Protein AF-0000000080285183 (afdb_homodimer)

Foldseek 3Di:
DDALVQLQDQQRVCQVQQVVVPQNPFAAQALLFADGAGPLLVVLLVVLVVLCVVQVVNSVVVLVVLVVLLVCLVCQLQVNRQWFKAWWLDLLLLVLQVVLQWPCVQQQEEEEAPQDDPSVVVVVVVVVVVPRHYHHHYCPPLACRLVVSLVPDDLSYAEYEYEQARSQAQFGRPDVLVSQVSCVVSVHAYEYECALPGLAHRNHCVVRNNLQHKYWYACRGNNSLNGRTIMITHHPCCQVTQRPQAAPQQLPQQVPCPPDPPDRTGHGGNSNSYHYDDSSSSSSSNSSSSVVCVVSVSHNVSSNVNQLVLQVLLVVLLVVLPFDVQAKAFDPPDDSNRGTQKHKIFGPCQPVLQVQLVVVRNHWDHDVRITIGGDHSSDHSVSSNVSSVSSSVSRVD/DDALVQLQDQQRPCQVQQVVVPQSPFAEQALLFADGAGPLLVVLLVVLVVLCVVQVVNSVVVLVVLVVLLVCLVCQLQVNRQWFKAWWLDLLLLVLQVVLQWPCVQQQEEEEAPQDDPSVVVVVVVVVVVPRHYHHHYCPPLACRLVVSLVPDDLSYAEYEYEQAGSQAQFGRPDVLVSQVSCVVSVHAYEYECALPGLAHRNHCVVRNNLQHKYWYACRGNNSLNGRTIMITHHPCCQVTQRPQAAPQQLDADFPDPDPPPDDTGHGGNSNSYHYDDSSSSSSSNSSSSVVCVVSVSHNVSSNVNQLVLQVLLVVLLVVLVFDVQAKAFDPPDDSNRGTQKHKIFGPCQPVLQVQLVVVRHHWDHDVRITIGGDHSSDHSVSSNVSSVSSSVSRVD

pLDDT: mean 95.7, std 7.26, range [43.0, 98.94]

Solvent-accessible surface area (backbone atoms only — not comparable to full-atom values): 39476 Å² total; per-residue (Å²): 125,72,48,67,72,45,25,43,31,84,76,18,65,52,20,78,46,19,57,76,40,39,42,76,82,46,42,66,18,30,15,81,63,38,39,73,47,47,52,55,29,57,53,14,43,50,46,38,52,51,43,37,31,73,42,47,73,64,25,54,61,60,43,50,51,27,46,49,46,41,45,51,49,53,22,58,59,29,59,31,88,81,59,32,47,19,62,31,48,26,57,60,60,45,49,51,29,52,57,40,37,48,58,50,82,83,15,30,28,35,40,37,46,70,59,59,59,61,51,59,48,50,33,50,55,36,40,34,77,74,66,33,43,70,43,64,38,64,48,74,61,49,83,50,29,31,60,57,48,44,70,68,61,49,89,42,29,41,34,34,48,46,57,45,25,36,83,74,56,19,38,50,47,48,54,52,32,59,30,41,50,54,27,54,76,57,73,24,48,36,36,37,32,34,46,61,26,50,55,29,39,72,47,34,28,69,85,52,47,39,62,78,28,30,38,33,31,51,20,35,20,60,57,30,27,36,48,33,45,15,39,38,36,49,25,80,74,53,78,75,55,64,40,44,59,43,25,50,47,8,45,57,73,22,79,74,53,75,73,55,87,92,55,78,57,54,11,69,70,31,30,43,66,18,43,57,74,61,48,55,44,32,34,30,16,25,34,39,33,52,50,49,34,60,75,47,54,58,41,49,66,55,31,23,55,49,30,49,48,53,41,46,49,52,51,54,52,52,63,70,64,68,62,60,63,80,51,40,41,64,76,80,82,61,60,70,90,46,40,38,46,32,44,37,27,46,30,71,54,11,57,61,51,36,53,56,37,42,77,71,55,33,40,51,42,57,57,79,47,21,30,33,43,7,59,50,80,41,49,19,52,62,51,53,50,49,47,53,51,51,48,51,46,65,75,68,104,126,72,47,67,74,46,24,43,31,83,74,18,65,51,20,80,47,19,58,76,40,37,41,76,82,46,42,66,18,30,17,82,64,38,38,73,48,48,52,54,31,58,53,15,43,50,47,38,50,51,44,37,32,74,42,47,72,63,27,54,61,60,44,50,52,27,46,51,46,41,45,51,49,53,21,59,58,30,59,31,88,82,60,31,48,20,60,32,50,26,57,61,60,46,49,52,29,53,57,40,36,49,58,49,83,83,15,31,28,36,40,36,47,72,58,60,59,60,51,60,48,48,32,51,53,37,40,35,77,74,67,34,44,71,45,63,39,65,48,74,61,48,84,50,27,31,59,58,49,45,70,67,63,50,87,42,30,40,34,34,48,47,58,44,24,35,82,74,55,19,37,49,48,47,53,52,33,58,30,42,51,55,28,54,74,57,72,24,47,38,35,37,34,33,46,61,26,51,56,29,40,72,48,36,27,70,85,52,47,39,64,78,28,30,38,34,29,51,20,34,20,60,57,31,28,36,48,34,46,14,37,39,36,49,25,81,72,52,78,74,54,65,41,43,60,44,25,50,47,8,55,54,59,68,57,59,57,65,86,54,85,93,56,80,55,37,12,53,70,31,28,45,66,19,43,57,74,62,48,55,44,34,33,31,16,26,34,39,35,54,50,49,34,61,74,47,54,60,41,47,65,53,31,23,54,49,31,50,49,53,41,47,49,51,52,54,52,52,61,70,63,68,62,61,63,79,51,40,39,64,74,82,82,61,58,71,90,47,40,39,46,32,43,36,27,45,28,71,53,10,57,61,52,35,53,56,36,40,78,72,53,33,39,50,41,56,57,80,45,20,29,33,44,8,60,50,80,41,48,19,50,63,51,53,49,50,47,51,51,51,49,50,46,65,74,69,103

Nearest PDB structures (foldseek):
  8rme-assembly1_A  TM=6.946E-01  e=3.357E-17  Homo sapiens
  5vpr-assembly1_A  TM=7.600E-01  e=4.625E-14  Elizabethkingia anophelis NUHP1
  5usr-assembly1_A  TM=7.013E-01  e=2.136E-14  Homo sapiens
  5usr-assembly2_E  TM=7.677E-01  e=1.942E-13  Homo sapiens
  5wgb-assembly1_A  TM=7.817E-01  e=1.495E-12  Homo sapiens

Radius of gyration: 27.48 Å; Cα contacts (8 Å, |Δi|>4): 1705; chains: 2; bounding box: 57×71×75 Å

Organism: Amycolatopsis orientalis (NCBI:txid31958)

Secondary structure (DSSP, 8-state):
---HHHHHSSS-TTGGG-TTTTTTS-EE-BTTT-PPPPTHHHHHHHHHHHHHHHHGGGHHHHHHHHHHHHHHHHHHHHT-TT-EEEEESSHHHHHHHHHHTS-TTTS-EEEEETT--HHHHHHHHHHHTTT-EEEEE---SGGGHHHHHHHT--TTEEEEEEESB-TTT-BB---HHHHHHHHHHTTPEEEEE-TTTTTTS---HHHHT-TTSEEEEESSSTT---SS-EEEEE-GGGGG---SS--GGGGTTGGG-TTSTTS----SGGGGG--S---THHHHHHHHHHHHHHHTT--HHHHHHHHHHHHHHHHHHHHHH---TTTEEE--SS-GGGB-SSEEEEESSHHHHHHHHHHTTEE-EEETTEEEEB--TT--HHHHHHHHHHHHHHHH-/---HHHHHSSS-TTGGG-TTTTTTS-EE-BTTT-PPPPTHHHHHHHHHHHHHHHHGGGHHHHHHHHHHHHHHHHHHHHT-TT-EEEEESSHHHHHHHHHHTS-TTTS-EEEEETT--HHHHHHHHHHHTTT-EEEEE---SGGGHHHHHHHT--TTEEEEEEESB-TTT-BB---HHHHHHHHHHTTPEEEEE-TTTTTTS---HHHHT-TTSEEEEESSSTT---SS-EEEEE-GGGGG---SS--GGGGSSSBSS--STTS---BSGGGGG--S---THHHHHHHHHHHHHHHTT--HHHHHHHHHHHHHHHHHHHHHH---TTTEEE--SS-GGGB-SSEEEEESSHHHHHHHHHHTTEE-EEETTEEEEB--TT--HHHHHHHHHHHHHHHH-

Sequence (794 aa):
MTNLGELRRDPNALAAHYTKFGVADRILLTGHSHQAWPDVAEEGLLEAFADAAEEVDTKWDRAFAKAEEMRAGFRALLGDPHGAIALGASTHDLVIRFLSAMDLRGRPRIVTTDGEFHTLRRQLARLAEEGVEVIRVPVTPVATLAERVAAEVTEDTAAVLVSAVLFETSRLVPGLAHLADVCLKQSVNLVVDAYHALGVVPFSLHDLGLTNAWVLGGGYKYLQLGEGNCFLRMPAHAQELRPVVTGWYAEFGALADERRPGQVAYASGSDRFAGATYDPTSHYRGARVFRFFAEQGLTPEFLREVSRHQVGYLAEGFDRLRLPEAVITRDRETPLDRIGGFLSLKCADAGALQAALARRGVRTDSRGAYLRFGPAPYLSDTQLDSALRVLEEVVNGMTNLGELRRDPNALAAHYTKFGVADRILLTGHSHQAWPDVAEEGLLEAFADAAEEVDTKWDRAFAKAEEMRAGFRALLGDPHGAIALGASTHDLVIRFLSAMDLRGRPRIVTTDGEFHTLRRQLARLAEEGVEVIRVPVTPVATLAERVAAEVTEDTAAVLVSAVLFETSRLVPGLAHLADVCLKQSVNLVVDAYHALGVVPFSLHDLGLTNAWVLGGGYKYLQLGEGNCFLRMPAHAQELRPVVTGWYAEFGALADERRPGQVAYASGSDRFAGATYDPTSHYRGARVFRFFAEQGLTPEFLREVSRHQVGYLAEGFDRLRLPEAVITRDRETPLDRIGGFLSLKCADAGALQAALARRGVRTDSRGAYLRFGPAPYLSDTQLDSALRVLEEVVNG

InterPro domains:
  IPR015421 Pyridoxal phosphate-dependent transferase, major domain [G3DSA:3.40.640.10] (48-299)
  IPR015422 Pyridoxal phosphate-dependent transferase, small domain [G3DSA:3.90.1150.10] (300-386)
  IPR015424 Pyridoxal phosphate-dependent transferase [SSF53383] (46-395)

Structure (mmCIF, N/CA/C/O backbone):
data_AF-0000000080285183-model_v1
#
loop_
_entity.id
_entity.type
_entity.pdbx_description
1 polymer Kynureninase
#
loop_
_atom_site.group_PDB
_atom_site.id
_atom_site.type_symbol
_atom_site.label_atom_id
_atom_site.label_alt_id
_atom_site.label_comp_id
_atom_site.label_asym_id
_atom_site.label_entity_id
_atom_site.label_seq_id
_atom_site.pdbx_PDB_ins_code
_atom_site.Cartn_x
_atom_site.Cartn_y
_atom_site.Cartn_z
_atom_site.occupancy
_atom_site.B_iso_or_equiv
_atom_site.auth_seq_id
_atom_site.auth_comp_id
_atom_site.auth_asym_id
_atom_site.auth_atom_id
_atom_site.pdbx_PDB_model_num
ATOM 1 N N . MET A 1 1 ? -20.609 -30.312 4.672 1 72.06 1 MET A N 1
ATOM 2 C CA . MET A 1 1 ? -19.297 -29.844 4.262 1 72.06 1 MET A CA 1
ATOM 3 C C . MET A 1 1 ? -19.125 -29.938 2.75 1 72.06 1 MET A C 1
ATOM 5 O O . MET A 1 1 ? -19.625 -30.875 2.129 1 72.06 1 MET A O 1
ATOM 9 N N . THR A 1 2 ? -18.656 -28.875 2.15 1 87.94 2 THR A N 1
ATOM 10 C CA . THR A 1 2 ? -18.453 -28.828 0.707 1 87.94 2 THR A CA 1
ATOM 11 C C . THR A 1 2 ? -17.547 -29.969 0.253 1 87.94 2 THR A C 1
ATOM 13 O O . THR A 1 2 ? -16.5 -30.203 0.851 1 87.94 2 THR A O 1
ATOM 16 N N . ASN A 1 3 ? -18 -30.859 -0.645 1 94.12 3 ASN A N 1
ATOM 17 C CA . ASN A 1 3 ? -17.156 -31.922 -1.187 1 94.12 3 ASN A CA 1
ATOM 18 C C . ASN A 1 3 ? -17 -31.797 -2.701 1 94.12 3 ASN A C 1
ATOM 20 O O . ASN A 1 3 ? -17.641 -30.953 -3.326 1 94.12 3 ASN A O 1
ATOM 24 N N . LEU A 1 4 ? -16.125 -32.625 -3.209 1 97.06 4 LEU A N 1
ATOM 25 C CA . LEU A 1 4 ? -15.766 -32.5 -4.617 1 97.06 4 LEU A CA 1
ATOM 26 C C . LEU A 1 4 ? -16.984 -32.75 -5.512 1 97.06 4 LEU A C 1
ATOM 28 O O . LEU A 1 4 ? -17.141 -32.062 -6.531 1 97.06 4 LEU A O 1
ATOM 32 N N . GLY A 1 5 ? -17.828 -33.75 -5.168 1 97.19 5 GLY A N 1
ATOM 33 C CA . GLY A 1 5 ? -19.031 -34 -5.938 1 97.19 5 GLY A CA 1
ATOM 34 C C . GLY A 1 5 ? -19.922 -32.781 -6.086 1 97.19 5 GLY A C 1
ATOM 35 O O . GLY A 1 5 ? -20.5 -32.562 -7.152 1 97.19 5 GLY A O 1
ATOM 36 N N . GLU A 1 6 ? -20.016 -32.062 -5.098 1 96.5 6 GLU A N 1
ATOM 37 C CA . GLU A 1 6 ? -20.859 -30.859 -5.082 1 96.5 6 GLU A CA 1
ATOM 38 C C . GLU A 1 6 ? -20.25 -29.75 -5.926 1 96.5 6 GLU A C 1
ATOM 40 O O . GLU A 1 6 ? -20.984 -28.938 -6.508 1 96.5 6 GLU A O 1
ATOM 45 N N . LEU A 1 7 ? -18.922 -29.734 -6 1 97.38 7 LEU A N 1
ATOM 46 C CA . LEU A 1 7 ? -18.266 -28.672 -6.754 1 97.38 7 LEU A CA 1
ATOM 47 C C . LEU A 1 7 ? -18.25 -29 -8.242 1 97.38 7 LEU A C 1
ATOM 49 O O . LEU A 1 7 ? -18.203 -28.109 -9.086 1 97.38 7 LEU A O 1
ATOM 53 N N . ARG A 1 8 ? -18.359 -30.281 -8.57 1 97.5 8 ARG A N 1
ATOM 54 C CA . ARG A 1 8 ? -18.281 -30.703 -9.961 1 97.5 8 ARG A CA 1
ATOM 55 C C . ARG A 1 8 ? -19.625 -30.516 -10.664 1 97.5 8 ARG A C 1
ATOM 57 O O . ARG A 1 8 ? -19.688 -30.484 -11.898 1 97.5 8 ARG A O 1
ATOM 64 N N . ARG A 1 9 ? -20.609 -30.391 -9.938 1 96.75 9 ARG A N 1
ATOM 65 C CA . ARG A 1 9 ? -21.953 -30.328 -10.5 1 96.75 9 ARG A CA 1
ATOM 66 C C . ARG A 1 9 ? -22.25 -28.938 -11.07 1 96.75 9 ARG A C 1
ATOM 68 O O . ARG A 1 9 ? -21.484 -28 -10.836 1 96.75 9 ARG A O 1
ATOM 75 N N . ASP A 1 10 ? -23.312 -28.891 -11.789 1 96.31 10 ASP A N 1
ATOM 76 C CA . ASP A 1 10 ? -23.828 -27.641 -12.344 1 96.31 10 ASP A CA 1
ATOM 77 C C . ASP A 1 10 ? -25.281 -27.406 -11.93 1 96.31 10 ASP A C 1
ATOM 79 O O . ASP A 1 10 ? -26.172 -28.125 -12.367 1 96.31 10 ASP A O 1
ATOM 83 N N . PRO A 1 11 ? -25.594 -26.406 -11.047 1 94.06 11 PRO A N 1
ATOM 84 C CA . PRO A 1 11 ? -24.641 -25.375 -10.625 1 94.06 11 PRO A CA 1
ATOM 85 C C . PRO A 1 11 ? -23.688 -25.875 -9.539 1 94.06 11 PRO A C 1
ATOM 87 O O . PRO A 1 11 ? -24.047 -26.719 -8.727 1 94.06 11 PRO A O 1
ATOM 90 N N . ASN A 1 12 ? -22.438 -25.359 -9.656 1 97.19 12 ASN A N 1
ATOM 91 C CA . ASN A 1 12 ? -21.438 -25.547 -8.609 1 97.19 12 ASN A CA 1
ATOM 92 C C . ASN A 1 12 ? -21.969 -25.109 -7.246 1 97.19 12 ASN A C 1
ATOM 94 O O . ASN A 1 12 ? -22.594 -24.047 -7.137 1 97.19 12 ASN A O 1
ATOM 98 N N . ALA A 1 13 ? -21.734 -25.844 -6.227 1 97.19 13 ALA A N 1
ATOM 99 C CA . ALA A 1 13 ? -22.328 -25.594 -4.914 1 97.19 13 ALA A CA 1
ATOM 100 C C . ALA A 1 13 ? -21.844 -24.25 -4.348 1 97.19 13 ALA A C 1
ATOM 102 O O . ALA A 1 13 ? -22.547 -23.625 -3.553 1 97.19 13 ALA A O 1
ATOM 103 N N . LEU A 1 14 ? -20.672 -23.797 -4.719 1 98.12 14 LEU A N 1
ATOM 104 C CA . LEU A 1 14 ? -20.125 -22.562 -4.188 1 98.12 14 LEU A CA 1
ATOM 105 C C . LEU A 1 14 ? -20.656 -21.359 -4.961 1 98.12 14 LEU A C 1
ATOM 107 O O . LEU A 1 14 ? -20.531 -20.219 -4.508 1 98.12 14 LEU A O 1
ATOM 111 N N . ALA A 1 15 ? -21.203 -21.562 -6.113 1 97.75 15 ALA A N 1
ATOM 112 C CA . ALA A 1 15 ? -21.547 -20.484 -7.035 1 97.75 15 ALA A CA 1
ATOM 113 C C . ALA A 1 15 ? -22.516 -19.5 -6.379 1 97.75 15 ALA A C 1
ATOM 115 O O . ALA A 1 15 ? -22.453 -18.297 -6.652 1 97.75 15 ALA A O 1
ATOM 116 N N . ALA A 1 16 ? -23.359 -19.938 -5.5 1 97.44 16 ALA A N 1
ATOM 117 C CA . ALA A 1 16 ? -24.375 -19.094 -4.855 1 97.44 16 ALA A CA 1
ATOM 118 C C . ALA A 1 16 ? -23.734 -18.047 -3.967 1 97.44 16 ALA A C 1
ATOM 120 O O . ALA A 1 16 ? -24.359 -17.047 -3.615 1 97.44 16 ALA A O 1
ATOM 121 N N . HIS A 1 17 ? -22.484 -18.234 -3.621 1 98.31 17 HIS A N 1
ATOM 122 C CA . HIS A 1 17 ? -21.781 -17.281 -2.77 1 98.31 17 HIS A CA 1
ATOM 123 C C . HIS A 1 17 ? -20.984 -16.281 -3.602 1 98.31 17 HIS A C 1
ATOM 125 O O . HIS A 1 17 ? -20.328 -15.398 -3.051 1 98.31 17 HIS A O 1
ATOM 131 N N . TYR A 1 18 ? -21.031 -16.422 -4.883 1 98.44 18 TYR A N 1
ATOM 132 C CA . TYR A 1 18 ? -20.281 -15.562 -5.793 1 98.44 18 TYR A CA 1
ATOM 133 C C . TYR A 1 18 ? -21.219 -14.883 -6.789 1 98.44 18 TYR A C 1
ATOM 135 O O . TYR A 1 18 ? -20.938 -14.844 -7.988 1 98.44 18 TYR A O 1
ATOM 143 N N . THR A 1 19 ? -22.297 -14.352 -6.289 1 98.25 19 THR A N 1
ATOM 144 C CA . THR A 1 19 ? -23.375 -13.867 -7.145 1 98.25 19 THR A CA 1
ATOM 145 C C . THR A 1 19 ? -22.969 -12.57 -7.836 1 98.25 19 THR A C 1
ATOM 147 O O . THR A 1 19 ? -23.328 -12.328 -8.992 1 98.25 19 THR A O 1
ATOM 150 N N . LYS A 1 20 ? -22.219 -11.727 -7.176 1 98.19 20 LYS A N 1
ATOM 151 C CA . LYS A 1 20 ? -21.828 -10.445 -7.758 1 98.19 20 LYS A CA 1
ATOM 152 C C . LYS A 1 20 ? -20.906 -10.641 -8.953 1 98.19 20 LYS A C 1
ATOM 154 O O . LYS A 1 20 ? -20.938 -9.859 -9.906 1 98.19 20 LYS A O 1
ATOM 159 N N . PHE A 1 21 ? -20.062 -11.648 -8.914 1 98.25 21 PHE A N 1
ATOM 160 C CA . PHE A 1 21 ? -19.156 -11.961 -10.016 1 98.25 21 PHE A CA 1
ATOM 161 C C . PHE A 1 21 ? -19.844 -12.836 -11.055 1 98.25 21 PHE A C 1
ATOM 163 O O . PHE A 1 21 ? -19.297 -13.062 -12.141 1 98.25 21 PHE A O 1
ATOM 170 N N . GLY A 1 22 ? -21.016 -13.359 -10.766 1 97.81 22 GLY A N 1
ATOM 171 C CA . GLY A 1 22 ? -21.797 -14.133 -11.703 1 97.81 22 GLY A CA 1
ATOM 172 C C . GLY A 1 22 ? -21.094 -15.391 -12.18 1 97.81 22 GLY A C 1
ATOM 173 O O . GLY A 1 22 ? -21.125 -15.703 -13.375 1 97.81 22 GLY A O 1
ATOM 174 N N . VAL A 1 23 ? -20.453 -16.156 -11.258 1 97.94 23 VAL A N 1
ATOM 175 C CA . VAL A 1 23 ? -19.547 -17.234 -11.656 1 97.94 23 VAL A CA 1
ATOM 176 C C . VAL A 1 23 ? -20.344 -18.406 -12.211 1 97.94 23 VAL A C 1
ATOM 178 O O . VAL A 1 23 ? -19.828 -19.219 -12.969 1 97.94 23 VAL A O 1
ATOM 181 N N . ALA A 1 24 ? -21.625 -18.484 -11.914 1 97.25 24 ALA A N 1
ATOM 182 C CA . ALA A 1 24 ? -22.453 -19.578 -12.406 1 97.25 24 ALA A CA 1
ATOM 183 C C . ALA A 1 24 ? -22.641 -19.5 -13.922 1 97.25 24 ALA A C 1
ATOM 185 O O . ALA A 1 24 ? -22.797 -20.516 -14.594 1 97.25 24 ALA A O 1
ATOM 186 N N . ASP A 1 25 ? -22.531 -18.266 -14.43 1 96.38 25 ASP A N 1
ATOM 187 C CA . ASP A 1 25 ? -22.875 -18.047 -15.836 1 96.38 25 ASP A CA 1
ATOM 188 C C . ASP A 1 25 ? -21.641 -17.609 -16.641 1 96.38 25 ASP A C 1
ATOM 190 O O . ASP A 1 25 ? -21.766 -17.25 -17.812 1 96.38 25 ASP A O 1
ATOM 194 N N . ARG A 1 26 ? -20.562 -17.562 -16.016 1 97.88 26 ARG A N 1
ATOM 195 C CA . ARG A 1 26 ? -19.328 -17.109 -16.672 1 97.88 26 ARG A CA 1
ATOM 196 C C . ARG A 1 26 ? -18.25 -18.188 -16.594 1 97.88 26 ARG A C 1
ATOM 198 O O . ARG A 1 26 ? -18.219 -18.984 -15.648 1 97.88 26 ARG A O 1
ATOM 205 N N . ILE A 1 27 ? -17.406 -18.266 -17.609 1 98.31 27 ILE A N 1
ATOM 206 C CA . ILE A 1 27 ? -16.266 -19.172 -17.609 1 98.31 27 ILE A CA 1
ATOM 207 C C . ILE A 1 27 ? -14.992 -18.406 -17.312 1 98.31 27 ILE A C 1
ATOM 209 O O . ILE A 1 27 ? -14.352 -17.875 -18.234 1 98.31 27 ILE A O 1
ATOM 213 N N . LEU A 1 28 ? -14.672 -18.344 -16.047 1 98.19 28 LEU A N 1
ATOM 214 C CA . LEU A 1 28 ? -13.508 -17.594 -15.562 1 98.19 28 LEU A CA 1
ATOM 215 C C . LEU A 1 28 ? -12.344 -18.547 -15.273 1 98.19 28 LEU A C 1
ATOM 217 O O . LEU A 1 28 ? -12.312 -19.188 -14.227 1 98.19 28 LEU A O 1
ATOM 221 N N . LEU A 1 29 ? -11.391 -18.547 -16.172 1 98.44 29 LEU A N 1
ATOM 222 C CA . LEU A 1 29 ? -10.242 -19.453 -16.047 1 98.44 29 LEU A CA 1
ATOM 223 C C . LEU A 1 29 ? -8.953 -18.656 -15.852 1 98.44 29 LEU A C 1
ATOM 225 O O . LEU A 1 29 ? -7.93 -18.984 -16.469 1 98.44 29 LEU A O 1
ATOM 229 N N . THR A 1 30 ? -9.039 -17.562 -15.062 1 96.75 30 THR A N 1
ATOM 230 C CA . THR A 1 30 ? -7.883 -16.719 -14.773 1 96.75 30 THR A CA 1
ATOM 231 C C . THR A 1 30 ? -7.531 -16.766 -13.289 1 96.75 30 THR A C 1
ATOM 233 O O . THR A 1 30 ? -7.086 -15.781 -12.711 1 96.75 30 THR A O 1
ATOM 236 N N . GLY A 1 31 ? -7.781 -17.844 -12.672 1 94.06 31 GLY A N 1
ATOM 237 C CA . GLY A 1 31 ? -7.621 -17.969 -11.227 1 94.06 31 GLY A CA 1
ATOM 238 C C . GLY A 1 31 ? -6.207 -17.703 -10.758 1 94.06 31 GLY A C 1
ATOM 239 O O . GLY A 1 31 ? -5.996 -17.297 -9.617 1 94.06 31 GLY A O 1
ATOM 240 N N . HIS A 1 32 ? -5.199 -17.906 -11.609 1 95.75 32 HIS A N 1
ATOM 241 C CA . HIS A 1 32 ? -3.791 -17.688 -11.297 1 95.75 32 HIS A CA 1
ATOM 242 C C . HIS A 1 32 ? -3.432 -16.203 -11.398 1 95.75 32 HIS A C 1
ATOM 244 O O . HIS A 1 32 ? -2.289 -15.82 -11.141 1 95.75 32 HIS A O 1
ATOM 250 N N . SER A 1 33 ? -4.359 -15.398 -11.766 1 93.88 33 SER A N 1
ATOM 251 C CA . SER A 1 33 ? -4.195 -13.953 -11.867 1 93.88 33 SER A CA 1
ATOM 252 C C . SER A 1 33 ? -5.215 -13.219 -11 1 93.88 33 SER A C 1
ATOM 254 O O . SER A 1 33 ? -4.844 -12.508 -10.062 1 93.88 33 SER A O 1
ATOM 256 N N . HIS A 1 34 ? -6.484 -13.477 -11.273 1 94.56 34 HIS A N 1
ATOM 257 C CA . HIS A 1 34 ? -7.586 -12.883 -10.523 1 94.56 34 HIS A CA 1
ATOM 258 C C . HIS A 1 34 ? -8.75 -13.859 -10.391 1 94.56 34 HIS A C 1
ATOM 260 O O . HIS A 1 34 ? -9.344 -14.266 -11.391 1 94.56 34 HIS A O 1
ATOM 266 N N . GLN A 1 35 ? -9.094 -14.227 -9.18 1 96.06 35 GLN A N 1
ATOM 267 C CA . GLN A 1 35 ? -10.297 -15.016 -8.93 1 96.06 35 GLN A CA 1
ATOM 268 C C . GLN A 1 35 ? -11.445 -14.125 -8.461 1 96.06 35 GLN A C 1
ATOM 270 O O . GLN A 1 35 ? -11.227 -13.039 -7.93 1 96.06 35 GLN A O 1
ATOM 275 N N . ALA A 1 36 ? -12.648 -14.656 -8.734 1 98.12 36 ALA A N 1
ATOM 276 C CA . ALA A 1 36 ? -13.836 -13.992 -8.203 1 98.12 36 ALA A CA 1
ATOM 277 C C . ALA A 1 36 ? -13.797 -13.938 -6.68 1 98.12 36 ALA A C 1
ATOM 279 O O . ALA A 1 36 ? -13.281 -14.852 -6.031 1 98.12 36 ALA A O 1
ATOM 280 N N . TRP A 1 37 ? -14.289 -12.852 -6.16 1 98.56 37 TRP A N 1
ATOM 281 C CA . TRP A 1 37 ? -14.43 -12.734 -4.711 1 98.56 37 TRP A CA 1
ATOM 282 C C . TRP A 1 37 ? -15.812 -13.18 -4.262 1 98.56 37 TRP A C 1
ATOM 284 O O . TRP A 1 37 ? -16.812 -12.906 -4.938 1 98.56 37 TRP A O 1
ATOM 294 N N . PRO A 1 38 ? -15.859 -13.945 -3.16 1 98.69 38 PRO A N 1
ATOM 295 C CA . PRO A 1 38 ? -17.188 -14.227 -2.625 1 98.69 38 PRO A CA 1
ATOM 296 C C . PRO A 1 38 ? -17.922 -12.969 -2.182 1 98.69 38 PRO A C 1
ATOM 298 O O . PRO A 1 38 ? -17.297 -11.969 -1.836 1 98.69 38 PRO A O 1
ATOM 301 N N . ASP A 1 39 ? -19.234 -13.039 -2.133 1 98.69 39 ASP A N 1
ATOM 302 C CA . ASP A 1 39 ? -20.094 -11.906 -1.797 1 98.69 39 ASP A CA 1
ATOM 303 C C . ASP A 1 39 ? -19.703 -11.312 -0.446 1 98.69 39 ASP A C 1
ATOM 305 O O . ASP A 1 39 ? -19.781 -10.094 -0.252 1 98.69 39 ASP A O 1
ATOM 309 N N . VAL A 1 40 ? -19.188 -12.102 0.433 1 98.75 40 VAL A N 1
ATOM 310 C CA . VAL A 1 40 ? -18.875 -11.68 1.792 1 98.75 40 VAL A CA 1
ATOM 311 C C . VAL A 1 40 ? -17.719 -10.688 1.768 1 98.75 40 VAL A C 1
ATOM 313 O O . VAL A 1 40 ? -17.516 -9.938 2.725 1 98.75 40 VAL A O 1
ATOM 316 N N . ALA A 1 41 ? -16.891 -10.734 0.718 1 98.75 41 ALA A N 1
ATOM 317 C CA . ALA A 1 41 ? -15.805 -9.773 0.592 1 98.75 41 ALA A CA 1
ATOM 318 C C . ALA A 1 41 ? -16.328 -8.336 0.632 1 98.75 41 ALA A C 1
ATOM 320 O O . ALA A 1 41 ? -15.672 -7.449 1.182 1 98.75 41 ALA A O 1
ATOM 321 N N . GLU A 1 42 ? -17.484 -8.086 0.012 1 98.62 42 GLU A N 1
ATOM 322 C CA . GLU A 1 42 ? -18.109 -6.766 0.038 1 98.62 42 GLU A CA 1
ATOM 323 C C . GLU A 1 42 ? -18.484 -6.355 1.463 1 98.62 42 GLU A C 1
ATOM 325 O O . GLU A 1 42 ? -18.359 -5.184 1.829 1 98.62 42 GLU A O 1
ATOM 330 N N . GLU A 1 43 ? -18.906 -7.309 2.254 1 98.5 43 GLU A N 1
ATOM 331 C CA . GLU A 1 43 ? -19.219 -7.043 3.654 1 98.5 43 GLU A CA 1
ATOM 332 C C . GLU A 1 43 ? -18 -6.555 4.418 1 98.5 43 GLU A C 1
ATOM 334 O O . GLU A 1 43 ? -18.109 -5.707 5.305 1 98.5 43 GLU A O 1
ATOM 339 N N . GLY A 1 44 ? -16.859 -7.164 4.078 1 98.69 44 GLY A N 1
ATOM 340 C CA . GLY A 1 44 ? -15.625 -6.707 4.695 1 98.69 44 GLY A CA 1
ATOM 341 C C . GLY A 1 44 ? -15.32 -5.25 4.402 1 98.69 44 GLY A C 1
ATOM 342 O O . GLY A 1 44 ? -14.898 -4.504 5.293 1 98.69 44 GLY A O 1
ATOM 343 N N . LEU A 1 45 ? -15.562 -4.812 3.154 1 98.56 45 LEU A N 1
ATOM 344 C CA . LEU A 1 45 ? -15.344 -3.418 2.775 1 98.56 45 LEU A CA 1
ATOM 345 C C . LEU A 1 45 ? -16.25 -2.492 3.574 1 98.56 45 LEU A C 1
ATOM 347 O O . LEU A 1 45 ? -15.812 -1.46 4.078 1 98.56 45 LEU A O 1
ATOM 351 N N . LEU A 1 46 ? -17.453 -2.898 3.689 1 98.56 46 LEU A N 1
ATOM 352 C CA . LEU A 1 46 ? -18.453 -2.086 4.383 1 98.56 46 LEU A CA 1
ATOM 353 C C . LEU A 1 46 ? -18.156 -2.037 5.879 1 98.56 46 LEU A C 1
ATOM 355 O O . LEU A 1 46 ? -18.391 -1.011 6.527 1 98.56 46 LEU A O 1
ATOM 359 N N . GLU A 1 47 ? -17.703 -3.135 6.402 1 98.75 47 GLU A N 1
ATOM 360 C CA . GLU A 1 47 ? -17.312 -3.158 7.809 1 98.75 47 GLU A CA 1
ATOM 361 C C . GLU A 1 47 ? -16.172 -2.189 8.078 1 98.75 47 GLU A C 1
ATOM 363 O O . GLU A 1 47 ? -16.156 -1.518 9.117 1 98.75 47 GLU A O 1
ATOM 368 N N . ALA A 1 48 ? -15.211 -2.15 7.188 1 98.75 48 ALA A N 1
ATOM 369 C CA . ALA A 1 48 ? -14.102 -1.216 7.332 1 98.75 48 ALA A CA 1
ATOM 370 C C . ALA A 1 48 ? -14.602 0.224 7.41 1 98.75 48 ALA A C 1
ATOM 372 O O . ALA A 1 48 ? -14.133 1.007 8.242 1 98.75 48 ALA A O 1
ATOM 373 N N . PHE A 1 49 ? -15.539 0.586 6.523 1 98.69 49 PHE A N 1
ATOM 374 C CA . PHE A 1 49 ? -16.109 1.926 6.52 1 98.69 49 PHE A CA 1
ATOM 375 C C . PHE A 1 49 ? -16.859 2.201 7.816 1 98.69 49 PHE A C 1
ATOM 377 O O . PHE A 1 49 ? -16.719 3.275 8.406 1 98.69 49 PHE A O 1
ATOM 384 N N . ALA A 1 50 ? -17.641 1.244 8.242 1 98.62 50 ALA A N 1
ATOM 385 C CA . ALA A 1 50 ? -18.422 1.394 9.461 1 98.62 50 ALA A CA 1
ATOM 386 C C . ALA A 1 50 ? -17.531 1.59 10.68 1 98.62 50 ALA A C 1
ATOM 388 O O . ALA A 1 50 ? -17.812 2.414 11.547 1 98.62 50 ALA A O 1
ATOM 389 N N . ASP A 1 51 ? -16.469 0.792 10.758 1 98.56 51 ASP A N 1
ATOM 390 C CA . ASP A 1 51 ? -15.508 0.927 11.852 1 98.56 51 ASP A CA 1
ATOM 391 C C . ASP A 1 51 ? -14.859 2.309 11.852 1 98.56 51 ASP A C 1
ATOM 393 O O . ASP A 1 51 ? -14.68 2.918 12.906 1 98.56 51 ASP A O 1
ATOM 397 N N . ALA A 1 52 ? -14.438 2.762 10.664 1 98.31 52 ALA A N 1
ATOM 398 C CA . ALA A 1 52 ? -13.852 4.098 10.555 1 98.31 52 ALA A CA 1
ATOM 399 C C . ALA A 1 52 ? -14.844 5.168 10.992 1 98.31 52 ALA A C 1
ATOM 401 O O . ALA A 1 52 ? -14.477 6.125 11.68 1 98.31 52 ALA A O 1
ATOM 402 N N . ALA A 1 53 ? -16.062 4.988 10.555 1 98.25 53 ALA A N 1
ATOM 403 C CA . ALA A 1 53 ? -17.109 5.957 10.898 1 98.25 53 ALA A CA 1
ATOM 404 C C . ALA A 1 53 ? -17.344 5.996 12.406 1 98.25 53 ALA A C 1
ATOM 406 O O . ALA A 1 53 ? -17.469 7.074 12.992 1 98.25 53 ALA A O 1
ATOM 407 N N . GLU A 1 54 ? -17.375 4.879 12.977 1 97.44 54 GLU A N 1
ATOM 408 C CA . GLU A 1 54 ? -17.672 4.781 14.398 1 97.44 54 GLU A CA 1
ATOM 409 C C . GLU A 1 54 ? -16.5 5.273 15.242 1 97.44 54 GLU A C 1
ATOM 411 O O . GLU A 1 54 ? -16.688 6.02 16.203 1 97.44 54 GLU A O 1
ATOM 416 N N . GLU A 1 55 ? -15.25 4.941 14.82 1 96.31 55 GLU A N 1
ATOM 417 C CA . GLU A 1 55 ? -14.117 5.078 15.727 1 96.31 55 GLU A CA 1
ATOM 418 C C . GLU A 1 55 ? -13.234 6.254 15.328 1 96.31 55 GLU A C 1
ATOM 420 O O . GLU A 1 55 ? -12.398 6.711 16.125 1 96.31 55 GLU A O 1
ATOM 425 N N . VAL A 1 56 ? -13.336 6.695 14.141 1 94.69 56 VAL A N 1
ATOM 426 C CA . VAL A 1 56 ? -12.5 7.758 13.594 1 94.69 56 VAL A CA 1
ATOM 427 C C . VAL A 1 56 ? -11.023 7.391 13.773 1 94.69 56 VAL A C 1
ATOM 429 O O . VAL A 1 56 ? -10.586 6.324 13.336 1 94.69 56 VAL A O 1
ATOM 432 N N . ASP A 1 57 ? -10.242 8.102 14.609 1 91.56 57 ASP A N 1
ATOM 433 C CA . ASP A 1 57 ? -8.812 7.875 14.766 1 91.56 57 ASP A CA 1
ATOM 434 C C . ASP A 1 57 ? -8.539 6.59 15.539 1 91.56 57 ASP A C 1
ATOM 436 O O . ASP A 1 57 ? -7.512 5.941 15.344 1 91.56 57 ASP A O 1
ATOM 440 N N . THR A 1 58 ? -9.43 6.168 16.375 1 93.62 58 THR A N 1
ATOM 441 C CA . THR A 1 58 ? -9.219 4.988 17.219 1 93.62 58 THR A CA 1
ATOM 442 C C . THR A 1 58 ? -9.555 3.717 16.438 1 93.62 58 THR A C 1
ATOM 444 O O . THR A 1 58 ? -9.461 2.613 16.984 1 93.62 58 THR A O 1
ATOM 447 N N . LYS A 1 59 ? -9.859 3.879 15.18 1 96.44 59 LYS A N 1
ATOM 448 C CA . LYS A 1 59 ? -10.188 2.727 14.344 1 96.44 59 LYS A CA 1
ATOM 449 C C . LYS A 1 59 ? -8.992 1.777 14.234 1 96.44 59 LYS A C 1
ATOM 451 O O . LYS A 1 59 ? -9.156 0.608 13.875 1 96.44 59 LYS A O 1
ATOM 456 N N . TRP A 1 60 ? -7.852 2.215 14.5 1 95.88 60 TRP A N 1
ATOM 457 C CA . TRP A 1 60 ? -6.633 1.443 14.281 1 95.88 60 TRP A CA 1
ATOM 458 C C . TRP A 1 60 ? -6.594 0.217 15.188 1 95.88 60 TRP A C 1
ATOM 460 O O . TRP A 1 60 ? -6.043 -0.822 14.812 1 95.88 60 TRP A O 1
ATOM 470 N N . ASP A 1 61 ? -7.207 0.305 16.344 1 96.5 61 ASP A N 1
ATOM 471 C CA . ASP A 1 61 ? -7.293 -0.887 17.172 1 96.5 61 ASP A CA 1
ATOM 472 C C . ASP A 1 61 ? -8.031 -2.014 16.453 1 96.5 61 ASP A C 1
ATOM 474 O O . ASP A 1 61 ? -7.562 -3.154 16.438 1 96.5 61 ASP A O 1
ATOM 478 N N . ARG A 1 62 ? -9.141 -1.64 15.906 1 98.12 62 ARG A N 1
ATOM 479 C CA . ARG A 1 62 ? -9.922 -2.625 15.164 1 98.12 62 ARG A CA 1
ATOM 480 C C . ARG A 1 62 ? -9.195 -3.053 13.891 1 98.12 62 ARG A C 1
ATOM 482 O O . ARG A 1 62 ? -9.25 -4.223 13.5 1 98.12 62 ARG A O 1
ATOM 489 N N . ALA A 1 63 ? -8.547 -2.117 13.266 1 97.81 63 ALA A N 1
ATOM 490 C CA . ALA A 1 63 ? -7.766 -2.422 12.07 1 97.81 63 ALA A CA 1
ATOM 491 C C . ALA A 1 63 ? -6.637 -3.396 12.391 1 97.81 63 ALA A C 1
ATOM 493 O O . ALA A 1 63 ? -6.379 -4.332 11.625 1 97.81 63 ALA A O 1
ATOM 494 N N . PHE A 1 64 ? -5.945 -3.223 13.508 1 96.81 64 PHE A N 1
ATOM 495 C CA . PHE A 1 64 ? -4.852 -4.102 13.898 1 96.81 64 PHE A CA 1
ATOM 496 C C . PHE A 1 64 ? -5.371 -5.488 14.258 1 9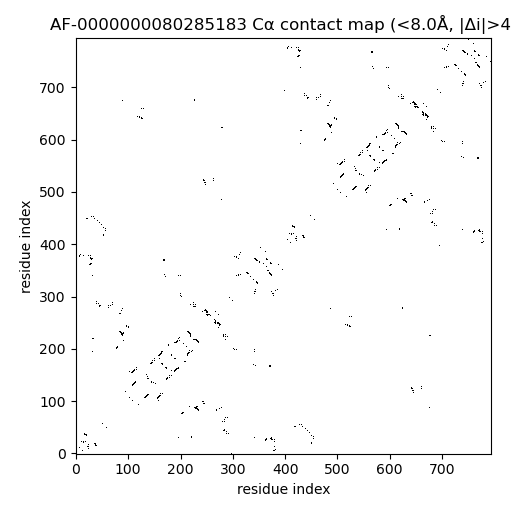6.81 64 PHE A C 1
ATOM 498 O O . PHE A 1 64 ? -4.695 -6.488 14.023 1 96.81 64 PHE A O 1
ATOM 505 N N . ALA A 1 65 ? -6.547 -5.527 14.812 1 98.25 65 ALA A N 1
ATOM 506 C CA . ALA A 1 65 ? -7.164 -6.828 15.055 1 98.25 65 ALA A CA 1
ATOM 507 C C . ALA A 1 65 ? -7.398 -7.578 13.75 1 98.25 65 ALA A C 1
ATOM 509 O O . ALA A 1 65 ? -7.219 -8.797 13.688 1 98.25 65 ALA A O 1
ATOM 510 N N . LYS A 1 66 ? -7.824 -6.852 12.727 1 98.62 66 LYS A N 1
ATOM 511 C CA . LYS A 1 66 ? -7.992 -7.473 11.414 1 98.62 66 LYS A CA 1
ATOM 512 C C . LYS A 1 66 ? -6.648 -7.914 10.844 1 98.62 66 LYS A C 1
ATOM 514 O O . LYS A 1 66 ? -6.559 -8.961 10.188 1 98.62 66 LYS A O 1
ATOM 519 N N . ALA A 1 67 ? -5.621 -7.105 11.055 1 97.75 67 ALA A N 1
ATOM 520 C CA . ALA A 1 67 ? -4.277 -7.508 10.641 1 97.75 67 ALA A CA 1
ATOM 521 C C . ALA A 1 67 ? -3.881 -8.828 11.289 1 97.75 67 ALA A C 1
ATOM 523 O O . ALA A 1 67 ? -3.293 -9.695 10.633 1 97.75 67 ALA A O 1
ATOM 524 N N . GLU A 1 68 ? -4.184 -8.969 12.516 1 97.56 68 GLU A N 1
ATOM 525 C CA . GLU A 1 68 ? -3.852 -10.211 13.203 1 97.56 68 GLU A CA 1
ATOM 526 C C . GLU A 1 68 ? -4.66 -11.383 12.656 1 97.56 68 GLU A C 1
ATOM 528 O O . GLU A 1 68 ? -4.156 -12.508 12.57 1 97.56 68 GLU A O 1
ATOM 533 N N . GLU A 1 69 ? -5.887 -11.164 12.305 1 98.5 69 GLU A N 1
ATOM 534 C CA . GLU A 1 69 ? -6.668 -12.203 11.648 1 98.5 69 GLU A CA 1
ATOM 535 C C . GLU A 1 69 ? -6.027 -12.617 10.328 1 98.5 69 GLU A C 1
ATOM 537 O O . GLU A 1 69 ? -6.02 -13.805 9.977 1 98.5 69 GLU A O 1
ATOM 542 N N . MET A 1 70 ? -5.551 -11.633 9.625 1 98.56 70 MET A N 1
ATOM 543 C CA . MET A 1 70 ? -4.836 -11.922 8.383 1 98.56 70 MET A CA 1
ATOM 544 C C . MET A 1 70 ? -3.607 -12.789 8.656 1 98.56 70 MET A C 1
ATOM 546 O O . MET A 1 70 ? -3.385 -13.789 7.969 1 98.56 70 MET A O 1
ATOM 550 N N . ARG A 1 71 ? -2.799 -12.406 9.625 1 98.25 71 ARG A N 1
ATOM 551 C CA . ARG A 1 71 ? -1.619 -13.188 9.984 1 98.25 71 ARG A CA 1
ATOM 552 C C . ARG A 1 71 ? -2.002 -14.617 10.352 1 98.25 71 ARG A C 1
ATOM 554 O O . ARG A 1 71 ? -1.337 -15.57 9.945 1 98.25 71 ARG A O 1
ATOM 561 N N . ALA A 1 72 ? -3.068 -14.742 11.117 1 98.31 72 ALA A N 1
ATOM 562 C CA . ALA A 1 72 ? -3.533 -16.062 11.531 1 98.31 72 ALA A CA 1
ATOM 563 C C . ALA A 1 72 ? -3.91 -16.906 10.32 1 98.31 72 ALA A C 1
ATOM 565 O O . ALA A 1 72 ? -3.633 -18.109 10.281 1 98.31 72 ALA A O 1
ATOM 566 N N . GLY A 1 73 ? -4.566 -16.297 9.391 1 98.5 73 GLY A N 1
ATOM 567 C CA . GLY A 1 73 ? -4.91 -17 8.164 1 98.5 73 GLY A CA 1
ATOM 568 C C . GLY A 1 73 ? -3.693 -17.516 7.41 1 98.5 73 GLY A C 1
ATOM 569 O O . GLY A 1 73 ? -3.658 -18.672 6.988 1 98.5 73 GLY A O 1
ATOM 570 N N . PHE A 1 74 ? -2.682 -16.688 7.246 1 98.62 74 PHE A N 1
ATOM 571 C CA . PHE A 1 74 ? -1.465 -17.078 6.551 1 98.62 74 PHE A CA 1
ATOM 572 C C . PHE A 1 74 ? -0.707 -18.141 7.344 1 98.62 74 PHE A C 1
ATOM 574 O O . PHE A 1 74 ? -0.14 -19.062 6.762 1 98.62 74 PHE A O 1
ATOM 581 N N . ARG A 1 75 ? -0.656 -18 8.688 1 98.25 75 ARG A N 1
ATOM 582 C CA . ARG A 1 75 ? -0.035 -19.016 9.523 1 98.25 75 ARG A CA 1
ATOM 583 C C . ARG A 1 75 ? -0.687 -20.375 9.289 1 98.25 75 ARG A C 1
ATOM 585 O O . ARG A 1 75 ? 0.003 -21.391 9.203 1 98.25 75 ARG A O 1
ATOM 592 N N . ALA A 1 76 ? -1.953 -20.359 9.203 1 98.12 76 ALA A N 1
ATOM 593 C CA . ALA A 1 76 ? -2.684 -21.609 8.984 1 98.12 76 ALA A CA 1
ATOM 594 C C . ALA A 1 76 ? -2.32 -22.234 7.637 1 98.12 76 ALA A C 1
ATOM 596 O O . ALA A 1 76 ? -2.098 -23.438 7.543 1 98.12 76 ALA A O 1
ATOM 597 N N . LEU A 1 77 ? -2.234 -21.453 6.617 1 98.38 77 LEU A N 1
ATOM 598 C CA . LEU A 1 77 ? -1.897 -21.938 5.277 1 98.38 77 LEU A CA 1
ATOM 599 C C . LEU A 1 77 ? -0.487 -22.516 5.246 1 98.38 77 LEU A C 1
ATOM 601 O O . LEU A 1 77 ? -0.212 -23.453 4.492 1 98.38 77 LEU A O 1
ATOM 605 N N . LEU A 1 78 ? 0.408 -21.969 6.082 1 98.56 78 LEU A N 1
ATOM 606 C CA . LEU A 1 78 ? 1.813 -22.359 6.078 1 98.56 78 LEU A CA 1
ATOM 607 C C . LEU A 1 78 ? 2.062 -23.484 7.066 1 98.56 78 LEU A C 1
ATOM 609 O O . LEU A 1 78 ? 3.176 -24.016 7.145 1 98.56 78 LEU A O 1
ATOM 613 N N . GLY A 1 79 ? 1.022 -23.875 7.848 1 97.75 79 GLY A N 1
ATOM 614 C CA . GLY A 1 79 ? 1.229 -24.828 8.93 1 97.75 79 GLY A CA 1
ATOM 615 C C . GLY A 1 79 ? 2.246 -24.359 9.953 1 97.75 79 GLY A C 1
ATOM 616 O O . GLY A 1 79 ? 3.07 -25.141 10.422 1 97.75 79 GLY A O 1
ATOM 617 N N . ASP A 1 80 ? 2.275 -23.094 10.172 1 97.19 80 ASP A N 1
ATOM 618 C CA . ASP A 1 80 ? 3.225 -22.453 11.078 1 97.19 80 ASP A CA 1
ATOM 619 C C . ASP A 1 80 ? 2.504 -21.594 12.109 1 97.19 80 ASP A C 1
ATOM 621 O O . ASP A 1 80 ? 2.604 -20.359 12.07 1 97.19 80 ASP A O 1
ATOM 625 N N . PRO A 1 81 ? 1.878 -22.156 13.133 1 95.19 81 PRO A N 1
ATOM 626 C CA . PRO A 1 81 ? 0.976 -21.438 14.039 1 95.19 81 PRO A CA 1
ATOM 627 C C . PRO A 1 81 ? 1.679 -20.312 14.805 1 95.19 81 PRO A C 1
ATOM 629 O O . PRO A 1 81 ? 1.035 -19.359 15.227 1 95.19 81 PRO A O 1
ATOM 632 N N . HIS A 1 82 ? 2.951 -20.344 14.984 1 93.88 82 HIS A N 1
ATOM 633 C CA . HIS A 1 82 ? 3.658 -19.328 15.758 1 93.88 82 HIS A CA 1
ATOM 634 C C . HIS A 1 82 ? 4.574 -18.5 14.867 1 93.88 82 HIS A C 1
ATOM 636 O O . HIS A 1 82 ? 5.441 -17.781 15.359 1 93.88 82 HIS A O 1
ATOM 642 N N . GLY A 1 83 ? 4.34 -18.641 13.586 1 95.81 83 GLY A N 1
ATOM 643 C CA . GLY A 1 83 ? 5.215 -17.953 12.648 1 95.81 83 GLY A CA 1
ATOM 644 C C . GLY A 1 83 ? 5.121 -16.438 12.75 1 95.81 83 GLY A C 1
ATOM 645 O O . GLY A 1 83 ? 4.039 -15.898 12.969 1 95.81 83 GLY A O 1
ATOM 646 N N . ALA A 1 84 ? 6.246 -15.766 12.672 1 96.62 84 ALA A N 1
ATOM 647 C CA . ALA A 1 84 ? 6.281 -14.312 12.539 1 96.62 84 ALA A CA 1
ATOM 648 C C . ALA A 1 84 ? 5.977 -13.883 11.109 1 96.62 84 ALA A C 1
ATOM 650 O O . ALA A 1 84 ? 6.641 -14.32 10.164 1 96.62 84 ALA A O 1
ATOM 651 N N . ILE A 1 85 ? 4.965 -13.094 10.984 1 97.81 85 ILE A N 1
ATOM 652 C CA . ILE A 1 85 ? 4.492 -12.719 9.648 1 97.81 85 ILE A CA 1
ATOM 653 C C . ILE A 1 85 ? 4.418 -11.203 9.531 1 97.81 85 ILE A C 1
ATOM 655 O O . ILE A 1 85 ? 3.652 -10.555 10.25 1 97.81 85 ILE A O 1
ATOM 659 N N . ALA A 1 86 ? 5.207 -10.602 8.664 1 97.38 86 ALA A N 1
ATOM 660 C CA . ALA A 1 86 ? 5.035 -9.211 8.266 1 97.38 86 ALA A CA 1
ATOM 661 C C . ALA A 1 86 ? 4.035 -9.078 7.125 1 97.38 86 ALA A C 1
ATOM 663 O O . ALA A 1 86 ? 4.035 -9.891 6.199 1 97.38 86 ALA A O 1
ATOM 664 N N . LEU A 1 87 ? 3.191 -8.133 7.211 1 97.81 87 LEU A N 1
ATOM 665 C CA . LEU A 1 87 ? 2.207 -7.887 6.164 1 97.81 87 LEU A CA 1
ATOM 666 C C . LEU A 1 87 ? 2.652 -6.742 5.262 1 97.81 87 LEU A C 1
ATOM 668 O O . LEU A 1 87 ? 3.475 -5.914 5.66 1 97.81 87 LEU A O 1
ATOM 672 N N . GLY A 1 88 ? 2.166 -6.734 4.02 1 96.62 88 GLY A N 1
ATOM 673 C CA . GLY A 1 88 ? 2.457 -5.68 3.061 1 96.62 88 GLY A CA 1
ATOM 674 C C . GLY A 1 88 ? 1.399 -5.547 1.981 1 96.62 88 GLY A C 1
ATOM 675 O O . GLY A 1 88 ? 0.567 -6.441 1.807 1 96.62 88 GLY A O 1
ATOM 676 N N . ALA A 1 89 ? 1.458 -4.426 1.29 1 95.62 89 ALA A N 1
ATOM 677 C CA . ALA A 1 89 ? 0.495 -4.141 0.229 1 95.62 89 ALA A CA 1
ATOM 678 C C . ALA A 1 89 ? 0.821 -4.934 -1.033 1 95.62 89 ALA A C 1
ATOM 680 O O . ALA A 1 89 ? -0.064 -5.211 -1.847 1 95.62 89 ALA A O 1
ATOM 681 N N . SER A 1 90 ? 2.059 -5.25 -1.211 1 95.88 90 SER A N 1
ATOM 682 C CA . SER A 1 90 ? 2.547 -6.043 -2.334 1 95.88 90 SER A CA 1
ATOM 683 C C . SER A 1 90 ? 3.768 -6.871 -1.938 1 95.88 90 SER A C 1
ATOM 685 O O . SER A 1 90 ? 4.438 -6.562 -0.952 1 95.88 90 SER A O 1
ATOM 687 N N . THR A 1 91 ? 4.027 -7.895 -2.658 1 96.88 91 THR A N 1
ATOM 688 C CA . THR A 1 91 ? 5.246 -8.656 -2.404 1 96.88 91 THR A CA 1
ATOM 689 C C . THR A 1 91 ? 6.48 -7.809 -2.68 1 96.88 91 THR A C 1
ATOM 691 O O . THR A 1 91 ? 7.516 -7.977 -2.029 1 96.88 91 THR A O 1
ATOM 694 N N . HIS A 1 92 ? 6.359 -6.875 -3.572 1 96.25 92 HIS A N 1
ATOM 695 C CA . HIS A 1 92 ? 7.477 -5.988 -3.879 1 96.25 92 HIS A CA 1
ATOM 696 C C . HIS A 1 92 ? 7.914 -5.203 -2.646 1 96.25 92 HIS A C 1
ATOM 698 O O . HIS A 1 92 ? 9.109 -5.098 -2.361 1 96.25 92 HIS A O 1
ATOM 704 N N . ASP A 1 93 ? 6.957 -4.633 -1.918 1 95.44 93 ASP A N 1
ATOM 705 C CA . ASP A 1 93 ? 7.254 -3.887 -0.699 1 95.44 93 ASP A CA 1
ATOM 706 C C . ASP A 1 93 ? 8.016 -4.75 0.301 1 95.44 93 ASP A C 1
ATOM 708 O O . ASP A 1 93 ? 8.945 -4.277 0.957 1 95.44 93 ASP A O 1
ATOM 712 N N . LEU A 1 94 ? 7.605 -5.934 0.396 1 97.31 94 LEU A N 1
ATOM 713 C CA . LEU A 1 94 ? 8.203 -6.855 1.356 1 97.31 94 LEU A CA 1
ATOM 714 C C . LEU A 1 94 ? 9.602 -7.266 0.921 1 97.31 94 LEU A C 1
ATOM 716 O O . LEU A 1 94 ? 10.508 -7.387 1.753 1 97.31 94 LEU A O 1
ATOM 720 N N . VAL A 1 95 ? 9.789 -7.461 -0.38 1 97.62 95 VAL A N 1
ATOM 721 C CA . VAL A 1 95 ? 11.102 -7.809 -0.921 1 97.62 95 VAL A CA 1
ATOM 722 C C . VAL A 1 95 ? 12.078 -6.66 -0.68 1 97.62 95 VAL A C 1
ATOM 724 O O . VAL A 1 95 ? 13.25 -6.891 -0.353 1 97.62 95 VAL A O 1
ATOM 727 N N . ILE A 1 96 ? 11.609 -5.422 -0.841 1 97.5 96 ILE A N 1
ATOM 728 C CA . ILE A 1 96 ? 12.461 -4.262 -0.6 1 97.5 96 ILE A CA 1
ATOM 729 C C . ILE A 1 96 ? 12.914 -4.25 0.857 1 97.5 96 ILE A C 1
ATOM 731 O O . ILE A 1 96 ? 14.094 -4.027 1.143 1 97.5 96 ILE A O 1
ATOM 735 N N . ARG A 1 97 ? 11.969 -4.449 1.77 1 97.25 97 ARG A N 1
ATOM 736 C CA . ARG A 1 97 ? 12.336 -4.469 3.182 1 97.25 97 ARG A CA 1
ATOM 737 C C . ARG A 1 97 ? 13.297 -5.613 3.484 1 97.25 97 ARG A C 1
ATOM 739 O O . ARG A 1 97 ? 14.281 -5.43 4.211 1 97.25 97 ARG A O 1
ATOM 746 N N . PHE A 1 98 ? 13.07 -6.781 2.912 1 98 98 PHE A N 1
ATOM 747 C CA . PHE A 1 98 ? 13.953 -7.926 3.08 1 98 98 PHE A CA 1
ATOM 748 C C . PHE A 1 98 ? 15.359 -7.613 2.566 1 98 98 PHE A C 1
ATOM 750 O O . PHE A 1 98 ? 16.344 -7.762 3.297 1 98 98 PHE A O 1
ATOM 757 N N . LEU A 1 99 ? 15.422 -7.152 1.309 1 98.12 99 LEU A N 1
ATOM 758 C CA . LEU A 1 99 ? 16.703 -6.879 0.684 1 98.12 99 LEU A CA 1
ATOM 759 C C . LEU A 1 99 ? 17.469 -5.801 1.451 1 98.12 99 LEU A C 1
ATOM 761 O O . LEU A 1 99 ? 18.703 -5.84 1.527 1 98.12 99 LEU A O 1
ATOM 765 N N . SER A 1 100 ? 16.734 -4.855 2.031 1 97.62 100 SER A N 1
ATOM 766 C CA . SER A 1 100 ? 17.375 -3.758 2.752 1 97.62 100 SER A CA 1
ATOM 767 C C . SER A 1 100 ? 18.016 -4.246 4.043 1 97.62 100 SER A C 1
ATOM 769 O O . SER A 1 100 ? 18.812 -3.531 4.652 1 97.62 100 SER A O 1
ATOM 771 N N . ALA A 1 101 ? 17.672 -5.438 4.457 1 97.06 101 ALA A N 1
ATOM 772 C CA . ALA A 1 101 ? 18.25 -6.016 5.672 1 97.06 101 ALA A CA 1
ATOM 773 C C . ALA A 1 101 ? 19.5 -6.824 5.348 1 97.06 101 ALA A C 1
ATOM 775 O O . ALA A 1 101 ? 20.234 -7.223 6.254 1 97.06 101 ALA A O 1
ATOM 776 N N . MET A 1 102 ? 19.75 -7.117 4.098 1 97.5 102 MET A N 1
ATOM 777 C CA . MET A 1 102 ? 20.891 -7.941 3.691 1 97.5 102 MET A CA 1
ATOM 778 C C . MET A 1 102 ? 22.172 -7.113 3.611 1 97.5 102 MET A C 1
ATOM 780 O O . MET A 1 102 ? 22.125 -5.945 3.221 1 97.5 102 MET A O 1
ATOM 784 N N . ASP A 1 103 ? 23.266 -7.676 3.961 1 95.31 103 ASP A N 1
ATOM 785 C CA . ASP A 1 103 ? 24.562 -7.047 3.773 1 95.31 103 ASP A CA 1
ATOM 786 C C . ASP A 1 103 ? 25.062 -7.254 2.346 1 95.31 103 ASP A C 1
ATOM 788 O O . ASP A 1 103 ? 26 -8.031 2.115 1 95.31 103 ASP A O 1
ATOM 792 N N . LEU A 1 104 ? 24.562 -6.449 1.461 1 96.25 104 LEU A N 1
ATOM 793 C CA . LEU A 1 104 ? 24.859 -6.625 0.046 1 96.25 104 LEU A CA 1
ATOM 794 C C . LEU A 1 104 ? 26.234 -6.047 -0.289 1 96.25 104 LEU A C 1
ATOM 796 O O . LEU A 1 104 ? 26.781 -6.305 -1.365 1 96.25 104 LEU A O 1
ATOM 800 N N . ARG A 1 105 ? 26.828 -5.305 0.573 1 92.5 105 ARG A N 1
ATOM 801 C CA . ARG A 1 105 ? 28.188 -4.824 0.377 1 92.5 105 ARG A CA 1
ATOM 802 C C . ARG A 1 105 ? 29.203 -5.91 0.701 1 92.5 105 ARG A C 1
ATOM 804 O O . ARG A 1 105 ? 30.156 -6.129 -0.059 1 92.5 105 ARG A O 1
ATOM 811 N N . GLY A 1 106 ? 28.984 -6.594 1.81 1 95.81 106 GLY A N 1
ATOM 812 C CA . GLY A 1 106 ? 29.875 -7.656 2.225 1 95.81 106 GLY A CA 1
ATOM 813 C C . GLY A 1 106 ? 29.688 -8.938 1.434 1 95.81 106 GLY A C 1
ATOM 814 O O . GLY A 1 106 ? 30.656 -9.648 1.15 1 95.81 106 GLY A O 1
ATOM 815 N N . ARG A 1 107 ? 28.453 -9.227 1.161 1 97.81 107 ARG A N 1
ATOM 816 C CA . ARG A 1 107 ? 28.062 -10.367 0.346 1 97.81 107 ARG A CA 1
ATOM 817 C C . ARG A 1 107 ? 27.219 -9.93 -0.847 1 97.81 107 ARG A C 1
ATOM 819 O O . ARG A 1 107 ? 26 -10.055 -0.827 1 97.81 107 ARG A O 1
ATOM 826 N N . PRO A 1 108 ? 27.844 -9.594 -1.917 1 97.81 108 PRO A N 1
ATOM 827 C CA . PRO A 1 108 ? 27.156 -8.875 -2.996 1 97.81 108 PRO A CA 1
ATOM 828 C C . PRO A 1 108 ? 26.406 -9.805 -3.941 1 97.81 108 PRO A C 1
ATOM 830 O O . PRO A 1 108 ? 25.766 -9.336 -4.891 1 97.81 108 PRO A O 1
ATOM 833 N N . ARG A 1 109 ? 26.406 -11.109 -3.713 1 98.5 109 ARG A N 1
ATOM 834 C CA . ARG A 1 109 ? 25.828 -12.062 -4.648 1 98.5 109 ARG A CA 1
ATOM 835 C C . ARG A 1 109 ? 24.391 -12.422 -4.25 1 98.5 109 ARG A C 1
ATOM 837 O O . ARG A 1 109 ? 24.125 -12.68 -3.078 1 98.5 109 ARG A O 1
ATOM 844 N N . ILE A 1 110 ? 23.484 -12.312 -5.188 1 98.81 110 ILE A N 1
ATOM 845 C CA . ILE A 1 110 ? 22.125 -12.828 -5.078 1 98.81 110 ILE A CA 1
ATOM 846 C C . ILE A 1 110 ? 21.891 -13.883 -6.152 1 98.81 110 ILE A C 1
ATOM 848 O O . ILE A 1 110 ? 22.203 -13.672 -7.324 1 98.81 110 ILE A O 1
ATOM 852 N N . VAL A 1 111 ? 21.359 -15.031 -5.762 1 98.88 111 VAL A N 1
ATOM 853 C CA . VAL A 1 111 ? 21.047 -16.094 -6.711 1 98.88 111 VAL A CA 1
ATOM 854 C C . VAL A 1 111 ? 19.547 -16.203 -6.906 1 98.88 111 VAL A C 1
ATOM 856 O O . VAL A 1 111 ? 18.781 -16.156 -5.934 1 98.88 111 VAL A O 1
ATOM 859 N N . THR A 1 112 ? 19.125 -16.25 -8.117 1 98.75 112 THR A N 1
ATOM 860 C CA . THR A 1 112 ? 17.719 -16.422 -8.492 1 98.75 112 THR A CA 1
ATOM 861 C C . THR A 1 112 ? 17.594 -17.219 -9.789 1 98.75 112 THR A C 1
ATOM 863 O O . THR A 1 112 ? 18.484 -18 -10.125 1 98.75 112 THR A O 1
ATOM 866 N N . THR A 1 113 ? 16.438 -17.172 -10.422 1 98.56 113 THR A N 1
ATOM 867 C CA . THR A 1 113 ? 16.234 -17.875 -11.688 1 98.56 113 THR A CA 1
ATOM 868 C C . THR A 1 113 ? 15.812 -16.906 -12.789 1 98.56 113 THR A C 1
ATOM 870 O O . THR A 1 113 ? 15.547 -15.727 -12.516 1 98.56 113 THR A O 1
ATOM 873 N N . ASP A 1 114 ? 15.812 -17.328 -13.992 1 96.88 114 ASP A N 1
ATOM 874 C CA . ASP A 1 114 ? 15.367 -16.484 -15.094 1 96.88 114 ASP A CA 1
ATOM 875 C C . ASP A 1 114 ? 13.867 -16.641 -15.344 1 96.88 114 ASP A C 1
ATOM 877 O O . ASP A 1 114 ? 13.352 -16.203 -16.375 1 96.88 114 ASP A O 1
ATOM 881 N N . GLY A 1 115 ? 13.172 -17.281 -14.414 1 94.81 115 GLY A N 1
ATOM 882 C CA . GLY A 1 115 ? 11.75 -17.516 -14.586 1 94.81 115 GLY A CA 1
ATOM 883 C C . GLY A 1 115 ? 10.906 -16.859 -13.508 1 94.81 115 GLY A C 1
ATOM 884 O O . GLY A 1 115 ? 9.75 -17.234 -13.305 1 94.81 115 GLY A O 1
ATOM 885 N N . GLU A 1 116 ? 11.516 -15.906 -12.789 1 94.75 116 GLU A N 1
ATOM 886 C CA . GLU A 1 116 ? 10.766 -15.234 -11.734 1 94.75 116 GLU A CA 1
ATOM 887 C C . GLU A 1 116 ? 9.852 -14.156 -12.305 1 94.75 116 GLU A C 1
ATOM 889 O O . GLU A 1 116 ? 10.109 -13.625 -13.383 1 94.75 116 GLU A O 1
ATOM 894 N N . PHE A 1 117 ? 8.781 -13.875 -11.594 1 90.19 117 PHE A N 1
ATOM 895 C CA . PHE A 1 117 ? 7.809 -12.867 -12.008 1 90.19 117 PHE A CA 1
ATOM 896 C C . PHE A 1 117 ? 8.469 -11.5 -12.141 1 90.19 117 PHE A C 1
ATOM 898 O O . PHE A 1 117 ? 9.531 -11.258 -11.57 1 90.19 117 PHE A O 1
ATOM 905 N N . HIS A 1 118 ? 7.867 -10.562 -12.781 1 84.81 118 HIS A N 1
ATOM 906 C CA . HIS A 1 118 ? 8.375 -9.273 -13.242 1 84.81 118 HIS A CA 1
ATOM 907 C C . HIS A 1 118 ? 8.859 -8.43 -12.07 1 84.81 118 HIS A C 1
ATOM 909 O O . HIS A 1 118 ? 9.891 -7.754 -12.172 1 84.81 118 HIS A O 1
ATOM 915 N N . THR A 1 119 ? 8.156 -8.461 -11.039 1 89.12 119 THR A N 1
ATOM 916 C CA . THR A 1 119 ? 8.508 -7.594 -9.914 1 89.12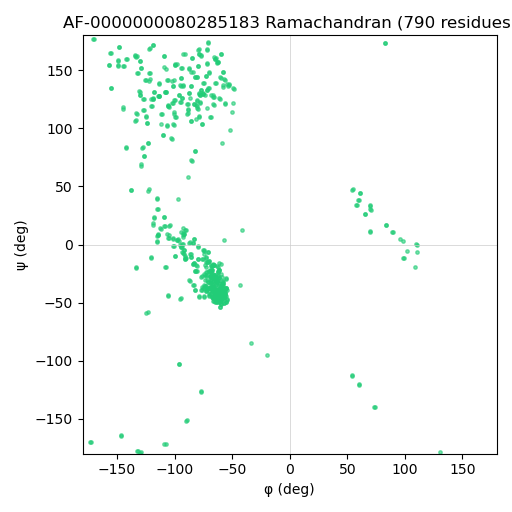 119 THR A CA 1
ATOM 917 C C . THR A 1 119 ? 9.906 -7.914 -9.398 1 89.12 119 THR A C 1
ATOM 919 O O . THR A 1 119 ? 10.734 -7.016 -9.234 1 89.12 119 THR A O 1
ATOM 922 N N . LEU A 1 120 ? 10.156 -9.148 -9.188 1 93.06 120 LEU A N 1
ATOM 923 C CA . LEU A 1 120 ? 11.469 -9.547 -8.688 1 93.06 120 LEU A CA 1
ATOM 924 C C . LEU A 1 120 ? 12.539 -9.359 -9.766 1 93.06 120 LEU A C 1
ATOM 926 O O . LEU A 1 120 ? 13.617 -8.844 -9.477 1 93.06 120 LEU A O 1
ATOM 930 N N . ARG A 1 121 ? 12.203 -9.766 -10.945 1 92.62 121 ARG A N 1
ATOM 931 C CA . ARG A 1 121 ? 13.141 -9.641 -12.062 1 92.62 121 ARG A CA 1
ATOM 932 C C . ARG A 1 121 ? 13.602 -8.195 -12.219 1 92.62 121 ARG A C 1
ATOM 934 O O . ARG A 1 121 ? 14.805 -7.93 -12.297 1 92.62 121 ARG A O 1
ATOM 941 N N . ARG A 1 122 ? 12.695 -7.285 -12.25 1 92.94 122 ARG A N 1
ATOM 942 C CA . ARG A 1 122 ? 13.008 -5.879 -12.469 1 92.94 122 ARG A CA 1
ATOM 943 C C . ARG A 1 122 ? 13.82 -5.312 -11.305 1 92.94 122 ARG A C 1
ATOM 945 O O . ARG A 1 122 ? 14.836 -4.641 -11.516 1 92.94 122 ARG A O 1
ATOM 952 N N . GLN A 1 123 ? 13.406 -5.535 -10.109 1 96.19 123 GLN A N 1
ATOM 953 C CA . GLN A 1 123 ? 14.086 -5.008 -8.93 1 96.19 123 GLN A CA 1
ATOM 954 C C . GLN A 1 123 ? 15.523 -5.508 -8.859 1 96.19 123 GLN A C 1
ATOM 956 O O . GLN A 1 123 ? 16.438 -4.73 -8.594 1 96.19 123 GLN A O 1
ATOM 961 N N . LEU A 1 124 ? 15.734 -6.82 -9.117 1 96.88 124 LEU A N 1
ATOM 962 C CA . LEU A 1 124 ? 17.078 -7.375 -9.039 1 96.88 124 LEU A CA 1
ATOM 963 C C . LEU A 1 124 ? 17.938 -6.871 -10.195 1 96.88 124 LEU A C 1
ATOM 965 O O . LEU A 1 124 ? 19.141 -6.641 -10.023 1 96.88 124 LEU A O 1
ATOM 969 N N . ALA A 1 125 ? 17.328 -6.73 -11.383 1 95.31 125 ALA A N 1
ATOM 970 C CA . ALA A 1 125 ? 18.062 -6.156 -12.5 1 95.31 125 ALA A CA 1
ATOM 971 C C . ALA A 1 125 ? 18.578 -4.754 -12.164 1 95.31 125 ALA A C 1
ATOM 973 O O . ALA A 1 125 ? 19.703 -4.395 -12.508 1 95.31 125 ALA A O 1
ATOM 974 N N . ARG A 1 126 ? 17.766 -3.969 -11.516 1 95.88 126 ARG A N 1
ATOM 975 C CA . ARG A 1 126 ? 18.156 -2.611 -11.156 1 95.88 126 ARG A CA 1
ATOM 976 C C . ARG A 1 126 ? 19.25 -2.625 -10.086 1 95.88 126 ARG A C 1
ATOM 978 O O . ARG A 1 126 ? 20.141 -1.783 -10.102 1 95.88 126 ARG A O 1
ATOM 985 N N . LEU A 1 127 ? 19.172 -3.549 -9.172 1 96.75 127 LEU A N 1
ATOM 986 C CA . LEU A 1 127 ? 20.188 -3.689 -8.133 1 96.75 127 LEU A CA 1
ATOM 987 C C . LEU A 1 127 ? 21.531 -4.082 -8.742 1 96.75 127 LEU A C 1
ATOM 989 O O . LEU A 1 127 ? 22.578 -3.68 -8.25 1 96.75 127 LEU A O 1
ATOM 993 N N . ALA A 1 128 ? 21.469 -4.863 -9.82 1 96.69 128 ALA A N 1
ATOM 994 C CA . ALA A 1 128 ? 22.703 -5.258 -10.5 1 96.69 128 ALA A CA 1
ATOM 995 C C . ALA A 1 128 ? 23.484 -4.035 -10.969 1 96.69 128 ALA A C 1
ATOM 997 O O . ALA A 1 128 ? 24.719 -4.039 -10.961 1 96.69 128 ALA A O 1
ATOM 998 N N . GLU A 1 129 ? 22.812 -2.988 -11.375 1 95 129 GLU A N 1
ATOM 999 C CA . GLU A 1 129 ? 23.453 -1.755 -11.812 1 95 129 GLU A CA 1
ATOM 1000 C C . GLU A 1 129 ? 24.156 -1.059 -10.656 1 95 129 GLU A C 1
ATOM 1002 O O . GLU A 1 129 ? 25.016 -0.2 -10.867 1 95 129 GLU A O 1
ATOM 1007 N N . GLU A 1 130 ? 23.781 -1.448 -9.438 1 94.75 130 GLU A N 1
ATOM 1008 C CA . GLU A 1 130 ? 24.359 -0.836 -8.242 1 94.75 130 GLU A CA 1
ATOM 1009 C C . GLU A 1 130 ? 25.5 -1.68 -7.688 1 94.75 130 GLU A C 1
ATOM 1011 O O . GLU A 1 130 ? 25.984 -1.434 -6.582 1 94.75 130 GLU A O 1
ATOM 1016 N N . GLY A 1 131 ? 25.844 -2.711 -8.367 1 95.25 131 GLY A N 1
ATOM 1017 C CA . GLY A 1 131 ? 27.016 -3.469 -7.973 1 95.25 131 GLY A CA 1
ATOM 1018 C C . GLY A 1 131 ? 26.688 -4.828 -7.391 1 95.25 131 GLY A C 1
ATOM 1019 O O . GLY A 1 131 ? 27.578 -5.605 -7.059 1 95.25 131 GLY A O 1
ATOM 1020 N N . VAL A 1 132 ? 25.422 -5.184 -7.301 1 97.44 132 VAL A N 1
ATOM 1021 C CA . VAL A 1 132 ? 25.016 -6.508 -6.836 1 97.44 132 VAL A CA 1
ATOM 1022 C C . VAL A 1 132 ? 25.219 -7.531 -7.953 1 97.44 132 VAL A C 1
ATOM 1024 O O . VAL A 1 132 ? 24.906 -7.258 -9.117 1 97.44 132 VAL A O 1
ATOM 1027 N N . GLU A 1 133 ? 25.812 -8.625 -7.605 1 98.31 133 GLU A N 1
ATOM 1028 C CA . GLU A 1 133 ? 25.969 -9.719 -8.562 1 98.31 133 GLU A CA 1
ATOM 1029 C C . GLU A 1 133 ? 24.734 -10.617 -8.578 1 98.31 133 GLU A C 1
ATOM 1031 O O . GLU A 1 133 ? 24.547 -11.438 -7.676 1 98.31 133 GLU A O 1
ATOM 1036 N N . VAL A 1 134 ? 23.984 -10.5 -9.602 1 98.19 134 VAL A N 1
ATOM 1037 C CA . VAL A 1 134 ? 22.766 -11.297 -9.703 1 98.19 134 VAL A CA 1
ATOM 1038 C C . VAL A 1 134 ? 23 -12.5 -10.609 1 98.19 134 VAL A C 1
ATOM 1040 O O . VAL A 1 134 ? 23.203 -12.336 -11.82 1 98.19 134 VAL A O 1
ATOM 1043 N N . ILE A 1 135 ? 22.969 -13.703 -9.992 1 98.69 135 ILE A N 1
ATOM 1044 C CA . ILE A 1 135 ? 23.109 -14.953 -10.742 1 98.69 135 ILE A CA 1
ATOM 1045 C C . ILE A 1 135 ? 21.734 -15.5 -11.094 1 98.69 135 ILE A C 1
ATOM 1047 O O . ILE A 1 135 ? 20.906 -15.758 -10.211 1 98.69 135 ILE A O 1
ATOM 1051 N N . ARG A 1 136 ? 21.516 -15.688 -12.383 1 98.38 136 ARG A N 1
ATOM 1052 C CA . ARG A 1 136 ? 20.234 -16.219 -12.859 1 98.38 136 ARG A CA 1
ATOM 1053 C C . ARG A 1 136 ? 20.406 -17.625 -13.43 1 98.38 136 ARG A C 1
ATOM 1055 O O . ARG A 1 136 ? 20.984 -17.797 -14.508 1 98.38 136 ARG A O 1
ATOM 1062 N N . VAL A 1 137 ? 19.828 -18.531 -12.719 1 98.75 137 VAL A N 1
ATOM 1063 C CA . VAL A 1 137 ? 19.891 -19.922 -13.164 1 98.75 137 VAL A CA 1
ATOM 1064 C C . VAL A 1 137 ? 18.719 -20.203 -14.117 1 98.75 137 VAL A C 1
ATOM 1066 O O . VAL A 1 137 ? 17.578 -19.875 -13.82 1 98.75 137 VAL A O 1
ATOM 1069 N N . PRO A 1 138 ? 18.969 -20.797 -15.312 1 98.25 138 PRO A N 1
ATOM 1070 C CA . PRO A 1 138 ? 17.875 -21.172 -16.203 1 98.25 138 PRO A CA 1
ATOM 1071 C C . PRO A 1 138 ? 16.875 -22.125 -15.547 1 98.25 138 PRO A C 1
ATOM 1073 O O . PRO A 1 138 ? 17.266 -23.078 -14.891 1 98.25 138 PRO A O 1
ATOM 1076 N N . VAL A 1 139 ? 15.578 -21.875 -15.727 1 96.88 139 VAL A N 1
ATOM 1077 C CA . VAL A 1 139 ? 14.531 -22.625 -15.039 1 96.88 139 VAL A CA 1
ATOM 1078 C C . VAL A 1 139 ? 14.461 -24.047 -15.602 1 96.88 139 VAL A C 1
ATOM 1080 O O . VAL A 1 139 ? 14.125 -24.984 -14.875 1 96.88 139 VAL A O 1
ATOM 1083 N N . THR A 1 140 ? 14.75 -24.25 -16.844 1 95.5 140 THR A N 1
ATOM 1084 C CA . THR A 1 140 ? 14.672 -25.562 -17.453 1 95.5 140 THR A CA 1
ATOM 1085 C C . THR A 1 140 ? 16.031 -26.25 -17.438 1 95.5 140 THR A C 1
ATOM 1087 O O . THR A 1 140 ? 17.047 -25.641 -17.766 1 95.5 140 THR A O 1
ATOM 1090 N N . PRO A 1 141 ? 16.125 -27.484 -17.125 1 96.94 141 PRO A N 1
ATOM 1091 C CA . PRO A 1 141 ? 15.016 -28.344 -16.688 1 96.94 141 PRO A CA 1
ATOM 1092 C C . PRO A 1 141 ? 14.578 -28.078 -15.25 1 96.94 141 PRO A C 1
ATOM 1094 O O . PRO A 1 141 ? 15.422 -27.953 -14.359 1 96.94 141 PRO A O 1
ATOM 1097 N N . VAL A 1 142 ? 13.289 -28.094 -15.055 1 97.38 142 VAL A N 1
ATOM 1098 C CA . VAL A 1 142 ? 12.719 -27.766 -13.75 1 97.38 142 VAL A CA 1
ATOM 1099 C C . VAL A 1 142 ? 13.094 -28.828 -12.727 1 97.38 142 VAL A C 1
ATOM 1101 O O . VAL A 1 142 ? 13.32 -28.516 -11.555 1 97.38 142 VAL A O 1
ATOM 1104 N N . ALA A 1 143 ? 13.258 -30.062 -13.141 1 95.94 143 ALA A N 1
ATOM 1105 C CA . ALA A 1 143 ? 13.508 -31.203 -12.266 1 95.94 143 ALA A CA 1
ATOM 1106 C C . ALA A 1 143 ? 14.805 -31.031 -11.484 1 95.94 143 ALA A C 1
ATOM 1108 O O . ALA A 1 143 ? 14.93 -31.5 -10.359 1 95.94 143 ALA A O 1
ATOM 1109 N N . THR A 1 144 ? 15.797 -30.297 -12.039 1 97.75 144 THR A N 1
ATOM 1110 C CA . THR A 1 144 ? 17.094 -30.141 -11.406 1 97.75 144 THR A CA 1
ATOM 1111 C C . THR A 1 144 ? 17.344 -28.703 -10.992 1 97.75 144 THR A C 1
ATOM 1113 O O . THR A 1 144 ? 18.469 -28.328 -10.656 1 97.75 144 THR A O 1
ATOM 1116 N N . LEU A 1 145 ? 16.312 -27.875 -11.109 1 98.44 145 LEU A N 1
ATOM 1117 C CA . LEU A 1 145 ? 16.484 -26.438 -10.898 1 98.44 145 LEU A CA 1
ATOM 1118 C C . LEU A 1 145 ? 17.047 -26.156 -9.508 1 98.44 145 LEU A C 1
ATOM 1120 O O . LEU A 1 145 ? 18.031 -25.438 -9.375 1 98.44 145 LEU A O 1
ATOM 1124 N N . ALA A 1 146 ? 16.438 -26.734 -8.461 1 98.62 146 ALA A N 1
ATOM 1125 C CA . ALA A 1 146 ? 16.859 -26.453 -7.094 1 98.62 146 ALA A CA 1
ATOM 1126 C C . ALA A 1 146 ? 18.328 -26.844 -6.887 1 98.62 146 ALA A C 1
ATOM 1128 O O . ALA A 1 146 ? 19.078 -26.141 -6.207 1 98.62 146 ALA A O 1
ATOM 1129 N N . GLU A 1 147 ? 18.719 -27.984 -7.461 1 98.5 147 GLU A N 1
ATOM 1130 C CA . GLU A 1 147 ? 20.094 -28.453 -7.355 1 98.5 147 GLU A CA 1
ATOM 1131 C C . GLU A 1 147 ? 21.062 -27.484 -8.047 1 98.5 147 GLU A C 1
ATOM 1133 O O . GLU A 1 147 ? 22.141 -27.188 -7.523 1 98.5 147 GLU A O 1
ATOM 1138 N N . ARG A 1 148 ? 20.688 -27.031 -9.188 1 98.88 148 ARG A N 1
ATOM 1139 C CA . ARG A 1 148 ? 21.531 -26.109 -9.938 1 98.88 148 ARG A CA 1
ATOM 1140 C C . ARG A 1 148 ? 21.609 -24.75 -9.25 1 98.88 148 ARG A C 1
ATOM 1142 O O . ARG A 1 148 ? 22.656 -24.094 -9.273 1 98.88 148 ARG A O 1
ATOM 1149 N N . VAL A 1 149 ? 20.516 -24.312 -8.656 1 98.94 149 VAL A N 1
ATOM 1150 C CA . VAL A 1 149 ? 20.531 -23.094 -7.863 1 98.94 149 VAL A CA 1
ATOM 1151 C C . VAL A 1 149 ? 21.453 -23.266 -6.66 1 98.94 149 VAL A C 1
ATOM 1153 O O . VAL A 1 149 ? 22.266 -22.375 -6.355 1 98.94 149 VAL A O 1
ATOM 1156 N N . ALA A 1 150 ? 21.359 -24.391 -6 1 98.81 150 ALA A N 1
ATOM 1157 C CA . ALA A 1 150 ? 22.203 -24.688 -4.84 1 98.81 150 ALA A CA 1
ATOM 1158 C C . ALA A 1 150 ? 23.688 -24.641 -5.211 1 98.81 150 ALA A C 1
ATOM 1160 O O . ALA A 1 150 ? 24.516 -24.203 -4.418 1 98.81 150 ALA A O 1
ATOM 1161 N N . ALA A 1 151 ? 23.984 -25.109 -6.379 1 98.75 151 ALA A N 1
ATOM 1162 C CA . ALA A 1 151 ? 25.375 -25.188 -6.844 1 98.75 151 ALA A CA 1
ATOM 1163 C C . ALA A 1 151 ? 25.953 -23.781 -7.027 1 98.75 151 ALA A C 1
ATOM 1165 O O . ALA A 1 151 ? 27.188 -23.609 -7.047 1 98.75 151 ALA A O 1
ATOM 1166 N N . GLU A 1 152 ? 25.109 -22.75 -7.109 1 98.75 152 GLU A N 1
ATOM 1167 C CA . GLU A 1 152 ? 25.562 -21.391 -7.324 1 98.75 152 GLU A CA 1
ATOM 1168 C C . GLU A 1 152 ? 25.797 -20.672 -5.996 1 98.75 152 GLU A C 1
ATOM 1170 O O . GLU A 1 152 ? 26.359 -19.562 -5.969 1 98.75 152 GLU A O 1
ATOM 1175 N N . VAL A 1 153 ? 25.391 -21.25 -4.898 1 98.62 153 VAL A N 1
ATOM 1176 C CA . VAL A 1 153 ? 25.516 -20.641 -3.582 1 98.62 153 VAL A CA 1
ATOM 1177 C C . VAL A 1 153 ? 26.984 -20.672 -3.129 1 98.62 153 VAL A C 1
ATOM 1179 O O . VAL A 1 153 ? 27.625 -21.719 -3.195 1 98.62 153 VAL A O 1
ATOM 1182 N N . THR A 1 154 ? 27.516 -19.547 -2.719 1 97.56 154 THR A N 1
ATOM 1183 C CA . THR A 1 154 ? 28.875 -19.391 -2.211 1 97.56 154 THR A CA 1
ATOM 1184 C C . THR A 1 154 ? 28.875 -18.594 -0.91 1 97.56 154 THR A C 1
ATOM 1186 O O . THR A 1 154 ? 27.828 -18.203 -0.408 1 97.56 154 THR A O 1
ATOM 1189 N N . GLU A 1 155 ? 30.078 -18.359 -0.382 1 95.81 155 GLU A N 1
ATOM 1190 C CA . GLU A 1 155 ? 30.234 -17.578 0.843 1 95.81 155 GLU A CA 1
ATOM 1191 C C . GLU A 1 155 ? 29.875 -16.109 0.616 1 95.81 155 GLU A C 1
ATOM 1193 O O . GLU A 1 155 ? 29.562 -15.391 1.565 1 95.81 155 GLU A O 1
ATOM 1198 N N . ASP A 1 156 ? 29.859 -15.711 -0.625 1 97.62 156 ASP A N 1
ATOM 1199 C CA . ASP A 1 156 ? 29.562 -14.32 -0.962 1 97.62 156 ASP A CA 1
ATOM 1200 C C . ASP A 1 156 ? 28.078 -14.125 -1.24 1 97.62 156 ASP A C 1
ATOM 1202 O O . ASP A 1 156 ? 27.641 -13.008 -1.528 1 97.62 156 ASP A O 1
ATOM 1206 N N . THR A 1 157 ? 27.297 -15.188 -1.143 1 98.69 157 THR A N 1
ATOM 1207 C CA . THR A 1 157 ? 25.875 -15.109 -1.427 1 98.69 157 THR A CA 1
ATOM 1208 C C . THR A 1 157 ? 25.109 -14.594 -0.212 1 98.69 157 THR A C 1
ATOM 1210 O O . THR A 1 157 ? 25.203 -15.172 0.875 1 98.69 157 THR A O 1
ATOM 1213 N N . ALA A 1 158 ? 24.422 -13.453 -0.459 1 98.31 158 ALA A N 1
ATOM 1214 C CA . ALA A 1 158 ? 23.609 -12.898 0.618 1 98.31 158 ALA A CA 1
ATOM 1215 C C . ALA A 1 158 ? 22.25 -13.586 0.697 1 98.31 158 ALA A C 1
ATOM 1217 O O . ALA A 1 158 ? 21.734 -13.836 1.79 1 98.31 158 ALA A O 1
ATOM 1218 N N . ALA A 1 159 ? 21.719 -13.867 -0.489 1 98.81 159 ALA A N 1
ATOM 1219 C CA . ALA A 1 159 ? 20.375 -14.406 -0.495 1 98.81 159 ALA A CA 1
ATOM 1220 C C . ALA A 1 159 ? 20.094 -15.188 -1.776 1 98.81 159 ALA A C 1
ATOM 1222 O O . ALA A 1 159 ? 20.766 -14.977 -2.793 1 98.81 159 ALA A O 1
ATOM 1223 N N . VAL A 1 160 ? 19.188 -16.094 -1.677 1 98.88 160 VAL A N 1
ATOM 1224 C CA . VAL A 1 160 ? 18.609 -16.844 -2.787 1 98.88 160 VAL A CA 1
ATOM 1225 C C . VAL A 1 160 ? 17.094 -16.594 -2.836 1 98.88 160 VAL A C 1
ATOM 1227 O O . VAL A 1 160 ? 16.406 -16.688 -1.817 1 98.88 160 VAL A O 1
ATOM 1230 N N . LEU A 1 161 ? 16.578 -16.156 -3.959 1 98.88 161 LEU A N 1
ATOM 1231 C CA . LEU A 1 161 ? 15.148 -15.945 -4.145 1 98.88 161 LEU A CA 1
ATOM 1232 C C . LEU A 1 161 ? 14.617 -16.812 -5.281 1 98.88 161 LEU A C 1
ATOM 1234 O O . LEU A 1 161 ? 15.055 -16.688 -6.426 1 98.88 161 LEU A O 1
ATOM 1238 N N . VAL A 1 162 ? 13.664 -17.719 -4.992 1 98.75 162 VAL A N 1
ATOM 1239 C CA . VAL A 1 162 ? 13.109 -18.625 -5.988 1 98.75 162 VAL A CA 1
ATOM 1240 C C . VAL A 1 162 ? 11.609 -18.797 -5.77 1 98.75 162 VAL A C 1
ATOM 1242 O O . VAL A 1 162 ? 11.102 -18.484 -4.688 1 98.75 162 VAL A O 1
ATOM 1245 N N . SER A 1 163 ? 10.93 -19.234 -6.793 1 98.69 163 SER A N 1
ATOM 1246 C CA . SER A 1 163 ? 9.5 -19.531 -6.703 1 98.69 163 SER A CA 1
ATOM 1247 C C . SER A 1 163 ? 9.25 -21 -6.414 1 98.69 163 SER A C 1
ATOM 1249 O O . SER A 1 163 ? 9.953 -21.875 -6.934 1 98.69 163 SER A O 1
ATOM 1251 N N . ALA A 1 164 ? 8.211 -21.281 -5.602 1 98.69 164 ALA A N 1
ATOM 1252 C CA . ALA A 1 164 ? 7.781 -22.656 -5.367 1 98.69 164 ALA A CA 1
ATOM 1253 C C . ALA A 1 164 ? 7.051 -23.219 -6.586 1 98.69 164 ALA A C 1
ATOM 1255 O O . ALA A 1 164 ? 7.086 -24.422 -6.836 1 98.69 164 ALA A O 1
ATOM 1256 N N . VAL A 1 165 ? 6.328 -22.391 -7.227 1 98.5 165 VAL A N 1
ATOM 1257 C CA . VAL A 1 165 ? 5.59 -22.703 -8.445 1 98.5 165 VAL A CA 1
ATOM 1258 C C . VAL A 1 165 ? 5.891 -21.656 -9.516 1 98.5 165 VAL A C 1
ATOM 1260 O O . VAL A 1 165 ? 5.852 -20.453 -9.242 1 98.5 165 VAL A O 1
ATOM 1263 N N . LEU A 1 166 ? 6.266 -22.109 -10.711 1 97.62 166 LEU A N 1
ATOM 1264 C CA . LEU A 1 166 ? 6.613 -21.188 -11.781 1 97.62 166 LEU A CA 1
ATOM 1265 C C . LEU A 1 166 ? 5.363 -20.562 -12.383 1 97.62 166 LEU A C 1
ATOM 1267 O O . LEU A 1 166 ? 4.43 -21.266 -12.766 1 97.62 166 LEU A O 1
ATOM 1271 N N . PHE A 1 167 ? 5.309 -19.219 -12.523 1 96.06 167 PHE A N 1
ATOM 1272 C CA . PHE A 1 167 ? 4.094 -18.484 -12.859 1 96.06 167 PHE A CA 1
ATOM 1273 C C . PHE A 1 167 ? 3.709 -18.719 -14.32 1 96.06 167 PHE A C 1
ATOM 1275 O O . PHE A 1 167 ? 2.541 -18.578 -14.688 1 96.06 167 PHE A O 1
ATOM 1282 N N . GLU A 1 168 ? 4.645 -19.094 -15.203 1 95.12 168 GLU A N 1
ATOM 1283 C CA . GLU A 1 168 ? 4.352 -19.266 -16.625 1 95.12 168 GLU A CA 1
ATOM 1284 C C . GLU A 1 168 ? 3.766 -20.641 -16.906 1 95.12 168 GLU A C 1
ATOM 1286 O O . GLU A 1 168 ? 2.879 -20.797 -17.75 1 95.12 168 GLU A O 1
ATOM 1291 N N . THR A 1 169 ? 4.25 -21.672 -16.141 1 96.19 169 THR A N 1
ATOM 1292 C CA . THR A 1 169 ? 3.938 -23.047 -16.531 1 96.19 169 THR A CA 1
ATOM 1293 C C . THR A 1 169 ? 3.18 -23.766 -15.422 1 96.19 169 THR A C 1
ATOM 1295 O O . THR A 1 169 ? 2.66 -24.859 -15.625 1 96.19 169 THR A O 1
ATOM 1298 N N . SER A 1 170 ? 3.115 -23.203 -14.281 1 97.62 170 SER A N 1
ATOM 1299 C CA . SER A 1 170 ? 2.451 -23.75 -13.109 1 97.62 170 SER A CA 1
ATOM 1300 C C . SER A 1 170 ? 3.209 -24.969 -12.562 1 97.62 170 SER A C 1
ATOM 1302 O O . SER A 1 170 ? 2.709 -25.672 -11.695 1 97.62 170 SER A O 1
ATOM 1304 N N . ARG A 1 171 ? 4.418 -25.203 -13.047 1 97.94 171 ARG A N 1
ATOM 1305 C CA . ARG A 1 171 ? 5.184 -26.359 -12.578 1 97.94 171 ARG A CA 1
ATOM 1306 C C . ARG A 1 171 ? 5.68 -26.141 -11.148 1 97.94 171 ARG A C 1
ATOM 1308 O O . ARG A 1 171 ? 6.172 -25.062 -10.812 1 97.94 171 ARG A O 1
ATOM 1315 N N . LEU A 1 172 ? 5.504 -27.125 -10.305 1 98.44 172 LEU A N 1
ATOM 1316 C CA . LEU A 1 172 ? 6.102 -27.125 -8.977 1 98.44 172 LEU A CA 1
ATOM 1317 C C . LEU A 1 172 ? 7.609 -27.328 -9.055 1 98.44 172 LEU A C 1
ATOM 1319 O O . LEU A 1 172 ? 8.094 -28.141 -9.844 1 98.44 172 LEU A O 1
ATOM 1323 N N . VAL A 1 173 ? 8.344 -26.547 -8.312 1 98.44 173 VAL A N 1
ATOM 1324 C CA . VAL A 1 173 ? 9.797 -26.703 -8.273 1 98.44 173 VAL A CA 1
ATOM 1325 C C . VAL A 1 173 ? 10.18 -27.703 -7.184 1 98.44 173 VAL A C 1
ATOM 1327 O O . VAL A 1 173 ? 9.992 -27.438 -5.992 1 98.44 173 VAL A O 1
ATOM 1330 N N . PRO A 1 174 ? 10.703 -28.844 -7.594 1 97.69 174 PRO A N 1
ATOM 1331 C CA . PRO A 1 174 ? 11.109 -29.828 -6.582 1 97.69 174 PRO A CA 1
ATOM 1332 C C . PRO A 1 174 ? 12.453 -29.484 -5.934 1 97.69 174 PRO A C 1
ATOM 1334 O O . PRO A 1 174 ? 13.172 -28.609 -6.422 1 97.69 174 PRO A O 1
ATOM 1337 N N . GLY A 1 175 ? 12.766 -30.078 -4.82 1 98.19 175 GLY A N 1
ATOM 1338 C CA . GLY A 1 175 ? 14.094 -30.062 -4.23 1 98.19 175 GLY A CA 1
ATOM 1339 C C . GLY A 1 175 ? 14.359 -28.812 -3.41 1 98.19 175 GLY A C 1
ATOM 1340 O O . GLY A 1 175 ? 15.508 -28.516 -3.074 1 98.19 175 GLY A O 1
ATOM 1341 N N . LEU A 1 176 ? 13.328 -28.094 -3.037 1 98.5 176 LEU A N 1
ATOM 1342 C CA . LEU A 1 176 ? 13.516 -26.859 -2.295 1 98.5 176 LEU A CA 1
ATOM 1343 C C . LEU A 1 176 ? 14.039 -27.141 -0.89 1 98.5 176 LEU A C 1
ATOM 1345 O O . LEU A 1 176 ? 14.742 -26.312 -0.307 1 98.5 176 LEU A O 1
ATOM 1349 N N . ALA A 1 177 ? 13.727 -28.312 -0.341 1 98.44 177 ALA A N 1
ATOM 1350 C CA . ALA A 1 177 ? 14.273 -28.688 0.961 1 98.44 177 ALA A CA 1
ATOM 1351 C C . ALA A 1 177 ? 15.789 -28.781 0.914 1 98.44 177 ALA A C 1
ATOM 1353 O O . ALA A 1 177 ? 16.484 -28.312 1.83 1 98.44 177 ALA A O 1
ATOM 1354 N N . HIS A 1 178 ? 16.25 -29.438 -0.12 1 98.38 178 HIS A N 1
ATOM 1355 C CA . HIS A 1 178 ? 17.688 -29.531 -0.312 1 98.38 178 HIS A CA 1
ATOM 1356 C C . HIS A 1 178 ? 18.312 -28.141 -0.435 1 98.38 178 HIS A C 1
ATOM 1358 O O . HIS A 1 178 ? 19.344 -27.875 0.188 1 98.38 178 HIS A O 1
ATOM 1364 N N . LEU A 1 179 ? 17.719 -27.297 -1.233 1 98.75 179 LEU A N 1
ATOM 1365 C CA . LEU A 1 179 ? 18.203 -25.938 -1.39 1 98.75 179 LEU A CA 1
ATOM 1366 C C . LEU A 1 179 ? 18.234 -25.203 -0.046 1 98.75 179 LEU A C 1
ATOM 1368 O O . LEU A 1 179 ? 19.188 -24.5 0.259 1 98.75 179 LEU A O 1
ATOM 1372 N N . ALA A 1 180 ? 17.188 -25.375 0.733 1 98.56 180 ALA A N 1
ATOM 1373 C CA . ALA A 1 180 ? 17.125 -24.766 2.059 1 98.56 180 ALA A CA 1
ATOM 1374 C C . ALA A 1 180 ? 18.297 -25.219 2.934 1 98.56 180 ALA A C 1
ATOM 1376 O O . ALA A 1 180 ? 18.906 -24.422 3.635 1 98.56 180 ALA A O 1
ATOM 1377 N N . ASP A 1 181 ? 18.578 -26.484 2.893 1 98.06 181 ASP A N 1
ATOM 1378 C CA . ASP A 1 181 ? 19.688 -27.047 3.678 1 98.06 181 ASP A CA 1
ATOM 1379 C C . ASP A 1 181 ? 21.016 -26.438 3.266 1 98.06 181 ASP A C 1
ATOM 1381 O O . ASP A 1 181 ? 21.844 -26.094 4.121 1 98.06 181 ASP A O 1
ATOM 1385 N N . VAL A 1 182 ? 21.219 -26.375 1.99 1 98.5 182 VAL A N 1
ATOM 1386 C CA . VAL A 1 182 ? 22.469 -25.828 1.47 1 98.5 182 VAL A CA 1
ATOM 1387 C C . VAL A 1 182 ? 22.609 -24.375 1.918 1 98.5 182 VAL A C 1
ATOM 1389 O O . VAL A 1 182 ? 23.672 -23.953 2.369 1 98.5 182 VAL A O 1
ATOM 1392 N N . CYS A 1 183 ? 21.547 -23.594 1.789 1 98.31 183 CYS A N 1
ATOM 1393 C CA . CYS A 1 183 ? 21.578 -22.188 2.191 1 98.31 183 CYS A CA 1
ATOM 1394 C C . CYS A 1 183 ? 21.859 -22.062 3.684 1 98.31 183 CYS A C 1
ATOM 1396 O O . CYS A 1 183 ? 22.688 -21.234 4.09 1 98.31 183 CYS A O 1
ATOM 1398 N N . LEU A 1 184 ? 21.172 -22.859 4.469 1 96.81 184 LEU A N 1
ATOM 1399 C CA . LEU A 1 184 ? 21.344 -22.812 5.918 1 96.81 184 LEU A CA 1
ATOM 1400 C C . LEU A 1 184 ? 22.797 -23.094 6.309 1 96.81 184 LEU A C 1
ATOM 1402 O O . LEU A 1 184 ? 23.359 -22.406 7.16 1 96.81 184 LEU A O 1
ATOM 1406 N N . LYS A 1 185 ? 23.359 -24.062 5.695 1 96.56 185 LYS A N 1
ATOM 1407 C CA . LYS A 1 185 ? 24.734 -24.469 6.004 1 96.56 185 LYS A CA 1
ATOM 1408 C C . LYS A 1 185 ? 25.719 -23.344 5.703 1 96.56 185 LYS A C 1
ATOM 1410 O O . LYS A 1 185 ? 26.766 -23.234 6.344 1 96.56 185 LYS A O 1
ATOM 1415 N N . GLN A 1 186 ? 25.391 -22.516 4.82 1 96.5 186 GLN A N 1
ATOM 1416 C CA . GLN A 1 186 ? 26.297 -21.453 4.398 1 96.5 186 GLN A CA 1
ATOM 1417 C C . GLN A 1 186 ? 25.859 -20.094 4.961 1 96.5 186 GLN A C 1
ATOM 1419 O O . GLN A 1 186 ? 26.375 -19.047 4.551 1 96.5 186 GLN A O 1
ATOM 1424 N N . SER A 1 187 ? 24.859 -20.062 5.801 1 96.12 187 SER A N 1
ATOM 1425 C CA . SER A 1 187 ? 24.312 -18.859 6.391 1 96.12 187 SER A CA 1
ATOM 1426 C C . SER A 1 187 ? 23.797 -17.906 5.316 1 96.12 187 SER A C 1
ATOM 1428 O O . SER A 1 187 ? 24.078 -16.703 5.359 1 96.12 187 SER A O 1
ATOM 1430 N N . VAL A 1 188 ? 23.219 -18.469 4.316 1 98.12 188 VAL A N 1
ATOM 1431 C CA . VAL A 1 188 ? 22.578 -17.719 3.238 1 98.12 188 VAL A CA 1
ATOM 1432 C C . VAL A 1 188 ? 21.062 -17.703 3.441 1 98.12 188 VAL A C 1
ATOM 1434 O O . VAL A 1 188 ? 20.484 -18.719 3.836 1 98.12 188 VAL A O 1
ATOM 1437 N N . ASN A 1 189 ? 20.438 -16.547 3.24 1 98.25 189 ASN A N 1
ATOM 1438 C CA . ASN A 1 189 ? 18.984 -16.438 3.383 1 98.25 189 ASN A CA 1
ATOM 1439 C C . ASN A 1 189 ? 18.266 -16.953 2.139 1 98.25 189 ASN A C 1
ATOM 1441 O O . ASN A 1 189 ? 18.547 -16.5 1.024 1 98.25 189 ASN A O 1
ATOM 1445 N N . LEU A 1 190 ? 17.391 -17.891 2.303 1 98.81 190 LEU A N 1
ATOM 1446 C CA . LEU A 1 190 ? 16.547 -18.391 1.22 1 98.81 190 LEU A CA 1
ATOM 1447 C C . LEU A 1 190 ? 15.133 -17.812 1.317 1 98.81 190 LEU A C 1
ATOM 1449 O O . LEU A 1 190 ? 14.477 -17.938 2.354 1 98.81 190 LEU A O 1
ATOM 1453 N N . VAL A 1 191 ? 14.672 -17.125 0.295 1 98.88 191 VAL A N 1
ATOM 1454 C CA . VAL A 1 191 ? 13.297 -16.672 0.171 1 98.88 191 VAL A CA 1
ATOM 1455 C C . VAL A 1 191 ? 12.562 -17.531 -0.859 1 98.88 191 VAL A C 1
ATOM 1457 O O . VAL A 1 191 ? 12.961 -17.594 -2.023 1 98.88 191 VAL A O 1
ATOM 1460 N N . VAL A 1 192 ? 11.539 -18.172 -0.455 1 98.88 192 VAL A N 1
ATOM 1461 C CA . VAL A 1 192 ? 10.695 -18.938 -1.359 1 98.88 192 VAL A CA 1
ATOM 1462 C C . VAL A 1 192 ? 9.375 -18.203 -1.603 1 98.88 192 VAL A C 1
ATOM 1464 O O . VAL A 1 192 ? 8.633 -17.938 -0.661 1 98.88 192 VAL A O 1
ATOM 1467 N N . ASP A 1 193 ? 9.125 -17.859 -2.83 1 98.69 193 ASP A N 1
ATOM 1468 C CA . ASP A 1 193 ? 7.855 -17.234 -3.223 1 98.69 193 ASP A CA 1
ATOM 1469 C C . ASP A 1 193 ? 6.766 -18.297 -3.398 1 98.69 193 ASP A C 1
ATOM 1471 O O . ASP A 1 193 ? 6.836 -19.125 -4.309 1 98.69 193 ASP A O 1
ATOM 1475 N N . ALA A 1 194 ? 5.746 -18.188 -2.588 1 98.62 194 ALA A N 1
ATOM 1476 C CA . ALA A 1 194 ? 4.676 -19.172 -2.578 1 98.62 194 ALA A CA 1
ATOM 1477 C C . ALA A 1 194 ? 3.391 -18.609 -3.17 1 98.62 194 ALA A C 1
ATOM 1479 O O . ALA A 1 194 ? 2.305 -19.141 -2.953 1 98.62 194 ALA A O 1
ATOM 1480 N N . TYR A 1 195 ? 3.475 -17.5 -3.875 1 97.94 195 TYR A N 1
ATOM 1481 C CA . TYR A 1 195 ? 2.289 -16.812 -4.363 1 97.94 195 TYR A CA 1
ATOM 1482 C C . TYR A 1 195 ? 1.441 -17.719 -5.238 1 97.94 195 TYR A C 1
ATOM 1484 O O . TYR A 1 195 ? 0.212 -17.719 -5.145 1 97.94 195 TYR A O 1
ATOM 1492 N N . HIS A 1 196 ? 2.057 -18.531 -6.098 1 98.19 196 HIS A N 1
ATOM 1493 C CA . HIS A 1 196 ? 1.331 -19.422 -7 1 98.19 196 HIS A CA 1
ATOM 1494 C C . HIS A 1 196 ? 1.123 -20.797 -6.375 1 98.19 196 HIS A C 1
ATOM 1496 O O . HIS A 1 196 ? 0.681 -21.734 -7.051 1 98.19 196 HIS A O 1
ATOM 1502 N N . ALA A 1 197 ? 1.432 -20.938 -5.102 1 98.38 197 ALA A N 1
ATOM 1503 C CA . ALA A 1 197 ? 1.239 -22.203 -4.41 1 98.38 197 ALA A CA 1
ATOM 1504 C C . ALA A 1 197 ? 0.036 -22.141 -3.473 1 98.38 197 ALA A C 1
ATOM 1506 O O . ALA A 1 197 ? -0.793 -23.047 -3.455 1 98.38 197 ALA A O 1
ATOM 1507 N N . LEU A 1 198 ? -0.09 -21.078 -2.746 1 98.19 198 LEU A N 1
ATOM 1508 C CA . LEU A 1 198 ? -1.095 -21 -1.691 1 98.19 198 LEU A CA 1
ATOM 1509 C C . LEU A 1 198 ? -2.502 -21 -2.279 1 98.19 198 LEU A C 1
ATOM 1511 O O . LEU A 1 198 ? -2.824 -20.188 -3.143 1 98.19 198 LEU A O 1
ATOM 1515 N N . GLY A 1 199 ? -3.311 -21.906 -1.788 1 97.44 199 GLY A N 1
ATOM 1516 C CA . GLY A 1 199 ? -4.684 -22.047 -2.254 1 97.44 199 GLY A CA 1
ATOM 1517 C C . GLY A 1 199 ? -4.863 -23.172 -3.26 1 97.44 199 GLY A C 1
ATOM 1518 O O . GLY A 1 199 ? -5.992 -23.562 -3.561 1 97.44 199 GLY A O 1
ATOM 1519 N N . VAL A 1 200 ? -3.646 -23.734 -3.787 1 97.88 200 VAL A N 1
ATOM 1520 C CA . VAL A 1 200 ? -3.82 -24.812 -4.758 1 97.88 200 VAL A CA 1
ATOM 1521 C C . VAL A 1 200 ? -2.883 -25.969 -4.418 1 97.88 200 VAL A C 1
ATOM 1523 O O . VAL A 1 200 ? -3.061 -27.078 -4.91 1 97.88 200 VAL A O 1
ATOM 1526 N N . VAL A 1 201 ? -1.835 -25.75 -3.639 1 97.69 201 VAL A N 1
ATOM 1527 C CA . VAL A 1 201 ? -0.938 -26.781 -3.137 1 97.69 201 VAL A CA 1
ATOM 1528 C C . VAL A 1 201 ? -0.738 -26.609 -1.632 1 97.69 201 VAL A C 1
ATOM 1530 O O . VAL A 1 201 ? -0.476 -25.5 -1.158 1 97.69 201 VAL A O 1
ATOM 1533 N N . PRO A 1 202 ? -0.878 -27.766 -0.838 1 97.94 202 PRO A N 1
ATOM 1534 C CA . PRO A 1 202 ? -0.514 -27.625 0.575 1 97.94 202 PRO A CA 1
ATOM 1535 C C . PRO A 1 202 ? 0.918 -27.141 0.772 1 97.94 202 PRO A C 1
ATOM 1537 O O . PRO A 1 202 ? 1.82 -27.547 0.034 1 97.94 202 PRO A O 1
ATOM 1540 N N . PHE A 1 203 ? 1.127 -26.266 1.803 1 98.44 203 PHE A N 1
ATOM 1541 C CA . PHE A 1 203 ? 2.42 -25.609 1.939 1 98.44 203 PHE A CA 1
ATOM 1542 C C . PHE A 1 203 ? 2.865 -25.578 3.396 1 98.44 203 PHE A C 1
ATOM 1544 O O . PHE A 1 203 ? 3.27 -24.547 3.914 1 98.44 203 PHE A O 1
ATOM 1551 N N . SER A 1 204 ? 2.76 -26.672 4.055 1 98.06 204 SER A N 1
ATOM 1552 C CA . SER A 1 204 ? 3.264 -26.797 5.418 1 98.06 204 SER A CA 1
ATOM 1553 C C . SER A 1 204 ? 4.781 -26.688 5.457 1 98.06 204 SER A C 1
ATOM 1555 O O . SER A 1 204 ? 5.488 -27.516 4.898 1 98.06 204 SER A O 1
ATOM 1557 N N . LEU A 1 205 ? 5.258 -25.734 6.16 1 98.31 205 LEU A N 1
ATOM 1558 C CA . LEU A 1 205 ? 6.688 -25.438 6.164 1 98.31 205 LEU A CA 1
ATOM 1559 C C . LEU A 1 205 ? 7.48 -26.625 6.711 1 98.31 205 LEU A C 1
ATOM 1561 O O . LEU A 1 205 ? 8.555 -26.953 6.195 1 98.31 205 LEU A O 1
ATOM 1565 N N . HIS A 1 206 ? 6.945 -27.266 7.758 1 97.12 206 HIS A N 1
ATOM 1566 C CA . HIS A 1 206 ? 7.621 -28.406 8.352 1 97.12 206 HIS A CA 1
ATOM 1567 C C . HIS A 1 206 ? 7.711 -29.562 7.359 1 97.12 206 HIS A C 1
ATOM 1569 O O . HIS A 1 206 ? 8.781 -30.141 7.168 1 97.12 206 HIS A O 1
ATOM 1575 N N . ASP A 1 207 ? 6.621 -29.859 6.688 1 97.38 207 ASP A N 1
ATOM 1576 C CA . ASP A 1 207 ? 6.57 -30.984 5.754 1 97.38 207 ASP A CA 1
ATOM 1577 C C . ASP A 1 207 ? 7.449 -30.719 4.535 1 97.38 207 ASP A C 1
ATOM 1579 O O . ASP A 1 207 ? 8 -31.656 3.947 1 97.38 207 ASP A O 1
ATOM 1583 N N . LEU A 1 208 ? 7.68 -29.453 4.184 1 97.94 208 LEU A N 1
ATOM 1584 C CA . LEU A 1 208 ? 8.414 -29.094 2.977 1 97.94 208 LEU A CA 1
ATOM 1585 C C . LEU A 1 208 ? 9.891 -28.891 3.279 1 97.94 208 LEU A C 1
ATOM 1587 O O . LEU A 1 208 ? 10.695 -28.672 2.369 1 97.94 208 LEU A O 1
ATOM 1591 N N . GLY A 1 209 ? 10.258 -28.938 4.582 1 98 209 GLY A N 1
ATOM 1592 C CA . GLY A 1 209 ? 11.641 -28.672 4.961 1 98 209 GLY A CA 1
ATOM 1593 C C . GLY A 1 209 ? 12.039 -27.219 4.777 1 98 209 GLY A C 1
ATOM 1594 O O . GLY A 1 209 ? 13.18 -26.938 4.398 1 98 209 GLY A O 1
ATOM 1595 N N . LEU A 1 210 ? 11.086 -26.312 4.988 1 98.44 210 LEU A N 1
ATOM 1596 C CA . LEU A 1 210 ? 11.336 -24.906 4.715 1 98.44 210 LEU A CA 1
ATOM 1597 C C . LEU A 1 210 ? 11.219 -24.078 5.992 1 98.44 210 LEU A C 1
ATOM 1599 O O . LEU A 1 210 ? 10.984 -22.859 5.934 1 98.44 210 LEU A O 1
ATOM 1603 N N . THR A 1 211 ? 11.391 -24.672 7.156 1 97.06 211 THR A N 1
ATOM 1604 C CA . THR A 1 211 ? 11.18 -24 8.438 1 97.06 211 THR A CA 1
ATOM 1605 C C . THR A 1 211 ? 12.195 -22.859 8.625 1 97.06 211 THR A C 1
ATOM 1607 O O . THR A 1 211 ? 11.898 -21.875 9.289 1 97.06 211 THR A O 1
ATOM 1610 N N . ASN A 1 212 ? 13.367 -23.016 7.957 1 97 212 ASN A N 1
ATOM 1611 C CA . ASN A 1 212 ? 14.398 -22 8.141 1 97 212 ASN A CA 1
ATOM 1612 C C . ASN A 1 212 ? 14.445 -21.031 6.957 1 97 212 ASN A C 1
ATOM 1614 O O . ASN A 1 212 ? 15.336 -20.188 6.879 1 97 212 ASN A O 1
ATOM 1618 N N . ALA A 1 213 ? 13.539 -21.156 6.043 1 98.25 213 ALA A N 1
ATOM 1619 C CA . ALA A 1 213 ? 13.469 -20.25 4.891 1 98.25 213 ALA A CA 1
ATOM 1620 C C . ALA A 1 213 ? 12.5 -19.109 5.152 1 98.25 213 ALA A C 1
ATOM 1622 O O . ALA A 1 213 ? 11.617 -19.219 6.008 1 98.25 213 ALA A O 1
ATOM 1623 N N . TRP A 1 214 ? 12.773 -17.984 4.496 1 98.44 214 TRP A N 1
ATOM 1624 C CA . TRP A 1 214 ? 11.734 -16.984 4.332 1 98.44 214 TRP A CA 1
ATOM 1625 C C . TRP A 1 214 ? 10.688 -17.438 3.318 1 98.44 214 TRP A C 1
ATOM 1627 O O . TRP A 1 214 ? 11.016 -18.109 2.342 1 98.44 214 TRP A O 1
ATOM 1637 N N . VAL A 1 215 ? 9.438 -17.062 3.582 1 98.81 215 VAL A N 1
ATOM 1638 C CA . VAL A 1 215 ? 8.391 -17.359 2.609 1 98.81 215 VAL A CA 1
ATOM 1639 C C . VAL A 1 215 ? 7.621 -16.094 2.27 1 98.81 215 VAL A C 1
ATOM 1641 O O . VAL A 1 215 ? 7.199 -15.352 3.166 1 98.81 215 VAL A O 1
ATOM 1644 N N . LEU A 1 216 ? 7.555 -15.805 1.041 1 98.38 216 LEU A N 1
ATOM 1645 C CA . LEU A 1 216 ? 6.828 -14.664 0.486 1 98.38 216 LEU A CA 1
ATOM 1646 C C . LEU A 1 216 ? 5.551 -15.125 -0.208 1 98.38 216 LEU A C 1
ATOM 1648 O O . LEU A 1 216 ? 5.539 -16.172 -0.865 1 98.38 216 LEU A O 1
ATOM 1652 N N . GLY A 1 217 ? 4.453 -14.367 -0.09 1 98.12 217 GLY A N 1
ATOM 1653 C CA . GLY A 1 217 ? 3.217 -14.711 -0.774 1 98.12 217 GLY A CA 1
ATOM 1654 C C . GLY A 1 217 ? 2.146 -13.641 -0.649 1 98.12 217 GLY A C 1
ATOM 1655 O O . GLY A 1 217 ? 2.428 -12.523 -0.22 1 98.12 217 GLY A O 1
ATOM 1656 N N . GLY A 1 218 ? 0.915 -13.992 -1.088 1 97.12 218 GLY A N 1
ATOM 1657 C CA . GLY A 1 218 ? -0.198 -13.055 -1.045 1 97.12 218 GLY A CA 1
ATOM 1658 C C . GLY A 1 218 ? -1.533 -13.703 -1.362 1 97.12 218 GLY A C 1
ATOM 1659 O O . GLY A 1 218 ? -1.605 -14.914 -1.577 1 97.12 218 GLY A O 1
ATOM 1660 N N . GLY A 1 219 ? -2.59 -12.891 -1.275 1 97.31 219 GLY A N 1
ATOM 1661 C CA . GLY A 1 219 ? -3.936 -13.438 -1.339 1 97.31 219 GLY A CA 1
ATOM 1662 C C . GLY A 1 219 ? -4.711 -12.977 -2.561 1 97.31 219 GLY A C 1
ATOM 1663 O O . GLY A 1 219 ? -5.879 -13.328 -2.73 1 97.31 219 GLY A O 1
ATOM 1664 N N . TYR A 1 220 ? -4.074 -12.281 -3.492 1 96.06 220 TYR A N 1
ATOM 1665 C CA . TYR A 1 220 ? -4.734 -11.672 -4.641 1 96.06 220 TYR A CA 1
ATOM 1666 C C . TYR A 1 220 ? -5.254 -12.734 -5.602 1 96.06 220 TYR A C 1
ATOM 1668 O O . TYR A 1 220 ? -6.297 -12.555 -6.23 1 96.06 220 TYR A O 1
ATOM 1676 N N . LYS A 1 221 ? -4.602 -13.875 -5.699 1 96.62 221 LYS A N 1
ATOM 1677 C CA . LYS A 1 221 ? -4.883 -14.898 -6.707 1 96.62 221 LYS A CA 1
ATOM 1678 C C . LYS A 1 221 ? -5.812 -15.969 -6.156 1 96.62 221 LYS A C 1
ATOM 1680 O O . LYS A 1 221 ? -6.973 -15.695 -5.84 1 96.62 221 LYS A O 1
ATOM 1685 N N . TYR A 1 222 ? -5.27 -17.141 -5.805 1 98 222 TYR A N 1
ATOM 1686 C CA . TYR A 1 222 ? -6.043 -18.344 -5.48 1 98 222 TYR A CA 1
ATOM 1687 C C . TYR A 1 222 ? -6.824 -18.156 -4.188 1 98 222 TYR A C 1
ATOM 1689 O O . TYR A 1 222 ? -7.879 -18.766 -3.994 1 98 222 TYR A O 1
ATOM 1697 N N . LEU A 1 223 ? -6.402 -17.25 -3.363 1 98.31 223 LEU A N 1
ATOM 1698 C CA . LEU A 1 223 ? -7 -17.109 -2.041 1 98.31 223 LEU A CA 1
ATOM 1699 C C . LEU A 1 223 ? -8.164 -16.125 -2.066 1 98.31 223 LEU A C 1
ATOM 1701 O O . LEU A 1 223 ? -8.906 -16.016 -1.089 1 98.31 223 LEU A O 1
ATOM 1705 N N . GLN A 1 224 ? -8.312 -15.398 -3.117 1 98.5 224 GLN A N 1
ATOM 1706 C CA . GLN A 1 224 ? -9.469 -14.547 -3.371 1 98.5 224 GLN A CA 1
ATOM 1707 C C . GLN A 1 224 ? -9.547 -13.406 -2.355 1 98.5 224 GLN A C 1
ATOM 1709 O O . GLN A 1 224 ? -10.641 -12.938 -2.031 1 98.5 224 GLN A O 1
ATOM 1714 N N . LEU A 1 225 ? -8.422 -13.016 -1.793 1 98.44 225 LEU A N 1
ATOM 1715 C CA . LEU A 1 225 ? -8.422 -11.984 -0.761 1 98.44 225 LEU A CA 1
ATOM 1716 C C . LEU A 1 225 ? -8.438 -10.594 -1.383 1 98.44 225 LEU A C 1
ATOM 1718 O O . LEU A 1 225 ? -8.727 -9.609 -0.701 1 98.44 225 LEU A O 1
ATOM 1722 N N . GLY A 1 226 ? -8.125 -10.508 -2.689 1 97.19 226 GLY A N 1
ATOM 1723 C CA . GLY A 1 226 ? -7.934 -9.219 -3.334 1 97.19 226 GLY A CA 1
ATOM 1724 C C . GLY A 1 226 ? -6.543 -8.641 -3.129 1 97.19 226 GLY A C 1
ATOM 1725 O O . GLY A 1 226 ? -5.73 -9.219 -2.406 1 97.19 226 GLY A O 1
ATOM 1726 N N . GLU A 1 227 ? -6.262 -7.527 -3.82 1 97.06 227 GLU A N 1
ATOM 1727 C CA . GLU A 1 227 ? -4.969 -6.855 -3.715 1 97.06 227 GLU A CA 1
ATOM 1728 C C . GLU A 1 227 ? -4.746 -6.312 -2.307 1 97.06 227 GLU A C 1
ATOM 1730 O O . GLU A 1 227 ? -5.695 -6.145 -1.539 1 97.06 227 GLU A O 1
ATOM 1735 N N . GLY A 1 228 ? -3.496 -6.062 -1.952 1 97.06 228 GLY A N 1
ATOM 1736 C CA . GLY A 1 228 ? -3.18 -5.398 -0.697 1 97.06 228 GLY A CA 1
ATOM 1737 C C . GLY A 1 228 ? -3.004 -6.363 0.461 1 97.06 228 GLY A C 1
ATOM 1738 O O . GLY A 1 228 ? -2.955 -5.949 1.62 1 97.06 228 GLY A O 1
ATOM 1739 N N . ASN A 1 229 ? -2.928 -7.664 0.161 1 98.12 229 ASN A N 1
ATOM 1740 C CA . ASN A 1 229 ? -2.859 -8.68 1.209 1 98.12 229 ASN A CA 1
ATOM 1741 C C . ASN A 1 229 ? -1.698 -9.641 0.982 1 98.12 229 ASN A C 1
ATOM 1743 O O . ASN A 1 229 ? -1.909 -10.844 0.789 1 98.12 229 ASN A O 1
ATOM 1747 N N . CYS A 1 230 ? -0.481 -9.148 1.109 1 98.25 230 CYS A N 1
ATOM 1748 C CA . CYS A 1 230 ? 0.723 -9.961 0.967 1 98.25 230 CYS A CA 1
ATOM 1749 C C . CYS A 1 230 ? 1.407 -10.164 2.314 1 98.25 230 CYS A C 1
ATOM 1751 O O . CYS A 1 230 ? 1.101 -9.461 3.281 1 98.25 230 CYS A O 1
ATOM 1753 N N . PHE A 1 231 ? 2.281 -11.156 2.369 1 98.56 231 PHE A N 1
ATOM 1754 C CA . PHE A 1 231 ? 2.949 -11.461 3.629 1 98.56 231 PHE A CA 1
ATOM 1755 C C . PHE A 1 231 ? 4.383 -11.906 3.387 1 98.56 231 PHE A C 1
ATOM 1757 O O . PHE A 1 231 ? 4.727 -12.344 2.287 1 98.56 231 PHE A O 1
ATOM 1764 N N . LEU A 1 232 ? 5.242 -11.711 4.352 1 98.56 232 LEU A N 1
ATOM 1765 C CA . LEU A 1 232 ? 6.594 -12.242 4.484 1 98.56 232 LEU A CA 1
ATOM 1766 C C . LEU A 1 232 ? 6.754 -13 5.805 1 98.56 232 LEU A C 1
ATOM 1768 O O . LEU A 1 232 ? 6.781 -12.383 6.871 1 98.56 232 LEU A O 1
ATOM 1772 N N . ARG A 1 233 ? 6.77 -14.297 5.715 1 98.69 233 ARG A N 1
ATOM 1773 C CA . ARG A 1 233 ? 7.047 -15.133 6.875 1 98.69 233 ARG A CA 1
ATOM 1774 C C . ARG A 1 233 ? 8.539 -15.164 7.184 1 98.69 233 ARG A C 1
ATOM 1776 O O . ARG A 1 233 ? 9.359 -15.414 6.297 1 98.69 233 ARG A O 1
ATOM 1783 N N . MET A 1 234 ? 8.883 -14.898 8.406 1 97.75 234 MET A N 1
ATOM 1784 C CA . MET A 1 234 ? 10.273 -14.734 8.82 1 97.75 234 MET A CA 1
ATOM 1785 C C . MET A 1 234 ? 10.734 -15.922 9.656 1 97.75 234 MET A C 1
ATOM 1787 O O . MET A 1 234 ? 10.047 -16.328 10.594 1 97.75 234 MET A O 1
ATOM 1791 N N . PRO A 1 235 ? 11.914 -16.5 9.32 1 96.81 235 PRO A N 1
ATOM 1792 C CA . PRO A 1 235 ? 12.516 -17.484 10.211 1 96.81 235 PRO A CA 1
ATOM 1793 C C . PRO A 1 235 ? 13.07 -16.859 11.492 1 96.81 235 PRO A C 1
ATOM 1795 O O . PRO A 1 235 ? 13.109 -15.641 11.625 1 96.81 235 PRO A O 1
ATOM 1798 N N . ALA A 1 236 ? 13.5 -17.672 12.391 1 93.94 236 ALA A N 1
ATOM 1799 C CA . ALA A 1 236 ? 13.906 -17.234 13.719 1 93.94 236 ALA A CA 1
ATOM 1800 C C . ALA A 1 236 ? 15.078 -16.25 13.641 1 93.94 236 ALA A C 1
ATOM 1802 O O . ALA A 1 236 ? 15.133 -15.273 14.391 1 93.94 236 ALA A O 1
ATOM 1803 N N . HIS A 1 237 ? 15.977 -16.484 12.742 1 93.75 237 HIS A N 1
ATOM 1804 C CA . HIS A 1 237 ? 17.188 -15.68 12.688 1 93.75 237 HIS A CA 1
ATOM 1805 C C . HIS A 1 237 ? 16.906 -14.281 12.148 1 93.75 237 HIS A C 1
ATOM 1807 O O . HIS A 1 237 ? 17.75 -13.383 12.25 1 93.75 237 HIS A O 1
ATOM 1813 N N . ALA A 1 238 ? 15.703 -14.094 11.609 1 94.38 238 ALA A N 1
ATOM 1814 C CA . ALA A 1 238 ? 15.305 -12.773 11.125 1 94.38 238 ALA A CA 1
ATOM 1815 C C . ALA A 1 238 ? 15.297 -11.75 12.258 1 94.38 238 ALA A C 1
ATOM 1817 O O . ALA A 1 238 ? 15.406 -10.547 12.016 1 94.38 238 ALA A O 1
ATOM 1818 N N . GLN A 1 239 ? 15.203 -12.141 13.484 1 92 239 GLN A N 1
ATOM 1819 C CA . GLN A 1 239 ? 15.109 -11.266 14.641 1 92 239 GLN A CA 1
ATOM 1820 C C . GLN A 1 239 ? 16.438 -10.555 14.898 1 92 239 GLN A C 1
ATOM 1822 O O . GLN A 1 239 ? 16.484 -9.586 15.672 1 92 239 GLN A O 1
ATOM 1827 N N . GLU A 1 240 ? 17.438 -10.953 14.141 1 92.38 240 GLU A N 1
ATOM 1828 C CA . GLU A 1 240 ? 18.75 -10.297 14.289 1 92.38 240 GLU A CA 1
ATOM 1829 C C . GLU A 1 240 ? 18.969 -9.25 13.211 1 92.38 240 GLU A C 1
ATOM 1831 O O . GLU A 1 240 ? 19.875 -8.43 13.305 1 92.38 240 GLU A O 1
ATOM 1836 N N . LEU A 1 241 ? 18.094 -9.273 12.289 1 94.12 241 LEU A N 1
ATOM 1837 C CA . LEU A 1 241 ? 18.297 -8.398 11.141 1 94.12 241 LEU A CA 1
ATOM 1838 C C . LEU A 1 241 ? 17.703 -7.02 11.398 1 94.12 241 LEU A C 1
ATOM 1840 O O . LEU A 1 241 ? 16.797 -6.875 12.211 1 94.12 241 LEU A O 1
ATOM 1844 N N . ARG A 1 242 ? 18.234 -6.008 10.797 1 93.94 242 ARG A N 1
ATOM 1845 C CA . ARG A 1 242 ? 17.844 -4.609 10.922 1 93.94 242 ARG A CA 1
ATOM 1846 C C . ARG A 1 242 ? 17.609 -3.986 9.555 1 93.94 242 ARG A C 1
ATOM 1848 O O . ARG A 1 242 ? 18.484 -3.328 9 1 93.94 242 ARG A O 1
ATOM 1855 N N . PRO A 1 243 ? 16.406 -4.18 9 1 96.06 243 PRO A N 1
ATOM 1856 C CA . PRO A 1 243 ? 16.141 -3.602 7.684 1 96.06 243 PRO A CA 1
ATOM 1857 C C . PRO A 1 243 ? 16.438 -2.104 7.629 1 96.06 243 PRO A C 1
ATOM 1859 O O . PRO A 1 243 ? 16.125 -1.374 8.57 1 96.06 243 PRO A O 1
ATOM 1862 N N . VAL A 1 244 ? 17.031 -1.656 6.582 1 96.81 244 VAL A N 1
ATOM 1863 C CA . VAL A 1 244 ? 17.297 -0.238 6.371 1 96.81 244 VAL A CA 1
ATOM 1864 C C . VAL A 1 244 ? 16.016 0.489 6.004 1 96.81 244 VAL A C 1
ATOM 1866 O O . VAL A 1 244 ? 15.766 1.607 6.465 1 96.81 244 VAL A O 1
ATOM 1869 N N . VAL A 1 245 ? 15.219 -0.089 5.109 1 96.25 245 VAL A N 1
ATOM 1870 C CA . VAL A 1 245 ? 13.875 0.415 4.832 1 96.25 245 VAL A CA 1
ATOM 1871 C C . VAL A 1 245 ? 12.93 0.016 5.965 1 96.25 245 VAL A C 1
ATOM 1873 O O . VAL A 1 245 ? 12.531 -1.146 6.07 1 96.25 245 VAL A O 1
ATOM 1876 N N . THR A 1 246 ? 12.578 0.976 6.867 1 91.94 246 THR A N 1
ATOM 1877 C CA . THR A 1 246 ? 11.875 0.645 8.102 1 91.94 246 THR A CA 1
ATOM 1878 C C . THR A 1 246 ? 10.719 1.61 8.344 1 91.94 246 THR A C 1
ATOM 1880 O O . THR A 1 246 ? 10.938 2.777 8.672 1 91.94 246 THR A O 1
ATOM 1883 N N . GLY A 1 247 ? 9.477 1.125 8.133 1 85.19 247 GLY A N 1
ATOM 1884 C CA . GLY A 1 247 ? 8.305 1.934 8.445 1 85.19 247 GLY A CA 1
ATOM 1885 C C . GLY A 1 247 ? 8.172 2.256 9.914 1 85.19 247 GLY A C 1
ATOM 1886 O O . GLY A 1 247 ? 8.727 1.557 10.766 1 85.19 247 GLY A O 1
ATOM 1887 N N . TRP A 1 248 ? 7.41 3.248 10.18 1 83.31 248 TRP A N 1
ATOM 1888 C CA . TRP A 1 248 ? 7.336 3.719 11.555 1 83.31 248 TRP A CA 1
ATOM 1889 C C . TRP A 1 248 ? 6.578 2.725 12.43 1 83.31 248 TRP A C 1
ATOM 1891 O O . TRP A 1 248 ? 6.695 2.75 13.656 1 83.31 248 TRP A O 1
ATOM 1901 N N . TYR A 1 249 ? 5.828 1.762 11.828 1 84.88 249 TYR A N 1
ATOM 1902 C CA . TYR A 1 249 ? 5.141 0.743 12.609 1 84.88 249 TYR A CA 1
ATOM 1903 C C . TYR A 1 249 ? 6.133 -0.252 13.203 1 84.88 249 TYR A C 1
ATOM 1905 O O . TYR A 1 249 ? 5.793 -1.011 14.109 1 84.88 249 TYR A O 1
ATOM 1913 N N . ALA A 1 250 ? 7.301 -0.235 12.703 1 83.5 250 ALA A N 1
ATOM 1914 C CA . ALA A 1 250 ? 8.32 -1.134 13.227 1 83.5 250 ALA A CA 1
ATOM 1915 C C . ALA A 1 250 ? 8.852 -0.631 14.57 1 83.5 250 ALA A C 1
ATOM 1917 O O . ALA A 1 250 ? 9.602 -1.338 15.25 1 83.5 250 ALA A O 1
ATOM 1918 N N . GLU A 1 251 ? 8.484 0.596 14.844 1 81.5 251 GLU A N 1
ATOM 1919 C CA . GLU A 1 251 ? 8.891 1.187 16.125 1 81.5 251 GLU A CA 1
ATOM 1920 C C . GLU A 1 251 ? 7.988 0.725 17.25 1 81.5 251 GLU A C 1
ATOM 1922 O O . GLU A 1 251 ? 8.391 0.749 18.422 1 81.5 251 GLU A O 1
ATOM 1927 N N . PHE A 1 252 ? 6.746 0.302 16.859 1 69.31 252 PHE A N 1
ATOM 1928 C CA . PHE A 1 252 ? 5.742 0.008 17.875 1 69.31 252 PHE A CA 1
ATOM 1929 C C . PHE A 1 252 ? 6.078 -1.283 18.609 1 69.31 252 PHE A C 1
ATOM 1931 O O . PHE A 1 252 ? 6.355 -2.309 17.984 1 69.31 252 PHE A O 1
ATOM 1938 N N . GLY A 1 253 ? 6.332 -1.226 19.953 1 59.09 253 GLY A N 1
ATOM 1939 C CA . GLY A 1 253 ? 6.676 -2.363 20.781 1 59.09 253 GLY A CA 1
ATOM 1940 C C . GLY A 1 253 ? 8.125 -2.359 21.234 1 59.09 253 GLY A C 1
ATOM 1941 O O . GLY A 1 253 ? 8.555 -3.238 21.984 1 59.09 253 GLY A O 1
ATOM 1942 N N . ALA A 1 254 ? 8.945 -1.516 20.438 1 60.59 254 ALA A N 1
ATOM 1943 C CA . ALA A 1 254 ? 10.391 -1.44 20.656 1 60.59 254 ALA A CA 1
ATOM 1944 C C . ALA A 1 254 ? 10.703 -1.023 22.094 1 60.59 254 ALA A C 1
ATOM 1946 O O . ALA A 1 254 ? 11.867 -0.892 22.469 1 60.59 254 ALA A O 1
ATOM 1947 N N . LEU A 1 255 ? 9.734 -0.838 23.031 1 52.03 255 LEU A N 1
ATOM 1948 C CA . LEU A 1 255 ? 10.125 -0.391 24.359 1 52.03 255 LEU A CA 1
ATOM 1949 C C . LEU A 1 255 ? 11.359 -1.148 24.844 1 52.03 255 LEU A C 1
ATOM 1951 O O . LEU A 1 255 ? 12.102 -0.654 25.703 1 52.03 255 LEU A O 1
ATOM 1955 N N . ALA A 1 256 ? 11.414 -2.363 24.469 1 43 256 ALA A N 1
ATOM 1956 C CA . ALA A 1 256 ? 12.359 -3.176 25.234 1 43 256 ALA A CA 1
ATOM 1957 C C . ALA A 1 256 ? 13.797 -2.889 24.812 1 43 256 ALA A C 1
ATOM 1959 O O . ALA A 1 256 ? 14.734 -3.137 25.578 1 43 256 ALA A O 1
ATOM 1960 N N . ASP A 1 257 ? 14.125 -2.635 23.531 1 48.5 257 ASP A N 1
ATOM 1961 C CA . ASP A 1 257 ? 15.555 -2.781 23.234 1 48.5 257 ASP A CA 1
ATOM 1962 C C . ASP A 1 257 ? 16.266 -1.43 23.281 1 48.5 257 ASP A C 1
ATOM 1964 O O . ASP A 1 257 ? 16.75 -0.954 22.25 1 48.5 257 ASP A O 1
ATOM 1968 N N . GLU A 1 258 ? 15.93 -0.639 24.172 1 51.84 258 GLU A N 1
ATOM 1969 C CA . GLU A 1 258 ? 16.75 0.537 24.422 1 51.84 258 GLU A CA 1
ATOM 1970 C C . GLU A 1 258 ? 18.234 0.184 24.359 1 51.84 258 GLU A C 1
ATOM 1972 O O . GLU A 1 258 ? 19.078 0.939 24.859 1 51.84 258 GLU A O 1
ATOM 1977 N N . ARG A 1 259 ? 18.641 -0.968 23.875 1 51.44 259 ARG A N 1
ATOM 1978 C CA . ARG A 1 259 ? 19.953 -1.544 24.156 1 51.44 259 ARG A CA 1
ATOM 1979 C C . ARG A 1 259 ? 21.062 -0.674 23.578 1 51.44 259 ARG A C 1
ATOM 1981 O O . ARG A 1 259 ? 22.188 -0.703 24.078 1 51.44 259 ARG A O 1
ATOM 1988 N N . ARG A 1 260 ? 20.938 -0.207 22.25 1 63.09 260 ARG A N 1
ATOM 1989 C CA . ARG A 1 260 ? 22.172 0.408 21.766 1 63.09 260 ARG A CA 1
ATOM 1990 C C . ARG A 1 260 ? 22 1.91 21.578 1 63.09 260 ARG A C 1
ATOM 1992 O O . ARG A 1 260 ? 21.359 2.346 20.609 1 63.09 260 ARG A O 1
ATOM 1999 N N . PRO A 1 261 ? 22.5 2.689 22.453 1 69 261 PRO A N 1
ATOM 2000 C CA . PRO A 1 261 ? 22.359 4.145 22.359 1 69 261 PRO A CA 1
ATOM 2001 C C . PRO A 1 261 ? 22.734 4.684 20.984 1 69 261 PRO A C 1
ATOM 2003 O O . PRO A 1 261 ? 23.703 4.223 20.375 1 69 261 PRO A O 1
ATOM 2006 N N . GLY A 1 262 ? 21.844 5.387 20.25 1 77.19 262 GLY A N 1
ATOM 2007 C CA . GLY A 1 262 ? 22.125 6.039 18.984 1 77.19 262 GLY A CA 1
ATOM 2008 C C . GLY A 1 262 ? 21.625 5.258 17.781 1 77.19 262 GLY A C 1
ATOM 2009 O O . GLY A 1 262 ? 21.672 5.742 16.656 1 77.19 262 GLY A O 1
ATOM 2010 N N . GLN A 1 263 ? 21.109 4.047 18.094 1 86.56 263 GLN A N 1
ATOM 2011 C CA . GLN A 1 263 ? 20.625 3.248 16.969 1 86.56 263 GLN A CA 1
ATOM 2012 C C . GLN A 1 263 ? 19.094 3.184 16.953 1 86.56 263 GLN A C 1
ATOM 2014 O O . GLN A 1 263 ? 18.453 3.271 18 1 86.56 263 GLN A O 1
ATOM 2019 N N . VAL A 1 264 ? 18.609 3.041 15.758 1 90.5 264 VAL A N 1
ATOM 2020 C CA . VAL A 1 264 ? 17.156 2.889 15.57 1 90.5 264 VAL A CA 1
ATOM 2021 C C . VAL A 1 264 ? 16.703 1.568 16.172 1 90.5 264 VAL A C 1
ATOM 2023 O O . VAL A 1 264 ? 17.297 0.521 15.938 1 90.5 264 VAL A O 1
ATOM 2026 N N . ALA A 1 265 ? 15.695 1.62 17 1 88.38 265 ALA A N 1
ATOM 2027 C CA . ALA A 1 265 ? 15.156 0.43 17.656 1 88.38 265 ALA A CA 1
ATOM 2028 C C . ALA A 1 265 ? 14.156 -0.286 16.75 1 88.38 265 ALA A C 1
ATOM 2030 O O . ALA A 1 265 ? 13.469 0.35 15.953 1 88.38 265 ALA A O 1
ATOM 2031 N N . TYR A 1 266 ? 14.078 -1.602 16.875 1 90.25 266 TYR A N 1
ATOM 2032 C CA . TYR A 1 266 ? 13.109 -2.414 16.141 1 90.25 266 TYR A CA 1
ATOM 2033 C C . TYR A 1 266 ? 12.227 -3.203 17.109 1 90.25 266 TYR A C 1
ATOM 2035 O O . TYR A 1 266 ? 12.703 -3.711 18.125 1 90.25 266 TYR A O 1
ATOM 2043 N N . ALA A 1 267 ? 10.961 -3.264 16.719 1 87.44 267 ALA A N 1
ATOM 2044 C CA . ALA A 1 267 ? 10.055 -4.16 17.438 1 87.44 267 ALA A CA 1
ATOM 2045 C C . ALA A 1 267 ? 10.492 -5.613 17.297 1 87.44 267 ALA A C 1
ATOM 2047 O O . ALA A 1 267 ? 11.203 -5.961 16.344 1 87.44 267 ALA A O 1
ATOM 2048 N N . SER A 1 268 ? 10.07 -6.426 18.234 1 85.31 268 SER A N 1
ATOM 2049 C CA . SER A 1 268 ? 10.281 -7.863 18.109 1 85.31 268 SER A CA 1
ATOM 2050 C C . SER A 1 268 ? 9.172 -8.516 17.281 1 85.31 268 SER A C 1
ATOM 2052 O O . SER A 1 268 ? 8.117 -7.914 17.078 1 85.31 268 SER A O 1
ATOM 2054 N N . GLY A 1 269 ? 9.445 -9.656 16.797 1 86.81 269 GLY A N 1
ATOM 2055 C CA . GLY A 1 269 ? 8.422 -10.438 16.125 1 86.81 269 GLY A CA 1
ATOM 2056 C C . GLY A 1 269 ? 8.055 -9.883 14.758 1 86.81 269 GLY A C 1
ATOM 2057 O O . GLY A 1 269 ? 8.93 -9.469 13.992 1 86.81 269 GLY A O 1
ATOM 2058 N N . SER A 1 270 ? 6.809 -9.906 14.469 1 84.75 270 SER A N 1
ATOM 2059 C CA . SER A 1 270 ? 6.262 -9.609 13.148 1 84.75 270 SER A CA 1
ATOM 2060 C C . SER A 1 270 ? 6.473 -8.141 12.781 1 84.75 270 SER A C 1
ATOM 2062 O O . SER A 1 270 ? 6.621 -7.809 11.609 1 84.75 270 SER A O 1
ATOM 2064 N N . ASP A 1 271 ? 6.586 -7.336 13.742 1 90.44 271 ASP A N 1
ATOM 2065 C CA . ASP A 1 271 ? 6.57 -5.898 13.492 1 90.44 271 ASP A CA 1
ATOM 2066 C C . ASP A 1 271 ? 7.969 -5.387 13.156 1 90.44 271 ASP A C 1
ATOM 2068 O O . ASP A 1 271 ? 8.133 -4.234 12.758 1 90.44 271 ASP A O 1
ATOM 2072 N N . ARG A 1 272 ? 9.016 -6.227 13.297 1 91.56 272 ARG A N 1
ATOM 2073 C CA . ARG A 1 272 ? 10.391 -5.84 12.969 1 91.56 272 ARG A CA 1
ATOM 2074 C C . ARG A 1 272 ? 10.508 -5.402 11.516 1 91.56 272 ARG A C 1
ATOM 2076 O O . ARG A 1 272 ? 11.289 -4.512 11.188 1 91.56 272 ARG A O 1
ATOM 2083 N N . PHE A 1 273 ? 9.719 -6.016 10.664 1 95 273 PHE A N 1
ATOM 2084 C CA . PHE A 1 273 ? 9.719 -5.711 9.234 1 95 273 PHE A CA 1
ATOM 2085 C C . PHE A 1 273 ? 8.438 -4.988 8.836 1 95 273 PHE A C 1
ATOM 2087 O O . PHE A 1 273 ? 8.008 -5.066 7.688 1 95 273 PHE A O 1
ATOM 2094 N N . ALA A 1 274 ? 7.793 -4.32 9.836 1 93.69 274 ALA A N 1
ATOM 2095 C CA . ALA A 1 274 ? 6.551 -3.607 9.562 1 93.69 274 ALA A CA 1
ATOM 2096 C C . ALA A 1 274 ? 6.805 -2.373 8.703 1 93.69 274 ALA A C 1
ATOM 2098 O O . ALA A 1 274 ? 7.891 -1.79 8.75 1 93.69 274 ALA A O 1
ATOM 2099 N N . GLY A 1 275 ? 5.844 -2.066 7.902 1 93.31 275 GLY A N 1
ATOM 2100 C CA . GLY A 1 275 ? 5.875 -0.86 7.09 1 93.31 275 GLY A CA 1
ATOM 2101 C C . GLY A 1 275 ? 5.273 0.346 7.789 1 93.31 275 GLY A C 1
ATOM 2102 O O . GLY A 1 275 ? 5.461 0.53 8.992 1 93.31 275 GLY A O 1
ATOM 2103 N N . ALA A 1 276 ? 4.727 1.243 6.949 1 94.06 276 ALA A N 1
ATOM 2104 C CA . ALA A 1 276 ? 4.098 2.463 7.445 1 94.06 276 ALA A CA 1
ATOM 2105 C C . ALA A 1 276 ? 2.582 2.408 7.273 1 94.06 276 ALA A C 1
ATOM 2107 O O . ALA A 1 276 ? 2.01 1.332 7.086 1 94.06 276 ALA A O 1
ATOM 2108 N N . THR A 1 277 ? 1.929 3.555 7.531 1 93.56 277 THR A N 1
ATOM 2109 C CA . THR A 1 277 ? 0.474 3.645 7.465 1 93.56 277 THR A CA 1
ATOM 2110 C C . THR A 1 277 ? -0.047 3.037 6.168 1 93.56 277 THR A C 1
ATOM 2112 O O . THR A 1 277 ? 0.547 3.229 5.102 1 93.56 277 THR A O 1
ATOM 2115 N N . TYR A 1 278 ? -1.041 2.246 6.258 1 95.25 278 TYR A N 1
ATOM 2116 C CA . TYR A 1 278 ? -1.644 1.547 5.129 1 95.25 278 TYR A CA 1
ATOM 2117 C C . TYR A 1 278 ? -3.164 1.64 5.18 1 95.25 278 TYR A C 1
ATOM 2119 O O . TYR A 1 278 ? -3.732 2.072 6.184 1 95.25 278 TYR A O 1
ATOM 2127 N N . ASP A 1 279 ? -3.857 1.374 4.066 1 97.69 279 ASP A N 1
ATOM 2128 C CA . ASP A 1 279 ? -5.312 1.286 4.039 1 97.69 279 ASP A CA 1
ATOM 2129 C C . ASP A 1 279 ? -5.793 -0.06 4.578 1 97.69 279 ASP A C 1
ATOM 2131 O O . ASP A 1 279 ? -5.633 -1.09 3.918 1 97.69 279 ASP A O 1
ATOM 2135 N N . PRO A 1 280 ? -6.402 -0.067 5.734 1 97.81 280 PRO A N 1
ATOM 2136 C CA . PRO A 1 280 ? -6.766 -1.344 6.355 1 97.81 280 PRO A CA 1
ATOM 2137 C C . PRO A 1 280 ? -7.969 -2.004 5.684 1 97.81 280 PRO A C 1
ATOM 2139 O O . PRO A 1 280 ? -8.312 -3.145 6.008 1 97.81 280 PRO A O 1
ATOM 2142 N N . THR A 1 281 ? -8.609 -1.33 4.711 1 98.56 281 THR A N 1
ATOM 2143 C CA . THR A 1 281 ? -9.781 -1.873 4.035 1 98.56 281 THR A CA 1
ATOM 2144 C C . THR A 1 281 ? -9.477 -3.244 3.438 1 98.56 281 THR A C 1
ATOM 2146 O O . THR A 1 281 ? -10.32 -4.145 3.469 1 98.56 281 THR A O 1
ATOM 2149 N N . SER A 1 282 ? -8.312 -3.418 2.936 1 98.5 282 SER A N 1
ATOM 2150 C CA . SER A 1 282 ? -7.93 -4.688 2.326 1 98.5 282 SER A CA 1
ATOM 2151 C C . SER A 1 282 ? -7.922 -5.812 3.355 1 98.5 282 SER A C 1
ATOM 2153 O O . SER A 1 282 ? -8.32 -6.941 3.053 1 98.5 282 SER A O 1
ATOM 2155 N N . HIS A 1 283 ? -7.438 -5.488 4.578 1 98.75 283 HIS A N 1
ATOM 2156 C CA . HIS A 1 283 ? -7.398 -6.496 5.633 1 98.75 283 HIS A CA 1
ATOM 2157 C C . HIS A 1 283 ? -8.805 -6.922 6.039 1 98.75 283 HIS A C 1
ATOM 2159 O O . HIS A 1 283 ? -9.039 -8.094 6.336 1 98.75 283 HIS A O 1
ATOM 2165 N N . TYR A 1 284 ? -9.742 -5.93 6.09 1 98.88 284 TYR A N 1
ATOM 2166 C CA . TYR A 1 284 ? -11.125 -6.25 6.41 1 98.88 284 TYR A CA 1
ATOM 2167 C C . TYR A 1 284 ? -11.719 -7.203 5.379 1 98.88 284 TYR A C 1
ATOM 2169 O O . TYR A 1 284 ? -12.344 -8.203 5.734 1 98.88 284 TYR A O 1
ATOM 2177 N N . ARG A 1 285 ? -11.469 -6.922 4.125 1 98.75 285 ARG A N 1
ATOM 2178 C CA . ARG A 1 285 ? -11.938 -7.781 3.045 1 98.75 285 ARG A CA 1
ATOM 2179 C C . ARG A 1 285 ? -11.32 -9.172 3.143 1 98.75 285 ARG A C 1
ATOM 2181 O O . ARG A 1 285 ? -12.031 -10.18 3.121 1 98.75 285 ARG A O 1
ATOM 2188 N N . GLY A 1 286 ? -10.023 -9.227 3.291 1 98.75 286 GLY A N 1
ATOM 2189 C CA . GLY A 1 286 ? -9.312 -10.492 3.359 1 98.75 286 GLY A CA 1
ATOM 2190 C C . GLY A 1 286 ? -9.727 -11.352 4.543 1 98.75 286 GLY A C 1
ATOM 2191 O O . GLY A 1 286 ? -9.906 -12.562 4.406 1 98.75 286 GLY A O 1
ATOM 2192 N N . ALA A 1 287 ? -9.891 -10.688 5.703 1 98.81 287 ALA A N 1
ATOM 2193 C CA . ALA A 1 287 ? -10.289 -11.414 6.91 1 98.81 287 ALA A CA 1
ATOM 2194 C C . ALA A 1 287 ? -11.656 -12.062 6.734 1 98.81 287 ALA A C 1
ATOM 2196 O O . ALA A 1 287 ? -11.867 -13.203 7.156 1 98.81 287 ALA A O 1
ATOM 2197 N N . ARG A 1 288 ? -12.578 -11.375 6.117 1 98.69 288 ARG A N 1
ATOM 2198 C CA . ARG A 1 288 ? -13.906 -11.93 5.895 1 98.69 288 ARG A CA 1
ATOM 2199 C C . ARG A 1 288 ? -13.852 -13.117 4.938 1 98.69 288 ARG A C 1
ATOM 2201 O O . ARG A 1 288 ? -14.594 -14.086 5.094 1 98.69 288 ARG A O 1
ATOM 2208 N N . VAL A 1 289 ? -13 -13.047 3.949 1 98.81 289 VAL A N 1
ATOM 2209 C CA . VAL A 1 289 ? -12.867 -14.117 2.973 1 98.81 289 VAL A CA 1
ATOM 2210 C C . VAL A 1 289 ? -12.234 -15.344 3.631 1 98.81 289 VAL A C 1
ATOM 2212 O O . VAL A 1 289 ? -12.664 -16.469 3.406 1 98.81 289 VAL A O 1
ATOM 2215 N N . PHE A 1 290 ? -11.188 -15.125 4.48 1 98.75 290 PHE A N 1
ATOM 2216 C CA . PHE A 1 290 ? -10.602 -16.234 5.223 1 98.75 290 PHE A CA 1
ATOM 2217 C C . PHE A 1 290 ? -11.664 -16.953 6.051 1 98.75 290 PHE A C 1
ATOM 2219 O O . PHE A 1 290 ? -11.703 -18.172 6.098 1 98.75 290 PHE A O 1
ATOM 2226 N N . ARG A 1 291 ? -12.539 -16.203 6.688 1 98.5 291 ARG A N 1
ATOM 2227 C CA . ARG A 1 291 ? -13.609 -16.797 7.477 1 98.5 291 ARG A CA 1
ATOM 2228 C C . ARG A 1 291 ? -14.562 -17.594 6.59 1 98.5 291 ARG A C 1
ATOM 2230 O O . ARG A 1 291 ? -15.016 -18.672 6.965 1 98.5 291 ARG A O 1
ATOM 2237 N N . PHE A 1 292 ? -14.867 -17.047 5.453 1 98.5 292 PHE A N 1
ATOM 2238 C CA . PHE A 1 292 ? -15.742 -17.719 4.508 1 98.5 292 PHE A CA 1
ATOM 2239 C C . PHE A 1 292 ? -15.156 -19.078 4.102 1 98.5 292 PHE A C 1
ATOM 2241 O O . PHE A 1 292 ? -15.859 -20.078 4.074 1 98.5 292 PHE A O 1
ATOM 2248 N N . PHE A 1 293 ? -13.805 -19.094 3.764 1 98.31 293 PHE A N 1
ATOM 2249 C CA . PHE A 1 293 ? -13.141 -20.328 3.406 1 98.31 293 PHE A CA 1
ATOM 2250 C C . PHE A 1 293 ? -13.266 -21.359 4.527 1 98.31 293 PHE A C 1
ATOM 2252 O O . PHE A 1 293 ? -13.57 -22.531 4.277 1 98.31 293 PHE A O 1
ATOM 2259 N N . ALA A 1 294 ? -13.016 -20.875 5.746 1 97.56 294 ALA A N 1
ATOM 2260 C CA . ALA A 1 294 ? -13.133 -21.75 6.906 1 97.56 294 ALA A CA 1
ATOM 2261 C C . ALA A 1 294 ? -14.555 -22.281 7.047 1 97.56 294 ALA A C 1
ATOM 2263 O O . ALA A 1 294 ? -14.758 -23.484 7.289 1 97.56 294 ALA A O 1
ATOM 2264 N N . GLU A 1 295 ? -15.57 -21.422 6.867 1 97.5 295 GLU A N 1
ATOM 2265 C CA . GLU A 1 295 ? -16.984 -21.781 6.996 1 97.5 295 GLU A CA 1
ATOM 2266 C C . GLU A 1 295 ? -17.391 -22.812 5.945 1 97.5 295 GLU A C 1
ATOM 2268 O O . GLU A 1 295 ? -18.219 -23.672 6.207 1 97.5 295 GLU A O 1
ATOM 2273 N N . GLN A 1 296 ? -16.766 -22.766 4.801 1 97.56 296 GLN A N 1
ATOM 2274 C CA . GLN A 1 296 ? -17.094 -23.656 3.697 1 97.56 296 GLN A CA 1
ATOM 2275 C C . GLN A 1 296 ? -16.219 -24.906 3.707 1 97.56 296 GLN A C 1
ATOM 2277 O O . GLN A 1 296 ? -16.359 -25.766 2.836 1 97.56 296 GLN A O 1
ATOM 2282 N N . GLY A 1 297 ? -15.266 -24.984 4.672 1 96.88 297 GLY A N 1
ATOM 2283 C CA . GLY A 1 297 ? -14.367 -26.141 4.754 1 96.88 297 GLY A CA 1
ATOM 2284 C C . GLY A 1 297 ? -13.367 -26.188 3.615 1 96.88 297 GLY A C 1
ATOM 2285 O O . GLY A 1 297 ? -12.977 -27.281 3.184 1 96.88 297 GLY A O 1
ATOM 2286 N N . LEU A 1 298 ? -12.984 -25.062 3.1 1 97.56 298 LEU A N 1
ATOM 2287 C CA . LEU A 1 298 ? -12.016 -25 2.006 1 97.56 298 LEU A CA 1
ATOM 2288 C C . LEU A 1 298 ? -10.586 -25.031 2.539 1 97.56 298 LEU A C 1
ATOM 2290 O O . LEU A 1 298 ? -9.859 -24.047 2.436 1 97.56 298 LEU A O 1
ATOM 2294 N N . THR A 1 299 ? -10.18 -26.172 3.023 1 97.12 299 THR A N 1
ATOM 2295 C CA . THR A 1 299 ? -8.844 -26.375 3.568 1 97.12 299 THR A CA 1
ATOM 2296 C C . THR A 1 299 ? -7.816 -26.516 2.445 1 97.12 299 THR A C 1
ATOM 2298 O O . THR A 1 299 ? -8.18 -26.781 1.298 1 97.12 299 THR A O 1
ATOM 2301 N N . PRO A 1 300 ? -6.559 -26.344 2.793 1 97.06 300 PRO A N 1
ATOM 2302 C CA . PRO A 1 300 ? -5.523 -26.531 1.772 1 97.06 300 PRO A CA 1
ATOM 2303 C C . PRO A 1 300 ? -5.578 -27.906 1.111 1 97.06 300 PRO A C 1
ATOM 2305 O O . PRO A 1 300 ? -5.414 -28.016 -0.107 1 97.06 300 PRO A O 1
ATOM 2308 N N . GLU A 1 301 ? -5.82 -28.953 1.846 1 97.25 301 GLU A N 1
ATOM 2309 C CA . GLU A 1 301 ? -5.883 -30.312 1.314 1 97.25 301 GLU A CA 1
ATOM 2310 C C . GLU A 1 301 ? -7.074 -30.484 0.375 1 97.25 301 GLU A C 1
ATOM 2312 O O . GLU A 1 301 ? -6.945 -31.078 -0.694 1 97.25 301 GLU A O 1
ATOM 2317 N N . PHE A 1 302 ? -8.195 -30 0.799 1 98.12 302 PHE A N 1
ATOM 2318 C CA . PHE A 1 302 ? -9.383 -30.125 -0.037 1 98.12 302 PHE A CA 1
ATOM 2319 C C . PHE A 1 302 ? -9.227 -29.312 -1.32 1 98.12 302 PHE A C 1
ATOM 2321 O O . PHE A 1 302 ? -9.578 -29.781 -2.404 1 98.12 302 PHE A O 1
ATOM 2328 N N . LEU A 1 303 ? -8.727 -28.078 -1.203 1 98.06 303 LEU A N 1
ATOM 2329 C CA . LEU A 1 303 ? -8.508 -27.234 -2.375 1 98.06 303 LEU A CA 1
ATOM 2330 C C . LEU A 1 303 ? -7.531 -27.906 -3.342 1 98.06 303 LEU A C 1
ATOM 2332 O O . LEU A 1 303 ? -7.656 -27.75 -4.559 1 98.06 303 LEU A O 1
ATOM 2336 N N . ARG A 1 304 ? -6.559 -28.609 -2.809 1 98.44 304 ARG A N 1
ATOM 2337 C CA . ARG A 1 304 ? -5.645 -29.359 -3.664 1 98.44 304 ARG A CA 1
ATOM 2338 C C . ARG A 1 304 ? -6.387 -30.453 -4.422 1 98.44 304 ARG A C 1
ATOM 2340 O O . ARG A 1 304 ? -6.152 -30.656 -5.613 1 98.44 304 ARG A O 1
ATOM 2347 N N . GLU A 1 305 ? -7.234 -31.156 -3.73 1 98.25 305 GLU A N 1
ATOM 2348 C CA . GLU A 1 305 ? -8.062 -32.156 -4.391 1 98.25 305 GLU A CA 1
ATOM 2349 C C . GLU A 1 305 ? -8.867 -31.547 -5.535 1 98.25 305 GLU A C 1
ATOM 2351 O O . GLU A 1 305 ? -8.938 -32.125 -6.625 1 98.25 305 GLU A O 1
ATOM 2356 N N . VAL A 1 306 ? -9.438 -30.406 -5.27 1 98.31 306 VAL A N 1
ATOM 2357 C CA . VAL A 1 306 ? -10.258 -29.703 -6.258 1 98.31 306 VAL A CA 1
ATOM 2358 C C . VAL A 1 306 ? -9.391 -29.281 -7.445 1 98.31 306 VAL A C 1
ATOM 2360 O O . VAL A 1 306 ? -9.75 -29.531 -8.602 1 98.31 306 VAL A O 1
ATOM 2363 N N . SER A 1 307 ? -8.227 -28.641 -7.176 1 98 307 SER A N 1
ATOM 2364 C CA . SER A 1 307 ? -7.363 -28.156 -8.25 1 98 307 SER A CA 1
ATOM 2365 C C . SER A 1 307 ? -6.832 -29.312 -9.086 1 98 307 SER A C 1
ATOM 2367 O O . SER A 1 307 ? -6.734 -29.219 -10.312 1 98 307 SER A O 1
ATOM 2369 N N . ARG A 1 308 ? -6.477 -30.453 -8.445 1 98.06 308 ARG A N 1
ATOM 2370 C CA . ARG A 1 308 ? -6.004 -31.625 -9.172 1 98.06 308 ARG A CA 1
ATOM 2371 C C . ARG A 1 308 ? -7.086 -32.156 -10.102 1 98.06 308 ARG A C 1
ATOM 2373 O O . ARG A 1 308 ? -6.801 -32.531 -11.242 1 98.06 308 ARG A O 1
ATOM 2380 N N . HIS A 1 309 ? -8.25 -32.219 -9.586 1 98.44 309 HIS A N 1
ATOM 2381 C CA . HIS A 1 309 ? -9.359 -32.656 -10.43 1 98.44 309 HIS A CA 1
ATOM 2382 C C . HIS A 1 309 ? -9.539 -31.75 -11.633 1 98.44 309 HIS A C 1
ATOM 2384 O O . HIS A 1 309 ? -9.594 -32.219 -12.773 1 98.44 309 HIS A O 1
ATOM 2390 N N . GLN A 1 310 ? -9.617 -30.453 -11.391 1 98.69 310 GLN A N 1
ATOM 2391 C CA . GLN A 1 310 ? -9.945 -29.5 -12.438 1 98.69 310 GLN A CA 1
ATOM 2392 C C . GLN A 1 310 ? -8.828 -29.406 -13.477 1 98.69 310 GLN A C 1
ATOM 2394 O O . GLN A 1 310 ? -9.086 -29.359 -14.68 1 98.69 310 GLN A O 1
ATOM 2399 N N . VAL A 1 311 ? -7.59 -29.328 -13.023 1 98.56 311 VAL A N 1
ATOM 2400 C CA . VAL A 1 311 ? -6.457 -29.266 -13.945 1 98.56 311 VAL A CA 1
ATOM 2401 C C . VAL A 1 311 ? -6.363 -30.578 -14.719 1 98.56 311 VAL A C 1
ATOM 2403 O O . VAL A 1 311 ? -6.113 -30.578 -15.93 1 98.56 311 VAL A O 1
ATOM 2406 N N . GLY A 1 312 ? -6.566 -31.688 -14.008 1 98.5 312 GLY A N 1
ATOM 2407 C CA . GLY A 1 312 ? -6.602 -32.969 -14.68 1 98.5 312 GLY A CA 1
ATOM 2408 C C . GLY A 1 312 ? -7.711 -33.094 -15.711 1 98.5 312 GLY A C 1
ATOM 2409 O O . GLY A 1 312 ? -7.496 -33.594 -16.812 1 98.5 312 GLY A O 1
ATOM 2410 N N . TYR A 1 313 ? -8.883 -32.594 -15.312 1 98.56 313 TYR A N 1
ATOM 2411 C CA . TYR A 1 313 ? -10.031 -32.594 -16.219 1 98.56 313 TYR A CA 1
ATOM 2412 C C . TYR A 1 313 ? -9.727 -31.812 -17.484 1 98.56 313 TYR A C 1
ATOM 2414 O O . TYR A 1 313 ? -10.008 -32.281 -18.594 1 98.56 313 TYR A O 1
ATOM 2422 N N . LEU A 1 314 ? -9.141 -30.672 -17.375 1 98.81 314 LEU A N 1
ATOM 2423 C CA . LEU A 1 314 ? -8.773 -29.844 -18.516 1 98.81 314 LEU A CA 1
ATOM 2424 C C . LEU A 1 314 ? -7.707 -30.516 -19.375 1 98.81 314 LEU A C 1
ATOM 2426 O O . LEU A 1 314 ? -7.777 -30.484 -20.594 1 98.81 314 LEU A O 1
ATOM 2430 N N . ALA A 1 315 ? -6.699 -31.109 -18.688 1 98.75 315 ALA A N 1
ATOM 2431 C CA . ALA A 1 315 ? -5.613 -31.766 -19.406 1 98.75 315 ALA A CA 1
ATOM 2432 C C . ALA A 1 315 ? -6.133 -32.938 -20.234 1 98.75 315 ALA A C 1
ATOM 2434 O O . ALA A 1 315 ? -5.801 -33.094 -21.406 1 98.75 315 ALA A O 1
ATOM 2435 N N . GLU A 1 316 ? -6.949 -33.75 -19.609 1 98.19 316 GLU A N 1
ATOM 2436 C CA . GLU A 1 316 ? -7.52 -34.906 -20.297 1 98.19 316 GLU A CA 1
ATOM 2437 C C . GLU A 1 316 ? -8.438 -34.469 -21.438 1 98.19 316 GLU A C 1
ATOM 2439 O O . GLU A 1 316 ? -8.414 -35.062 -22.516 1 98.19 316 GLU A O 1
ATOM 2444 N N . GLY A 1 317 ? -9.266 -33.531 -21.109 1 98.69 317 GLY A N 1
ATOM 2445 C CA . GLY A 1 317 ? -10.133 -33 -22.141 1 98.69 317 GLY A CA 1
ATOM 2446 C C . GLY A 1 317 ? -9.367 -32.438 -23.328 1 98.69 317 GLY A C 1
ATOM 2447 O O . GLY A 1 317 ? -9.742 -32.656 -24.469 1 98.69 317 GLY A O 1
ATOM 2448 N N . PHE A 1 318 ? -8.344 -31.703 -23.078 1 98.75 318 PHE A N 1
ATOM 2449 C CA . PHE A 1 318 ? -7.496 -31.156 -24.141 1 98.75 318 PHE A CA 1
ATOM 2450 C C . PHE A 1 318 ? -6.918 -32.25 -25 1 98.75 318 PHE A C 1
ATOM 2452 O O . PHE A 1 318 ? -6.91 -32.156 -26.234 1 98.75 318 PHE A O 1
ATOM 2459 N N . ASP A 1 319 ? -6.406 -33.281 -24.375 1 98.25 319 ASP A N 1
ATOM 2460 C CA . ASP A 1 319 ? -5.805 -34.406 -25.094 1 98.25 319 ASP A CA 1
ATOM 2461 C C . ASP A 1 319 ? -6.82 -35.062 -26.031 1 98.25 319 ASP A C 1
ATOM 2463 O O . ASP A 1 319 ? -6.473 -35.5 -27.125 1 98.25 319 ASP A O 1
ATOM 2467 N N . ARG A 1 320 ? -8.016 -35.062 -25.609 1 98.19 320 ARG A N 1
ATOM 2468 C CA . ARG A 1 320 ? -9.062 -35.688 -26.391 1 98.19 320 ARG A CA 1
ATOM 2469 C C . ARG A 1 320 ? -9.398 -34.875 -27.641 1 98.19 320 ARG A C 1
ATOM 2471 O O . ARG A 1 320 ? -9.914 -35.406 -28.625 1 98.19 320 ARG A O 1
ATOM 2478 N N . LEU A 1 321 ? -9.164 -33.625 -27.562 1 98 321 LEU A N 1
ATOM 2479 C CA . LEU A 1 321 ? -9.5 -32.75 -28.688 1 98 321 LEU A CA 1
ATOM 2480 C C . LEU A 1 321 ? -8.586 -33.031 -29.875 1 98 321 LEU A C 1
ATOM 2482 O O . LEU A 1 321 ? -8.961 -32.781 -31.016 1 98 321 LEU A O 1
ATOM 2486 N N . ARG A 1 322 ? -7.34 -33.531 -29.75 1 97.75 322 ARG A N 1
ATOM 2487 C CA . ARG A 1 322 ? -6.383 -33.875 -30.797 1 97.75 322 ARG A CA 1
ATOM 2488 C C . ARG A 1 322 ? -6.152 -32.719 -31.734 1 97.75 322 ARG A C 1
ATOM 2490 O O . ARG A 1 322 ? -6.227 -32.875 -32.969 1 97.75 322 ARG A O 1
ATOM 2497 N N . LEU A 1 323 ? -5.93 -31.547 -31.062 1 98.06 323 LEU A N 1
ATOM 2498 C CA . LEU A 1 323 ? -5.668 -30.344 -31.812 1 98.06 323 LEU A CA 1
ATOM 2499 C C . LEU A 1 323 ? -4.281 -30.375 -32.438 1 98.06 323 LEU A C 1
ATOM 2501 O O . LEU A 1 323 ? -3.402 -31.109 -31.984 1 98.06 323 LEU A O 1
ATOM 2505 N N . PRO A 1 324 ? -4.043 -29.609 -33.562 1 97.69 324 PRO A N 1
ATOM 2506 C CA . PRO A 1 324 ? -2.73 -29.609 -34.219 1 97.69 324 PRO A CA 1
ATOM 2507 C C . PRO A 1 324 ? -1.612 -29.125 -33.312 1 97.69 324 PRO A C 1
ATOM 2509 O O . PRO A 1 324 ? -1.643 -27.984 -32.844 1 97.69 324 PRO A O 1
ATOM 2512 N N . GLU A 1 325 ? -0.616 -29.891 -33.156 1 96.75 325 GLU A N 1
ATOM 2513 C CA . GLU A 1 325 ? 0.462 -29.625 -32.219 1 96.75 325 GLU A CA 1
ATOM 2514 C C . GLU A 1 325 ? 1.249 -28.375 -32.594 1 96.75 325 GLU A C 1
ATOM 2516 O O . GLU A 1 325 ? 1.826 -27.719 -31.734 1 96.75 325 GLU A O 1
ATOM 2521 N N . ALA A 1 326 ? 1.259 -28.078 -33.875 1 96.88 326 ALA A N 1
ATOM 2522 C CA . ALA A 1 326 ? 1.959 -26.891 -34.344 1 96.88 326 ALA A CA 1
ATOM 2523 C C . ALA A 1 326 ? 1.262 -25.609 -33.875 1 96.88 326 ALA A C 1
ATOM 2525 O O . ALA A 1 326 ? 1.882 -24.547 -33.781 1 96.88 326 ALA A O 1
ATOM 2526 N N . VAL A 1 327 ? -0.026 -25.734 -33.562 1 98 327 VAL A N 1
ATOM 2527 C CA . VAL A 1 327 ? -0.822 -24.578 -33.125 1 98 327 VAL A CA 1
ATOM 2528 C C . VAL A 1 327 ? -0.838 -24.5 -31.609 1 98 327 VAL A C 1
ATOM 2530 O O . VAL A 1 327 ? -0.68 -23.422 -31.047 1 98 327 VAL A O 1
ATOM 2533 N N . ILE A 1 328 ? -1.065 -25.578 -30.969 1 98.5 328 ILE A N 1
ATOM 2534 C CA . ILE A 1 328 ? -1.234 -25.609 -29.531 1 98.5 328 ILE A CA 1
ATOM 2535 C C . ILE A 1 328 ? -0.889 -27 -29 1 98.5 328 ILE A C 1
ATOM 2537 O O . ILE A 1 328 ? -1.245 -28.016 -29.609 1 98.5 328 ILE A O 1
ATOM 2541 N N . THR A 1 329 ? -0.111 -27.078 -27.891 1 98.38 329 THR A N 1
ATOM 2542 C CA . THR A 1 329 ? 0.281 -28.328 -27.266 1 98.38 329 THR A CA 1
ATOM 2543 C C . THR A 1 329 ? 0.436 -28.172 -25.75 1 98.38 329 THR A C 1
ATOM 2545 O O . THR A 1 329 ? 0.228 -27.078 -25.219 1 98.38 329 THR A O 1
ATOM 2548 N N . ARG A 1 330 ? 0.582 -29.234 -25.031 1 97.38 330 ARG A N 1
ATOM 2549 C CA . ARG A 1 330 ? 0.859 -29.172 -23.609 1 97.38 330 ARG A CA 1
ATOM 2550 C C . ARG A 1 330 ? 2.039 -30.062 -23.234 1 97.38 330 ARG A C 1
ATOM 2552 O O . ARG A 1 330 ? 2.424 -30.938 -24 1 97.38 330 ARG A O 1
ATOM 2559 N N . ASP A 1 331 ? 2.639 -29.781 -22.156 1 95.94 331 ASP A N 1
ATOM 2560 C CA . ASP A 1 331 ? 3.664 -30.625 -21.578 1 95.94 331 ASP A CA 1
ATOM 2561 C C . ASP A 1 331 ? 3.059 -31.922 -21.047 1 95.94 331 ASP A C 1
ATOM 2563 O O . ASP A 1 331 ? 2.359 -31.922 -20.031 1 95.94 331 ASP A O 1
ATOM 2567 N N . ARG A 1 332 ? 3.363 -33.031 -21.734 1 95.81 332 ARG A N 1
ATOM 2568 C CA . ARG A 1 332 ? 2.812 -34.312 -21.344 1 95.81 332 ARG A CA 1
ATOM 2569 C C . ARG A 1 332 ? 3.838 -35.156 -20.562 1 95.81 332 ARG A C 1
ATOM 2571 O O . ARG A 1 332 ? 3.527 -36.219 -20.047 1 95.81 332 ARG A O 1
ATOM 2578 N N . GLU A 1 333 ? 5.016 -34.594 -20.406 1 94.06 333 GLU A N 1
ATOM 2579 C CA . GLU A 1 333 ? 6.082 -35.281 -19.688 1 94.06 333 GLU A CA 1
ATOM 2580 C C . GLU A 1 333 ? 5.992 -35 -18.188 1 94.06 333 GLU A C 1
ATOM 2582 O O . GLU A 1 333 ? 6.348 -35.875 -17.375 1 94.06 333 GLU A O 1
ATOM 2587 N N . THR A 1 334 ? 5.531 -33.906 -17.781 1 94.62 334 THR A N 1
ATOM 2588 C CA . THR A 1 334 ? 5.367 -33.562 -16.375 1 94.62 334 THR A CA 1
ATOM 2589 C C . THR A 1 334 ? 4.082 -34.156 -15.812 1 94.62 334 THR A C 1
ATOM 2591 O O . THR A 1 334 ? 2.99 -33.875 -16.312 1 94.62 334 THR A O 1
ATOM 2594 N N . PRO A 1 335 ? 4.277 -35 -14.789 1 95.81 335 PRO A N 1
ATOM 2595 C CA . PRO A 1 335 ? 3.057 -35.531 -14.172 1 95.81 335 PRO A CA 1
ATOM 2596 C C . PRO A 1 335 ? 2.145 -34.438 -13.641 1 95.81 335 PRO A C 1
ATOM 2598 O O . PRO A 1 335 ? 2.627 -33.438 -13.102 1 95.81 335 PRO A O 1
ATOM 2601 N N . LEU A 1 336 ? 0.845 -34.656 -13.656 1 95.31 336 LEU A N 1
ATOM 2602 C CA . LEU A 1 336 ? -0.146 -33.625 -13.32 1 95.31 336 LEU A CA 1
ATOM 2603 C C . LEU A 1 336 ? -0.104 -33.312 -11.828 1 95.31 336 LEU A C 1
ATOM 2605 O O . LEU A 1 336 ? -0.564 -32.25 -11.406 1 95.31 336 LEU A O 1
ATOM 2609 N N . ASP A 1 337 ? 0.391 -34.219 -11.031 1 95.44 337 ASP A N 1
ATOM 2610 C CA . ASP A 1 337 ? 0.488 -33.938 -9.602 1 95.44 337 ASP A CA 1
ATOM 2611 C C . ASP A 1 337 ? 1.643 -32.969 -9.305 1 95.44 337 ASP A C 1
ATOM 2613 O O . ASP A 1 337 ? 1.813 -32.531 -8.172 1 95.44 337 ASP A O 1
ATOM 2617 N N . ARG A 1 338 ? 2.451 -32.625 -10.328 1 97.12 338 ARG A N 1
ATOM 2618 C CA . ARG A 1 338 ? 3.551 -31.688 -10.195 1 97.12 338 ARG A CA 1
ATOM 2619 C C . ARG A 1 338 ? 3.195 -30.344 -10.82 1 97.12 338 ARG A C 1
ATOM 2621 O O . ARG A 1 338 ? 4.078 -29.531 -11.086 1 97.12 338 ARG A O 1
ATOM 2628 N N . ILE A 1 339 ? 1.931 -30.188 -11.047 1 97.38 339 ILE A N 1
ATOM 2629 C CA . ILE A 1 339 ? 1.408 -28.953 -11.609 1 97.38 339 ILE A CA 1
ATOM 2630 C C . ILE A 1 339 ? 0.537 -28.25 -10.578 1 97.38 339 ILE A C 1
ATOM 2632 O O . ILE A 1 339 ? -0.214 -28.891 -9.844 1 97.38 339 ILE A O 1
ATOM 2636 N N . GLY A 1 340 ? 0.685 -26.938 -10.5 1 97.81 340 GLY A N 1
ATOM 2637 C CA . GLY A 1 340 ? -0.068 -26.125 -9.562 1 97.81 340 GLY A CA 1
ATOM 2638 C C . GLY A 1 340 ? -1.5 -25.875 -9.992 1 97.81 340 GLY A C 1
ATOM 2639 O O . GLY A 1 340 ? -2.223 -26.812 -10.328 1 97.81 340 GLY A O 1
ATOM 2640 N N . GLY A 1 341 ? -1.918 -24.625 -10.047 1 97.88 341 GLY A N 1
ATOM 2641 C CA . GLY A 1 341 ? -3.334 -24.297 -10.07 1 97.88 341 GLY A CA 1
ATOM 2642 C C . GLY A 1 341 ? -3.861 -24.031 -11.461 1 97.88 341 GLY A C 1
ATOM 2643 O O . GLY A 1 341 ? -5.035 -23.688 -11.633 1 97.88 341 GLY A O 1
ATOM 2644 N N . PHE A 1 342 ? -3.021 -24.188 -12.562 1 98.56 342 PHE A N 1
ATOM 2645 C CA . PHE A 1 342 ? -3.555 -23.922 -13.898 1 98.56 342 PHE A CA 1
ATOM 2646 C C . PHE A 1 342 ? -2.873 -24.797 -14.938 1 98.56 342 PHE A C 1
ATOM 2648 O O . PHE A 1 342 ? -1.79 -25.328 -14.695 1 98.56 342 PHE A O 1
ATOM 2655 N N . LEU A 1 343 ? -3.525 -25.062 -16 1 98.62 343 LEU A N 1
ATOM 2656 C CA . LEU A 1 343 ? -2.963 -25.75 -17.156 1 98.62 343 LEU A CA 1
ATOM 2657 C C . LEU A 1 343 ? -2.34 -24.766 -18.141 1 98.62 343 LEU A C 1
ATOM 2659 O O . LEU A 1 343 ? -2.992 -23.797 -18.547 1 98.62 343 LEU A O 1
ATOM 2663 N N . SER A 1 344 ? -1.127 -24.938 -18.375 1 98.38 344 SER A N 1
ATOM 2664 C CA . SER A 1 344 ? -0.4 -24.094 -19.328 1 98.38 344 SER A CA 1
ATOM 2665 C C . SER A 1 344 ? -0.233 -24.797 -20.672 1 98.38 344 SER A C 1
ATOM 2667 O O . SER A 1 344 ? 0.26 -25.922 -20.734 1 98.38 344 SER A O 1
ATOM 2669 N N . LEU A 1 345 ? -0.681 -24.156 -21.734 1 98.69 345 LEU A N 1
ATOM 2670 C CA . LEU A 1 345 ? -0.567 -24.688 -23.078 1 98.69 345 LEU A CA 1
ATOM 2671 C C . LEU A 1 345 ? 0.373 -23.828 -23.922 1 98.69 345 LEU A C 1
ATOM 2673 O O . LEU A 1 345 ? 0.262 -22.594 -23.922 1 98.69 345 LEU A O 1
ATOM 2677 N N . LYS A 1 346 ? 1.32 -24.422 -24.531 1 98.25 346 LYS A N 1
ATOM 2678 C CA . LYS A 1 346 ? 2.213 -23.719 -25.438 1 98.25 346 LYS A CA 1
ATOM 2679 C C . LYS A 1 346 ? 1.557 -23.5 -26.812 1 98.25 346 LYS A C 1
ATOM 2681 O O . LYS A 1 346 ? 1.025 -24.453 -27.391 1 98.25 346 LYS A O 1
ATOM 2686 N N . CYS A 1 347 ? 1.6 -22.281 -27.281 1 98.38 347 CYS A N 1
ATOM 2687 C CA . CYS A 1 347 ? 0.865 -21.938 -28.484 1 98.38 347 CYS A CA 1
ATOM 2688 C C . CYS A 1 347 ? 1.768 -21.234 -29.484 1 98.38 347 CYS A C 1
ATOM 2690 O O . CYS A 1 347 ? 2.748 -20.594 -29.109 1 98.38 347 CYS A O 1
ATOM 2692 N N . ALA A 1 348 ? 1.452 -21.375 -30.75 1 97.94 348 ALA A N 1
ATOM 2693 C CA . ALA A 1 348 ? 2.1 -20.578 -31.781 1 97.94 348 ALA A CA 1
ATOM 2694 C C . ALA A 1 348 ? 1.828 -19.094 -31.578 1 97.94 348 ALA A C 1
ATOM 2696 O O . ALA A 1 348 ? 2.715 -18.25 -31.766 1 97.94 348 ALA A O 1
ATOM 2697 N N . ASP A 1 349 ? 0.636 -18.781 -31.203 1 98 349 ASP A N 1
ATOM 2698 C CA . ASP A 1 349 ? 0.228 -17.422 -30.875 1 98 349 ASP A CA 1
ATOM 2699 C C . ASP A 1 349 ? -0.741 -17.406 -29.688 1 98 349 ASP A C 1
ATOM 2701 O O . ASP A 1 349 ? -1.955 -17.312 -29.875 1 98 349 ASP A O 1
ATOM 2705 N N . ALA A 1 350 ? -0.23 -17.438 -28.516 1 98.19 350 ALA A N 1
ATOM 2706 C CA . ALA A 1 350 ? -1.023 -17.531 -27.297 1 98.19 350 ALA A CA 1
ATOM 2707 C C . ALA A 1 350 ? -1.937 -16.328 -27.125 1 98.19 350 ALA A C 1
ATOM 2709 O O . ALA A 1 350 ? -3.088 -16.453 -26.703 1 98.19 350 ALA A O 1
ATOM 2710 N N . GLY A 1 351 ? -1.45 -15.18 -27.453 1 97.75 351 GLY A N 1
ATOM 2711 C CA . GLY A 1 351 ? -2.236 -13.961 -27.328 1 97.75 351 GLY A CA 1
ATOM 2712 C C . GLY A 1 351 ? -3.473 -13.961 -28.203 1 97.75 351 GLY A C 1
ATOM 2713 O O . GLY A 1 351 ? -4.551 -13.562 -27.766 1 97.75 351 GLY A O 1
ATOM 2714 N N . ALA A 1 352 ? -3.293 -14.352 -29.438 1 97.81 352 ALA A N 1
ATOM 2715 C CA . ALA A 1 352 ? -4.414 -14.391 -30.375 1 97.81 352 ALA A CA 1
ATOM 2716 C C . ALA A 1 352 ? -5.477 -15.383 -29.922 1 97.81 352 ALA A C 1
ATOM 2718 O O . ALA A 1 352 ? -6.676 -15.117 -30.047 1 97.81 352 ALA A O 1
ATOM 2719 N N . LEU A 1 353 ? -5.02 -16.531 -29.469 1 98.38 353 LEU A N 1
ATOM 2720 C CA . LEU A 1 353 ? -5.969 -17.531 -28.984 1 98.38 353 LEU A CA 1
ATOM 2721 C C . LEU A 1 353 ? -6.707 -17.031 -27.75 1 98.38 353 LEU A C 1
ATOM 2723 O O . LEU A 1 353 ? -7.914 -17.25 -27.609 1 98.38 353 LEU A O 1
ATOM 2727 N N . GLN A 1 354 ? -5.949 -16.438 -26.859 1 98.25 354 GLN A N 1
ATOM 2728 C CA . GLN A 1 354 ? -6.574 -15.852 -25.672 1 98.25 354 GLN A CA 1
ATOM 2729 C C . GLN A 1 354 ? -7.68 -14.875 -26.062 1 98.25 354 GLN A C 1
ATOM 2731 O O . GLN A 1 354 ? -8.773 -14.914 -25.484 1 98.25 354 GLN A O 1
ATOM 2736 N N . ALA A 1 355 ? -7.434 -13.961 -27 1 97.81 355 ALA A N 1
ATOM 2737 C CA . ALA A 1 355 ? -8.398 -12.961 -27.453 1 97.81 355 ALA A CA 1
ATOM 2738 C C . ALA A 1 355 ? -9.617 -13.625 -28.078 1 97.81 355 ALA A C 1
ATOM 2740 O O . ALA A 1 355 ? -10.75 -13.195 -27.875 1 97.81 355 ALA A O 1
ATOM 2741 N N . ALA A 1 356 ? -9.391 -14.633 -28.875 1 98.38 356 ALA A N 1
ATOM 2742 C CA . ALA A 1 356 ? -10.484 -15.352 -29.547 1 98.38 356 ALA A CA 1
ATOM 2743 C C . ALA A 1 356 ? -11.391 -16.031 -28.516 1 98.38 356 ALA A C 1
ATOM 2745 O O . ALA A 1 356 ? -12.609 -16.031 -28.656 1 98.38 356 ALA A O 1
ATOM 2746 N N . LEU A 1 357 ? -10.766 -16.656 -27.531 1 98.56 357 LEU A N 1
ATOM 2747 C CA . LEU A 1 357 ? -11.531 -17.297 -26.453 1 98.56 357 LEU A CA 1
ATOM 2748 C C . LEU A 1 357 ? -12.359 -16.266 -25.703 1 98.56 357 LEU A C 1
ATOM 2750 O O . LEU A 1 357 ? -13.531 -16.5 -25.391 1 98.56 357 LEU A O 1
ATOM 2754 N N . ALA A 1 358 ? -11.742 -15.133 -25.422 1 97.75 358 ALA A N 1
ATOM 2755 C CA . ALA A 1 358 ? -12.414 -14.07 -24.688 1 97.75 358 ALA A CA 1
ATOM 2756 C C . ALA A 1 358 ? -13.656 -13.586 -25.438 1 97.75 358 ALA A C 1
ATOM 2758 O O . ALA A 1 358 ? -14.688 -13.297 -24.828 1 97.75 358 ALA A O 1
ATOM 2759 N N . ARG A 1 359 ? -13.586 -13.445 -26.734 1 97.56 359 ARG A N 1
ATOM 2760 C CA . ARG A 1 359 ? -14.703 -13.008 -27.562 1 97.56 359 ARG A CA 1
ATOM 2761 C C . ARG A 1 359 ? -15.875 -13.992 -27.469 1 97.56 359 ARG A C 1
ATOM 2763 O O . ARG A 1 359 ? -17.016 -13.617 -27.703 1 97.56 359 ARG A O 1
ATOM 2770 N N . ARG A 1 360 ? -15.531 -15.195 -27.078 1 97.81 360 ARG A N 1
ATOM 2771 C CA . ARG A 1 360 ? -16.562 -16.219 -27 1 97.81 360 ARG A CA 1
ATOM 2772 C C . ARG A 1 360 ? -16.922 -16.516 -25.547 1 97.81 360 ARG A C 1
ATOM 2774 O O . ARG A 1 360 ? -17.578 -17.531 -25.266 1 97.81 360 ARG A O 1
ATOM 2781 N N . GLY A 1 361 ? -16.422 -15.719 -24.672 1 97 361 GLY A N 1
ATOM 2782 C CA . GLY A 1 361 ? -16.891 -15.758 -23.297 1 97 361 GLY A CA 1
ATOM 2783 C C . GLY A 1 361 ? -16.016 -16.609 -22.391 1 97 361 GLY A C 1
ATOM 2784 O O . GLY A 1 361 ? -16.359 -16.859 -21.234 1 97 361 GLY A O 1
ATOM 2785 N N . VAL A 1 362 ? -14.898 -17.141 -22.891 1 98.5 362 VAL A N 1
ATOM 2786 C CA . VAL A 1 362 ? -13.961 -17.891 -22.078 1 98.5 362 VAL A CA 1
ATOM 2787 C C . VAL A 1 362 ? -12.781 -17.016 -21.688 1 98.5 362 VAL A C 1
ATOM 2789 O O . VAL A 1 362 ? -11.945 -16.672 -22.531 1 98.5 362 VAL A O 1
ATOM 2792 N N . ARG A 1 363 ? -12.734 -16.672 -20.391 1 97.81 363 ARG A N 1
ATOM 2793 C CA . ARG A 1 363 ? -11.664 -15.797 -19.922 1 97.81 363 ARG A CA 1
ATOM 2794 C C . ARG A 1 363 ? -10.438 -16.609 -19.516 1 97.81 363 ARG A C 1
ATOM 2796 O O . ARG A 1 363 ? -10.516 -17.438 -18.609 1 97.81 363 ARG A O 1
ATOM 2803 N N . THR A 1 364 ? -9.344 -16.453 -20.156 1 97.88 364 THR A N 1
ATOM 2804 C CA . THR A 1 364 ? -8.039 -17.047 -19.891 1 97.88 364 THR A CA 1
ATOM 2805 C C . THR A 1 364 ? -6.949 -15.977 -19.875 1 97.88 364 THR A C 1
ATOM 2807 O O . THR A 1 364 ? -7.25 -14.781 -19.922 1 97.88 364 THR A O 1
ATOM 2810 N N . ASP A 1 365 ? -5.734 -16.422 -19.656 1 96.44 365 ASP A N 1
ATOM 2811 C CA . ASP A 1 365 ? -4.59 -15.508 -19.641 1 96.44 365 ASP A CA 1
ATOM 2812 C C . ASP A 1 365 ? -3.447 -16.062 -20.5 1 96.44 365 ASP A C 1
ATOM 2814 O O . ASP A 1 365 ? -3.332 -17.281 -20.672 1 96.44 365 ASP A O 1
ATOM 2818 N N . SER A 1 366 ? -2.738 -15.133 -21.078 1 96 366 SER A N 1
ATOM 2819 C CA . SER A 1 366 ? -1.566 -15.562 -21.828 1 96 366 SER A CA 1
ATOM 2820 C C . SER A 1 366 ? -0.309 -14.844 -21.359 1 96 366 SER A C 1
ATOM 2822 O O . SER A 1 366 ? -0.367 -13.672 -20.969 1 96 366 SER A O 1
ATOM 2824 N N . ARG A 1 367 ? 0.783 -15.5 -21.297 1 92.19 367 ARG A N 1
ATOM 2825 C CA . ARG A 1 367 ? 2.127 -15.008 -21.016 1 92.19 367 ARG A CA 1
ATOM 2826 C C . ARG A 1 367 ? 3.135 -15.578 -22.016 1 92.19 367 ARG A C 1
ATOM 2828 O O . ARG A 1 367 ? 3.43 -16.766 -21.984 1 92.19 367 ARG A O 1
ATOM 2835 N N . GLY A 1 368 ? 3.689 -14.703 -22.859 1 90.94 368 GLY A N 1
ATOM 2836 C CA . GLY A 1 368 ? 4.586 -15.219 -23.875 1 90.94 368 GLY A CA 1
ATOM 2837 C C . GLY A 1 368 ? 3.916 -16.203 -24.812 1 90.94 368 GLY A C 1
ATOM 2838 O O . GLY A 1 368 ? 2.891 -15.898 -25.422 1 90.94 368 GLY A O 1
ATOM 2839 N N . ALA A 1 369 ? 4.516 -17.453 -24.797 1 95.88 369 ALA A N 1
ATOM 2840 C CA . ALA A 1 369 ? 4 -18.469 -25.703 1 95.88 369 ALA A CA 1
ATOM 2841 C C . ALA A 1 369 ? 2.959 -19.344 -25 1 95.88 369 ALA A C 1
ATOM 2843 O O . ALA A 1 369 ? 2.473 -20.328 -25.562 1 95.88 369 ALA A O 1
ATOM 2844 N N . TYR A 1 370 ? 2.578 -18.906 -23.844 1 97.5 370 TYR A N 1
ATOM 2845 C CA . TYR A 1 370 ? 1.745 -19.812 -23.062 1 97.5 370 TYR A CA 1
ATOM 2846 C C . TYR A 1 370 ? 0.337 -19.25 -22.906 1 97.5 370 TYR A C 1
ATOM 2848 O O . TYR A 1 370 ? 0.163 -18.078 -22.562 1 97.5 370 TYR A O 1
ATOM 2856 N N . LEU A 1 371 ? -0.651 -20.062 -23.25 1 98.5 371 LEU A N 1
ATOM 2857 C CA . LEU A 1 371 ? -2.051 -19.859 -22.891 1 98.5 371 LEU A CA 1
ATOM 2858 C C . LEU A 1 371 ? -2.395 -20.609 -21.609 1 98.5 371 LEU A C 1
ATOM 2860 O O . LEU A 1 371 ? -2.145 -21.812 -21.484 1 98.5 371 LEU A O 1
ATOM 2864 N N . ARG A 1 372 ? -2.922 -19.922 -20.672 1 98.56 372 ARG A N 1
ATOM 2865 C CA . ARG A 1 372 ? -3.051 -20.5 -19.328 1 98.56 372 ARG A CA 1
ATOM 2866 C C . ARG A 1 372 ? -4.516 -20.578 -18.922 1 98.56 372 ARG A C 1
ATOM 2868 O O . ARG A 1 372 ? -5.254 -19.594 -19.016 1 98.56 372 ARG A O 1
ATOM 2875 N N . PHE A 1 373 ? -4.965 -21.766 -18.547 1 98.69 373 PHE A N 1
ATOM 2876 C CA . PHE A 1 373 ? -6.301 -22.047 -18.031 1 98.69 373 PHE A CA 1
ATOM 2877 C C . PHE A 1 373 ? -6.258 -22.312 -16.531 1 98.69 373 PHE A C 1
ATOM 2879 O O . PHE A 1 373 ? -5.855 -23.391 -16.078 1 98.69 373 PHE A O 1
ATOM 2886 N N . GLY A 1 374 ? -6.664 -21.312 -15.742 1 98.38 374 GLY A N 1
ATOM 2887 C CA . GLY A 1 374 ? -6.648 -21.438 -14.289 1 98.38 374 GLY A CA 1
ATOM 2888 C C . GLY A 1 374 ? -8.039 -21.516 -13.688 1 98.38 374 GLY A C 1
ATOM 2889 O O . GLY A 1 374 ? -8.664 -20.484 -13.43 1 98.38 374 GLY A O 1
ATOM 2890 N N . PRO A 1 375 ? -8.578 -22.734 -13.453 1 98.31 375 PRO A N 1
ATOM 2891 C CA . PRO A 1 375 ? -9.906 -22.875 -12.859 1 98.31 375 PRO A CA 1
ATOM 2892 C C . PRO A 1 375 ? -9.938 -22.5 -11.375 1 98.31 375 PRO A C 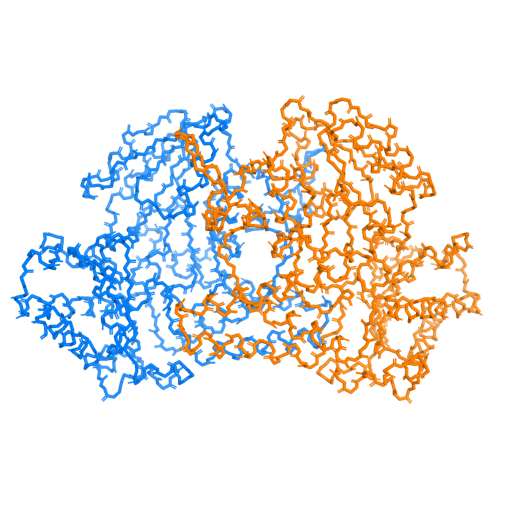1
ATOM 2894 O O . PRO A 1 375 ? -8.891 -22.203 -10.789 1 98.31 375 PRO A O 1
ATOM 2897 N N . ALA A 1 376 ? -11.117 -22.375 -10.828 1 97.94 376 ALA A N 1
ATOM 2898 C CA . ALA A 1 376 ? -11.359 -22.047 -9.422 1 97.94 376 ALA A CA 1
ATOM 2899 C C . ALA A 1 376 ? -12.422 -22.969 -8.828 1 97.94 376 ALA A C 1
ATOM 2901 O O . ALA A 1 376 ? -13.211 -23.578 -9.562 1 97.94 376 ALA A O 1
ATOM 2902 N N . PRO A 1 377 ? -12.445 -23.031 -7.523 1 97.94 377 PRO A N 1
ATOM 2903 C CA . PRO A 1 377 ? -13.352 -23.984 -6.875 1 97.94 377 PRO A CA 1
ATOM 2904 C C . PRO A 1 377 ? -14.82 -23.734 -7.215 1 97.94 377 PRO A C 1
ATOM 2906 O O . PRO A 1 377 ? -15.656 -24.625 -7.074 1 97.94 377 PRO A O 1
ATOM 2909 N N . TYR A 1 378 ? -15.172 -22.594 -7.723 1 98.19 378 TYR A N 1
ATOM 2910 C CA . TYR A 1 378 ? -16.562 -22.25 -7.984 1 98.19 378 TYR A CA 1
ATOM 2911 C C . TYR A 1 378 ? -16.953 -22.609 -9.414 1 98.19 378 TYR A C 1
ATOM 2913 O O . TYR A 1 378 ? -18.062 -22.328 -9.852 1 98.19 378 TYR A O 1
ATOM 2921 N N . LEU A 1 379 ? -16.141 -23.297 -10.195 1 98.44 379 LEU A N 1
ATOM 2922 C CA . LEU A 1 379 ? -16.438 -23.688 -11.562 1 98.44 379 LEU A CA 1
ATOM 2923 C C . LEU A 1 379 ? -16.844 -25.156 -11.617 1 98.44 379 LEU A C 1
ATOM 2925 O O . LEU A 1 379 ? -16.234 -26 -10.961 1 98.44 379 LEU A O 1
ATOM 2929 N N . SER A 1 380 ? -17.797 -25.484 -12.406 1 98.5 380 SER A N 1
ATOM 2930 C CA . SER A 1 380 ? -18.297 -26.844 -12.586 1 98.5 380 SER A CA 1
ATOM 2931 C C . SER A 1 380 ? -17.562 -27.547 -13.727 1 98.5 380 SER A C 1
ATOM 2933 O O . SER A 1 380 ? -16.906 -26.906 -14.547 1 98.5 380 SER A O 1
ATOM 2935 N N . ASP A 1 381 ? -17.719 -28.891 -13.734 1 98.75 381 ASP A N 1
ATOM 2936 C CA . ASP A 1 381 ? -17.172 -29.656 -14.852 1 98.75 381 ASP A CA 1
ATOM 2937 C C . ASP A 1 381 ? -17.844 -29.266 -16.172 1 98.75 381 ASP A C 1
ATOM 2939 O O . ASP A 1 381 ? -17.203 -29.266 -17.219 1 98.75 381 ASP A O 1
ATOM 2943 N N . THR A 1 382 ? -19.078 -28.906 -16.109 1 98.69 382 THR A N 1
ATOM 2944 C CA . THR A 1 382 ? -19.812 -28.469 -17.297 1 98.69 382 THR A CA 1
ATOM 2945 C C . THR A 1 382 ? -19.188 -27.203 -17.875 1 98.69 382 THR A C 1
ATOM 2947 O O . THR A 1 382 ? -19.047 -27.078 -19.094 1 98.69 382 THR A O 1
ATOM 2950 N N . GLN A 1 383 ? -18.828 -26.312 -17.062 1 98.75 383 GLN A N 1
ATOM 2951 C CA . GLN A 1 383 ? -18.188 -25.094 -17.5 1 98.75 383 GLN A CA 1
ATOM 2952 C C . GLN A 1 383 ? -16.797 -25.375 -18.078 1 98.75 383 GLN A C 1
ATOM 2954 O O . GLN A 1 383 ? -16.406 -24.766 -19.078 1 98.75 383 GLN A O 1
ATOM 2959 N N . LEU A 1 384 ? -16.078 -26.312 -17.484 1 98.81 384 LEU A N 1
ATOM 2960 C CA . LEU A 1 384 ? -14.781 -26.703 -18.031 1 98.81 384 LEU A CA 1
ATOM 2961 C C . LEU A 1 384 ? -14.938 -27.359 -19.391 1 98.81 384 LEU A C 1
ATOM 2963 O O . LEU A 1 384 ? -14.148 -27.094 -20.312 1 98.81 384 LEU A O 1
ATOM 2967 N N . ASP A 1 385 ? -15.977 -28.141 -19.516 1 98.56 385 ASP A N 1
ATOM 2968 C CA . ASP A 1 385 ? -16.281 -28.766 -20.797 1 98.56 385 ASP A CA 1
ATOM 2969 C C . ASP A 1 385 ? -16.578 -27.703 -21.859 1 98.56 385 ASP A C 1
ATOM 2971 O O . ASP A 1 385 ? -16.141 -27.828 -23.016 1 98.56 385 ASP A O 1
ATOM 2975 N N . SER A 1 386 ? -17.344 -26.781 -21.453 1 98.69 386 SER A N 1
ATOM 2976 C CA . SER A 1 386 ? -17.703 -25.703 -22.375 1 98.69 386 SER A CA 1
ATOM 2977 C C . SER A 1 386 ? -16.453 -24.953 -22.844 1 98.69 386 SER A C 1
ATOM 2979 O O . SER A 1 386 ? -16.359 -24.562 -24.016 1 98.69 386 SER A O 1
ATOM 2981 N N . ALA A 1 387 ? -15.531 -24.703 -21.953 1 98.81 387 ALA A N 1
ATOM 2982 C CA . ALA A 1 387 ? -14.289 -24.031 -22.312 1 98.81 387 ALA A CA 1
ATOM 2983 C C . ALA A 1 387 ? -13.5 -24.828 -23.344 1 98.81 387 ALA A C 1
ATOM 2985 O O . ALA A 1 387 ? -12.945 -24.266 -24.281 1 98.81 387 ALA A O 1
ATOM 2986 N N . LEU A 1 388 ? -13.453 -26.141 -23.156 1 98.75 388 LEU A N 1
ATOM 2987 C CA . LEU A 1 388 ? -12.742 -27.016 -24.078 1 98.75 388 LEU A CA 1
ATOM 2988 C C . LEU A 1 388 ? -13.406 -27.031 -25.453 1 98.75 388 LEU A C 1
ATOM 2990 O O . LEU A 1 388 ? -12.727 -27.047 -26.469 1 98.75 388 LEU A O 1
ATOM 2994 N N . ARG A 1 389 ? -14.688 -27.016 -25.438 1 98.5 389 ARG A N 1
ATOM 2995 C CA . ARG A 1 389 ? -15.422 -26.953 -26.703 1 98.5 389 ARG A CA 1
ATOM 2996 C C . ARG A 1 389 ? -15.125 -25.672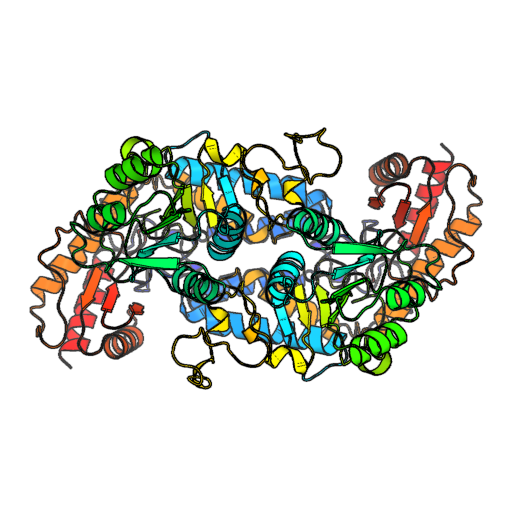 -27.453 1 98.5 389 ARG A C 1
ATOM 2998 O O . ARG A 1 389 ? -14.898 -25.703 -28.672 1 98.5 389 ARG A O 1
ATOM 3005 N N . VAL A 1 390 ? -15.148 -24.578 -26.734 1 98.75 390 VAL A N 1
ATOM 3006 C CA . VAL A 1 390 ? -14.867 -23.281 -27.344 1 98.75 390 VAL A CA 1
ATOM 3007 C C . VAL A 1 390 ? -13.43 -23.266 -27.875 1 98.75 390 VAL A C 1
ATOM 3009 O O . VAL A 1 390 ? -13.164 -22.734 -28.953 1 98.75 390 VAL A O 1
ATOM 3012 N N . LEU A 1 391 ? -12.477 -23.844 -27.109 1 98.75 391 LEU A N 1
ATOM 3013 C CA . LEU A 1 391 ? -11.094 -23.938 -27.562 1 98.75 391 LEU A CA 1
ATOM 3014 C C . LEU A 1 391 ? -11 -24.688 -28.891 1 98.75 391 LEU A C 1
ATOM 3016 O O . LEU A 1 391 ? -10.289 -24.266 -29.797 1 98.75 391 LEU A O 1
ATOM 3020 N N . GLU A 1 392 ? -11.711 -25.766 -28.953 1 98.56 392 GLU A N 1
ATOM 3021 C CA . GLU A 1 392 ? -11.734 -26.562 -30.172 1 98.56 392 GLU A CA 1
ATOM 3022 C C . GLU A 1 392 ? -12.234 -25.734 -31.359 1 98.56 392 GLU A C 1
ATOM 3024 O O . GLU A 1 392 ? -11.641 -25.766 -32.438 1 98.56 392 GLU A O 1
ATOM 3029 N N . GLU A 1 393 ? -13.258 -25 -31.125 1 98.12 393 GLU A N 1
ATOM 3030 C CA . GLU A 1 393 ? -13.844 -24.172 -32.156 1 98.12 393 GLU A CA 1
ATOM 3031 C C . GLU A 1 393 ? -12.875 -23.078 -32.594 1 98.12 393 GLU A C 1
ATOM 3033 O O . GLU A 1 393 ? -12.75 -22.781 -33.812 1 98.12 393 GLU A O 1
ATOM 3038 N N . VAL A 1 394 ? -12.227 -22.469 -31.625 1 98 394 VAL A N 1
ATOM 3039 C CA . VAL A 1 394 ? -11.328 -21.359 -31.891 1 98 394 VAL A CA 1
ATOM 3040 C C . VAL A 1 394 ? -10.102 -21.844 -32.656 1 98 394 VAL A C 1
ATOM 3042 O O . VAL A 1 394 ? -9.602 -21.141 -33.531 1 98 394 VAL A O 1
ATOM 3045 N N . VAL A 1 395 ? -9.555 -23.031 -32.312 1 97.75 395 VAL A N 1
ATOM 3046 C CA . VAL A 1 395 ? -8.344 -23.547 -32.938 1 97.75 395 VAL A CA 1
ATOM 3047 C C . VAL A 1 395 ? -8.664 -24.062 -34.344 1 97.75 395 VAL A C 1
ATOM 3049 O O . VAL A 1 395 ? -7.883 -23.875 -35.25 1 97.75 395 VAL A O 1
ATOM 3052 N N . ASN A 1 396 ? -9.797 -24.656 -34.469 1 93.75 396 ASN A N 1
ATOM 3053 C CA . ASN A 1 396 ? -10.164 -25.25 -35.719 1 93.75 396 ASN A CA 1
ATOM 3054 C C . ASN A 1 396 ? -10.844 -24.234 -36.656 1 93.75 396 ASN A C 1
ATOM 3056 O O . ASN A 1 396 ? -10.938 -24.453 -37.875 1 93.75 396 ASN A O 1
ATOM 3060 N N . GLY A 1 397 ? -11.055 -23.016 -36.469 1 81.44 397 GLY A N 1
ATOM 3061 C CA . GLY A 1 397 ? -11.648 -22.016 -37.344 1 81.44 397 GLY A CA 1
ATOM 3062 C C . GLY A 1 397 ? -13.164 -22.031 -37.344 1 81.44 397 GLY A C 1
ATOM 3063 O O . GLY A 1 397 ? -13.781 -23.109 -37.344 1 81.44 397 GLY A O 1
ATOM 3064 N N . MET B 1 1 ? -24.156 27.469 -3.709 1 71.62 1 MET B N 1
ATOM 3065 C CA . MET B 1 1 ? -22.781 27.156 -3.367 1 71.62 1 MET B CA 1
ATOM 3066 C C . MET B 1 1 ? -22.547 27.281 -1.866 1 71.62 1 MET B C 1
ATOM 3068 O O . MET B 1 1 ? -23.109 28.172 -1.22 1 71.62 1 MET B O 1
ATOM 3072 N N . THR B 1 2 ? -21.922 26.281 -1.299 1 87.56 2 THR B N 1
ATOM 3073 C CA . THR B 1 2 ? -21.641 26.266 0.134 1 87.56 2 THR B CA 1
ATOM 3074 C C . THR B 1 2 ? -20.844 27.5 0.545 1 87.56 2 THR B C 1
ATOM 3076 O O . THR B 1 2 ? -19.859 27.844 -0.106 1 87.56 2 THR B O 1
ATOM 3079 N N . ASN B 1 3 ? -21.328 28.344 1.469 1 93.94 3 ASN B N 1
ATOM 3080 C CA . ASN B 1 3 ? -20.594 29.484 1.972 1 93.94 3 ASN B CA 1
ATOM 3081 C C . ASN B 1 3 ? -20.344 29.391 3.475 1 93.94 3 ASN B C 1
ATOM 3083 O O . ASN B 1 3 ? -20.844 28.469 4.129 1 93.94 3 ASN B O 1
ATOM 3087 N N . LEU B 1 4 ? -19.547 30.312 3.947 1 96.94 4 LEU B N 1
ATOM 3088 C CA . LEU B 1 4 ? -19.109 30.234 5.332 1 96.94 4 LEU B CA 1
ATOM 3089 C C . LEU B 1 4 ? -20.281 30.328 6.293 1 96.94 4 LEU B C 1
ATOM 3091 O O . LEU B 1 4 ? -20.328 29.641 7.32 1 96.94 4 LEU B O 1
ATOM 3095 N N . GLY B 1 5 ? -21.266 31.219 5.988 1 97.06 5 GLY B N 1
ATOM 3096 C CA . GLY B 1 5 ? -22.453 31.344 6.82 1 97.06 5 GLY B CA 1
ATOM 3097 C C . GLY B 1 5 ? -23.188 30.047 7.004 1 97.06 5 GLY B C 1
ATOM 3098 O O . GLY B 1 5 ? -23.688 29.75 8.094 1 97.06 5 GLY B O 1
ATOM 3099 N N . GLU B 1 6 ? -23.234 29.297 6.023 1 96.44 6 GLU B N 1
ATOM 3100 C CA . GLU B 1 6 ? -23.938 28.016 6.051 1 96.44 6 GLU B CA 1
ATOM 3101 C C . GLU B 1 6 ? -23.172 26.969 6.859 1 96.44 6 GLU B C 1
ATOM 3103 O O . GLU B 1 6 ? -23.766 26.094 7.484 1 96.44 6 GLU B O 1
ATOM 3108 N N . LEU B 1 7 ? -21.844 27.109 6.855 1 97.31 7 LEU B N 1
ATOM 3109 C CA . LEU B 1 7 ? -21.031 26.141 7.57 1 97.31 7 LEU B CA 1
ATOM 3110 C C . LEU B 1 7 ? -20.969 26.469 9.062 1 97.31 7 LEU B C 1
ATOM 3112 O O . LEU B 1 7 ? -20.781 25.578 9.891 1 97.31 7 LEU B O 1
ATOM 3116 N N . ARG B 1 8 ? -21.203 27.719 9.391 1 97.44 8 ARG B N 1
ATOM 3117 C CA . ARG B 1 8 ? -21.109 28.156 10.781 1 97.44 8 ARG B CA 1
ATOM 3118 C C . ARG B 1 8 ? -22.375 27.812 11.555 1 97.44 8 ARG B C 1
ATOM 3120 O O . ARG B 1 8 ? -22.375 27.781 12.789 1 97.44 8 ARG B O 1
ATOM 3127 N N . ARG B 1 9 ? -23.375 27.562 10.883 1 96.69 9 ARG B N 1
ATOM 3128 C CA . ARG B 1 9 ? -24.672 27.359 11.516 1 96.69 9 ARG B CA 1
ATOM 3129 C C . ARG B 1 9 ? -24.781 25.953 12.086 1 96.69 9 ARG B C 1
ATOM 3131 O O . ARG B 1 9 ? -23.953 25.094 11.805 1 96.69 9 ARG B O 1
ATOM 3138 N N . ASP B 1 10 ? -25.797 25.797 12.875 1 96.19 10 ASP B N 1
ATOM 3139 C CA . ASP B 1 10 ? -26.141 24.484 13.438 1 96.19 10 ASP B CA 1
ATOM 3140 C C . ASP B 1 10 ? -27.578 24.109 13.109 1 96.19 10 ASP B C 1
ATOM 3142 O O . ASP B 1 10 ? -28.516 24.734 13.602 1 96.19 10 ASP B O 1
ATOM 3146 N N . PRO B 1 11 ? -27.828 23.094 12.227 1 94 11 PRO B N 1
ATOM 3147 C CA . PRO B 1 11 ? -26.797 22.172 11.75 1 94 11 PRO B CA 1
ATOM 3148 C C . PRO B 1 11 ? -25.953 22.766 10.625 1 94 11 PRO B C 1
ATOM 3150 O O . PRO B 1 11 ? -26.453 23.562 9.828 1 94 11 PRO B O 1
ATOM 3153 N N . ASN B 1 12 ? -24.656 22.391 10.672 1 97.06 12 ASN B N 1
ATOM 3154 C CA . ASN B 1 12 ? -23.734 22.688 9.578 1 97.06 12 ASN B CA 1
ATOM 3155 C C . ASN B 1 12 ? -24.281 22.172 8.242 1 97.06 12 ASN B C 1
ATOM 3157 O O . ASN B 1 12 ? -24.766 21.047 8.164 1 97.06 12 ASN B O 1
ATOM 3161 N N . ALA B 1 13 ? -24.188 22.922 7.211 1 97.12 13 ALA B N 1
ATOM 3162 C CA . ALA B 1 13 ? -24.812 22.594 5.93 1 97.12 13 ALA B CA 1
ATOM 3163 C C . ALA B 1 13 ? -24.203 21.328 5.34 1 97.12 13 ALA B C 1
ATOM 3165 O O . ALA B 1 13 ? -24.859 20.609 4.586 1 97.12 13 ALA B O 1
ATOM 3166 N N . LEU B 1 14 ? -22.969 21.016 5.645 1 98.12 14 LEU B N 1
ATOM 3167 C CA . LEU B 1 14 ? -22.312 19.844 5.086 1 98.12 14 LEU B CA 1
ATOM 3168 C C . LEU B 1 14 ? -22.656 18.594 5.883 1 98.12 14 LEU B C 1
ATOM 3170 O O . LEU B 1 14 ? -22.422 17.469 5.422 1 98.12 14 LEU B O 1
ATOM 3174 N N . ALA B 1 15 ? -23.156 18.75 7.059 1 97.69 15 ALA B N 1
ATOM 3175 C CA . ALA B 1 15 ? -23.328 17.641 7.992 1 97.69 15 ALA B CA 1
ATOM 3176 C C . ALA B 1 15 ? -24.203 16.547 7.387 1 97.69 15 ALA B C 1
ATOM 3178 O O . ALA B 1 15 ? -23.984 15.352 7.652 1 97.69 15 ALA B O 1
ATOM 3179 N N . ALA B 1 16 ? -25.141 16.875 6.555 1 97.38 16 ALA B N 1
ATOM 3180 C CA . ALA B 1 16 ? -26.094 15.93 5.961 1 97.38 16 ALA B CA 1
ATOM 3181 C C . ALA B 1 16 ? -25.375 14.953 5.039 1 97.38 16 ALA B C 1
ATOM 3183 O O . ALA B 1 16 ? -25.922 13.891 4.707 1 97.38 16 ALA B O 1
ATOM 3184 N N . HIS B 1 17 ? -24.188 15.281 4.633 1 98.31 17 HIS B N 1
ATOM 3185 C CA . HIS B 1 17 ? -23.422 14.422 3.742 1 98.31 17 HIS B CA 1
ATOM 3186 C C . HIS B 1 17 ? -22.484 13.508 4.527 1 98.31 17 HIS B C 1
ATOM 3188 O O . HIS B 1 17 ? -21.75 12.711 3.938 1 98.31 17 HIS B O 1
ATOM 3194 N N . TYR B 1 18 ? -22.469 13.656 5.812 1 98.44 18 TYR B N 1
ATOM 3195 C CA . TYR B 1 18 ? -21.594 12.883 6.676 1 98.44 18 TYR B CA 1
ATOM 3196 C C . TYR B 1 18 ? -22.391 12.102 7.715 1 98.44 18 TYR B C 1
ATOM 3198 O O . TYR B 1 18 ? -22.047 12.102 8.898 1 98.44 18 TYR B O 1
ATOM 3206 N N . THR B 1 19 ? -23.406 11.438 7.27 1 98.19 19 THR B N 1
ATOM 3207 C CA . THR B 1 19 ? -24.375 10.836 8.18 1 98.19 19 THR B CA 1
ATOM 3208 C C . THR B 1 19 ? -23.781 9.594 8.844 1 98.19 19 THR B C 1
ATOM 3210 O O . THR B 1 19 ? -24.062 9.32 10.016 1 98.19 19 THR B O 1
ATOM 3213 N N . LYS B 1 20 ? -22.969 8.844 8.156 1 98.19 20 LYS B N 1
ATOM 3214 C CA . LYS B 1 20 ? -22.406 7.617 8.719 1 98.19 20 LYS B CA 1
ATOM 3215 C C . LYS B 1 20 ? -21.453 7.926 9.859 1 98.19 20 LYS B C 1
ATOM 3217 O O . LYS B 1 20 ? -21.359 7.156 10.82 1 98.19 20 LYS B O 1
ATOM 3222 N N . PHE B 1 21 ? -20.734 9.023 9.781 1 98.19 21 PHE B N 1
ATOM 3223 C CA . PHE B 1 21 ? -19.812 9.445 10.836 1 98.19 21 PHE B CA 1
ATOM 3224 C C . PHE B 1 21 ? -20.547 10.242 11.906 1 98.19 21 PHE B C 1
ATOM 3226 O O . PHE B 1 21 ? -19.984 10.531 12.961 1 98.19 21 PHE B O 1
ATOM 3233 N N . GLY B 1 22 ? -21.781 10.633 11.672 1 97.81 22 GLY B N 1
ATOM 3234 C CA . GLY B 1 22 ? -22.609 11.32 12.648 1 97.81 22 GLY B CA 1
ATOM 3235 C C . GLY B 1 22 ? -22.031 12.648 13.094 1 97.81 22 GLY B C 1
ATOM 3236 O O . GLY B 1 22 ? -22.047 12.969 14.289 1 97.81 22 GLY B O 1
ATOM 3237 N N . VAL B 1 23 ? -21.531 13.477 12.141 1 97.94 23 VAL B N 1
ATOM 3238 C CA . VAL B 1 23 ? -20.734 14.648 12.5 1 97.94 23 VAL B CA 1
ATOM 3239 C C . VAL B 1 23 ? -21.641 15.727 13.086 1 97.94 23 VAL B C 1
ATOM 3241 O O . VAL B 1 23 ? -21.172 16.609 13.812 1 97.94 23 VAL B O 1
ATOM 3244 N N . ALA B 1 24 ? -22.922 15.648 12.867 1 97.12 24 ALA B N 1
ATOM 3245 C CA . ALA B 1 24 ? -23.859 16.641 13.406 1 97.12 24 ALA B CA 1
ATOM 3246 C C . ALA B 1 24 ? -23.938 16.547 14.922 1 97.12 24 ALA B C 1
ATOM 3248 O O . ALA B 1 24 ? -24.188 17.547 15.602 1 97.12 24 ALA B O 1
ATOM 3249 N N . ASP B 1 25 ? -23.672 15.344 15.422 1 96.31 25 ASP B N 1
ATOM 3250 C CA . ASP B 1 25 ? -23.906 15.086 16.844 1 96.31 25 ASP B CA 1
ATOM 3251 C C . ASP B 1 25 ? -22.609 14.797 17.578 1 96.31 25 ASP B C 1
ATOM 3253 O O . ASP B 1 25 ? -22.609 14.438 18.75 1 96.31 25 ASP B O 1
ATOM 3257 N N . ARG B 1 26 ? -21.562 14.867 16.891 1 97.88 26 ARG B N 1
ATOM 3258 C CA . ARG B 1 26 ? -20.25 14.562 17.484 1 97.88 26 ARG B CA 1
ATOM 3259 C C . ARG B 1 26 ? -19.312 15.758 17.359 1 97.88 26 ARG B C 1
ATOM 3261 O O . ARG B 1 26 ? -19.406 16.531 16.406 1 97.88 26 ARG B O 1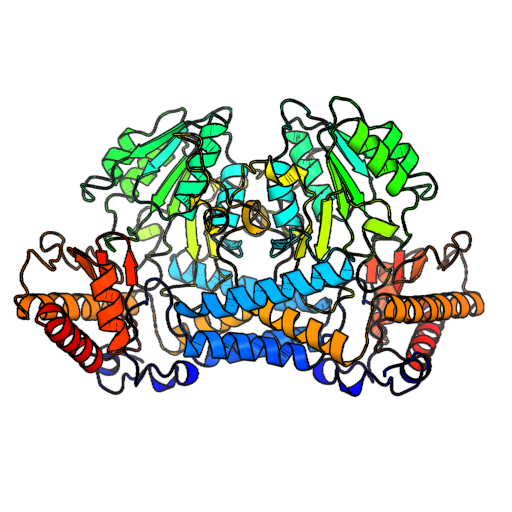
ATOM 3268 N N . ILE B 1 27 ? -18.422 15.93 18.328 1 98.31 27 ILE B N 1
ATOM 3269 C CA . ILE B 1 27 ? -17.406 16.953 18.266 1 98.31 27 ILE B CA 1
ATOM 3270 C C . ILE B 1 27 ? -16.062 16.328 17.906 1 98.31 27 ILE B C 1
ATOM 3272 O O . ILE B 1 27 ? -15.312 15.891 18.781 1 98.31 27 ILE B O 1
ATOM 3276 N N . LEU B 1 28 ? -15.797 16.297 16.625 1 98.12 28 LEU B N 1
ATOM 3277 C CA . LEU B 1 28 ? -14.586 15.703 16.078 1 98.12 28 LEU B CA 1
ATOM 3278 C C . LEU B 1 28 ? -13.555 16.766 15.742 1 98.12 28 LEU B C 1
ATOM 3280 O O . LEU B 1 28 ? -13.648 17.422 14.695 1 98.12 28 LEU B O 1
ATOM 3284 N N . LEU B 1 29 ? -12.555 16.891 16.594 1 98.44 29 LEU B N 1
ATOM 3285 C CA . LEU B 1 29 ? -11.523 17.906 16.391 1 98.44 29 LEU B CA 1
ATOM 3286 C C . LEU B 1 29 ? -10.164 17.266 16.141 1 98.44 29 LEU B C 1
ATOM 3288 O O . LEU B 1 29 ? -9.156 17.703 16.703 1 98.44 29 LEU B O 1
ATOM 3292 N N . THR B 1 30 ? -10.164 16.172 15.359 1 96.75 30 THR B N 1
ATOM 3293 C CA . THR B 1 30 ? -8.938 15.461 15 1 96.75 30 THR B CA 1
ATOM 3294 C C . THR B 1 30 ? -8.672 15.562 13.508 1 96.75 30 THR B C 1
ATOM 3296 O O . THR B 1 30 ? -8.148 14.625 12.898 1 96.75 30 THR B O 1
ATOM 3299 N N . GLY B 1 31 ? -9.062 16.594 12.906 1 93.88 31 GLY B N 1
ATOM 3300 C CA . GLY B 1 31 ? -8.992 16.75 11.461 1 93.88 31 GLY B CA 1
ATOM 3301 C C . GLY B 1 31 ? -7.578 16.625 10.922 1 93.88 31 GLY B C 1
ATOM 3302 O O . GLY B 1 31 ? -7.379 16.25 9.766 1 93.88 31 GLY B O 1
ATOM 3303 N N . HIS B 1 32 ? -6.566 16.953 11.719 1 95.56 32 HIS B N 1
ATOM 3304 C CA . HIS B 1 32 ? -5.16 16.891 11.344 1 95.56 32 HIS B CA 1
ATOM 3305 C C . HIS B 1 32 ? -4.629 15.461 11.422 1 95.56 32 HIS B C 1
ATOM 3307 O O . HIS B 1 32 ? -3.465 15.211 11.109 1 95.56 32 HIS B O 1
ATOM 3313 N N . SER B 1 33 ? -5.453 14.555 11.812 1 93.75 33 SER B N 1
ATOM 3314 C CA . SER B 1 33 ? -5.117 13.133 11.906 1 93.75 33 SER B CA 1
ATOM 3315 C C . SER B 1 33 ? -6.09 12.281 11.094 1 93.75 33 SER B C 1
ATOM 3317 O O . SER B 1 33 ? -5.691 11.625 10.125 1 93.75 33 SER B O 1
ATOM 3319 N N . HIS B 1 34 ? -7.363 12.391 11.438 1 94.44 34 HIS B N 1
ATOM 3320 C CA . HIS B 1 34 ? -8.422 11.664 10.75 1 94.44 34 HIS B CA 1
ATOM 3321 C C . HIS B 1 34 ? -9.703 12.492 10.68 1 94.44 34 HIS B C 1
ATOM 3323 O O . HIS B 1 34 ? -10.289 12.82 11.711 1 94.44 34 HIS B O 1
ATOM 3329 N N . GLN B 1 35 ? -10.148 12.836 9.484 1 95.94 35 GLN B N 1
ATOM 3330 C CA . GLN B 1 35 ? -11.445 13.484 9.297 1 95.94 35 GLN B CA 1
ATOM 3331 C C . GLN B 1 35 ? -12.516 12.469 8.898 1 95.94 35 GLN B C 1
ATOM 3333 O O . GLN B 1 35 ? -12.195 11.406 8.367 1 95.94 35 GLN B O 1
ATOM 3338 N N . ALA B 1 36 ? -13.742 12.867 9.227 1 98.06 36 ALA B N 1
ATOM 3339 C CA . ALA B 1 36 ? -14.875 12.07 8.75 1 98.06 36 ALA B CA 1
ATOM 3340 C C . ALA B 1 36 ? -14.914 12.016 7.227 1 98.06 36 ALA B C 1
ATOM 3342 O O . ALA B 1 36 ? -14.523 12.977 6.559 1 98.06 36 ALA B O 1
ATOM 3343 N N . TRP B 1 37 ? -15.312 10.883 6.734 1 98.5 37 TRP B N 1
ATOM 3344 C CA . TRP B 1 37 ? -15.508 10.734 5.297 1 98.5 37 TRP B CA 1
ATOM 3345 C C . TRP B 1 37 ? -16.953 11.023 4.914 1 98.5 37 TRP B C 1
ATOM 3347 O O . TRP B 1 37 ? -17.875 10.648 5.641 1 98.5 37 TRP B O 1
ATOM 3357 N N . PRO B 1 38 ? -17.141 11.781 3.812 1 98.69 38 PRO B N 1
ATOM 3358 C CA . PRO B 1 38 ? -18.531 11.914 3.346 1 98.69 38 PRO B CA 1
ATOM 3359 C C . PRO B 1 38 ? -19.141 10.57 2.936 1 98.69 38 PRO B C 1
ATOM 3361 O O . PRO B 1 38 ? -18.406 9.648 2.553 1 98.69 38 PRO B O 1
ATOM 3364 N N . ASP B 1 39 ? -20.438 10.5 2.959 1 98.69 39 ASP B N 1
ATOM 3365 C CA . ASP B 1 39 ? -21.172 9.273 2.664 1 98.69 39 ASP B CA 1
ATOM 3366 C C . ASP B 1 39 ? -20.797 8.719 1.294 1 98.69 39 ASP B C 1
ATOM 3368 O O . ASP B 1 39 ? -20.75 7.504 1.1 1 98.69 39 ASP B O 1
ATOM 3372 N N . VAL B 1 40 ? -20.422 9.562 0.397 1 98.75 40 VAL B N 1
ATOM 3373 C CA . VAL B 1 40 ? -20.141 9.172 -0.978 1 98.75 40 VAL B CA 1
ATOM 3374 C C . VAL B 1 40 ? -18.875 8.32 -1.02 1 98.75 40 VAL B C 1
ATOM 3376 O O . VAL B 1 40 ? -18.641 7.586 -1.984 1 98.75 40 VAL B O 1
ATOM 3379 N N . ALA B 1 41 ? -18.016 8.453 -0.017 1 98.75 41 ALA B N 1
ATOM 3380 C CA . ALA B 1 41 ? -16.812 7.625 0.047 1 98.75 41 ALA B CA 1
ATOM 3381 C C . ALA B 1 41 ? -17.172 6.141 0.033 1 98.75 41 ALA B C 1
ATOM 3383 O O . ALA B 1 41 ? -16.438 5.328 -0.548 1 98.75 41 ALA B O 1
ATOM 3384 N N . GLU B 1 42 ? -18.266 5.762 0.705 1 98.62 42 GLU B N 1
ATOM 3385 C CA . GLU B 1 42 ? -18.734 4.379 0.706 1 98.62 42 GLU B CA 1
ATOM 3386 C C . GLU B 1 42 ? -19.125 3.93 -0.699 1 98.62 42 GLU B C 1
ATOM 3388 O O . GLU B 1 42 ? -18.891 2.779 -1.075 1 98.62 42 GLU B O 1
ATOM 3393 N N . GLU B 1 43 ? -19.703 4.824 -1.466 1 98.5 43 GLU B N 1
ATOM 3394 C CA . GLU B 1 43 ? -20.062 4.52 -2.848 1 98.5 43 GLU B CA 1
ATOM 3395 C C . GLU B 1 43 ? -18.828 4.168 -3.674 1 98.5 43 GLU B C 1
ATOM 3397 O O . GLU B 1 43 ? -18.891 3.309 -4.555 1 98.5 43 GLU B O 1
ATOM 3402 N N . GLY B 1 44 ? -17.75 4.902 -3.391 1 98.69 44 GLY B N 1
ATOM 3403 C CA . GLY B 1 44 ? -16.5 4.578 -4.07 1 98.69 44 GLY B CA 1
ATOM 3404 C C . GLY B 1 44 ? -16.016 3.168 -3.795 1 98.69 44 GLY B C 1
ATOM 3405 O O . GLY B 1 44 ? -15.57 2.473 -4.707 1 98.69 44 GLY B O 1
ATOM 3406 N N . LEU B 1 45 ? -16.141 2.709 -2.543 1 98.5 45 LEU B N 1
ATOM 3407 C CA . LEU B 1 45 ? -15.758 1.35 -2.178 1 98.5 45 LEU B CA 1
ATOM 3408 C C . LEU B 1 45 ? -16.594 0.326 -2.934 1 98.5 45 LEU B C 1
ATOM 3410 O O . LEU B 1 45 ? -16.062 -0.65 -3.465 1 98.5 45 LEU B O 1
ATOM 3414 N N . LEU B 1 46 ? -17.844 0.596 -2.979 1 98.56 46 LEU B N 1
ATOM 3415 C CA . LEU B 1 46 ? -18.781 -0.324 -3.623 1 98.56 46 LEU B CA 1
ATOM 3416 C C . LEU B 1 46 ? -18.562 -0.346 -5.133 1 98.56 46 LEU B C 1
ATOM 3418 O O . LEU B 1 46 ? -18.703 -1.395 -5.77 1 98.56 46 LEU B O 1
ATOM 3422 N N . GLU B 1 47 ? -18.266 0.798 -5.676 1 98.75 47 GLU B N 1
ATOM 3423 C CA . GLU B 1 47 ? -17.953 0.86 -7.102 1 98.75 47 GLU B CA 1
ATOM 3424 C C . GLU B 1 47 ? -16.719 0.025 -7.43 1 98.75 47 GLU B C 1
ATOM 3426 O O . GLU B 1 47 ? -16.672 -0.646 -8.461 1 98.75 47 GLU B O 1
ATOM 3431 N N . ALA B 1 48 ? -15.703 0.096 -6.594 1 98.75 48 ALA B N 1
ATOM 3432 C CA . ALA B 1 48 ? -14.508 -0.708 -6.797 1 98.75 48 ALA B CA 1
ATOM 3433 C C . ALA B 1 48 ? -14.844 -2.195 -6.848 1 98.75 48 ALA B C 1
ATOM 3435 O O . ALA B 1 48 ? -14.336 -2.924 -7.703 1 98.75 48 ALA B O 1
ATOM 3436 N N . PHE B 1 49 ? -15.688 -2.654 -5.91 1 98.69 49 PHE B N 1
ATOM 3437 C CA . PHE B 1 49 ? -16.094 -4.051 -5.875 1 98.69 49 PHE B CA 1
ATOM 3438 C C . PHE B 1 49 ? -16.875 -4.414 -7.137 1 98.69 49 PHE B C 1
ATOM 3440 O O . PHE B 1 49 ? -16.641 -5.465 -7.734 1 98.69 49 PHE B O 1
ATOM 3447 N N . ALA B 1 50 ? -17.781 -3.557 -7.516 1 98.69 50 ALA B N 1
ATOM 3448 C CA . ALA B 1 50 ? -18.625 -3.801 -8.695 1 98.69 50 ALA B CA 1
ATOM 3449 C C . ALA B 1 50 ? -17.766 -3.895 -9.953 1 98.69 50 ALA B C 1
ATOM 3451 O O . ALA B 1 50 ? -18.016 -4.75 -10.812 1 98.69 50 ALA B O 1
ATOM 3452 N N . ASP B 1 51 ? -16.797 -2.979 -10.094 1 98.56 51 ASP B N 1
ATOM 3453 C CA . ASP B 1 51 ? -15.898 -3.006 -11.242 1 98.56 51 ASP B CA 1
ATOM 3454 C C . ASP B 1 51 ? -15.094 -4.305 -11.273 1 98.56 51 ASP B C 1
ATOM 3456 O O . ASP B 1 51 ? -14.898 -4.891 -12.344 1 98.56 51 ASP B O 1
ATOM 3460 N N . ALA B 1 52 ? -14.562 -4.703 -10.109 1 98.31 52 ALA B N 1
ATOM 3461 C CA . ALA B 1 52 ? -13.828 -5.961 -10.039 1 98.31 52 ALA B CA 1
ATOM 3462 C C . ALA B 1 52 ? -14.711 -7.141 -10.43 1 98.31 52 ALA B C 1
ATOM 3464 O O . ALA B 1 52 ? -14.273 -8.047 -11.133 1 98.31 52 ALA B O 1
ATOM 3465 N N . ALA B 1 53 ? -15.922 -7.098 -9.922 1 98.25 53 ALA B N 1
ATOM 3466 C CA . ALA B 1 53 ? -16.859 -8.18 -10.203 1 98.25 53 ALA B CA 1
ATOM 3467 C C . ALA B 1 53 ? -17.172 -8.25 -11.695 1 98.25 53 ALA B C 1
ATOM 3469 O O . ALA B 1 53 ? -17.203 -9.344 -12.281 1 98.25 53 ALA B O 1
ATOM 3470 N N . GLU B 1 54 ? -17.359 -7.148 -12.266 1 97.44 54 GLU B N 1
ATOM 3471 C CA . GLU B 1 54 ? -17.734 -7.086 -13.68 1 97.44 54 GLU B CA 1
ATOM 3472 C C . GLU B 1 54 ? -16.562 -7.445 -14.578 1 97.44 54 GLU B C 1
ATOM 3474 O O . GLU B 1 54 ? -16.703 -8.219 -15.531 1 97.44 54 GLU B O 1
ATOM 3479 N N . GLU B 1 55 ? -15.336 -6.973 -14.219 1 96.38 55 GLU B N 1
ATOM 3480 C CA . GLU B 1 55 ? -14.234 -6.984 -15.188 1 96.38 55 GLU B CA 1
ATOM 3481 C C . GLU B 1 55 ? -13.203 -8.047 -14.828 1 96.38 55 GLU B C 1
ATOM 3483 O O . GLU B 1 55 ? -12.367 -8.406 -15.664 1 96.38 55 GLU B O 1
ATOM 3488 N N . VAL B 1 56 ? -13.203 -8.492 -13.633 1 94.75 56 VAL B N 1
ATOM 3489 C CA . VAL B 1 56 ? -12.219 -9.445 -13.133 1 94.75 56 VAL B CA 1
ATOM 3490 C C . VAL B 1 56 ? -10.812 -8.922 -13.383 1 94.75 56 VAL B C 1
ATOM 3492 O O . VAL B 1 56 ? -10.477 -7.805 -12.969 1 94.75 56 VAL B O 1
ATOM 3495 N N . ASP B 1 57 ? -10 -9.539 -14.258 1 91.62 57 ASP B N 1
ATOM 3496 C CA . ASP B 1 57 ? -8.609 -9.148 -14.492 1 91.62 57 ASP B CA 1
ATOM 3497 C C . ASP B 1 57 ? -8.523 -7.848 -15.281 1 91.62 57 ASP B C 1
ATOM 3499 O O . ASP B 1 57 ? -7.57 -7.082 -15.125 1 91.62 57 ASP B O 1
ATOM 3503 N N . THR B 1 58 ? -9.492 -7.535 -16.062 1 93.5 58 THR B N 1
ATOM 3504 C CA . THR B 1 58 ? -9.461 -6.344 -16.906 1 93.5 58 THR B CA 1
ATOM 3505 C C . THR B 1 58 ? -9.898 -5.113 -16.125 1 93.5 58 THR B C 1
ATOM 3507 O O . THR B 1 58 ? -9.961 -4.012 -16.672 1 93.5 58 THR B O 1
ATOM 3510 N N . LYS B 1 59 ? -10.117 -5.305 -14.844 1 96.5 59 LYS B N 1
ATOM 3511 C CA . LYS B 1 59 ? -10.531 -4.195 -13.992 1 96.5 59 LYS B CA 1
ATOM 3512 C C . LYS B 1 59 ? -9.453 -3.115 -13.938 1 96.5 59 LYS B C 1
ATOM 3514 O O . LYS B 1 59 ? -9.727 -1.972 -13.57 1 96.5 59 LYS B O 1
ATOM 3519 N N . TRP B 1 60 ? -8.281 -3.42 -14.281 1 95.75 60 TRP B N 1
ATOM 3520 C CA . TRP B 1 60 ? -7.148 -2.514 -14.125 1 95.75 60 TRP B CA 1
ATOM 3521 C C . TRP B 1 60 ? -7.297 -1.296 -15.031 1 95.75 60 TRP B C 1
ATOM 3523 O O . TRP B 1 60 ? -6.852 -0.2 -14.688 1 95.75 60 TRP B O 1
ATOM 3533 N N . ASP B 1 61 ? -7.965 -1.455 -16.141 1 96.38 61 ASP B N 1
ATOM 3534 C CA . ASP B 1 61 ? -8.227 -0.284 -16.984 1 96.38 61 ASP B CA 1
ATOM 3535 C C . ASP B 1 61 ? -9.047 0.755 -16.219 1 96.38 61 ASP B C 1
ATOM 3537 O O . ASP B 1 61 ? -8.711 1.941 -16.219 1 96.38 61 ASP B O 1
ATOM 3541 N N . ARG B 1 62 ? -10.07 0.26 -15.602 1 98.12 62 ARG B N 1
ATOM 3542 C CA . ARG B 1 62 ? -10.922 1.155 -14.82 1 98.12 62 ARG B CA 1
ATOM 3543 C C . ARG B 1 62 ? -10.18 1.667 -13.586 1 98.12 62 ARG B C 1
ATOM 3545 O O . ARG B 1 62 ? -10.352 2.822 -13.188 1 98.12 62 ARG B O 1
ATOM 3552 N N . ALA B 1 63 ? -9.398 0.815 -13 1 97.69 63 ALA B N 1
ATOM 3553 C CA . ALA B 1 63 ? -8.586 1.213 -11.844 1 97.69 63 ALA B CA 1
ATOM 3554 C C . ALA B 1 63 ? -7.594 2.309 -12.227 1 97.69 63 ALA B C 1
ATOM 3556 O O . ALA B 1 63 ? -7.406 3.27 -11.477 1 97.69 63 ALA B O 1
ATOM 3557 N N . PHE B 1 64 ? -6.957 2.211 -13.383 1 96.69 64 PHE B N 1
ATOM 3558 C CA . PHE B 1 64 ? -5.992 3.205 -13.828 1 96.69 64 PHE B CA 1
ATOM 3559 C C . PHE B 1 64 ? -6.688 4.523 -14.156 1 96.69 64 PHE B C 1
ATOM 3561 O O . PHE B 1 64 ? -6.117 5.598 -13.961 1 96.69 64 PHE B O 1
ATOM 3568 N N . ALA B 1 65 ? -7.887 4.426 -14.641 1 98.19 65 ALA B N 1
ATOM 3569 C CA . ALA B 1 65 ? -8.664 5.648 -14.852 1 98.19 65 ALA B CA 1
ATOM 3570 C C . ALA B 1 65 ? -8.906 6.371 -13.523 1 98.19 65 ALA B C 1
ATOM 3572 O O . ALA B 1 65 ? -8.867 7.602 -13.469 1 98.19 65 ALA B O 1
ATOM 3573 N N . LYS B 1 66 ? -9.195 5.598 -12.484 1 98.62 66 LYS B N 1
ATOM 3574 C CA . LYS B 1 66 ? -9.359 6.195 -11.164 1 98.62 66 LYS B CA 1
ATOM 3575 C C . LYS B 1 66 ? -8.047 6.789 -10.664 1 98.62 66 LYS B C 1
ATOM 3577 O O . LYS B 1 66 ? -8.039 7.836 -10.008 1 98.62 66 LYS B O 1
ATOM 3582 N N . ALA B 1 67 ? -6.945 6.109 -10.938 1 97.75 67 ALA B N 1
ATOM 3583 C CA . ALA B 1 67 ? -5.637 6.664 -10.594 1 97.75 67 ALA B CA 1
ATOM 3584 C C . ALA B 1 67 ? -5.43 8.023 -11.25 1 97.75 67 ALA B C 1
ATOM 3586 O O . ALA B 1 67 ? -4.91 8.953 -10.625 1 97.75 67 ALA B O 1
ATOM 3587 N N . GLU B 1 68 ? -5.816 8.125 -12.461 1 97.56 68 GLU B N 1
ATOM 3588 C CA . GLU B 1 68 ? -5.668 9.398 -13.164 1 97.56 68 GLU B CA 1
ATOM 3589 C C . GLU B 1 68 ? -6.574 10.469 -12.562 1 97.56 68 GLU B C 1
ATOM 3591 O O . GLU B 1 68 ? -6.199 11.641 -12.5 1 97.56 68 GLU B O 1
ATOM 3596 N N . GLU B 1 69 ? -7.742 10.109 -12.148 1 98.5 69 GLU B N 1
ATOM 3597 C CA . GLU B 1 69 ? -8.602 11.047 -11.438 1 98.5 69 GLU B CA 1
ATOM 3598 C C . GLU B 1 69 ? -7.949 11.539 -10.156 1 98.5 69 GLU B C 1
ATOM 3600 O O . GLU B 1 69 ? -8.055 12.719 -9.805 1 98.5 69 GLU B O 1
ATOM 3605 N N . MET B 1 70 ? -7.324 10.617 -9.492 1 98.56 70 MET B N 1
ATOM 3606 C CA . MET B 1 70 ? -6.582 10.992 -8.289 1 98.56 70 MET B CA 1
ATOM 3607 C C . MET B 1 70 ? -5.48 11.992 -8.617 1 98.56 70 MET B C 1
ATOM 3609 O O . MET B 1 70 ? -5.336 13.008 -7.941 1 98.56 70 MET B O 1
ATOM 3613 N N . ARG B 1 71 ? -4.684 11.703 -9.641 1 98.25 71 ARG B N 1
ATOM 3614 C CA . ARG B 1 71 ? -3.623 12.617 -10.055 1 98.25 71 ARG B CA 1
ATOM 3615 C C . ARG B 1 71 ? -4.188 13.992 -10.398 1 98.25 71 ARG B C 1
ATOM 3617 O O . ARG B 1 71 ? -3.617 15.016 -10.016 1 98.25 71 ARG B O 1
ATOM 3624 N N . ALA B 1 72 ? -5.301 13.992 -11.102 1 98.31 72 ALA B N 1
ATOM 3625 C CA . ALA B 1 72 ? -5.938 15.25 -11.477 1 98.31 72 ALA B CA 1
ATOM 3626 C C . ALA B 1 72 ? -6.344 16.047 -10.242 1 98.31 72 ALA B C 1
ATOM 3628 O O . ALA B 1 72 ? -6.203 17.281 -10.219 1 98.31 72 ALA B O 1
ATOM 3629 N N . GLY B 1 73 ? -6.871 15.367 -9.289 1 98.5 73 GLY B N 1
ATOM 3630 C CA . GLY B 1 73 ? -7.227 16.031 -8.039 1 98.5 73 GLY B CA 1
ATOM 3631 C C . GLY B 1 73 ? -6.039 16.672 -7.352 1 98.5 73 GLY B C 1
ATOM 3632 O O . GLY B 1 73 ? -6.117 17.828 -6.922 1 98.5 73 GLY B O 1
ATOM 3633 N N . PHE B 1 74 ? -4.938 15.977 -7.246 1 98.62 74 PHE B N 1
ATOM 3634 C CA . PHE B 1 74 ? -3.738 16.516 -6.609 1 98.62 74 PHE B CA 1
ATOM 3635 C C . PHE B 1 74 ? -3.15 17.641 -7.438 1 98.62 74 PHE B C 1
ATOM 3637 O O . PHE B 1 74 ? -2.664 18.641 -6.887 1 98.62 74 PHE B O 1
ATOM 3644 N N . ARG B 1 75 ? -3.156 17.516 -8.789 1 98.25 75 ARG B N 1
ATOM 3645 C CA . ARG B 1 75 ? -2.699 18.594 -9.648 1 98.25 75 ARG B CA 1
ATOM 3646 C C . ARG B 1 75 ? -3.488 19.875 -9.383 1 98.25 75 ARG B C 1
ATOM 3648 O O . ARG B 1 75 ? -2.916 20.969 -9.328 1 98.25 75 ARG B O 1
ATOM 3655 N N . ALA B 1 76 ? -4.734 19.719 -9.219 1 98.12 76 ALA B N 1
ATOM 3656 C CA . ALA B 1 76 ? -5.59 20.859 -8.961 1 98.12 76 ALA B CA 1
ATOM 3657 C C . ALA B 1 76 ? -5.23 21.531 -7.633 1 98.12 76 ALA B C 1
ATOM 3659 O O . ALA B 1 76 ? -5.145 22.75 -7.547 1 98.12 76 ALA B O 1
ATOM 3660 N N . LEU B 1 77 ? -5 20.781 -6.621 1 98.38 77 LEU B N 1
ATOM 3661 C CA . LEU B 1 77 ? -4.648 21.281 -5.301 1 98.38 77 LEU B CA 1
ATOM 3662 C C . LEU B 1 77 ? -3.311 22.016 -5.34 1 98.38 77 LEU B C 1
ATOM 3664 O O . LEU B 1 77 ? -3.104 22.984 -4.598 1 98.38 77 LEU B O 1
ATOM 3668 N N . LEU B 1 78 ? -2.41 21.578 -6.234 1 98.56 78 LEU B N 1
ATOM 3669 C CA . LEU B 1 78 ? -1.062 22.125 -6.305 1 98.56 78 LEU B CA 1
ATOM 3670 C C . LEU B 1 78 ? -0.995 23.281 -7.301 1 98.56 78 LEU B C 1
ATOM 3672 O O . LEU B 1 78 ? 0.047 23.938 -7.441 1 98.56 78 LEU B O 1
ATOM 3676 N N . GLY B 1 79 ? -2.115 23.547 -8.016 1 97.75 79 GLY B N 1
ATOM 3677 C CA . GLY B 1 79 ? -2.076 24.5 -9.102 1 97.75 79 GLY B CA 1
ATOM 3678 C C . GLY B 1 79 ? -1.068 24.156 -10.18 1 97.75 79 GLY B C 1
ATOM 3679 O O . GLY B 1 79 ? -0.371 25.031 -10.695 1 97.75 79 GLY B O 1
ATOM 3680 N N . ASP B 1 80 ? -0.903 22.906 -10.406 1 97.25 80 ASP B N 1
ATOM 3681 C CA . ASP B 1 80 ? 0.063 22.375 -11.359 1 97.25 80 ASP B CA 1
ATOM 3682 C C . ASP B 1 80 ? -0.61 21.422 -12.352 1 97.25 80 ASP B C 1
ATOM 3684 O O . ASP B 1 80 ? -0.372 20.219 -12.328 1 97.25 80 ASP B O 1
ATOM 3688 N N . PRO B 1 81 ? -1.343 21.922 -13.336 1 95.19 81 PRO B N 1
ATOM 3689 C CA . PRO B 1 81 ? -2.203 21.094 -14.195 1 95.19 81 PRO B CA 1
ATOM 3690 C C . PRO B 1 81 ? -1.421 20.062 -15 1 95.19 81 PRO B C 1
ATOM 3692 O O . PRO B 1 81 ? -1.975 19.031 -15.391 1 95.19 81 PRO B O 1
ATOM 3695 N N . HIS B 1 82 ? -0.175 20.234 -15.258 1 94.06 82 HIS B N 1
ATOM 3696 C CA . HIS B 1 82 ? 0.601 19.312 -16.062 1 94.06 82 HIS B CA 1
ATOM 3697 C C . HIS B 1 82 ? 1.649 18.594 -15.219 1 94.06 82 HIS B C 1
ATOM 3699 O O . HIS B 1 82 ? 2.566 17.969 -15.766 1 94.06 82 HIS B O 1
ATOM 3705 N N . GLY B 1 83 ? 1.473 18.719 -13.93 1 95.88 83 GLY B N 1
ATOM 3706 C CA . GLY B 1 83 ? 2.469 18.125 -13.047 1 95.88 83 GLY B CA 1
ATOM 3707 C C . GLY B 1 83 ? 2.547 16.625 -13.148 1 95.88 83 GLY B C 1
ATOM 3708 O O . GLY B 1 83 ? 1.524 15.953 -13.312 1 95.88 83 GLY B O 1
ATOM 3709 N N . ALA B 1 84 ? 3.754 16.078 -13.133 1 96.62 84 ALA B N 1
ATOM 3710 C CA . ALA B 1 84 ? 3.963 14.633 -13.016 1 96.62 84 ALA B CA 1
ATOM 3711 C C . ALA B 1 84 ? 3.785 14.172 -11.57 1 96.62 84 ALA B C 1
ATOM 3713 O O . ALA B 1 84 ? 4.441 14.688 -10.664 1 96.62 84 ALA B O 1
ATOM 3714 N N . ILE B 1 85 ? 2.883 13.266 -11.398 1 97.81 85 ILE B N 1
ATOM 3715 C CA . ILE B 1 85 ? 2.529 12.852 -10.047 1 97.81 85 ILE B CA 1
ATOM 3716 C C . ILE B 1 85 ? 2.631 11.328 -9.93 1 97.81 85 ILE B C 1
ATOM 3718 O O . ILE B 1 85 ? 1.908 10.602 -10.609 1 97.81 85 ILE B O 1
ATOM 3722 N N . ALA B 1 86 ? 3.527 10.836 -9.109 1 97.38 86 ALA B N 1
ATOM 3723 C CA . ALA B 1 86 ? 3.539 9.43 -8.711 1 97.38 86 ALA B CA 1
ATOM 3724 C C . ALA B 1 86 ? 2.623 9.188 -7.512 1 97.38 86 ALA B C 1
ATOM 3726 O O . ALA B 1 86 ? 2.578 10 -6.582 1 97.38 86 ALA B O 1
ATOM 3727 N N . LEU B 1 87 ? 1.886 8.156 -7.555 1 97.81 87 LEU B N 1
ATOM 3728 C CA . LEU B 1 87 ? 0.993 7.797 -6.457 1 97.81 87 LEU B CA 1
ATOM 3729 C C . LEU B 1 87 ? 1.611 6.711 -5.586 1 97.81 87 LEU B C 1
ATOM 3731 O O . LEU B 1 87 ? 2.502 5.984 -6.031 1 97.81 87 LEU B O 1
ATOM 3735 N N . GLY B 1 88 ? 1.198 6.652 -4.32 1 96.62 88 GLY B N 1
ATOM 3736 C CA . GLY B 1 88 ? 1.655 5.641 -3.385 1 96.62 88 GLY B CA 1
ATOM 3737 C C . GLY B 1 88 ? 0.676 5.387 -2.254 1 96.62 88 GLY B C 1
ATOM 3738 O O . GLY B 1 88 ? -0.24 6.18 -2.029 1 96.62 88 GLY B O 1
ATOM 3739 N N . ALA B 1 89 ? 0.892 4.273 -1.573 1 95.56 89 ALA B N 1
ATOM 3740 C CA . ALA B 1 89 ? 0.024 3.881 -0.466 1 95.56 89 ALA B CA 1
ATOM 3741 C C . ALA B 1 89 ? 0.328 4.703 0.785 1 95.56 89 ALA B C 1
ATOM 3743 O O . ALA B 1 89 ? -0.538 4.875 1.646 1 95.56 89 ALA B O 1
ATOM 3744 N N . SER B 1 90 ? 1.529 5.156 0.896 1 95.81 90 SER B N 1
ATOM 3745 C CA . SER B 1 90 ? 1.986 5.996 1.998 1 95.81 90 SER B CA 1
ATOM 3746 C C . SER B 1 90 ? 3.08 6.957 1.543 1 95.81 90 SER B C 1
ATOM 3748 O O . SER B 1 90 ? 3.727 6.73 0.518 1 95.81 90 SER B O 1
ATOM 3750 N N . THR B 1 91 ? 3.252 8 2.256 1 96.88 91 THR B N 1
ATOM 3751 C CA . THR B 1 91 ? 4.359 8.898 1.941 1 96.88 91 THR B CA 1
ATOM 3752 C C . THR B 1 91 ? 5.699 8.203 2.148 1 96.88 91 THR B C 1
ATOM 3754 O O . THR B 1 91 ? 6.672 8.484 1.445 1 96.88 91 THR B O 1
ATOM 3757 N N . HIS B 1 92 ? 5.734 7.262 3.039 1 96.25 92 HIS B N 1
ATOM 3758 C CA . HIS B 1 92 ? 6.965 6.512 3.281 1 96.25 92 HIS B CA 1
ATOM 3759 C C . HIS B 1 92 ? 7.418 5.781 2.021 1 96.25 92 HIS B C 1
ATOM 3761 O O . HIS B 1 92 ? 8.602 5.816 1.674 1 96.25 92 HIS B O 1
ATOM 3767 N N . ASP B 1 93 ? 6.496 5.113 1.342 1 95.5 93 ASP B N 1
ATOM 3768 C CA . ASP B 1 93 ? 6.812 4.406 0.104 1 95.5 93 ASP B CA 1
ATOM 3769 C C . ASP B 1 93 ? 7.418 5.352 -0.929 1 95.5 93 ASP B C 1
ATOM 3771 O O . ASP B 1 93 ? 8.359 4.988 -1.636 1 95.5 93 ASP B O 1
ATOM 3775 N N . LEU B 1 94 ? 6.871 6.477 -0.991 1 97.31 94 LEU B N 1
ATOM 3776 C CA . LEU B 1 94 ? 7.305 7.465 -1.975 1 97.31 94 LEU B CA 1
ATOM 3777 C C . LEU B 1 94 ? 8.672 8.031 -1.61 1 97.31 94 LEU B C 1
ATOM 3779 O O . LEU B 1 94 ? 9.508 8.258 -2.488 1 97.31 94 LEU B O 1
ATOM 3783 N N . VAL B 1 95 ? 8.898 8.25 -0.322 1 97.62 95 VAL B N 1
ATOM 3784 C CA . VAL B 1 95 ? 10.188 8.742 0.153 1 97.62 95 VAL B CA 1
ATOM 3785 C C . VAL B 1 95 ? 11.281 7.715 -0.146 1 97.62 95 VAL B C 1
ATOM 3787 O O . VAL B 1 95 ? 12.391 8.078 -0.532 1 97.62 95 VAL B O 1
ATOM 3790 N N . ILE B 1 96 ? 10.969 6.434 0.031 1 97.5 96 ILE B N 1
ATOM 3791 C CA . ILE B 1 96 ? 11.93 5.375 -0.26 1 97.5 96 ILE B CA 1
ATOM 3792 C C . ILE B 1 96 ? 12.305 5.41 -1.739 1 97.5 96 ILE B C 1
ATOM 3794 O O . ILE B 1 96 ? 13.484 5.324 -2.088 1 97.5 96 ILE B O 1
ATOM 3798 N N . ARG B 1 97 ? 11.297 5.504 -2.6 1 97.25 97 ARG B N 1
ATOM 3799 C CA . ARG B 1 97 ? 11.586 5.562 -4.031 1 97.25 97 ARG B CA 1
ATOM 3800 C C . ARG B 1 97 ? 12.391 6.809 -4.379 1 97.25 97 ARG B C 1
ATOM 3802 O O . ARG B 1 97 ? 13.344 6.738 -5.152 1 97.25 97 ARG B O 1
ATOM 3809 N N . PHE B 1 98 ? 12.07 7.945 -3.785 1 98 98 PHE B N 1
ATOM 3810 C CA . PHE B 1 98 ? 12.805 9.188 -3.994 1 98 98 PHE B CA 1
ATOM 3811 C C . PHE B 1 98 ? 14.258 9.031 -3.555 1 98 98 PHE B C 1
ATOM 3813 O O . PHE B 1 98 ? 15.18 9.297 -4.332 1 98 98 PHE B O 1
ATOM 3820 N N . LEU B 1 99 ? 14.438 8.586 -2.311 1 98.12 99 LEU B N 1
ATOM 3821 C CA . LEU B 1 99 ? 15.781 8.469 -1.754 1 98.12 99 LEU B CA 1
ATOM 3822 C C . LEU B 1 99 ? 16.609 7.48 -2.562 1 98.12 99 LEU B C 1
ATOM 3824 O O . LEU B 1 99 ? 17.828 7.656 -2.701 1 98.12 99 LEU B O 1
ATOM 3828 N N . SER B 1 100 ? 15.961 6.453 -3.102 1 97.56 100 SER B N 1
ATOM 3829 C CA . SER B 1 100 ? 16.688 5.434 -3.859 1 97.56 100 SER B CA 1
ATOM 3830 C C . SER B 1 100 ? 17.203 5.988 -5.18 1 97.56 100 SER B C 1
ATOM 3832 O O . SER B 1 100 ? 18.047 5.367 -5.828 1 97.56 100 SER B O 1
ATOM 3834 N N . ALA B 1 101 ? 16.703 7.133 -5.582 1 97 101 ALA B N 1
ATOM 3835 C CA . ALA B 1 101 ? 17.141 7.77 -6.82 1 97 101 ALA B CA 1
ATOM 3836 C C . ALA B 1 101 ? 18.312 8.719 -6.562 1 97 101 ALA B C 1
ATOM 3838 O O . ALA B 1 101 ? 18.953 9.203 -7.504 1 97 101 ALA B O 1
ATOM 3839 N N . MET B 1 102 ? 18.594 9.039 -5.324 1 97.44 102 MET B N 1
ATOM 3840 C CA . MET B 1 102 ? 19.641 9.992 -4.969 1 97.44 102 MET B CA 1
ATOM 3841 C C . MET B 1 102 ? 21.016 9.312 -4.961 1 97.44 102 MET B C 1
ATOM 3843 O O . MET B 1 102 ? 21.125 8.148 -4.574 1 97.44 102 MET B O 1
ATOM 3847 N N . ASP B 1 103 ? 22.016 10 -5.363 1 95.19 103 ASP B N 1
ATOM 3848 C CA . ASP B 1 103 ? 23.391 9.523 -5.246 1 95.19 103 ASP B CA 1
ATOM 3849 C C . ASP B 1 103 ? 23.938 9.789 -3.848 1 95.19 103 ASP B C 1
ATOM 3851 O O . ASP B 1 103 ? 24.781 10.672 -3.666 1 95.19 103 ASP B O 1
ATOM 3855 N N . LEU B 1 104 ? 23.578 8.93 -2.945 1 96.12 104 LEU B N 1
ATOM 3856 C CA . LEU B 1 104 ? 23.938 9.141 -1.549 1 96.12 104 LEU B CA 1
ATOM 3857 C C . LEU B 1 104 ? 25.375 8.727 -1.291 1 96.12 104 LEU B C 1
ATOM 3859 O O . LEU B 1 104 ? 25.953 9.039 -0.244 1 96.12 104 LEU B O 1
ATOM 3863 N N . ARG B 1 105 ? 26 8.055 -2.18 1 92.31 105 ARG B N 1
ATOM 3864 C CA . ARG B 1 105 ? 27.422 7.734 -2.059 1 92.31 105 ARG B CA 1
ATOM 3865 C C . ARG B 1 105 ? 28.297 8.93 -2.43 1 92.31 105 ARG B C 1
ATOM 3867 O O . ARG B 1 105 ? 29.25 9.25 -1.723 1 92.31 105 ARG B O 1
ATOM 3874 N N . GLY B 1 106 ? 27.922 9.578 -3.521 1 95.62 106 GLY B N 1
ATOM 3875 C CA . GLY B 1 106 ? 28.672 10.742 -3.977 1 95.62 106 GLY B CA 1
ATOM 3876 C C . GLY B 1 106 ? 28.391 11.992 -3.17 1 95.62 106 GLY B C 1
ATOM 3877 O O . GLY B 1 106 ? 29.281 12.805 -2.934 1 95.62 106 GLY B O 1
ATOM 3878 N N . ARG B 1 107 ? 27.141 12.133 -2.826 1 97.75 107 ARG B N 1
ATOM 3879 C CA . ARG B 1 107 ? 26.656 13.227 -1.987 1 97.75 107 ARG B CA 1
ATOM 3880 C C . ARG B 1 107 ? 25.938 12.695 -0.756 1 97.75 107 ARG B C 1
ATOM 3882 O O . ARG B 1 107 ? 24.703 12.68 -0.712 1 97.75 107 ARG B O 1
ATOM 3889 N N . PRO B 1 108 ? 26.641 12.43 0.275 1 97.69 108 PRO B N 1
ATOM 3890 C CA . PRO B 1 108 ? 26.094 11.641 1.385 1 97.69 108 PRO B CA 1
ATOM 3891 C C . PRO B 1 108 ? 25.297 12.484 2.371 1 97.69 108 PRO B C 1
ATOM 3893 O O . PRO B 1 108 ? 24.766 11.961 3.354 1 97.69 108 PRO B O 1
ATOM 3896 N N . ARG B 1 109 ? 25.141 13.781 2.148 1 98.44 109 ARG B N 1
ATOM 3897 C CA . ARG B 1 109 ? 24.5 14.672 3.115 1 98.44 109 ARG B CA 1
ATOM 3898 C C . ARG B 1 109 ? 23.031 14.867 2.795 1 98.44 109 ARG B C 1
ATOM 3900 O O . ARG B 1 109 ? 22.656 15.086 1.639 1 98.44 109 ARG B O 1
ATOM 3907 N N . ILE B 1 110 ? 22.188 14.656 3.785 1 98.81 110 ILE B N 1
ATOM 3908 C CA . ILE B 1 110 ? 20.766 15.008 3.748 1 98.81 110 ILE B CA 1
ATOM 3909 C C . ILE B 1 110 ? 20.469 16.031 4.84 1 98.81 110 ILE B C 1
ATOM 3911 O O . ILE B 1 110 ? 20.875 15.867 5.988 1 98.81 110 ILE B O 1
ATOM 3915 N N . VAL B 1 111 ? 19.781 17.109 4.48 1 98.88 111 VAL B N 1
ATOM 3916 C CA . VAL B 1 111 ? 19.422 18.141 5.445 1 98.88 111 VAL B CA 1
ATOM 3917 C C . VAL B 1 111 ? 17.922 18.078 5.719 1 98.88 111 VAL B C 1
ATOM 3919 O O . VAL B 1 111 ? 17.109 17.953 4.793 1 98.88 111 VAL B O 1
ATOM 3922 N N . THR B 1 112 ? 17.547 18.078 6.953 1 98.75 112 THR B N 1
ATOM 3923 C CA . THR B 1 112 ? 16.172 18.078 7.406 1 98.75 112 THR B CA 1
ATOM 3924 C C . THR B 1 112 ? 16.016 18.859 8.711 1 98.75 112 THR B C 1
ATOM 3926 O O . THR B 1 112 ? 16.812 19.75 9 1 98.75 112 THR B O 1
ATOM 3929 N N . THR B 1 113 ? 14.906 18.703 9.406 1 98.56 113 THR B N 1
ATOM 3930 C CA . THR B 1 113 ? 14.695 19.375 10.672 1 98.56 113 THR B CA 1
ATOM 3931 C C . THR B 1 113 ? 14.438 18.359 11.789 1 98.56 113 THR B C 1
ATOM 3933 O O . THR B 1 113 ? 14.297 17.172 11.531 1 98.56 113 THR B O 1
ATOM 3936 N N . ASP B 1 114 ? 14.445 18.797 13 1 96.88 114 ASP B N 1
ATOM 3937 C CA . ASP B 1 114 ? 14.156 17.891 14.117 1 96.88 114 ASP B CA 1
ATOM 3938 C C . ASP B 1 114 ? 12.664 17.891 14.445 1 96.88 114 ASP B C 1
ATOM 3940 O O . ASP B 1 114 ? 12.258 17.391 15.492 1 96.88 114 ASP B O 1
ATOM 3944 N N . GLY B 1 115 ? 11.867 18.453 13.562 1 94.81 115 GLY B N 1
ATOM 3945 C CA . GLY B 1 115 ? 10.43 18.5 13.812 1 94.81 115 GLY B CA 1
ATOM 3946 C C . GLY B 1 115 ? 9.617 17.766 12.766 1 94.81 115 GLY B C 1
ATOM 3947 O O . GLY B 1 115 ? 8.414 18 12.633 1 94.81 115 GLY B O 1
ATOM 3948 N N . GLU B 1 116 ? 10.289 16.891 12.016 1 94.75 116 GLU B N 1
ATOM 3949 C CA . GLU B 1 116 ? 9.57 16.141 10.992 1 94.75 116 GLU B CA 1
ATOM 3950 C C . GLU B 1 116 ? 8.812 14.961 11.602 1 94.75 116 GLU B C 1
ATOM 3952 O O . GLU B 1 116 ? 9.188 14.461 12.664 1 94.75 116 GLU B O 1
ATOM 3957 N N . PHE B 1 117 ? 7.75 14.547 10.945 1 90.31 117 PHE B N 1
ATOM 3958 C CA . PHE B 1 117 ? 6.922 13.438 11.398 1 90.31 117 PHE B CA 1
ATOM 3959 C C . PHE B 1 117 ? 7.738 12.156 11.492 1 90.31 117 PHE B C 1
ATOM 3961 O O . PHE B 1 117 ? 8.797 12.039 10.875 1 90.31 117 PHE B O 1
ATOM 3968 N N . HIS B 1 118 ? 7.285 11.148 12.164 1 84.88 118 HIS B N 1
ATOM 3969 C CA . HIS B 1 118 ? 7.949 9.922 12.578 1 84.88 118 HIS B CA 1
ATOM 3970 C C . HIS B 1 118 ? 8.477 9.141 11.375 1 84.88 118 HIS B C 1
ATOM 3972 O O . HIS B 1 118 ? 9.578 8.586 11.422 1 84.88 118 HIS B O 1
ATOM 3978 N N . THR B 1 119 ? 7.727 9.102 10.375 1 88.94 119 THR B N 1
ATOM 3979 C CA . THR B 1 119 ? 8.109 8.289 9.227 1 88.94 119 THR B CA 1
ATOM 3980 C C . THR B 1 119 ? 9.445 8.773 8.648 1 88.94 119 THR B C 1
ATOM 3982 O O . THR B 1 119 ? 10.352 7.969 8.438 1 88.94 119 THR B O 1
ATOM 3985 N N . LEU B 1 120 ? 9.531 10.031 8.438 1 93 120 LEU B N 1
ATOM 3986 C CA . LEU B 1 120 ? 10.766 10.578 7.887 1 93 120 LEU B CA 1
ATOM 3987 C C . LEU B 1 120 ? 11.898 10.508 8.906 1 93 120 LEU B C 1
ATOM 3989 O O . LEU B 1 120 ? 13.016 10.117 8.562 1 93 120 LEU B O 1
ATOM 3993 N N . ARG B 1 121 ? 11.578 10.859 10.117 1 92.56 121 ARG B N 1
ATOM 3994 C CA . ARG B 1 121 ? 12.57 10.836 11.188 1 92.56 121 ARG B CA 1
ATOM 3995 C C . ARG B 1 121 ? 13.211 9.453 11.305 1 92.56 121 ARG B C 1
ATOM 3997 O O . ARG B 1 121 ? 14.438 9.328 11.312 1 92.56 121 ARG B O 1
ATOM 4004 N N . ARG B 1 122 ? 12.414 8.461 11.359 1 93.06 122 ARG B N 1
ATOM 4005 C CA . ARG B 1 122 ? 12.898 7.098 11.555 1 93.06 122 ARG B CA 1
ATOM 4006 C C . ARG B 1 122 ? 13.711 6.625 10.359 1 93.06 122 ARG B C 1
ATOM 4008 O O . ARG B 1 122 ? 14.805 6.074 10.516 1 93.06 122 ARG B O 1
ATOM 4015 N N . GLN B 1 123 ? 13.211 6.789 9.188 1 96.19 123 GLN B N 1
ATOM 4016 C CA . GLN B 1 123 ? 13.883 6.336 7.977 1 96.19 123 GLN B CA 1
ATOM 4017 C C . GLN B 1 123 ? 15.25 6.996 7.824 1 96.19 123 GLN B C 1
ATOM 4019 O O . GLN B 1 123 ? 16.234 6.332 7.508 1 96.19 123 GLN B O 1
ATOM 4024 N N . LEU B 1 124 ? 15.32 8.328 8.07 1 96.94 124 LEU B N 1
ATOM 4025 C CA . LEU B 1 124 ? 16.594 9.039 7.934 1 96.94 124 LEU B CA 1
ATOM 4026 C C . LEU B 1 124 ? 17.562 8.633 9.031 1 96.94 124 LEU B C 1
ATOM 4028 O O . LEU B 1 124 ? 18.766 8.547 8.797 1 96.94 124 LEU B O 1
ATOM 4032 N N . ALA B 1 125 ? 17.031 8.422 10.258 1 95.5 125 ALA B N 1
ATOM 4033 C CA . ALA B 1 125 ? 17.891 7.938 11.336 1 95.5 125 ALA B CA 1
ATOM 4034 C C . ALA B 1 125 ? 18.531 6.602 10.969 1 95.5 125 ALA B C 1
ATOM 4036 O O . ALA B 1 125 ? 19.703 6.375 11.258 1 95.5 125 ALA B O 1
ATOM 4037 N N . ARG B 1 126 ? 17.781 5.734 10.367 1 96 126 ARG B N 1
ATOM 4038 C CA . ARG B 1 126 ? 18.312 4.43 9.984 1 96 126 ARG B CA 1
ATOM 4039 C C . ARG B 1 126 ? 19.344 4.562 8.859 1 96 126 ARG B C 1
ATOM 4041 O O . ARG B 1 126 ? 20.328 3.83 8.82 1 96 126 ARG B O 1
ATOM 4048 N N . LEU B 1 127 ? 19.109 5.461 7.941 1 96.81 127 LEU B N 1
ATOM 4049 C CA . LEU B 1 127 ? 20.047 5.715 6.859 1 96.81 127 LEU B CA 1
ATOM 4050 C C . LEU B 1 127 ? 21.359 6.258 7.402 1 96.81 127 LEU B C 1
ATOM 4052 O O . LEU B 1 127 ? 22.438 5.977 6.848 1 96.81 127 LEU B O 1
ATOM 4056 N N . ALA B 1 128 ? 21.281 7.035 8.477 1 96.69 128 ALA B N 1
ATOM 4057 C CA . ALA B 1 128 ? 22.484 7.57 9.094 1 96.69 128 ALA B CA 1
ATOM 4058 C C . ALA B 1 128 ? 23.422 6.445 9.523 1 96.69 128 ALA B C 1
ATOM 4060 O O . ALA B 1 128 ? 24.641 6.59 9.453 1 96.69 128 ALA B O 1
ATOM 4061 N N . GLU B 1 129 ? 22.891 5.324 9.953 1 95.12 129 GLU B N 1
ATOM 4062 C CA . GLU B 1 129 ? 23.688 4.172 10.359 1 95.12 129 GLU B CA 1
ATOM 4063 C C . GLU B 1 129 ? 24.422 3.553 9.164 1 95.12 129 GLU B C 1
ATOM 4065 O O . GLU B 1 129 ? 25.375 2.797 9.328 1 95.12 129 GLU B O 1
ATOM 4070 N N . GLU B 1 130 ? 23.938 3.893 7.965 1 94.81 130 GLU B N 1
ATOM 4071 C CA . GLU B 1 130 ? 24.516 3.346 6.742 1 94.81 130 GLU B CA 1
ATOM 4072 C C . GLU B 1 130 ? 25.531 4.312 6.137 1 94.81 130 GLU B C 1
ATOM 4074 O O . GLU B 1 130 ? 25.984 4.117 5.008 1 94.81 130 GLU B O 1
ATOM 4079 N N . GLY B 1 131 ? 25.766 5.391 6.801 1 95.25 131 GLY B N 1
ATOM 4080 C CA . GLY B 1 131 ? 26.828 6.277 6.352 1 95.25 131 GLY B CA 1
ATOM 4081 C C . GLY B 1 131 ? 26.312 7.59 5.793 1 95.25 131 GLY B C 1
ATOM 4082 O O . GLY B 1 131 ? 27.109 8.469 5.426 1 95.25 131 GLY B O 1
ATOM 4083 N N . VAL B 1 132 ? 25.016 7.793 5.766 1 97.44 132 VAL B N 1
ATOM 4084 C CA . VAL B 1 132 ? 24.438 9.062 5.332 1 97.44 132 VAL B CA 1
ATOM 4085 C C . VAL B 1 132 ? 24.578 10.102 6.438 1 97.44 132 VAL B C 1
ATOM 4087 O O . VAL B 1 132 ? 24.359 9.797 7.613 1 97.44 132 VAL B O 1
ATOM 4090 N N . GLU B 1 133 ? 25.031 11.258 6.062 1 98.31 133 GLU B N 1
ATOM 4091 C CA . GLU B 1 133 ? 25.109 12.367 7.012 1 98.31 133 GLU B CA 1
ATOM 4092 C C . GLU B 1 133 ? 23.797 13.117 7.098 1 98.31 133 GLU B C 1
ATOM 4094 O O . GLU B 1 133 ? 23.453 13.906 6.207 1 98.31 133 GLU B O 1
ATOM 4099 N N . VAL B 1 134 ? 23.109 12.914 8.164 1 98.19 134 VAL B N 1
ATOM 4100 C CA . VAL B 1 134 ? 21.812 13.57 8.32 1 98.19 134 VAL B CA 1
ATOM 4101 C C . VAL B 1 134 ? 21.969 14.797 9.227 1 98.19 134 VAL B C 1
ATOM 4103 O O . VAL B 1 134 ? 22.25 14.664 10.414 1 98.19 134 VAL B O 1
ATOM 4106 N N . ILE B 1 135 ? 21.75 15.984 8.617 1 98.69 135 ILE B N 1
ATOM 4107 C CA . ILE B 1 135 ? 21.797 17.25 9.359 1 98.69 135 ILE B CA 1
ATOM 4108 C C . ILE B 1 135 ? 20.375 17.641 9.789 1 98.69 135 ILE B C 1
ATOM 4110 O O . ILE B 1 135 ? 19.5 17.797 8.953 1 98.69 135 ILE B O 1
ATOM 4114 N N . ARG B 1 136 ? 20.219 17.797 11.086 1 98.38 136 ARG B N 1
ATOM 4115 C CA . ARG B 1 136 ? 18.922 18.172 11.625 1 98.38 136 ARG B CA 1
ATOM 4116 C C . ARG B 1 136 ? 18.953 19.594 12.195 1 98.38 136 ARG B C 1
ATOM 4118 O O . ARG B 1 136 ? 19.562 19.828 13.25 1 98.38 136 ARG B O 1
ATOM 4125 N N . VAL B 1 137 ? 18.234 20.453 11.523 1 98.75 137 VAL B N 1
ATOM 4126 C CA . VAL B 1 137 ? 18.156 21.828 11.969 1 98.75 137 VAL B CA 1
ATOM 4127 C C . VAL B 1 137 ? 17.016 21.984 12.977 1 98.75 137 VAL B C 1
ATOM 4129 O O . VAL B 1 137 ? 15.898 21.516 12.734 1 98.75 137 VAL B O 1
ATOM 4132 N N . PRO B 1 138 ? 17.266 22.609 14.156 1 98.31 138 PRO B N 1
ATOM 4133 C CA . PRO B 1 138 ? 16.172 22.844 15.109 1 98.31 138 PRO B CA 1
ATOM 4134 C C . PRO B 1 138 ? 15.031 23.672 14.508 1 98.31 138 PRO B C 1
ATOM 4136 O O . PRO B 1 138 ? 15.289 24.672 13.836 1 98.31 138 PRO B O 1
ATOM 4139 N N . VAL B 1 139 ? 13.797 23.281 14.766 1 96.88 139 VAL B N 1
ATOM 4140 C CA . VAL B 1 139 ? 12.633 23.906 14.141 1 96.88 139 VAL B CA 1
ATOM 4141 C C . VAL B 1 139 ? 12.438 25.312 14.703 1 96.88 139 VAL B C 1
ATOM 4143 O O . VAL B 1 139 ? 11.961 26.203 14 1 96.88 139 VAL B O 1
ATOM 4146 N N . THR B 1 140 ? 12.758 25.547 15.914 1 95.5 140 THR B N 1
ATOM 4147 C CA . THR B 1 140 ? 12.562 26.844 16.547 1 95.5 140 THR B CA 1
ATOM 4148 C C . THR B 1 140 ? 13.836 27.688 16.453 1 95.5 140 THR B C 1
ATOM 4150 O O . THR B 1 140 ? 14.93 27.188 16.719 1 95.5 140 THR B O 1
ATOM 4153 N N . PRO B 1 141 ? 13.758 28.922 16.141 1 96.88 141 PRO B N 1
ATOM 4154 C CA . PRO B 1 141 ? 12.539 29.656 15.766 1 96.88 141 PRO B CA 1
ATOM 4155 C C . PRO B 1 141 ? 12.062 29.328 14.352 1 96.88 141 PRO B C 1
ATOM 4157 O O . PRO B 1 141 ? 12.867 29.297 13.414 1 96.88 141 PRO B O 1
ATOM 4160 N N . VAL B 1 142 ? 10.773 29.203 14.219 1 97.38 142 VAL B N 1
ATOM 4161 C CA . VAL B 1 142 ? 10.172 28.781 12.945 1 97.38 142 VAL B CA 1
ATOM 4162 C C . VAL B 1 142 ? 10.367 29.891 11.906 1 97.38 142 VAL B C 1
ATOM 4164 O O . VAL B 1 142 ? 10.57 29.594 10.727 1 97.38 142 VAL B O 1
ATOM 4167 N N . ALA B 1 143 ? 10.414 31.141 12.312 1 95.88 143 ALA B N 1
ATOM 4168 C CA . ALA B 1 143 ? 10.484 32.281 11.438 1 95.88 143 ALA B CA 1
ATOM 4169 C C . ALA B 1 143 ? 11.75 32.25 10.586 1 95.88 143 ALA B C 1
ATOM 4171 O O . ALA B 1 143 ? 11.758 32.75 9.453 1 95.88 143 ALA B O 1
ATOM 4172 N N . THR B 1 144 ? 12.852 31.641 11.086 1 97.75 144 THR B N 1
ATOM 4173 C CA . THR B 1 144 ? 14.125 31.641 10.383 1 97.75 144 THR B CA 1
ATOM 4174 C C . THR B 1 144 ? 14.516 30.234 9.953 1 97.75 144 THR B C 1
ATOM 4176 O O . THR B 1 144 ? 15.656 29.984 9.555 1 97.75 144 THR B O 1
ATOM 4179 N N . LEU B 1 145 ? 13.594 29.312 10.117 1 98.44 145 LEU B N 1
ATOM 4180 C CA . LEU B 1 145 ? 13.906 27.906 9.898 1 98.44 145 LEU B CA 1
ATOM 4181 C C . LEU B 1 145 ? 14.43 27.672 8.484 1 98.44 145 LEU B C 1
ATOM 4183 O O . LEU B 1 145 ? 15.492 27.078 8.297 1 98.44 145 LEU B O 1
ATOM 4187 N N . ALA B 1 146 ? 13.703 28.172 7.473 1 98.62 146 ALA B N 1
ATOM 4188 C CA . ALA B 1 146 ? 14.086 27.938 6.082 1 98.62 146 ALA B CA 1
ATOM 4189 C C . ALA B 1 146 ? 15.477 28.5 5.801 1 98.62 146 ALA B C 1
ATOM 4191 O O . ALA B 1 146 ? 16.266 27.891 5.078 1 98.62 146 ALA B O 1
ATOM 4192 N N . GLU B 1 147 ? 15.766 29.688 6.355 1 98.5 147 GLU B N 1
ATOM 4193 C CA . GLU B 1 147 ? 17.078 30.297 6.18 1 98.5 147 GLU B CA 1
ATOM 4194 C C . GLU B 1 147 ? 18.172 29.453 6.812 1 98.5 147 GLU B C 1
ATOM 4196 O O . GLU B 1 147 ? 19.25 29.281 6.234 1 98.5 147 GLU B O 1
ATOM 4201 N N . ARG B 1 148 ? 17.922 28.969 7.973 1 98.88 148 ARG B N 1
ATOM 4202 C CA . ARG B 1 148 ? 18.906 28.156 8.68 1 98.88 148 ARG B CA 1
ATOM 4203 C C . ARG B 1 148 ? 19.109 26.812 7.984 1 98.88 148 ARG B C 1
ATOM 4205 O O . ARG B 1 148 ? 20.219 26.281 7.945 1 98.88 148 ARG B O 1
ATOM 4212 N N . VAL B 1 149 ? 18.031 26.25 7.441 1 98.94 149 VAL B N 1
ATOM 4213 C CA . VAL B 1 149 ? 18.156 25.031 6.641 1 98.94 149 VAL B CA 1
ATOM 4214 C C . VAL B 1 149 ? 18.984 25.297 5.391 1 98.94 149 VAL B C 1
ATOM 4216 O O . VAL B 1 149 ? 19.875 24.516 5.043 1 98.94 149 VAL B O 1
ATOM 4219 N N . ALA B 1 150 ? 18.734 26.406 4.742 1 98.81 150 ALA B N 1
ATOM 4220 C CA . ALA B 1 150 ? 19.469 26.797 3.543 1 98.81 150 ALA B CA 1
ATOM 4221 C C . ALA B 1 150 ? 20.953 26.938 3.836 1 98.81 150 ALA B C 1
ATOM 4223 O O . ALA B 1 150 ? 21.797 26.594 2.996 1 98.81 150 ALA B O 1
ATOM 4224 N N . ALA B 1 151 ? 21.266 27.438 4.988 1 98.69 151 ALA B N 1
ATOM 4225 C CA . ALA B 1 151 ? 22.656 27.656 5.375 1 98.69 151 ALA B CA 1
ATOM 4226 C C . ALA B 1 151 ? 23.406 26.344 5.523 1 98.69 151 ALA B C 1
ATOM 4228 O O . ALA B 1 151 ? 24.641 26.312 5.477 1 98.69 151 ALA B O 1
ATOM 4229 N N . GLU B 1 152 ? 22.688 25.234 5.648 1 98.75 152 GLU B N 1
ATOM 4230 C CA . GLU B 1 152 ? 23.312 23.922 5.836 1 98.75 152 GLU B CA 1
ATOM 4231 C C . GLU B 1 152 ? 23.547 23.219 4.496 1 98.75 152 GLU B C 1
ATOM 4233 O O . GLU B 1 152 ? 24.234 22.203 4.434 1 98.75 152 GLU B O 1
ATOM 4238 N N . VAL B 1 153 ? 23.031 23.766 3.42 1 98.56 153 VAL B N 1
ATOM 4239 C CA . VAL B 1 153 ? 23.156 23.156 2.098 1 98.56 153 VAL B CA 1
ATOM 4240 C C . VAL B 1 153 ? 24.578 23.359 1.569 1 98.56 153 VAL B C 1
ATOM 4242 O O . VAL B 1 153 ? 25.094 24.484 1.603 1 98.56 153 VAL B O 1
ATOM 4245 N N . THR B 1 154 ? 25.203 22.297 1.131 1 97.44 154 THR B N 1
ATOM 4246 C CA . THR B 1 154 ? 26.547 22.297 0.552 1 97.44 154 THR B CA 1
ATOM 4247 C C . THR B 1 154 ? 26.578 21.5 -0.75 1 97.44 154 THR B C 1
ATOM 4249 O O . THR B 1 154 ? 25.547 21 -1.198 1 97.44 154 THR B O 1
ATOM 4252 N N . GLU B 1 155 ? 27.766 21.406 -1.334 1 95.69 155 GLU B N 1
ATOM 4253 C CA . GLU B 1 155 ? 27.953 20.656 -2.57 1 95.69 155 GLU B CA 1
ATOM 4254 C C . GLU B 1 155 ? 27.781 19.156 -2.334 1 95.69 155 GLU B C 1
ATOM 4256 O O . GLU B 1 155 ? 27.5 18.406 -3.268 1 95.69 155 GLU B O 1
ATOM 4261 N N . ASP B 1 156 ? 27.859 18.75 -1.1 1 97.5 156 ASP B N 1
ATOM 4262 C CA . ASP B 1 156 ? 27.75 17.344 -0.756 1 97.5 156 ASP B CA 1
ATOM 4263 C C . ASP B 1 156 ? 26.312 16.969 -0.398 1 97.5 156 ASP B C 1
ATOM 4265 O O . ASP B 1 156 ? 26.016 15.812 -0.098 1 97.5 156 ASP B O 1
ATOM 4269 N N . THR B 1 157 ? 25.422 17.938 -0.456 1 98.69 157 THR B N 1
ATOM 4270 C CA . THR B 1 157 ? 24.031 17.688 -0.095 1 98.69 157 THR B CA 1
ATOM 4271 C C . THR B 1 157 ? 23.266 17.094 -1.267 1 98.69 157 THR B C 1
ATOM 4273 O O . THR B 1 157 ? 23.234 17.672 -2.355 1 98.69 157 THR B O 1
ATOM 4276 N N . ALA B 1 158 ? 22.734 15.883 -0.983 1 98.31 158 ALA B N 1
ATOM 4277 C CA . ALA B 1 158 ? 21.938 15.234 -2.016 1 98.31 158 ALA B CA 1
ATOM 4278 C C . ALA B 1 158 ? 20.5 15.766 -2.02 1 98.31 158 ALA B C 1
ATOM 4280 O O . ALA B 1 158 ? 19.906 15.945 -3.082 1 98.31 158 ALA B O 1
ATOM 4281 N N . ALA B 1 159 ? 20.016 15.977 -0.81 1 98.75 159 ALA B N 1
ATOM 4282 C CA . ALA B 1 159 ? 18.609 16.359 -0.73 1 98.75 159 ALA B CA 1
ATOM 4283 C C . ALA B 1 159 ? 18.312 17.109 0.565 1 98.75 159 ALA B C 1
ATOM 4285 O O . ALA B 1 159 ? 19.047 16.984 1.546 1 98.75 159 ALA B O 1
ATOM 4286 N N . VAL B 1 160 ? 17.312 17.906 0.518 1 98.88 160 VAL B N 1
ATOM 4287 C CA . VAL B 1 160 ? 16.688 18.578 1.659 1 98.88 160 VAL B CA 1
ATOM 4288 C C . VAL B 1 160 ? 15.234 18.156 1.786 1 98.88 160 VAL B C 1
ATOM 4290 O O . VAL B 1 160 ? 14.484 18.188 0.806 1 98.88 160 VAL B O 1
ATOM 4293 N N . LEU B 1 161 ? 14.82 17.672 2.938 1 98.81 161 LEU B N 1
ATOM 4294 C CA . LEU B 1 161 ? 13.438 17.297 3.197 1 98.81 161 LEU B CA 1
ATOM 4295 C C . LEU B 1 161 ? 12.867 18.109 4.359 1 98.81 161 LEU B C 1
ATOM 4297 O O . LEU B 1 161 ? 13.375 18.031 5.48 1 98.81 161 LEU B O 1
ATOM 4301 N N . VAL B 1 162 ? 11.797 18.891 4.125 1 98.75 162 VAL B N 1
ATOM 4302 C CA . VAL B 1 162 ? 11.203 19.734 5.148 1 98.75 162 VAL B CA 1
ATOM 4303 C C . VAL B 1 162 ? 9.68 19.734 5.008 1 98.75 162 VAL B C 1
ATOM 4305 O O . VAL B 1 162 ? 9.148 19.375 3.951 1 98.75 162 VAL B O 1
ATOM 4308 N N . SER B 1 163 ? 9.008 20.094 6.07 1 98.69 163 SER B N 1
ATOM 4309 C CA . SER B 1 163 ? 7.555 20.219 6.055 1 98.69 163 SER B CA 1
ATOM 4310 C C . SER B 1 163 ? 7.121 21.656 5.781 1 98.69 163 SER B C 1
ATOM 4312 O O . SER B 1 163 ? 7.75 22.594 6.266 1 98.69 163 SER B O 1
ATOM 4314 N N . ALA B 1 164 ? 6.02 21.812 5.031 1 98.69 164 ALA B N 1
ATOM 4315 C CA . ALA B 1 164 ? 5.426 23.125 4.824 1 98.69 164 ALA B CA 1
ATOM 4316 C C . ALA B 1 164 ? 4.699 23.609 6.078 1 98.69 164 ALA B C 1
ATOM 4318 O O . ALA B 1 164 ? 4.613 24.812 6.332 1 98.69 164 ALA B O 1
ATOM 4319 N N . VAL B 1 165 ? 4.105 22.703 6.754 1 98.5 165 VAL B N 1
ATOM 4320 C CA . VAL B 1 165 ? 3.398 22.938 8.008 1 98.5 165 VAL B CA 1
ATOM 4321 C C . VAL B 1 165 ? 3.869 21.938 9.055 1 98.5 165 VAL B C 1
ATOM 4323 O O . VAL B 1 165 ? 3.951 20.734 8.781 1 98.5 165 VAL B O 1
ATOM 4326 N N . LEU B 1 166 ? 4.25 22.422 10.227 1 97.62 166 LEU B N 1
ATOM 4327 C CA . LEU B 1 166 ? 4.758 21.547 11.281 1 97.62 166 LEU B CA 1
ATOM 4328 C C . LEU B 1 166 ? 3.623 20.781 11.945 1 97.62 166 LEU B C 1
ATOM 4330 O O . LEU B 1 166 ? 2.633 21.375 12.375 1 97.62 166 LEU B O 1
ATOM 4334 N N . PHE B 1 167 ? 3.736 19.453 12.094 1 96.12 167 PHE B N 1
ATOM 4335 C CA . PHE B 1 167 ? 2.637 18.578 12.492 1 96.12 167 PHE B CA 1
ATOM 4336 C C . PHE B 1 167 ? 2.303 18.766 13.969 1 96.12 167 PHE B C 1
ATOM 4338 O O . PHE B 1 167 ? 1.181 18.484 14.398 1 96.12 167 PHE B O 1
ATOM 4345 N N . GLU B 1 168 ? 3.229 19.25 14.797 1 95.38 168 GLU B N 1
ATOM 4346 C CA . GLU B 1 168 ? 2.99 19.391 16.234 1 95.38 168 GLU B CA 1
ATOM 4347 C C . GLU B 1 168 ? 2.268 20.703 16.547 1 95.38 168 GLU B C 1
ATOM 4349 O O . GLU B 1 168 ? 1.416 20.75 17.438 1 95.38 168 GLU B O 1
ATOM 4354 N N . THR B 1 169 ? 2.592 21.781 15.766 1 96.19 169 THR B N 1
ATOM 4355 C CA . THR B 1 169 ? 2.15 23.109 16.172 1 96.19 169 THR B CA 1
ATOM 4356 C C . THR B 1 169 ? 1.259 23.734 15.109 1 96.19 169 THR B C 1
ATOM 4358 O O . THR B 1 169 ? 0.633 24.766 15.344 1 96.19 169 THR B O 1
ATOM 4361 N N . SER B 1 170 ? 1.195 23.156 13.961 1 97.62 170 SER B N 1
ATOM 4362 C CA . SER B 1 170 ? 0.409 23.641 12.828 1 97.62 170 SER B CA 1
ATOM 4363 C C . SER B 1 170 ? 1 24.922 12.25 1 97.62 170 SER B C 1
ATOM 4365 O O . SER B 1 170 ? 0.376 25.578 11.406 1 97.62 170 SER B O 1
ATOM 4367 N N . ARG B 1 171 ? 2.203 25.297 12.664 1 97.94 171 ARG B N 1
ATOM 4368 C CA . ARG B 1 171 ? 2.809 26.531 12.164 1 97.94 171 ARG B CA 1
ATOM 4369 C C . ARG B 1 171 ? 3.248 26.375 10.711 1 97.94 171 ARG B C 1
ATOM 4371 O O . ARG B 1 171 ? 3.844 25.359 10.344 1 97.94 171 ARG B O 1
ATOM 4378 N N . LEU B 1 172 ? 2.92 27.312 9.891 1 98.38 172 LEU B N 1
ATOM 4379 C CA . LEU B 1 172 ? 3.443 27.391 8.523 1 98.38 172 LEU B CA 1
ATOM 4380 C C . LEU B 1 172 ? 4.922 27.766 8.531 1 98.38 172 LEU B C 1
ATOM 4382 O O . LEU B 1 172 ? 5.348 28.641 9.297 1 98.38 172 LEU B O 1
ATOM 4386 N N . VAL B 1 173 ? 5.695 27.078 7.742 1 98.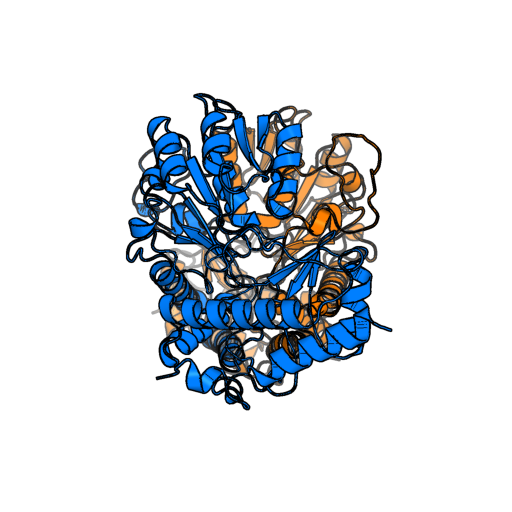44 173 VAL B N 1
ATOM 4387 C CA . VAL B 1 173 ? 7.117 27.391 7.625 1 98.44 173 VAL B CA 1
ATOM 4388 C C . VAL B 1 173 ? 7.328 28.422 6.523 1 98.44 173 VAL B C 1
ATOM 4390 O O . VAL B 1 173 ? 7.117 28.141 5.344 1 98.44 173 VAL B O 1
ATOM 4393 N N . PRO B 1 174 ? 7.738 29.625 6.902 1 97.62 174 PRO B N 1
ATOM 4394 C CA . PRO B 1 174 ? 7.977 30.641 5.875 1 97.62 174 PRO B CA 1
ATOM 4395 C C . PRO B 1 174 ? 9.312 30.453 5.16 1 97.62 174 PRO B C 1
ATOM 4397 O O . PRO B 1 174 ? 10.156 29.672 5.609 1 97.62 174 PRO B O 1
ATOM 4400 N N . GLY B 1 175 ? 9.5 31.078 4.043 1 98.12 175 GLY B N 1
ATOM 4401 C CA . GLY B 1 175 ? 10.797 31.203 3.385 1 98.12 175 GLY B CA 1
ATOM 4402 C C . GLY B 1 175 ? 11.156 30 2.545 1 98.12 175 GLY B C 1
ATOM 4403 O O . GLY B 1 175 ? 12.312 29.828 2.141 1 98.12 175 GLY B O 1
ATOM 4404 N N . LEU B 1 176 ? 10.188 29.172 2.225 1 98.5 176 LEU B N 1
ATOM 4405 C CA . LEU B 1 176 ? 10.477 27.953 1.467 1 98.5 176 LEU B CA 1
ATOM 4406 C C . LEU B 1 176 ? 10.883 28.297 0.037 1 98.5 176 LEU B C 1
ATOM 4408 O O . LEU B 1 176 ? 11.648 27.547 -0.586 1 98.5 176 LEU B O 1
ATOM 4412 N N . ALA B 1 177 ? 10.406 29.406 -0.489 1 98.44 177 ALA B N 1
ATOM 4413 C CA . ALA B 1 177 ? 10.836 29.844 -1.817 1 98.44 177 ALA B CA 1
ATOM 4414 C C . ALA B 1 177 ? 12.336 30.109 -1.853 1 98.44 177 ALA B C 1
ATOM 4416 O O . ALA B 1 177 ? 13.023 29.734 -2.807 1 98.44 177 ALA B O 1
ATOM 4417 N N . HIS B 1 178 ? 12.773 30.812 -0.84 1 98.31 178 HIS B N 1
ATOM 4418 C CA . HIS B 1 178 ? 14.203 31.078 -0.726 1 98.31 178 HIS B CA 1
ATOM 4419 C C . HIS B 1 178 ? 14.992 29.766 -0.64 1 98.31 178 HIS B C 1
ATOM 4421 O O . HIS B 1 178 ? 16.016 29.609 -1.316 1 98.31 178 HIS B O 1
ATOM 4427 N N . LEU B 1 179 ? 14.539 28.875 0.185 1 98.75 179 LEU B N 1
ATOM 4428 C CA . LEU B 1 179 ? 15.188 27.562 0.31 1 98.75 179 LEU B CA 1
ATOM 4429 C C . LEU B 1 179 ? 15.227 26.859 -1.035 1 98.75 179 LEU B C 1
ATOM 4431 O O . LEU B 1 179 ? 16.25 26.25 -1.394 1 98.75 179 LEU B O 1
ATOM 4435 N N . ALA B 1 180 ? 14.133 26.891 -1.76 1 98.56 180 ALA B N 1
ATOM 4436 C CA . ALA B 1 180 ? 14.062 26.266 -3.08 1 98.56 180 ALA B CA 1
ATOM 4437 C C . ALA B 1 180 ? 15.117 26.859 -4.016 1 98.56 180 ALA B C 1
ATOM 4439 O O . ALA B 1 180 ? 15.781 26.125 -4.754 1 98.56 180 ALA B O 1
ATOM 4440 N N . ASP B 1 181 ? 15.266 28.141 -3.986 1 98.06 181 ASP B N 1
ATOM 4441 C CA . ASP B 1 181 ? 16.234 28.828 -4.828 1 98.06 181 ASP B CA 1
ATOM 4442 C C . ASP B 1 181 ? 17.656 28.375 -4.492 1 98.06 181 ASP B C 1
ATOM 4444 O O . ASP B 1 181 ? 18.469 28.125 -5.387 1 98.06 181 ASP B O 1
ATOM 4448 N N . VAL B 1 182 ? 17.938 28.344 -3.225 1 98.44 182 VAL B N 1
ATOM 4449 C CA . VAL B 1 182 ? 19.266 27.938 -2.773 1 98.44 182 VAL B CA 1
ATOM 4450 C C . VAL B 1 182 ? 19.547 26.516 -3.234 1 98.44 182 VAL B C 1
ATOM 4452 O O . VAL B 1 182 ? 20.625 26.219 -3.744 1 98.44 182 VAL B O 1
ATOM 4455 N N . CYS B 1 183 ? 18.594 25.609 -3.053 1 98.31 183 CYS B N 1
ATOM 4456 C CA . CYS B 1 183 ? 18.75 24.219 -3.461 1 98.31 183 CYS B CA 1
ATOM 4457 C C . CYS B 1 183 ? 18.969 24.125 -4.965 1 98.31 183 CYS B C 1
ATOM 4459 O O . CYS B 1 183 ? 19.859 23.406 -5.422 1 98.31 183 CYS B O 1
ATOM 4461 N N . LEU B 1 184 ? 18.156 24.844 -5.707 1 96.75 184 LEU B N 1
ATOM 4462 C CA . LEU B 1 184 ? 18.25 24.812 -7.16 1 96.75 184 LEU B CA 1
ATOM 4463 C C . LEU B 1 184 ? 19.641 25.25 -7.629 1 96.75 184 LEU B C 1
ATOM 4465 O O . LEU B 1 184 ? 20.234 24.625 -8.508 1 96.75 184 LEU B O 1
ATOM 4469 N N . LYS B 1 185 ? 20.125 26.281 -7.055 1 96.44 185 LYS B N 1
ATOM 4470 C CA . LYS B 1 185 ? 21.422 26.828 -7.434 1 96.44 185 LYS B CA 1
ATOM 4471 C C . LYS B 1 185 ? 22.547 25.828 -7.188 1 96.44 185 LYS B C 1
ATOM 4473 O O . LYS B 1 185 ? 23.562 25.828 -7.887 1 96.44 185 LYS B O 1
ATOM 4478 N N . GLN B 1 186 ? 22.375 24.969 -6.293 1 96.44 186 GLN B N 1
ATOM 4479 C CA . GLN B 1 186 ? 23.406 24.016 -5.922 1 96.44 186 GLN B CA 1
ATOM 4480 C C . GLN B 1 186 ? 23.094 22.625 -6.465 1 96.44 186 GLN B C 1
ATOM 4482 O O . GLN B 1 186 ? 23.75 21.641 -6.09 1 96.44 186 GLN B O 1
ATOM 4487 N N . SER B 1 187 ? 22.078 22.484 -7.246 1 95.94 187 SER B N 1
ATOM 4488 C CA . SER B 1 187 ? 21.641 21.203 -7.812 1 95.94 187 SER B CA 1
ATOM 4489 C C . SER B 1 187 ? 21.297 20.203 -6.715 1 95.94 187 SER B C 1
ATOM 4491 O O . SER B 1 187 ? 21.703 19.047 -6.773 1 95.94 187 SER B O 1
ATOM 4493 N N . VAL B 1 188 ? 20.703 20.719 -5.68 1 98.06 188 VAL B N 1
ATOM 4494 C CA . VAL B 1 188 ? 20.219 19.906 -4.57 1 98.06 188 VAL B CA 1
ATOM 4495 C C . VAL B 1 188 ? 18.703 19.703 -4.691 1 98.06 188 VAL B C 1
ATOM 4497 O O . VAL B 1 188 ? 17.984 20.641 -5.051 1 98.06 188 VAL B O 1
ATOM 4500 N N . ASN B 1 189 ? 18.219 18.469 -4.457 1 98.25 189 ASN B N 1
ATOM 4501 C CA . ASN B 1 189 ? 16.781 18.203 -4.52 1 98.25 189 ASN B CA 1
ATOM 4502 C C . ASN B 1 189 ? 16.078 18.625 -3.238 1 98.25 189 ASN B C 1
ATOM 4504 O O . ASN B 1 189 ? 16.469 18.219 -2.145 1 98.25 189 ASN B O 1
ATOM 4508 N N . LEU B 1 190 ? 15.094 19.469 -3.357 1 98.81 190 LEU B N 1
ATOM 4509 C CA . LEU B 1 190 ? 14.258 19.875 -2.229 1 98.81 190 LEU B CA 1
ATOM 4510 C C . LEU B 1 190 ? 12.922 19.141 -2.254 1 98.81 190 LEU B C 1
ATOM 4512 O O . LEU B 1 190 ? 12.203 19.188 -3.254 1 98.81 190 LEU B O 1
ATOM 4516 N N . VAL B 1 191 ? 12.594 18.406 -1.209 1 98.88 191 VAL B N 1
ATOM 4517 C CA . VAL B 1 191 ? 11.281 17.797 -1.016 1 98.88 191 VAL B CA 1
ATOM 4518 C C . VAL B 1 191 ? 10.508 18.562 0.054 1 98.88 191 VAL B C 1
ATOM 4520 O O . VAL B 1 191 ? 10.961 18.672 1.197 1 98.88 191 VAL B O 1
ATOM 4523 N N . VAL B 1 192 ? 9.406 19.094 -0.299 1 98.88 192 VAL B N 1
ATOM 4524 C CA . VAL B 1 192 ? 8.523 19.766 0.65 1 98.88 192 VAL B CA 1
ATOM 4525 C C . VAL B 1 192 ? 7.32 18.891 0.959 1 98.88 192 VAL B C 1
ATOM 4527 O O . VAL B 1 192 ? 6.559 18.531 0.058 1 98.88 192 VAL B O 1
ATOM 4530 N N . ASP B 1 193 ? 7.168 18.5 2.205 1 98.69 193 ASP B N 1
ATOM 4531 C CA . ASP B 1 193 ? 6.008 17.75 2.662 1 98.69 193 ASP B CA 1
ATOM 4532 C C . ASP B 1 193 ? 4.812 18.672 2.898 1 98.69 193 ASP B C 1
ATOM 4534 O O . ASP B 1 193 ? 4.832 19.516 3.807 1 98.69 193 ASP B O 1
ATOM 4538 N N . ALA B 1 194 ? 3.771 18.453 2.135 1 98.62 194 ALA B N 1
ATOM 4539 C CA . ALA B 1 194 ? 2.594 19.312 2.186 1 98.62 194 ALA B CA 1
ATOM 4540 C C . ALA B 1 194 ? 1.416 18.594 2.842 1 98.62 194 ALA B C 1
ATOM 4542 O O . ALA B 1 194 ? 0.265 19.016 2.688 1 98.62 194 ALA B O 1
ATOM 4543 N N . TYR B 1 195 ? 1.663 17.5 3.545 1 97.94 195 TYR B N 1
ATOM 4544 C CA . TYR B 1 195 ? 0.595 16.688 4.094 1 97.94 195 TYR B CA 1
ATOM 4545 C C . TYR B 1 195 ? -0.304 17.5 5.02 1 97.94 195 TYR B C 1
ATOM 4547 O O . TYR B 1 195 ? -1.527 17.344 4.996 1 97.94 195 TYR B O 1
ATOM 4555 N N . HIS B 1 196 ? 0.256 18.375 5.836 1 98.19 196 HIS B N 1
ATOM 4556 C CA . HIS B 1 196 ? -0.518 19.188 6.781 1 98.19 196 HIS B CA 1
ATOM 4557 C C . HIS B 1 196 ? -0.912 20.531 6.172 1 98.19 196 HIS B C 1
ATOM 4559 O O . HIS B 1 196 ? -1.418 21.406 6.871 1 98.19 196 HIS B O 1
ATOM 4565 N N . ALA B 1 197 ? -0.688 20.688 4.887 1 98.31 197 ALA B N 1
ATOM 4566 C CA . ALA B 1 197 ? -1.059 21.922 4.211 1 98.31 197 ALA B CA 1
ATOM 4567 C C . ALA B 1 197 ? -2.293 21.734 3.336 1 98.31 197 ALA B C 1
ATOM 4569 O O . ALA B 1 197 ? -3.223 22.531 3.367 1 98.31 197 ALA B O 1
ATOM 4570 N N . LEU B 1 198 ? -2.338 20.656 2.605 1 98.19 198 LEU B N 1
ATOM 4571 C CA . LEU B 1 198 ? -3.381 20.453 1.606 1 98.19 198 LEU B CA 1
ATOM 4572 C C . LEU B 1 198 ? -4.746 20.312 2.27 1 98.19 198 LEU B C 1
ATOM 4574 O O . LEU B 1 198 ? -4.926 19.469 3.152 1 98.19 198 LEU B O 1
ATOM 4578 N N . GLY B 1 199 ? -5.688 21.109 1.818 1 97.44 199 GLY B N 1
ATOM 4579 C CA . GLY B 1 199 ? -7.039 21.094 2.355 1 97.44 199 GLY B CA 1
ATOM 4580 C C . GLY B 1 199 ? -7.293 22.188 3.375 1 97.44 199 GLY B C 1
ATOM 4581 O O . GLY B 1 199 ? -8.445 22.453 3.734 1 97.44 199 GLY B O 1
ATOM 4582 N N . VAL B 1 200 ? -6.117 22.891 3.836 1 97.88 200 VAL B N 1
ATOM 4583 C CA . VAL B 1 200 ? -6.359 23.953 4.816 1 97.88 200 VAL B CA 1
ATOM 4584 C C . VAL B 1 200 ? -5.578 25.203 4.43 1 97.88 200 VAL B C 1
ATOM 4586 O O . VAL B 1 200 ? -5.863 26.297 4.918 1 97.88 200 VAL B O 1
ATOM 4589 N N . VAL B 1 201 ? -4.543 25.078 3.604 1 97.62 201 VAL B N 1
ATOM 4590 C CA . VAL B 1 201 ? -3.787 26.203 3.062 1 97.62 201 VAL B CA 1
ATOM 4591 C C . VAL B 1 201 ? -3.648 26.062 1.549 1 97.62 201 VAL B C 1
ATOM 4593 O O . VAL B 1 201 ? -3.281 24.984 1.055 1 97.62 201 VAL B O 1
ATOM 4596 N N . PRO B 1 202 ? -3.967 27.188 0.776 1 97.94 202 PRO B N 1
ATOM 4597 C CA . PRO B 1 202 ? -3.67 27.109 -0.655 1 97.94 202 PRO B CA 1
ATOM 4598 C C . PRO B 1 202 ? -2.203 26.781 -0.935 1 97.94 202 PRO B C 1
ATOM 4600 O O . PRO B 1 202 ? -1.314 27.281 -0.245 1 97.94 202 PRO B O 1
ATOM 4603 N N . PHE B 1 203 ? -1.959 25.938 -1.986 1 98.44 203 PHE B N 1
ATOM 4604 C CA . PHE B 1 203 ? -0.61 25.438 -2.195 1 98.44 203 PHE B CA 1
ATOM 4605 C C . PHE B 1 203 ? -0.243 25.453 -3.674 1 98.44 203 PHE B C 1
ATOM 4607 O O . PHE B 1 203 ? 0.25 24.469 -4.215 1 98.44 203 PHE B O 1
ATOM 4614 N N . SER B 1 204 ? -0.507 26.531 -4.309 1 98.06 204 SER B N 1
ATOM 4615 C CA . SER B 1 204 ? -0.093 26.703 -5.699 1 98.06 204 SER B CA 1
ATOM 4616 C C . SER B 1 204 ? 1.427 26.766 -5.82 1 98.06 204 SER B C 1
ATOM 4618 O O . SER B 1 204 ? 2.059 27.688 -5.293 1 98.06 204 SER B O 1
ATOM 4620 N N . LEU B 1 205 ? 1.961 25.875 -6.551 1 98.31 205 LEU B N 1
ATOM 4621 C CA . LEU B 1 205 ? 3.412 25.75 -6.629 1 98.31 205 LEU B CA 1
ATOM 4622 C C . LEU B 1 205 ? 4.035 27.016 -7.215 1 98.31 205 LEU B C 1
ATOM 4624 O O . LEU B 1 205 ? 5.09 27.453 -6.758 1 98.31 205 LEU B O 1
ATOM 4628 N N . HIS B 1 206 ? 3.381 27.578 -8.227 1 97.12 206 HIS B N 1
ATOM 4629 C CA . HIS B 1 206 ? 3.887 28.797 -8.852 1 97.12 206 HIS B CA 1
ATOM 4630 C C . HIS B 1 206 ? 3.895 29.969 -7.863 1 97.12 206 HIS B C 1
ATOM 4632 O O . HIS B 1 206 ? 4.902 30.656 -7.727 1 97.12 206 HIS B O 1
ATOM 4638 N N . ASP B 1 207 ? 2.816 30.125 -7.141 1 97.38 207 ASP B N 1
ATOM 4639 C CA . ASP B 1 207 ? 2.686 31.234 -6.199 1 97.38 207 ASP B CA 1
ATOM 4640 C C . ASP B 1 207 ? 3.652 31.078 -5.027 1 97.38 207 ASP B C 1
ATOM 4642 O O . ASP B 1 207 ? 4.121 32.062 -4.469 1 97.38 207 ASP B O 1
ATOM 4646 N N . LEU B 1 208 ? 4.043 29.844 -4.691 1 97.94 208 LEU B N 1
ATOM 4647 C CA . LEU B 1 208 ? 4.879 29.562 -3.527 1 97.94 208 LEU B CA 1
ATOM 4648 C C . LEU B 1 208 ? 6.355 29.547 -3.91 1 97.94 208 LEU B C 1
ATOM 4650 O O . LEU B 1 208 ? 7.223 29.422 -3.043 1 97.94 208 LEU B O 1
ATOM 4654 N N . GLY B 1 209 ? 6.637 29.625 -5.223 1 98 209 GLY B N 1
ATOM 4655 C CA . GLY B 1 209 ? 8.016 29.516 -5.68 1 98 209 GLY B CA 1
ATOM 4656 C C . GLY B 1 209 ? 8.586 28.125 -5.516 1 98 209 GLY B C 1
ATOM 4657 O O . GLY B 1 209 ? 9.773 27.969 -5.211 1 98 209 GLY B O 1
ATOM 4658 N N . LEU B 1 210 ? 7.734 27.109 -5.684 1 98.44 210 LEU B N 1
ATOM 4659 C CA . LEU B 1 210 ? 8.156 25.734 -5.426 1 98.44 210 LEU B CA 1
ATOM 4660 C C . LEU B 1 210 ? 8.07 24.891 -6.695 1 98.44 210 LEU B C 1
ATOM 4662 O O . LEU B 1 210 ? 7.973 23.672 -6.629 1 98.44 210 LEU B O 1
ATOM 4666 N N . THR B 1 211 ? 8.109 25.516 -7.859 1 97.12 211 THR B N 1
ATOM 4667 C CA . THR B 1 211 ? 7.914 24.812 -9.125 1 97.12 211 THR B CA 1
ATOM 4668 C C . THR B 1 211 ? 9.031 23.812 -9.375 1 97.12 211 THR B C 1
ATOM 4670 O O . THR B 1 211 ? 8.82 22.781 -10.023 1 97.12 211 THR B O 1
ATOM 4673 N N . ASN B 1 212 ? 10.211 24.094 -8.773 1 97 212 ASN B N 1
ATOM 4674 C CA . ASN B 1 212 ? 11.344 23.203 -9.016 1 97 212 ASN B CA 1
ATOM 4675 C C . ASN B 1 212 ? 11.57 22.25 -7.84 1 97 212 ASN B C 1
ATOM 4677 O O . ASN B 1 212 ? 12.555 21.516 -7.816 1 97 212 ASN B O 1
ATOM 4681 N N . ALA B 1 213 ? 10.711 22.281 -6.879 1 98.25 213 ALA B N 1
ATOM 4682 C CA . ALA B 1 213 ? 10.797 21.375 -5.727 1 98.25 213 ALA B CA 1
ATOM 4683 C C . ALA B 1 213 ? 9.953 20.125 -5.941 1 98.25 213 ALA B C 1
ATOM 4685 O O . ALA B 1 213 ? 9.016 20.125 -6.742 1 98.25 213 ALA B O 1
ATOM 4686 N N . TRP B 1 214 ? 10.391 19.047 -5.309 1 98.44 214 TRP B N 1
ATOM 4687 C CA . TRP B 1 214 ? 9.477 17.922 -5.094 1 98.44 214 TRP B CA 1
ATOM 4688 C C . TRP B 1 214 ? 8.445 18.266 -4.023 1 98.44 214 TRP B C 1
ATOM 4690 O O . TRP B 1 214 ? 8.742 18.969 -3.062 1 98.44 214 TRP B O 1
ATOM 4700 N N . VAL B 1 215 ? 7.234 17.75 -4.23 1 98.81 215 VAL B N 1
ATOM 4701 C CA . VAL B 1 215 ? 6.215 17.922 -3.201 1 98.81 215 VAL B CA 1
ATOM 4702 C C . VAL B 1 215 ? 5.621 16.562 -2.822 1 98.81 215 VAL B C 1
ATOM 4704 O O . VAL B 1 215 ? 5.246 15.781 -3.695 1 98.81 215 VAL B O 1
ATOM 4707 N N . LEU B 1 216 ? 5.664 16.266 -1.582 1 98.38 216 LEU B N 1
ATOM 4708 C CA . LEU B 1 216 ? 5.105 15.062 -0.99 1 98.38 216 LEU B CA 1
ATOM 4709 C C . LEU B 1 216 ? 3.822 15.367 -0.228 1 98.38 216 LEU B C 1
ATOM 4711 O O . LEU B 1 216 ? 3.723 16.406 0.434 1 98.38 216 LEU B O 1
ATOM 4715 N N . GLY B 1 217 ? 2.812 14.484 -0.302 1 98.12 217 GLY B N 1
ATOM 4716 C CA . GLY B 1 217 ? 1.583 14.695 0.446 1 98.12 217 GLY B CA 1
ATOM 4717 C C . GLY B 1 217 ? 0.632 13.516 0.366 1 98.12 217 GLY B C 1
ATOM 4718 O O . GLY B 1 217 ? 1.017 12.43 -0.073 1 98.12 217 GLY B O 1
ATOM 4719 N N . GLY B 1 218 ? -0.614 13.734 0.87 1 97.12 218 GLY B N 1
ATOM 4720 C CA . GLY B 1 218 ? -1.622 12.688 0.87 1 97.12 218 GLY B CA 1
ATOM 4721 C C . GLY B 1 218 ? -3 13.18 1.263 1 97.12 218 GLY B C 1
ATOM 4722 O O . GLY B 1 218 ? -3.191 14.375 1.493 1 97.12 218 GLY B O 1
ATOM 4723 N N . GLY B 1 219 ? -3.959 12.258 1.215 1 97.31 219 GLY B N 1
ATOM 4724 C CA . GLY B 1 219 ? -5.352 12.656 1.358 1 97.31 219 GLY B CA 1
ATOM 4725 C C . GLY B 1 219 ? -6 12.109 2.615 1 97.31 219 GLY B C 1
ATOM 4726 O O . GLY B 1 219 ? -7.191 12.32 2.85 1 97.31 219 GLY B O 1
ATOM 4727 N N . TYR B 1 220 ? -5.238 11.492 3.506 1 95.81 220 TYR B N 1
ATOM 4728 C CA . TYR B 1 220 ? -5.758 10.805 4.684 1 95.81 220 TYR B CA 1
ATOM 4729 C C . TYR B 1 220 ? -6.34 11.805 5.68 1 95.81 220 TYR B C 1
ATOM 4731 O O . TYR B 1 220 ? -7.32 11.508 6.367 1 95.81 220 TYR B O 1
ATOM 4739 N N . LYS B 1 221 ? -5.832 13.016 5.754 1 96.5 221 LYS B N 1
ATOM 4740 C CA . LYS B 1 221 ? -6.176 14 6.777 1 96.5 221 LYS B CA 1
ATOM 4741 C C . LYS B 1 221 ? -7.25 14.961 6.281 1 96.5 221 LYS B C 1
ATOM 4743 O O . LYS B 1 221 ? -8.383 14.555 6.02 1 96.5 221 LYS B O 1
ATOM 4748 N N . TYR B 1 222 ? -6.863 16.188 5.91 1 97.94 222 TYR B N 1
ATOM 4749 C CA . TYR B 1 222 ? -7.785 17.281 5.633 1 97.94 222 TYR B CA 1
ATOM 4750 C C . TYR B 1 222 ? -8.602 17 4.379 1 97.94 222 TYR B C 1
ATOM 4752 O O . TYR B 1 222 ? -9.734 17.484 4.246 1 97.94 222 TYR B O 1
ATOM 4760 N N . LEU B 1 223 ? -8.125 16.156 3.535 1 98.31 223 LEU B N 1
ATOM 4761 C CA . LEU B 1 223 ? -8.773 15.945 2.244 1 98.31 223 LEU B CA 1
ATOM 4762 C C . LEU B 1 223 ? -9.805 14.82 2.33 1 98.31 223 LEU B C 1
ATOM 4764 O O . LEU B 1 223 ? -10.578 14.617 1.394 1 98.31 223 LEU B O 1
ATOM 4768 N N . GLN B 1 224 ? -9.812 14.086 3.387 1 98.44 224 GLN B N 1
ATOM 4769 C CA . GLN B 1 224 ? -10.852 13.109 3.701 1 98.44 224 GLN B CA 1
ATOM 4770 C C . GLN B 1 224 ? -10.859 11.969 2.688 1 98.44 224 GLN B C 1
ATOM 4772 O O . GLN B 1 224 ? -11.906 11.375 2.416 1 98.44 224 GLN B O 1
ATOM 4777 N N . LEU B 1 225 ? -9.727 11.695 2.07 1 98.38 225 LEU B N 1
ATOM 4778 C CA . LEU B 1 225 ? -9.664 10.664 1.038 1 98.38 225 LEU B CA 1
ATOM 4779 C C . LEU B 1 225 ? -9.492 9.289 1.659 1 98.38 225 LEU B C 1
ATOM 4781 O O . LEU B 1 225 ? -9.711 8.273 0.994 1 98.38 225 LEU B O 1
ATOM 4785 N N . GLY B 1 226 ? -9.094 9.234 2.947 1 97.12 226 GLY B N 1
ATOM 4786 C CA . GLY B 1 226 ? -8.727 7.98 3.58 1 97.12 226 GLY B CA 1
ATOM 4787 C C . GLY B 1 226 ? -7.297 7.562 3.295 1 97.12 226 GLY B C 1
ATOM 4788 O O . GLY B 1 226 ? -6.59 8.234 2.537 1 97.12 226 GLY B O 1
ATOM 4789 N N . GLU B 1 227 ? -6.852 6.488 3.957 1 97.06 227 GLU B N 1
ATOM 4790 C CA . GLU B 1 227 ? -5.5 5.965 3.783 1 97.06 227 GLU B CA 1
ATOM 4791 C C . GLU B 1 227 ? -5.289 5.445 2.365 1 97.06 227 GLU B C 1
ATOM 4793 O O . GLU B 1 227 ? -6.25 5.18 1.645 1 97.06 227 GLU B O 1
ATOM 4798 N N . GLY B 1 228 ? -4.039 5.34 1.951 1 97 228 GLY B N 1
ATOM 4799 C CA . GLY B 1 228 ? -3.715 4.711 0.681 1 97 228 GLY B CA 1
ATOM 4800 C C . GLY B 1 228 ? -3.703 5.688 -0.481 1 97 228 GLY B C 1
ATOM 4801 O O . GLY B 1 228 ? -3.656 5.277 -1.643 1 97 228 GLY B O 1
ATOM 4802 N N . ASN B 1 229 ? -3.762 6.988 -0.184 1 98.12 229 ASN B N 1
ATOM 4803 C CA . ASN B 1 229 ? -3.861 8 -1.229 1 98.12 229 ASN B CA 1
ATOM 4804 C C . ASN B 1 229 ? -2.811 9.094 -1.054 1 98.12 229 ASN B C 1
ATOM 4806 O O . ASN B 1 229 ? -3.15 10.258 -0.821 1 98.12 229 ASN B O 1
ATOM 4810 N N . CYS B 1 230 ? -1.549 8.75 -1.263 1 98.25 230 CYS B N 1
ATOM 4811 C CA . CYS B 1 230 ? -0.438 9.688 -1.181 1 98.25 230 CYS B CA 1
ATOM 4812 C C . CYS B 1 230 ? 0.146 9.969 -2.561 1 98.25 230 CYS B C 1
ATOM 4814 O O . CYS B 1 230 ? -0.138 9.242 -3.516 1 98.25 230 CYS B O 1
ATOM 4816 N N . PHE B 1 231 ? 0.895 11.047 -2.66 1 98.62 231 PHE B N 1
ATOM 4817 C CA . PHE B 1 231 ? 1.455 11.422 -3.953 1 98.62 231 PHE B CA 1
ATOM 4818 C C . PHE B 1 231 ? 2.84 12.039 -3.785 1 98.62 231 PHE B C 1
ATOM 4820 O O . PHE B 1 231 ? 3.188 12.508 -2.701 1 98.62 231 PHE B O 1
ATOM 4827 N N . LEU B 1 232 ? 3.668 11.938 -4.793 1 98.62 232 LEU B N 1
ATOM 4828 C CA . LEU B 1 232 ? 4.938 12.625 -4.992 1 98.62 232 LEU B CA 1
ATOM 4829 C C . LEU B 1 232 ? 4.938 13.391 -6.312 1 98.62 232 LEU B C 1
ATOM 4831 O O . LEU B 1 232 ? 4.973 12.781 -7.387 1 98.62 232 LEU B O 1
ATOM 4835 N N . ARG B 1 233 ? 4.805 14.688 -6.219 1 98.69 233 ARG B N 1
ATOM 4836 C CA . ARG B 1 233 ? 4.922 15.547 -7.391 1 98.69 233 ARG B CA 1
ATOM 4837 C C . ARG B 1 233 ? 6.383 15.75 -7.781 1 98.69 233 ARG B C 1
ATOM 4839 O O . ARG B 1 233 ? 7.211 16.094 -6.938 1 98.69 233 ARG B O 1
ATOM 4846 N N . MET B 1 234 ? 6.691 15.516 -9.016 1 97.69 234 MET B N 1
ATOM 4847 C CA . MET B 1 234 ? 8.07 15.516 -9.508 1 97.69 234 MET B CA 1
ATOM 4848 C C . MET B 1 234 ? 8.344 16.75 -10.359 1 97.69 234 MET B C 1
ATOM 4850 O O . MET B 1 234 ? 7.57 17.078 -11.258 1 97.69 234 MET B O 1
ATOM 4854 N N . PRO B 1 235 ? 9.461 17.453 -10.078 1 96.81 235 PRO B N 1
ATOM 4855 C CA . PRO B 1 235 ? 9.898 18.5 -11 1 96.81 235 PRO B CA 1
ATOM 4856 C C . PRO B 1 235 ? 10.453 17.953 -12.305 1 96.81 235 PRO B C 1
ATOM 4858 O O . PRO B 1 235 ? 10.625 16.734 -12.445 1 96.81 235 PRO B O 1
ATOM 4861 N N . ALA B 1 236 ? 10.75 18.812 -13.219 1 93.88 236 ALA B N 1
ATOM 4862 C CA . ALA B 1 236 ? 11.141 18.422 -14.57 1 93.88 236 ALA B CA 1
ATOM 4863 C C . ALA B 1 236 ? 12.422 17.578 -14.555 1 93.88 236 ALA B C 1
ATOM 4865 O O . ALA B 1 236 ? 12.547 16.609 -15.305 1 93.88 236 ALA B O 1
ATOM 4866 N N . HIS B 1 237 ? 13.328 17.922 -13.695 1 93.62 237 HIS B N 1
ATOM 4867 C CA . HIS B 1 237 ? 14.625 17.25 -13.703 1 93.62 237 HIS B CA 1
ATOM 4868 C C . HIS B 1 237 ? 14.523 15.836 -13.156 1 93.62 237 HIS B C 1
ATOM 4870 O O . HIS B 1 237 ? 15.461 15.047 -13.305 1 93.62 237 HIS B O 1
ATOM 4876 N N . ALA B 1 238 ? 13.391 15.508 -12.57 1 94.12 238 ALA B N 1
ATOM 4877 C CA . ALA B 1 238 ? 13.164 14.148 -12.078 1 94.12 238 ALA B CA 1
ATOM 4878 C C . ALA B 1 238 ? 13.219 13.133 -13.211 1 94.12 238 ALA B C 1
ATOM 4880 O O . ALA B 1 238 ? 13.477 11.953 -12.984 1 94.12 238 ALA B O 1
ATOM 4881 N N . GLN B 1 239 ? 13.016 13.516 -14.43 1 91.75 239 GLN B N 1
ATOM 4882 C CA . GLN B 1 239 ? 12.961 12.633 -15.594 1 91.75 239 GLN B CA 1
ATOM 4883 C C . GLN B 1 239 ? 14.344 12.078 -15.922 1 91.75 239 GLN B C 1
ATOM 4885 O O . GLN B 1 239 ? 14.469 11.133 -16.703 1 91.75 239 GLN B O 1
ATOM 4890 N N . GLU B 1 240 ? 15.336 12.586 -15.211 1 92.06 240 GLU B N 1
ATOM 4891 C CA . GLU B 1 240 ? 16.688 12.086 -15.43 1 92.06 240 GLU B CA 1
ATOM 4892 C C . GLU B 1 240 ? 17.078 11.062 -14.367 1 92.06 240 GLU B C 1
ATOM 4894 O O . GLU B 1 240 ? 18.078 10.359 -14.516 1 92.06 240 GLU B O 1
ATOM 4899 N N . LEU B 1 241 ? 16.281 10.984 -13.406 1 93.88 241 LEU B N 1
ATOM 4900 C CA . LEU B 1 241 ? 16.641 10.141 -12.273 1 93.88 241 LEU B CA 1
ATOM 4901 C C . LEU B 1 241 ? 16.188 8.695 -12.5 1 93.88 241 LEU B C 1
ATOM 4903 O O . LEU B 1 241 ? 15.258 8.445 -13.273 1 93.88 241 LEU B O 1
ATOM 4907 N N . ARG B 1 242 ? 16.875 7.762 -11.938 1 93.75 242 ARG B N 1
ATOM 4908 C CA . ARG B 1 242 ? 16.641 6.324 -12.047 1 93.75 242 ARG B CA 1
ATOM 4909 C C . ARG B 1 242 ? 16.547 5.68 -10.664 1 93.75 242 ARG B C 1
ATOM 4911 O O . ARG B 1 242 ? 17.516 5.133 -10.156 1 93.75 242 ARG B O 1
ATOM 4918 N N . PRO B 1 243 ? 15.359 5.73 -10.062 1 95.88 243 PRO B N 1
ATOM 4919 C CA . PRO B 1 243 ? 15.234 5.129 -8.734 1 95.88 243 PRO B CA 1
ATOM 4920 C C . PRO B 1 243 ? 15.695 3.674 -8.695 1 95.88 243 PRO B C 1
ATOM 4922 O O . PRO B 1 243 ? 15.422 2.91 -9.625 1 95.88 243 PRO B O 1
ATOM 4925 N N . VAL B 1 244 ? 16.391 3.299 -7.684 1 96.75 244 VAL B N 1
ATOM 4926 C CA . VAL B 1 244 ? 16.828 1.922 -7.492 1 96.75 244 VAL B CA 1
ATOM 4927 C C . VAL B 1 244 ? 15.656 1.051 -7.062 1 96.75 244 VAL B C 1
ATOM 4929 O O . VAL B 1 244 ? 15.523 -0.089 -7.512 1 96.75 244 VAL B O 1
ATOM 4932 N N . VAL B 1 245 ? 14.852 1.534 -6.125 1 96.25 245 VAL B N 1
ATOM 4933 C CA . VAL B 1 245 ? 13.594 0.879 -5.785 1 96.25 245 VAL B CA 1
ATOM 4934 C C . VAL B 1 245 ? 12.555 1.168 -6.867 1 96.25 245 VAL B C 1
ATOM 4936 O O . VAL B 1 245 ? 12.016 2.277 -6.941 1 96.25 245 VAL B O 1
ATOM 4939 N N . THR B 1 246 ? 12.273 0.17 -7.766 1 91.88 246 THR B N 1
ATOM 4940 C CA . THR B 1 246 ? 11.469 0.415 -8.953 1 91.88 246 THR B CA 1
ATOM 4941 C C . THR B 1 246 ? 10.406 -0.674 -9.125 1 91.88 246 THR B C 1
ATOM 4943 O O . THR B 1 246 ? 10.734 -1.82 -9.438 1 91.88 246 THR B O 1
ATOM 4946 N N . GLY B 1 247 ? 9.125 -0.326 -8.867 1 85.25 247 GLY B N 1
ATOM 4947 C CA . GLY B 1 247 ? 8.039 -1.263 -9.102 1 85.25 247 GLY B CA 1
ATOM 4948 C C . GLY B 1 247 ? 7.855 -1.606 -10.57 1 85.25 247 GLY B C 1
ATOM 4949 O O . GLY B 1 247 ? 8.289 -0.858 -11.445 1 85.25 247 GLY B O 1
ATOM 4950 N N . TRP B 1 248 ? 7.191 -2.684 -10.789 1 83.5 248 TRP B N 1
ATOM 4951 C CA . TRP B 1 248 ? 7.086 -3.172 -12.164 1 83.5 248 TRP B CA 1
ATOM 4952 C C . TRP B 1 248 ? 6.172 -2.273 -12.992 1 83.5 248 TRP B C 1
ATOM 4954 O O . TRP B 1 248 ? 6.223 -2.297 -14.227 1 83.5 248 TRP B O 1
ATOM 4964 N N . TYR B 1 249 ? 5.375 -1.398 -12.344 1 84.88 249 TYR B N 1
ATOM 4965 C CA . TYR B 1 249 ? 4.535 -0.469 -13.094 1 84.88 249 TYR B CA 1
ATOM 4966 C C . TYR B 1 249 ? 5.375 0.628 -13.734 1 84.88 249 TYR B C 1
ATOM 4968 O O . TYR B 1 249 ? 4.906 1.337 -14.625 1 84.88 249 TYR B O 1
ATOM 4976 N N . ALA B 1 250 ? 6.562 0.736 -13.289 1 82.5 250 ALA B N 1
ATOM 4977 C CA . ALA B 1 250 ? 7.449 1.737 -13.875 1 82.5 250 ALA B CA 1
ATOM 4978 C C . ALA B 1 250 ? 7.957 1.285 -15.242 1 82.5 250 ALA B C 1
ATOM 4980 O O . ALA B 1 250 ? 8.586 2.062 -15.969 1 82.5 250 ALA B O 1
ATOM 4981 N N . GLU B 1 251 ? 7.723 0.007 -15.508 1 79.56 251 GLU B N 1
ATOM 4982 C CA . GLU B 1 251 ? 8.117 -0.543 -16.797 1 79.56 251 GLU B CA 1
ATOM 4983 C C . GLU B 1 251 ? 7.09 -0.216 -17.875 1 79.56 251 GLU B C 1
ATOM 4985 O O . GLU B 1 251 ? 7.398 -0.261 -19.062 1 79.56 251 GLU B O 1
ATOM 4990 N N . PHE B 1 252 ? 5.801 0.072 -17.375 1 67.94 252 PHE B N 1
ATOM 4991 C CA . PHE B 1 252 ? 4.688 0.201 -18.312 1 67.94 252 PHE B CA 1
ATOM 4992 C C . PHE B 1 252 ? 4.594 1.625 -18.844 1 67.94 252 PHE B C 1
ATOM 4994 O O . PHE B 1 252 ? 4.789 2.588 -18.109 1 67.94 252 PHE B O 1
ATOM 5001 N N . GLY B 1 253 ? 4.574 1.854 -20.125 1 59.28 253 GLY B N 1
ATOM 5002 C CA . GLY B 1 253 ? 4.445 3.127 -20.812 1 59.28 253 GLY B CA 1
ATOM 5003 C C . GLY B 1 253 ? 5.488 3.328 -21.891 1 59.28 253 GLY B C 1
ATOM 5004 O O . GLY B 1 253 ? 6.23 2.402 -22.234 1 59.28 253 GLY B O 1
ATOM 5005 N N . ALA B 1 254 ? 5.301 4.633 -22.5 1 47.75 254 ALA B N 1
ATOM 5006 C CA . ALA B 1 254 ? 6.324 4.996 -23.469 1 47.75 254 ALA B CA 1
ATOM 5007 C C . ALA B 1 254 ? 7.723 4.832 -22.891 1 47.75 254 ALA B C 1
ATOM 5009 O O . ALA B 1 254 ? 8.047 5.422 -21.844 1 47.75 254 ALA B O 1
ATOM 5010 N N . LEU B 1 255 ? 8.328 3.77 -23.188 1 57.53 255 LEU B N 1
ATOM 5011 C CA . LEU B 1 255 ? 9.656 3.488 -22.656 1 57.53 255 LEU B CA 1
ATOM 5012 C C . LEU B 1 255 ? 10.648 4.574 -23.047 1 57.53 255 LEU B C 1
ATOM 5014 O O . LEU B 1 255 ? 10.75 4.922 -24.234 1 57.53 255 LEU B O 1
ATOM 5018 N N . ALA B 1 256 ? 10.719 5.66 -22.188 1 47.59 256 ALA B N 1
ATOM 5019 C CA . ALA B 1 256 ? 11.727 6.676 -22.5 1 47.59 256 ALA B CA 1
ATOM 5020 C C . ALA B 1 256 ? 12.969 6.047 -23.125 1 47.59 256 ALA B C 1
ATOM 5022 O O . ALA B 1 256 ? 13.492 6.551 -24.109 1 47.59 256 ALA B O 1
ATOM 5023 N N . ASP B 1 257 ? 13.93 5.535 -22.234 1 49.28 257 ASP B N 1
ATOM 5024 C CA . ASP B 1 257 ? 15.273 5.172 -22.672 1 49.28 257 ASP B CA 1
ATOM 5025 C C . ASP B 1 257 ? 15.32 3.725 -23.156 1 49.28 257 ASP B C 1
ATOM 5027 O O . ASP B 1 257 ? 15.469 2.797 -22.359 1 49.28 257 ASP B O 1
ATOM 5031 N N . GLU B 1 258 ? 14.562 3.455 -24.078 1 48.72 258 GLU B N 1
ATOM 5032 C CA . GLU B 1 258 ? 14.922 2.178 -24.703 1 48.72 258 GLU B CA 1
ATOM 5033 C C . GLU B 1 258 ? 16.359 1.801 -24.391 1 48.72 258 GLU B C 1
ATOM 5035 O O . GLU B 1 258 ? 16.641 0.679 -23.969 1 48.72 258 GLU B O 1
ATOM 5040 N N . ARG B 1 259 ? 17.438 2.203 -25.453 1 50.34 259 ARG B N 1
ATOM 5041 C CA . ARG B 1 259 ? 18.344 1.377 -26.234 1 50.34 259 ARG B CA 1
ATOM 5042 C C . ARG B 1 259 ? 19.688 1.232 -25.516 1 50.34 259 ARG B C 1
ATOM 5044 O O . ARG B 1 259 ? 20.75 1.435 -26.125 1 50.34 259 ARG B O 1
ATOM 5051 N N . ARG B 1 260 ? 19.719 1.646 -24.031 1 62 260 ARG B N 1
ATOM 5052 C CA . ARG B 1 260 ? 21.062 1.216 -23.656 1 62 260 ARG B CA 1
ATOM 5053 C C . ARG B 1 260 ? 21.094 -0.276 -23.344 1 62 260 ARG B C 1
ATOM 5055 O O . ARG B 1 260 ? 20.594 -0.707 -22.312 1 62 260 ARG B O 1
ATOM 5062 N N . PRO B 1 261 ? 21.562 -0.872 -24.031 1 67.5 261 PRO B N 1
ATOM 5063 C CA . PRO B 1 261 ? 21.625 -2.324 -23.859 1 67.5 261 PRO B CA 1
ATOM 5064 C C . PRO B 1 261 ? 22.125 -2.732 -22.484 1 67.5 261 PRO B C 1
ATOM 5066 O O . PRO B 1 261 ? 23.078 -2.127 -21.953 1 67.5 261 PRO B O 1
ATOM 5069 N N . GLY B 1 262 ? 21.312 -3.385 -21.609 1 76.44 262 GLY B N 1
ATOM 5070 C CA . GLY B 1 262 ? 21.766 -3.947 -20.344 1 76.44 262 GLY B CA 1
ATOM 5071 C C . GLY B 1 262 ? 21.234 -3.197 -19.125 1 76.44 262 GLY B C 1
ATOM 5072 O O . GLY B 1 262 ? 21.422 -3.635 -18 1 76.44 262 GLY B O 1
ATOM 5073 N N . GLN B 1 263 ? 20.516 -2.01 -19.422 1 86.06 263 GLN B N 1
ATOM 5074 C CA . GLN B 1 263 ? 20.016 -1.254 -18.281 1 86.06 263 GLN B CA 1
ATOM 5075 C C . GLN B 1 263 ? 18.5 -1.352 -18.188 1 86.06 263 GLN B C 1
ATOM 5077 O O . GLN B 1 263 ? 17.812 -1.521 -19.188 1 86.06 263 GLN B O 1
ATOM 5082 N N . VAL B 1 264 ? 18.031 -1.215 -16.953 1 90.25 264 VAL B N 1
ATOM 5083 C CA . VAL B 1 264 ? 16.594 -1.226 -16.672 1 90.25 264 VAL B CA 1
ATOM 5084 C C . VAL B 1 264 ? 15.961 0.033 -17.25 1 90.25 264 VAL B C 1
ATOM 5086 O O . VAL B 1 264 ? 16.453 1.144 -17.047 1 90.25 264 VAL B O 1
ATOM 5089 N N . ALA B 1 265 ? 14.914 -0.129 -18.016 1 88.06 265 ALA B N 1
ATOM 5090 C CA . ALA B 1 265 ? 14.211 0.991 -18.641 1 88.06 265 ALA B CA 1
ATOM 5091 C C . ALA B 1 265 ? 13.172 1.581 -17.703 1 88.06 265 ALA B C 1
ATOM 5093 O O . ALA B 1 265 ? 12.594 0.866 -16.875 1 88.06 265 ALA B O 1
ATOM 5094 N N . TYR B 1 266 ? 12.922 2.885 -17.812 1 89.94 266 TYR B N 1
ATOM 5095 C CA . TYR B 1 266 ? 11.898 3.572 -17.047 1 89.94 266 TYR B CA 1
ATOM 5096 C C . TYR B 1 266 ? 10.875 4.242 -17.953 1 89.94 266 TYR B C 1
ATOM 5098 O O . TYR B 1 266 ? 11.234 4.785 -19 1 89.94 266 TYR B O 1
ATOM 5106 N N . ALA B 1 267 ? 9.656 4.176 -17.5 1 86.94 267 ALA B N 1
ATOM 5107 C CA . ALA B 1 267 ? 8.617 4.961 -18.156 1 86.94 267 ALA B CA 1
ATOM 5108 C C . ALA B 1 267 ? 8.891 6.457 -18.031 1 86.94 267 ALA B C 1
ATOM 5110 O O . ALA B 1 267 ? 9.594 6.891 -17.125 1 86.94 267 ALA B O 1
ATOM 5111 N N . SER B 1 268 ? 8.328 7.203 -18.953 1 85.31 268 SER B N 1
ATOM 5112 C CA . SER B 1 268 ? 8.383 8.656 -18.828 1 85.31 268 SER B CA 1
ATOM 5113 C C . SER B 1 268 ? 7.254 9.172 -17.953 1 85.31 268 SER B C 1
ATOM 5115 O O . SER B 1 268 ? 6.285 8.461 -17.688 1 85.31 268 SER B O 1
ATOM 5117 N N . GLY B 1 269 ? 7.426 10.367 -17.453 1 86.44 269 GLY B N 1
ATOM 5118 C CA . GLY B 1 269 ? 6.355 11.031 -16.734 1 86.44 269 GLY B CA 1
ATOM 5119 C C . GLY B 1 269 ? 6.129 10.453 -15.352 1 86.44 269 GLY B C 1
ATOM 5120 O O . GLY B 1 269 ? 7.082 10.156 -14.625 1 86.44 269 GLY B O 1
ATOM 5121 N N . SER B 1 270 ? 4.91 10.344 -15.008 1 84.69 270 SER B N 1
ATOM 5122 C CA . SER B 1 270 ? 4.473 9.992 -13.656 1 84.69 270 SER B CA 1
ATOM 5123 C C . SER B 1 270 ? 4.871 8.57 -13.305 1 84.69 270 SER B C 1
ATOM 5125 O O . SER B 1 270 ? 5.121 8.258 -12.133 1 84.69 270 SER B O 1
ATOM 5127 N N . ASP B 1 271 ? 5.016 7.766 -14.258 1 90.19 271 ASP B N 1
ATOM 5128 C CA . ASP B 1 271 ? 5.18 6.336 -14.008 1 90.19 271 ASP B CA 1
ATOM 5129 C C . ASP B 1 271 ? 6.645 5.984 -13.75 1 90.19 271 ASP B C 1
ATOM 5131 O O . ASP B 1 271 ? 6.961 4.855 -13.375 1 90.19 271 ASP B O 1
ATOM 5135 N N . ARG B 1 272 ? 7.574 6.941 -13.945 1 91.5 272 ARG B N 1
ATOM 5136 C CA . ARG B 1 272 ? 8.992 6.715 -13.688 1 91.5 272 ARG B CA 1
ATOM 5137 C C . ARG B 1 272 ? 9.234 6.289 -12.242 1 91.5 272 ARG B C 1
ATOM 5139 O O . ARG B 1 272 ? 10.141 5.5 -11.961 1 91.5 272 ARG B O 1
ATOM 5146 N N . PHE B 1 273 ? 8.43 6.805 -11.352 1 94.94 273 PHE B N 1
ATOM 5147 C CA . PHE B 1 273 ? 8.531 6.496 -9.938 1 94.94 273 PHE B CA 1
ATOM 5148 C C . PHE B 1 273 ? 7.355 5.637 -9.477 1 94.94 273 PHE B C 1
ATOM 5150 O O . PHE B 1 273 ? 6.98 5.664 -8.305 1 94.94 273 PHE B O 1
ATOM 5157 N N . ALA B 1 274 ? 6.742 4.902 -10.445 1 93.62 274 ALA B N 1
ATOM 5158 C CA . ALA B 1 274 ? 5.602 4.047 -10.109 1 93.62 274 ALA B CA 1
ATOM 5159 C C . ALA B 1 274 ? 6.043 2.854 -9.273 1 93.62 274 ALA B C 1
ATOM 5161 O O . ALA B 1 274 ? 7.184 2.4 -9.375 1 93.62 274 ALA B O 1
ATOM 5162 N N . GLY B 1 275 ? 5.156 2.438 -8.422 1 93.25 275 GLY B N 1
ATOM 5163 C CA . GLY B 1 275 ? 5.375 1.249 -7.617 1 93.25 275 GLY B CA 1
ATOM 5164 C C . GLY B 1 275 ? 4.875 -0.022 -8.281 1 93.25 275 GLY B C 1
ATOM 5165 O O . GLY B 1 275 ? 5 -0.184 -9.492 1 93.25 275 GLY B O 1
ATOM 5166 N N . ALA B 1 276 ? 4.508 -0.978 -7.406 1 93.94 276 ALA B N 1
ATOM 5167 C CA . ALA B 1 276 ? 3.992 -2.266 -7.863 1 93.94 276 ALA B CA 1
ATOM 5168 C C . ALA B 1 276 ? 2.488 -2.371 -7.617 1 93.94 276 ALA B C 1
ATOM 5170 O O . ALA B 1 276 ? 1.815 -1.361 -7.406 1 93.94 276 ALA B O 1
ATOM 5171 N N . THR B 1 277 ? 1.955 -3.59 -7.836 1 93.56 277 THR B N 1
ATOM 5172 C CA . THR B 1 277 ? 0.524 -3.836 -7.695 1 93.56 277 THR B CA 1
ATOM 5173 C C . THR B 1 277 ? 0.006 -3.287 -6.371 1 93.56 277 THR B C 1
ATOM 5175 O O . THR B 1 277 ? 0.674 -3.402 -5.34 1 93.56 277 THR B O 1
ATOM 5178 N N . TYR B 1 278 ? -1.082 -2.617 -6.41 1 95.25 278 TYR B N 1
ATOM 5179 C CA . TYR B 1 278 ? -1.704 -1.985 -5.25 1 95.25 278 TYR B CA 1
ATOM 5180 C C . TYR B 1 278 ? -3.203 -2.262 -5.219 1 95.25 278 TYR B C 1
ATOM 5182 O O . TYR B 1 278 ? -3.768 -2.77 -6.188 1 95.25 278 TYR B O 1
ATOM 5190 N N . ASP B 1 279 ? -3.861 -2.068 -4.07 1 97.69 279 ASP B N 1
ATOM 5191 C CA . ASP B 1 279 ? -5.316 -2.158 -3.969 1 97.69 279 ASP B CA 1
ATOM 5192 C C . ASP B 1 279 ? -5.98 -0.884 -4.48 1 97.69 279 ASP B C 1
ATOM 5194 O O . ASP B 1 279 ? -5.914 0.162 -3.832 1 97.69 279 ASP B O 1
ATOM 5198 N N . PRO B 1 280 ? -6.648 -0.957 -5.598 1 97.75 280 PRO B N 1
ATOM 5199 C CA . PRO B 1 280 ? -7.191 0.263 -6.199 1 97.75 280 PRO B CA 1
ATOM 5200 C C . PRO B 1 280 ? -8.43 0.781 -5.469 1 97.75 280 PRO B C 1
ATOM 5202 O O . PRO B 1 280 ? -8.914 1.875 -5.77 1 97.75 280 PRO B O 1
ATOM 5205 N N . THR B 1 281 ? -8.93 0.043 -4.469 1 98.56 281 THR B N 1
ATOM 5206 C CA . THR B 1 281 ? -10.125 0.452 -3.727 1 98.56 281 THR B CA 1
ATOM 5207 C C . THR B 1 281 ? -9.938 1.85 -3.143 1 98.56 281 THR B C 1
ATOM 5209 O O . THR B 1 281 ? -10.883 2.648 -3.127 1 98.56 281 THR B O 1
ATOM 5212 N N . SER B 1 282 ? -8.781 2.154 -2.701 1 98.5 282 SER B N 1
ATOM 5213 C CA . SER B 1 282 ? -8.508 3.461 -2.111 1 98.5 282 SER B CA 1
ATOM 5214 C C . SER B 1 282 ? -8.68 4.578 -3.137 1 98.5 282 SER B C 1
ATOM 5216 O O . SER B 1 282 ? -9.188 5.652 -2.811 1 98.5 282 SER B O 1
ATOM 5218 N N . HIS B 1 283 ? -8.234 4.305 -4.383 1 98.75 283 HIS B N 1
ATOM 5219 C CA . HIS B 1 283 ? -8.359 5.305 -5.438 1 98.75 283 HIS B CA 1
ATOM 5220 C C . HIS B 1 283 ? -9.828 5.566 -5.77 1 98.75 283 HIS B C 1
ATOM 5222 O O . HIS B 1 283 ? -10.211 6.707 -6.047 1 98.75 283 HIS B O 1
ATOM 5228 N N . TYR B 1 284 ? -10.648 4.48 -5.777 1 98.88 284 TYR B N 1
ATOM 5229 C CA . TYR B 1 284 ? -12.078 4.641 -6.023 1 98.88 284 TYR B CA 1
ATOM 5230 C C . TYR B 1 284 ? -12.719 5.523 -4.957 1 98.88 284 TYR B C 1
ATOM 5232 O O . TYR B 1 284 ? -13.469 6.445 -5.277 1 98.88 284 TYR B O 1
ATOM 5240 N N . ARG B 1 285 ? -12.359 5.27 -3.717 1 98.75 285 ARG B N 1
ATOM 5241 C CA . ARG B 1 285 ? -12.867 6.074 -2.607 1 98.75 285 ARG B CA 1
ATOM 5242 C C . ARG B 1 285 ? -12.422 7.523 -2.732 1 98.75 285 ARG B C 1
ATOM 5244 O O . ARG B 1 285 ? -13.242 8.445 -2.664 1 98.75 285 ARG B O 1
ATOM 5251 N N . GLY B 1 286 ? -11.156 7.73 -2.947 1 98.75 286 GLY B N 1
ATOM 5252 C CA . GLY B 1 286 ? -10.594 9.07 -3.045 1 98.75 286 GLY B CA 1
ATOM 5253 C C . GLY B 1 286 ? -11.164 9.867 -4.203 1 98.75 286 GLY B C 1
ATOM 5254 O O . GLY B 1 286 ? -11.469 11.055 -4.055 1 98.75 286 GLY B O 1
ATOM 5255 N N . ALA B 1 287 ? -11.305 9.203 -5.359 1 98.81 287 ALA B N 1
ATOM 5256 C CA . ALA B 1 287 ? -11.844 9.867 -6.539 1 98.81 287 ALA B CA 1
ATOM 5257 C C . ALA B 1 287 ? -13.266 10.352 -6.297 1 98.81 287 ALA B C 1
ATOM 5259 O O . ALA B 1 287 ? -13.633 11.461 -6.703 1 98.81 287 ALA B O 1
ATOM 5260 N N . ARG B 1 288 ? -14.062 9.562 -5.637 1 98.69 288 ARG B N 1
ATOM 5261 C CA . ARG B 1 288 ? -15.438 9.961 -5.348 1 98.69 288 ARG B CA 1
ATOM 5262 C C . ARG B 1 288 ? -15.477 11.148 -4.391 1 98.69 288 ARG B C 1
ATOM 5264 O O . ARG B 1 288 ? -16.344 12.016 -4.504 1 98.69 288 ARG B O 1
ATOM 5271 N N . VAL B 1 289 ? -14.57 11.18 -3.447 1 98.81 289 VAL B N 1
ATOM 5272 C CA . VAL B 1 289 ? -14.516 12.258 -2.473 1 98.81 289 VAL B CA 1
ATOM 5273 C C . VAL B 1 289 ? -14.055 13.547 -3.158 1 98.81 289 VAL B C 1
ATOM 5275 O O . VAL B 1 289 ? -14.609 14.625 -2.904 1 98.81 289 VAL B O 1
ATOM 5278 N N . PHE B 1 290 ? -13.039 13.445 -4.059 1 98.75 290 PHE B N 1
ATOM 5279 C CA . PHE B 1 290 ? -12.633 14.617 -4.824 1 98.75 290 PHE B CA 1
ATOM 5280 C C . PHE B 1 290 ? -13.805 15.203 -5.594 1 98.75 290 PHE B C 1
ATOM 5282 O O . PHE B 1 290 ? -13.984 16.422 -5.633 1 98.75 290 PHE B O 1
ATOM 5289 N N . ARG B 1 291 ? -14.617 14.359 -6.184 1 98.5 291 ARG B N 1
ATOM 5290 C CA . ARG B 1 291 ? -15.789 14.828 -6.914 1 98.5 291 ARG B CA 1
ATOM 5291 C C . ARG B 1 291 ? -16.781 15.508 -5.977 1 98.5 291 ARG B C 1
ATOM 5293 O O . ARG B 1 291 ? -17.375 16.531 -6.328 1 98.5 291 ARG B O 1
ATOM 5300 N N . PHE B 1 292 ? -16.953 14.93 -4.828 1 98.5 292 PHE B N 1
ATOM 5301 C CA . PHE B 1 292 ? -17.859 15.508 -3.836 1 98.5 292 PHE B CA 1
ATOM 5302 C C . PHE B 1 292 ? -17.406 16.922 -3.457 1 98.5 292 PHE B C 1
ATOM 5304 O O . PHE B 1 292 ? -18.219 17.844 -3.387 1 98.5 292 PHE B O 1
ATOM 5311 N N . PHE B 1 293 ? -16.047 17.094 -3.195 1 98.25 293 PHE B N 1
ATOM 5312 C CA . PHE B 1 293 ? -15.516 18.406 -2.867 1 98.25 293 PHE B CA 1
ATOM 5313 C C . PHE B 1 293 ? -15.82 19.406 -3.977 1 98.25 293 PHE B C 1
ATOM 5315 O O . PHE B 1 293 ? -16.234 20.531 -3.707 1 98.25 293 PHE B O 1
ATOM 5322 N N . ALA B 1 294 ? -15.586 18.938 -5.211 1 97.5 294 ALA B N 1
ATOM 5323 C CA . ALA B 1 294 ? -15.867 19.812 -6.355 1 97.5 294 ALA B CA 1
ATOM 5324 C C . ALA B 1 294 ? -17.344 20.172 -6.426 1 97.5 294 ALA B C 1
ATOM 5326 O O . ALA B 1 294 ? -17.688 21.328 -6.652 1 97.5 294 ALA B O 1
ATOM 5327 N N . GLU B 1 295 ? -18.234 19.188 -6.191 1 97.44 295 GLU B N 1
ATOM 5328 C CA . GLU B 1 295 ? -19.688 19.375 -6.246 1 97.44 295 GLU B CA 1
ATOM 5329 C C . GLU B 1 295 ? -20.141 20.359 -5.172 1 97.44 295 GLU B C 1
ATOM 5331 O O . GLU B 1 295 ? -21.094 21.125 -5.387 1 97.44 295 GLU B O 1
ATOM 5336 N N . GLN B 1 296 ? -19.453 20.406 -4.062 1 97.44 296 GLN B N 1
ATOM 5337 C CA . GLN B 1 296 ? -19.844 21.25 -2.941 1 97.44 296 GLN B CA 1
ATOM 5338 C C . GLN B 1 296 ? -19.125 22.594 -2.996 1 97.44 296 GLN B C 1
ATOM 5340 O O . GLN B 1 296 ? -19.312 23.453 -2.121 1 97.44 296 GLN B O 1
ATOM 5345 N N . GLY B 1 297 ? -18.234 22.781 -4.004 1 96.81 297 GLY B N 1
ATOM 5346 C CA . GLY B 1 297 ? -17.484 24.016 -4.129 1 96.81 297 GLY B CA 1
ATOM 5347 C C . GLY B 1 297 ? -16.438 24.203 -3.045 1 96.81 297 GLY B C 1
ATOM 5348 O O . GLY B 1 297 ? -16.156 25.328 -2.631 1 96.81 297 GLY B O 1
ATOM 5349 N N . LEU B 1 298 ? -15.891 23.109 -2.549 1 97.5 298 LEU B N 1
ATOM 5350 C CA . LEU B 1 298 ? -14.867 23.172 -1.508 1 97.5 298 LEU B CA 1
ATOM 5351 C C . LEU B 1 298 ? -13.484 23.359 -2.115 1 97.5 298 LEU B C 1
ATOM 5353 O O . LEU B 1 298 ? -12.641 22.469 -2.051 1 97.5 298 LEU B O 1
ATOM 5357 N N . THR B 1 299 ? -13.234 24.547 -2.615 1 97.06 299 THR B N 1
ATOM 5358 C CA . THR B 1 299 ? -11.961 24.906 -3.229 1 97.06 299 THR B CA 1
ATOM 5359 C C . THR B 1 299 ? -10.898 25.156 -2.16 1 97.06 299 THR B C 1
ATOM 5361 O O . THR B 1 299 ? -11.227 25.391 -0.995 1 97.06 299 THR B O 1
ATOM 5364 N N . PRO B 1 300 ? -9.648 25.141 -2.57 1 97 300 PRO B N 1
ATOM 5365 C CA . PRO B 1 300 ? -8.586 25.438 -1.604 1 97 300 PRO B CA 1
ATOM 5366 C C . PRO B 1 300 ? -8.766 26.797 -0.938 1 97 300 PRO B C 1
ATOM 5368 O O . PRO B 1 300 ? -8.547 26.922 0.27 1 97 300 PRO B O 1
ATOM 5371 N N . GLU B 1 301 ? -9.172 27.797 -1.66 1 97.19 301 GLU B N 1
ATOM 5372 C CA . GLU B 1 301 ? -9.367 29.141 -1.124 1 97.19 301 GLU B CA 1
ATOM 5373 C C . GLU B 1 301 ? -10.516 29.188 -0.124 1 97.19 301 GLU B C 1
ATOM 5375 O O . GLU B 1 301 ? -10.398 29.797 0.938 1 97.19 301 GLU B O 1
ATOM 5380 N N . PHE B 1 302 ? -11.594 28.578 -0.484 1 98.12 302 PHE B N 1
ATOM 5381 C CA . PHE B 1 302 ? -12.742 28.562 0.413 1 98.12 302 PHE B CA 1
ATOM 5382 C C . PHE B 1 302 ? -12.422 27.781 1.685 1 98.12 302 PHE B C 1
ATOM 5384 O O . PHE B 1 302 ? -12.773 28.219 2.785 1 98.12 302 PHE B O 1
ATOM 5391 N N . LEU B 1 303 ? -11.797 26.625 1.534 1 98.06 303 LEU B N 1
ATOM 5392 C CA . LEU B 1 303 ? -11.414 25.812 2.689 1 98.06 303 LEU B CA 1
ATOM 5393 C C . LEU B 1 303 ? -10.477 26.578 3.605 1 98.06 303 LEU B C 1
ATOM 5395 O O . LEU B 1 303 ? -10.523 26.422 4.828 1 98.06 303 LEU B O 1
ATOM 5399 N N . ARG B 1 304 ? -9.617 27.391 3.023 1 98.44 304 ARG B N 1
ATOM 5400 C CA . ARG B 1 304 ? -8.758 28.25 3.828 1 98.44 304 ARG B CA 1
ATOM 5401 C C . ARG B 1 304 ? -9.578 29.266 4.625 1 98.44 304 ARG B C 1
ATOM 5403 O O . ARG B 1 304 ? -9.305 29.5 5.805 1 98.44 304 ARG B O 1
ATOM 5410 N N . GLU B 1 305 ? -10.531 29.844 3.99 1 98.25 305 GLU B N 1
ATOM 5411 C CA . GLU B 1 305 ? -11.438 30.75 4.695 1 98.25 305 GLU B CA 1
ATOM 5412 C C . GLU B 1 305 ? -12.102 30.062 5.879 1 98.25 305 GLU B C 1
ATOM 5414 O O . GLU B 1 305 ? -12.18 30.625 6.973 1 98.25 305 GLU B O 1
ATOM 5419 N N . VAL B 1 306 ? -12.547 28.859 5.652 1 98.25 306 VAL B N 1
ATOM 5420 C CA . VAL B 1 306 ? -13.227 28.078 6.68 1 98.25 306 VAL B CA 1
ATOM 5421 C C . VAL B 1 306 ? -12.258 27.766 7.816 1 98.25 306 VAL B C 1
ATOM 5423 O O . VAL B 1 306 ? -12.578 27.969 8.992 1 98.25 306 VAL B O 1
ATOM 5426 N N . SER B 1 307 ? -11.047 27.25 7.48 1 98 307 SER B N 1
ATOM 5427 C CA . SER B 1 307 ? -10.078 26.875 8.508 1 98 307 SER B CA 1
ATOM 5428 C C . SER B 1 307 ? -9.641 28.094 9.32 1 98 307 SER B C 1
ATOM 5430 O O . SER B 1 307 ? -9.461 28 10.539 1 98 307 SER B O 1
ATOM 5432 N N . ARG B 1 308 ? -9.445 29.25 8.672 1 98.06 308 ARG B N 1
ATOM 5433 C CA . ARG B 1 308 ? -9.07 30.484 9.375 1 98.06 308 ARG B CA 1
ATOM 5434 C C . ARG B 1 308 ? -10.156 30.891 10.359 1 98.06 308 ARG B C 1
ATOM 5436 O O . ARG B 1 308 ? -9.852 31.297 11.484 1 98.06 308 ARG B O 1
ATOM 5443 N N . HIS B 1 309 ? -11.344 30.828 9.914 1 98.38 309 HIS B N 1
ATOM 5444 C CA . HIS B 1 309 ? -12.453 31.141 10.805 1 98.38 309 HIS B CA 1
ATOM 5445 C C . HIS B 1 309 ? -12.461 30.203 12.016 1 98.38 309 HIS B C 1
ATOM 5447 O O . HIS B 1 309 ? -12.508 30.672 13.156 1 98.38 309 HIS B O 1
ATOM 5453 N N . GLN B 1 310 ? -12.398 28.906 11.781 1 98.62 310 GLN B N 1
ATOM 5454 C CA . GLN B 1 310 ? -12.562 27.922 12.836 1 98.62 310 GLN B CA 1
ATOM 5455 C C . GLN B 1 310 ? -11.391 27.969 13.812 1 98.62 310 GLN B C 1
ATOM 5457 O O . GLN B 1 310 ? -11.586 27.891 15.031 1 98.62 310 GLN B O 1
ATOM 5462 N N . VAL B 1 311 ? -10.18 28.031 13.297 1 98.56 311 VAL B N 1
ATOM 5463 C CA . VAL B 1 311 ? -9.008 28.109 14.148 1 98.56 311 VAL B CA 1
ATOM 5464 C C . VAL B 1 311 ? -9.016 29.422 14.93 1 98.56 311 VAL B C 1
ATOM 5466 O O . VAL B 1 311 ? -8.711 29.438 16.125 1 98.56 311 VAL B O 1
ATOM 5469 N N . GLY B 1 312 ? -9.383 30.5 14.234 1 98.5 312 GLY B N 1
ATOM 5470 C CA . GLY B 1 312 ? -9.531 31.781 14.914 1 98.5 312 GLY B CA 1
ATOM 5471 C C . GLY B 1 312 ? -10.586 31.766 16 1 98.5 312 GLY B C 1
ATOM 5472 O O . GLY B 1 312 ? -10.375 32.312 17.094 1 98.5 312 GLY B O 1
ATOM 5473 N N . TYR B 1 313 ? -11.719 31.141 15.664 1 98.56 313 TYR B N 1
ATOM 5474 C CA . TYR B 1 313 ? -12.812 31.016 16.625 1 98.56 313 TYR B CA 1
ATOM 5475 C C . TYR B 1 313 ? -12.352 30.281 17.875 1 98.56 313 TYR B C 1
ATOM 5477 O O . TYR B 1 313 ? -12.633 30.703 19 1 98.56 313 TYR B O 1
ATOM 5485 N N . LEU B 1 314 ? -11.656 29.203 17.734 1 98.81 314 LEU B N 1
ATOM 5486 C CA . LEU B 1 314 ? -11.141 28.422 18.844 1 98.81 314 LEU B CA 1
ATOM 5487 C C . LEU B 1 314 ? -10.109 29.219 19.641 1 98.81 314 LEU B C 1
ATOM 5489 O O . LEU B 1 314 ? -10.117 29.172 20.875 1 98.81 314 LEU B O 1
ATOM 5493 N N . ALA B 1 315 ? -9.203 29.906 18.922 1 98.75 315 ALA B N 1
ATOM 5494 C CA . ALA B 1 315 ? -8.164 30.688 19.578 1 98.75 315 ALA B CA 1
ATOM 5495 C C . ALA B 1 315 ? -8.773 31.797 20.438 1 98.75 315 ALA B C 1
ATOM 5497 O O . ALA B 1 315 ? -8.398 31.984 21.594 1 98.75 315 ALA B O 1
ATOM 5498 N N . GLU B 1 316 ? -9.711 32.5 19.859 1 98.19 316 GLU B N 1
ATOM 5499 C CA . GLU B 1 316 ? -10.367 33.594 20.594 1 98.19 316 GLU B CA 1
ATOM 5500 C C . GLU B 1 316 ? -11.172 33.062 21.766 1 98.19 316 GLU B C 1
ATOM 5502 O O . GLU B 1 316 ? -11.156 33.625 22.859 1 98.19 316 GLU B O 1
ATOM 5507 N N . GLY B 1 317 ? -11.914 32.031 21.484 1 98.69 317 GLY B N 1
ATOM 5508 C CA . GLY B 1 317 ? -12.656 31.391 22.562 1 98.69 317 GLY B CA 1
ATOM 5509 C C . GLY B 1 317 ? -11.766 30.922 23.703 1 98.69 317 GLY B C 1
ATOM 5510 O O . GLY B 1 317 ? -12.109 31.109 24.875 1 98.69 317 GLY B O 1
ATOM 5511 N N . PHE B 1 318 ? -10.68 30.328 23.391 1 98.75 318 PHE B N 1
ATOM 5512 C CA . PHE B 1 318 ? -9.727 29.875 24.391 1 98.75 318 PHE B CA 1
ATOM 5513 C C . PHE B 1 318 ? -9.227 31.031 25.234 1 98.75 318 PHE B C 1
ATOM 5515 O O . PHE B 1 318 ? -9.148 30.938 26.453 1 98.75 318 PHE B O 1
ATOM 5522 N N . ASP B 1 319 ? -8.875 32.125 24.594 1 98.25 319 ASP B N 1
ATOM 5523 C CA . ASP B 1 319 ? -8.359 33.281 25.297 1 98.25 319 ASP B CA 1
ATOM 5524 C C . ASP B 1 319 ? -9.398 33.844 26.266 1 98.25 319 ASP B C 1
ATOM 5526 O O . ASP B 1 319 ? -9.047 34.312 27.359 1 98.25 319 ASP B O 1
ATOM 5530 N N . ARG B 1 320 ? -10.602 33.688 25.922 1 98.19 320 ARG B N 1
ATOM 5531 C CA . ARG B 1 320 ? -11.672 34.219 26.766 1 98.19 320 ARG B CA 1
ATOM 5532 C C . ARG B 1 320 ? -11.852 33.344 28.016 1 98.19 320 ARG B C 1
ATOM 5534 O O . ARG B 1 320 ? -12.375 33.844 29.031 1 98.19 320 ARG B O 1
ATOM 5541 N N . LEU B 1 321 ? -11.477 32.125 27.906 1 97.94 321 LEU B N 1
ATOM 5542 C CA . LEU B 1 321 ? -11.656 31.234 29.047 1 97.94 321 LEU B CA 1
ATOM 5543 C C . LEU B 1 321 ? -10.727 31.625 30.188 1 97.94 321 LEU B C 1
ATOM 5545 O O . LEU B 1 321 ? -11 31.312 31.344 1 97.94 321 LEU B O 1
ATOM 5549 N N . ARG B 1 322 ? -9.547 32.25 30 1 97.75 322 ARG B N 1
ATOM 5550 C CA . ARG B 1 322 ? -8.586 32.719 30.984 1 97.75 322 ARG B CA 1
ATOM 5551 C C . ARG B 1 322 ? -8.172 31.578 31.922 1 97.75 322 ARG B C 1
ATOM 5553 O O . ARG B 1 322 ? -8.203 31.719 33.125 1 97.75 322 ARG B O 1
ATOM 5560 N N . LEU B 1 323 ? -7.852 30.453 31.219 1 98.06 323 LEU B N 1
ATOM 5561 C CA . LEU B 1 323 ? -7.414 29.266 31.969 1 98.06 323 LEU B CA 1
ATOM 5562 C C . LEU B 1 323 ? -6.012 29.469 32.531 1 98.06 323 LEU B C 1
ATOM 5564 O O . LEU B 1 323 ? -5.246 30.297 32.031 1 98.06 323 LEU B O 1
ATOM 5568 N N . PRO B 1 324 ? -5.625 28.734 33.625 1 97.75 324 PRO B N 1
ATOM 5569 C CA . PRO B 1 324 ? -4.289 28.891 34.219 1 97.75 324 PRO B CA 1
ATOM 5570 C C . PRO B 1 324 ? -3.174 28.531 33.219 1 97.75 324 PRO B C 1
ATOM 5572 O O . PRO B 1 324 ? -3.102 27.406 32.75 1 97.75 324 PRO B O 1
ATOM 5575 N N . GLU B 1 325 ? -2.279 29.391 33.031 1 96.75 325 GLU B N 1
ATOM 5576 C CA . GLU B 1 325 ? -1.23 29.266 32.031 1 96.75 325 GLU B CA 1
ATOM 5577 C C . GLU B 1 325 ? -0.288 28.109 32.375 1 96.75 325 GLU B C 1
ATOM 5579 O O . GLU B 1 325 ? 0.318 27.516 31.484 1 96.75 325 GLU B O 1
ATOM 5584 N N . ALA B 1 326 ? -0.175 27.812 33.656 1 96.88 326 ALA B N 1
ATOM 5585 C CA . ALA B 1 326 ? 0.678 26.703 34.062 1 96.88 326 ALA B CA 1
ATOM 5586 C C . ALA B 1 326 ? 0.105 25.359 33.625 1 96.88 326 ALA B C 1
ATOM 5588 O O . ALA B 1 326 ? 0.835 24.375 33.5 1 96.88 326 ALA B O 1
ATOM 5589 N N . VAL B 1 327 ? -1.201 25.344 33.375 1 98.06 327 VAL B N 1
ATOM 5590 C CA . VAL B 1 327 ? -1.883 24.109 33 1 98.06 327 VAL B CA 1
ATOM 5591 C C . VAL B 1 327 ? -1.971 24.031 31.469 1 98.06 327 VAL B C 1
ATOM 5593 O O . VAL B 1 327 ? -1.726 22.969 30.891 1 98.06 327 VAL B O 1
ATOM 5596 N N . ILE B 1 328 ? -2.352 25.062 30.844 1 98.5 328 ILE B N 1
ATOM 5597 C CA . ILE B 1 328 ? -2.6 25.078 29.406 1 98.5 328 ILE B CA 1
ATOM 5598 C C . ILE B 1 328 ? -2.439 26.5 28.875 1 98.5 328 ILE B C 1
ATOM 5600 O O . ILE B 1 328 ? -2.869 27.469 29.516 1 98.5 328 ILE B O 1
ATOM 5604 N N . THR B 1 329 ? -1.727 26.656 27.719 1 98.38 329 THR B N 1
ATOM 5605 C CA . THR B 1 329 ? -1.512 27.953 27.094 1 98.38 329 THR B CA 1
ATOM 5606 C C . THR B 1 329 ? -1.419 27.797 25.578 1 98.38 329 THR B C 1
ATOM 5608 O O . THR B 1 329 ? -1.521 26.688 25.047 1 98.38 329 THR B O 1
ATOM 5611 N N . ARG B 1 330 ? -1.432 28.875 24.844 1 97.44 330 ARG B N 1
ATOM 5612 C CA . ARG B 1 330 ? -1.227 28.844 23.406 1 97.44 330 ARG B CA 1
ATOM 5613 C C . ARG B 1 330 ? -0.174 29.859 22.969 1 97.44 330 ARG B C 1
ATOM 5615 O O . ARG B 1 330 ? 0.156 30.766 23.734 1 97.44 330 ARG B O 1
ATOM 5622 N N . ASP B 1 331 ? 0.386 29.641 21.875 1 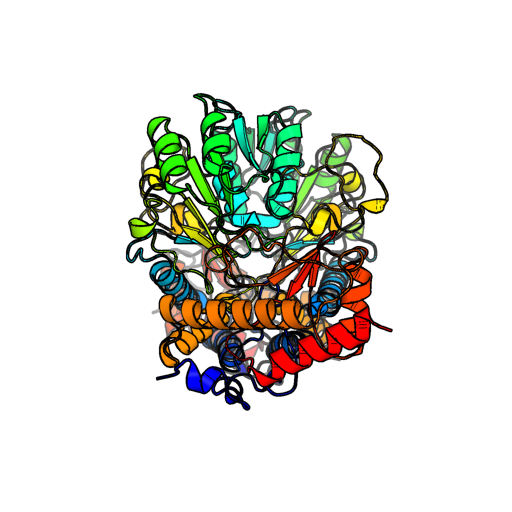95.88 331 ASP B N 1
ATOM 5623 C CA . ASP B 1 331 ? 1.275 30.609 21.234 1 95.88 331 ASP B CA 1
ATOM 5624 C C . ASP B 1 331 ? 0.499 31.828 20.75 1 95.88 331 ASP B C 1
ATOM 5626 O O . ASP B 1 331 ? -0.256 31.75 19.766 1 95.88 331 ASP B O 1
ATOM 5630 N N . ARG B 1 332 ? 0.723 32.969 21.438 1 95.81 332 ARG B N 1
ATOM 5631 C CA . ARG B 1 332 ? 0.01 34.188 21.062 1 95.81 332 ARG B CA 1
ATOM 5632 C C . ARG B 1 332 ? 0.895 35.094 20.234 1 95.81 332 ARG B C 1
ATOM 5634 O O . ARG B 1 332 ? 0.438 36.156 19.75 1 95.81 332 ARG B O 1
ATOM 5641 N N . GLU B 1 333 ? 2.111 34.688 20.016 1 94 333 GLU B N 1
ATOM 5642 C CA . GLU B 1 333 ? 3.057 35.5 19.234 1 94 333 GLU B CA 1
ATOM 5643 C C . GLU B 1 333 ? 2.918 35.219 17.75 1 94 333 GLU B C 1
ATOM 5645 O O . GLU B 1 333 ? 3.131 36.125 16.922 1 94 333 GLU B O 1
ATOM 5650 N N . THR B 1 334 ? 2.572 34.062 17.375 1 94.56 334 THR B N 1
ATOM 5651 C CA . THR B 1 334 ? 2.373 33.688 15.969 1 94.56 334 THR B CA 1
ATOM 5652 C C . THR B 1 334 ? 1 34.156 15.484 1 94.56 334 THR B C 1
ATOM 5654 O O . THR B 1 334 ? -0.024 33.75 16.047 1 94.56 334 THR B O 1
ATOM 5657 N N . PRO B 1 335 ? 1.039 35.031 14.461 1 95.75 335 PRO B N 1
ATOM 5658 C CA . PRO B 1 335 ? -0.264 35.406 13.914 1 95.75 335 PRO B CA 1
ATOM 5659 C C . PRO B 1 335 ? -1.073 34.219 13.422 1 95.75 335 PRO B C 1
ATOM 5661 O O . PRO B 1 335 ? -0.509 33.281 12.859 1 95.75 335 PRO B O 1
ATOM 5664 N N . LEU B 1 336 ? -2.389 34.281 13.508 1 95.25 336 LEU B N 1
ATOM 5665 C CA . LEU B 1 336 ? -3.275 33.156 13.219 1 95.25 336 LEU B CA 1
ATOM 5666 C C . LEU B 1 336 ? -3.273 32.844 11.727 1 95.25 336 LEU B C 1
ATOM 5668 O O . LEU B 1 336 ? -3.627 31.734 11.32 1 95.25 336 LEU B O 1
ATOM 5672 N N . ASP B 1 337 ? -2.922 33.781 10.906 1 95.25 337 ASP B N 1
ATOM 5673 C CA . ASP B 1 337 ? -2.869 33.531 9.477 1 95.25 337 ASP B CA 1
ATOM 5674 C C . ASP B 1 337 ? -1.634 32.688 9.109 1 95.25 337 ASP B C 1
ATOM 5676 O O . ASP B 1 337 ? -1.478 32.281 7.965 1 95.25 337 ASP B O 1
ATOM 5680 N N . ARG B 1 338 ? -0.741 32.469 10.094 1 97 338 ARG B N 1
ATOM 5681 C CA . ARG B 1 338 ? 0.447 31.641 9.891 1 97 338 ARG B CA 1
ATOM 5682 C C . ARG B 1 338 ? 0.279 30.266 10.539 1 97 338 ARG B C 1
ATOM 5684 O O . ARG B 1 338 ? 1.26 29.547 10.75 1 97 338 ARG B O 1
ATOM 5691 N N . ILE B 1 339 ? -0.946 29.969 10.828 1 97.25 339 ILE B N 1
ATOM 5692 C CA . ILE B 1 339 ? -1.293 28.672 11.414 1 97.25 339 ILE B CA 1
ATOM 5693 C C . ILE B 1 339 ? -2.125 27.875 10.422 1 97.25 339 ILE B C 1
ATOM 5695 O O . ILE B 1 339 ? -2.98 28.422 9.727 1 97.25 339 ILE B O 1
ATOM 5699 N N . GLY B 1 340 ? -1.834 26.578 10.336 1 97.75 340 GLY B N 1
ATOM 5700 C CA . GLY B 1 340 ? -2.533 25.688 9.438 1 97.75 340 GLY B CA 1
ATOM 5701 C C . GLY B 1 340 ? -3.908 25.281 9.938 1 97.75 340 GLY B C 1
ATOM 5702 O O . GLY B 1 340 ? -4.715 26.141 10.305 1 97.75 340 GLY B O 1
ATOM 5703 N N . GLY B 1 341 ? -4.176 24 10 1 97.88 341 GLY B N 1
ATOM 5704 C CA . GLY B 1 341 ? -5.543 23.516 10.094 1 97.88 341 GLY B CA 1
ATOM 5705 C C . GLY B 1 341 ? -5.961 23.188 11.516 1 97.88 341 GLY B C 1
ATOM 5706 O O . GLY B 1 341 ? -7.082 22.719 11.75 1 97.88 341 GLY B O 1
ATOM 5707 N N . PHE B 1 342 ? -5.082 23.438 12.57 1 98.56 342 PHE B N 1
ATOM 5708 C CA . PHE B 1 342 ? -5.508 23.109 13.93 1 98.56 342 PHE B CA 1
ATOM 5709 C C . PHE B 1 342 ? -4.879 24.062 14.938 1 98.56 342 PHE B C 1
ATOM 5711 O O . PHE B 1 342 ? -3.879 24.719 14.648 1 98.56 342 PHE B O 1
ATOM 5718 N N . LEU B 1 343 ? -5.512 24.266 16.047 1 98.62 343 LEU B N 1
ATOM 5719 C CA . LEU B 1 343 ? -4.973 25.016 17.172 1 98.62 343 LEU B CA 1
ATOM 5720 C C . LEU B 1 343 ? -4.188 24.094 18.109 1 98.62 343 LEU B C 1
ATOM 5722 O O . LEU B 1 343 ? -4.703 23.062 18.547 1 98.62 343 LEU B O 1
ATOM 5726 N N . SER B 1 344 ? -2.986 24.391 18.281 1 98.38 344 SER B N 1
ATOM 5727 C CA . SER B 1 344 ? -2.119 23.656 19.188 1 98.38 344 SER B CA 1
ATOM 5728 C C . SER B 1 344 ? -1.964 24.375 20.531 1 98.38 344 SER B C 1
ATOM 5730 O O . SER B 1 344 ? -1.603 25.547 20.562 1 98.38 344 SER B O 1
ATOM 5732 N N . LEU B 1 345 ? -2.285 23.672 21.594 1 98.69 345 LEU B N 1
ATOM 5733 C CA . LEU B 1 345 ? -2.162 24.219 22.953 1 98.69 345 LEU B CA 1
ATOM 5734 C C . LEU B 1 345 ? -1.091 23.469 23.734 1 98.69 345 LEU B C 1
ATOM 5736 O O . LEU B 1 345 ? -1.068 22.234 23.75 1 98.69 345 LEU B O 1
ATOM 5740 N N . LYS B 1 346 ? -0.177 24.172 24.297 1 98.25 346 LYS B N 1
ATOM 5741 C CA . LYS B 1 346 ? 0.835 23.578 25.156 1 98.25 346 LYS B CA 1
ATOM 5742 C C . LYS B 1 346 ? 0.276 23.297 26.547 1 98.25 346 LYS B C 1
ATOM 5744 O O . LYS B 1 346 ? -0.332 24.172 27.172 1 98.25 346 LYS B O 1
ATOM 5749 N N . CYS B 1 347 ? 0.485 22.094 27.016 1 98.38 347 CYS B N 1
ATOM 5750 C CA . CYS B 1 347 ? -0.144 21.672 28.25 1 98.38 347 CYS B CA 1
ATOM 5751 C C . CYS B 1 347 ? 0.882 21.078 29.203 1 98.38 347 CYS B C 1
ATOM 5753 O O . CYS B 1 347 ? 1.906 20.547 28.766 1 98.38 347 CYS B O 1
ATOM 5755 N N . ALA B 1 348 ? 0.615 21.188 30.484 1 98 348 ALA B N 1
ATOM 5756 C CA . ALA B 1 348 ? 1.401 20.453 31.484 1 98 348 ALA B CA 1
ATOM 5757 C C . ALA B 1 348 ? 1.286 18.953 31.281 1 98 348 ALA B C 1
ATOM 5759 O O . ALA B 1 348 ? 2.268 18.219 31.438 1 98 348 ALA B O 1
ATOM 5760 N N . ASP B 1 349 ? 0.124 18.5 30.969 1 98.06 349 ASP B N 1
ATOM 5761 C CA . ASP B 1 349 ? -0.146 17.109 30.656 1 98.06 349 ASP B CA 1
ATOM 5762 C C . ASP B 1 349 ? -1.166 16.984 29.531 1 98.06 349 ASP B C 1
ATOM 5764 O O . ASP B 1 349 ? -2.35 16.734 29.781 1 98.06 349 ASP B O 1
ATOM 5768 N N . ALA B 1 350 ? -0.73 17.078 28.328 1 98.25 350 ALA B N 1
ATOM 5769 C CA . ALA B 1 350 ? -1.592 17.078 27.141 1 98.25 350 ALA B CA 1
ATOM 5770 C C . ALA B 1 350 ? -2.369 15.766 27.031 1 98.25 350 ALA B C 1
ATOM 5772 O O . ALA B 1 350 ? -3.549 15.773 26.672 1 98.25 350 ALA B O 1
ATOM 5773 N N . GLY B 1 351 ? -1.741 14.68 27.312 1 97.81 351 GLY B N 1
ATOM 5774 C CA . GLY B 1 351 ? -2.389 13.383 27.234 1 97.81 351 GLY B CA 1
ATOM 5775 C C . GLY B 1 351 ? -3.568 13.242 28.172 1 97.81 351 GLY B C 1
ATOM 5776 O O . GLY B 1 351 ? -4.617 12.719 27.781 1 97.81 351 GLY B O 1
ATOM 5777 N N . ALA B 1 352 ? -3.371 13.656 29.391 1 97.94 352 ALA B N 1
ATOM 5778 C CA . ALA B 1 352 ? -4.438 13.57 30.391 1 97.94 352 ALA B CA 1
ATOM 5779 C C . ALA B 1 352 ? -5.629 14.43 29.984 1 97.94 352 ALA B C 1
ATOM 5781 O O . ALA B 1 352 ? -6.781 14.039 30.172 1 97.94 352 ALA B O 1
ATOM 5782 N N . LEU B 1 353 ? -5.328 15.625 29.516 1 98.38 353 LEU B N 1
ATOM 5783 C CA . LEU B 1 353 ? -6.406 16.516 29.094 1 98.38 353 LEU B CA 1
ATOM 5784 C C . LEU B 1 353 ? -7.148 15.93 27.906 1 98.38 353 LEU B C 1
ATOM 5786 O O . LEU B 1 353 ? -8.375 16.016 27.828 1 98.38 353 LEU B O 1
ATOM 5790 N N . GLN B 1 354 ? -6.375 15.406 26.953 1 98.25 354 GLN B N 1
ATOM 5791 C CA . GLN B 1 354 ? -6.992 14.758 25.797 1 98.25 354 GLN B CA 1
ATOM 5792 C C . GLN B 1 354 ? -7.957 13.664 26.234 1 98.25 354 GLN B C 1
ATOM 5794 O O . GLN B 1 354 ? -9.078 13.57 25.734 1 98.25 354 GLN B O 1
ATOM 5799 N N . ALA B 1 355 ? -7.562 12.781 27.172 1 97.88 355 ALA B N 1
ATOM 5800 C CA . ALA B 1 355 ? -8.383 11.688 27.672 1 97.88 355 ALA B CA 1
ATOM 5801 C C . ALA B 1 355 ? -9.633 12.211 28.359 1 97.88 355 ALA B C 1
ATOM 5803 O O . ALA B 1 355 ? -10.719 11.648 28.203 1 97.88 355 ALA B O 1
ATOM 5804 N N . ALA B 1 356 ? -9.484 13.242 29.156 1 98.38 356 ALA B N 1
ATOM 5805 C CA . ALA B 1 356 ? -10.617 13.828 29.875 1 98.38 356 ALA B CA 1
ATOM 5806 C C . ALA B 1 356 ? -11.641 14.398 28.891 1 98.38 356 ALA B C 1
ATOM 5808 O O . ALA B 1 356 ? -12.852 14.266 29.109 1 98.38 356 ALA B O 1
ATOM 5809 N N . LEU B 1 357 ? -11.148 15.102 27.875 1 98.56 357 LEU B N 1
ATOM 5810 C CA . LEU B 1 357 ? -12.031 15.641 26.859 1 98.56 357 LEU B CA 1
ATOM 5811 C C . LEU B 1 357 ? -12.781 14.523 26.141 1 98.56 357 LEU B C 1
ATOM 5813 O O . LEU B 1 357 ? -13.984 14.625 25.891 1 98.56 357 LEU B O 1
ATOM 5817 N N . ALA B 1 358 ? -12.047 13.461 25.828 1 97.75 358 ALA B N 1
ATOM 5818 C CA . ALA B 1 358 ? -12.641 12.328 25.125 1 97.75 358 ALA B CA 1
ATOM 5819 C C . ALA B 1 358 ? -13.773 11.703 25.938 1 97.75 358 ALA B C 1
ATOM 5821 O O . ALA B 1 358 ? -14.797 11.312 25.375 1 97.75 358 ALA B O 1
ATOM 5822 N N . ARG B 1 359 ? -13.617 11.586 27.219 1 97.56 359 ARG B N 1
ATOM 5823 C CA . ARG B 1 359 ? -14.633 11.023 28.109 1 97.56 359 ARG B CA 1
ATOM 5824 C C . ARG B 1 359 ? -15.906 11.867 28.078 1 97.56 359 ARG B C 1
ATOM 5826 O O . ARG B 1 359 ? -17 11.367 28.391 1 97.56 359 ARG B O 1
ATOM 5833 N N . ARG B 1 360 ? -15.727 13.109 27.688 1 97.81 360 ARG B N 1
ATOM 5834 C CA . ARG B 1 360 ? -16.875 14.008 27.656 1 97.81 360 ARG B CA 1
ATOM 5835 C C . ARG B 1 360 ? -17.344 14.25 26.234 1 97.81 360 ARG B C 1
ATOM 5837 O O . ARG B 1 360 ? -18.125 15.172 25.969 1 97.81 360 ARG B O 1
ATOM 5844 N N . GLY B 1 361 ? -16.781 13.516 25.312 1 97 361 GLY B N 1
ATOM 5845 C CA . GLY B 1 361 ? -17.328 13.492 23.969 1 97 361 GLY B CA 1
ATOM 5846 C C . GLY B 1 361 ? -16.594 14.422 23.016 1 97 361 GLY B C 1
ATOM 5847 O O . GLY B 1 361 ? -17.031 14.633 21.891 1 97 361 GLY B O 1
ATOM 5848 N N . VAL B 1 362 ? -15.539 15.086 23.469 1 98.5 362 VAL B N 1
ATOM 5849 C CA . VAL B 1 362 ? -14.734 15.938 22.609 1 98.5 362 VAL B CA 1
ATOM 5850 C C . VAL B 1 362 ? -13.484 15.195 22.156 1 98.5 362 VAL B C 1
ATOM 5852 O O . VAL B 1 362 ? -12.57 14.953 22.953 1 98.5 362 VAL B O 1
ATOM 5855 N N . ARG B 1 363 ? -13.453 14.859 20.859 1 97.75 363 ARG B N 1
ATOM 5856 C CA . ARG B 1 363 ? -12.312 14.117 20.328 1 97.75 363 ARG B CA 1
ATOM 5857 C C . ARG B 1 363 ? -11.219 15.062 19.859 1 97.75 363 ARG B C 1
ATOM 5859 O O . ARG B 1 363 ? -11.43 15.883 18.953 1 97.75 363 ARG B O 1
ATOM 5866 N N . THR B 1 364 ? -10.086 15.039 20.453 1 97.94 364 THR B N 1
ATOM 5867 C CA . THR B 1 364 ? -8.867 15.773 20.109 1 97.94 364 THR B CA 1
ATOM 5868 C C . THR B 1 364 ? -7.672 14.828 20.031 1 97.94 364 THR B C 1
ATOM 5870 O O . THR B 1 364 ? -7.832 13.609 20.109 1 97.94 364 THR B O 1
ATOM 5873 N N . ASP B 1 365 ? -6.52 15.414 19.75 1 96.56 365 ASP B N 1
ATOM 5874 C CA . ASP B 1 365 ? -5.281 14.648 19.688 1 96.56 365 ASP B CA 1
ATOM 5875 C C . ASP B 1 365 ? -4.168 15.328 20.469 1 96.56 365 ASP B C 1
ATOM 5877 O O . ASP B 1 365 ? -4.184 16.547 20.656 1 96.56 365 ASP B O 1
ATOM 5881 N N . SER B 1 366 ? -3.336 14.492 21.016 1 96.12 366 SER B N 1
ATOM 5882 C CA . SER B 1 366 ? -2.182 15.055 21.703 1 96.12 366 SER B CA 1
ATOM 5883 C C . SER B 1 366 ? -0.877 14.477 21.172 1 96.12 366 SER B C 1
ATOM 5885 O O . SER B 1 366 ? -0.823 13.312 20.766 1 96.12 366 SER B O 1
ATOM 5887 N N . ARG B 1 367 ? 0.127 15.242 21.047 1 92.31 367 ARG B N 1
ATOM 5888 C CA . ARG B 1 367 ? 1.504 14.906 20.703 1 92.31 367 ARG B CA 1
ATOM 5889 C C . ARG B 1 367 ? 2.49 15.586 21.641 1 92.31 367 ARG B C 1
ATOM 5891 O O . ARG B 1 367 ? 2.656 16.812 21.594 1 92.31 367 ARG B O 1
ATOM 5898 N N . GLY B 1 368 ? 3.176 14.781 22.453 1 91.12 368 GLY B N 1
ATOM 5899 C CA . GLY B 1 368 ? 4.059 15.398 23.422 1 91.12 368 GLY B CA 1
ATOM 5900 C C . GLY B 1 368 ? 3.334 16.312 24.391 1 91.12 368 GLY B C 1
ATOM 5901 O O . GLY B 1 368 ? 2.381 15.891 25.062 1 91.12 368 GLY B O 1
ATOM 5902 N N . ALA B 1 369 ? 3.787 17.609 24.359 1 95.94 369 ALA B N 1
ATOM 5903 C CA . ALA B 1 369 ? 3.209 18.578 25.297 1 95.94 369 ALA B CA 1
ATOM 5904 C C . ALA B 1 369 ? 2.039 19.312 24.656 1 95.94 369 ALA B C 1
ATOM 5906 O O . ALA B 1 369 ? 1.485 20.25 25.25 1 95.94 369 ALA B O 1
ATOM 5907 N N . TYR B 1 370 ? 1.648 18.828 23.531 1 97.62 370 TYR B N 1
ATOM 5908 C CA . TYR B 1 370 ? 0.68 19.641 22.797 1 97.62 370 TYR B CA 1
ATOM 5909 C C . TYR B 1 370 ? -0.664 18.922 22.703 1 97.62 370 TYR B C 1
ATOM 5911 O O . TYR B 1 370 ? -0.72 17.734 22.375 1 97.62 370 TYR B O 1
ATOM 5919 N N . LEU B 1 371 ? -1.715 19.625 23.094 1 98.56 371 LEU B N 1
ATOM 5920 C CA . LEU B 1 371 ? -3.1 19.266 22.812 1 98.56 371 LEU B CA 1
ATOM 5921 C C . LEU B 1 371 ? -3.588 19.953 21.547 1 98.56 371 LEU B C 1
ATOM 5923 O O . LEU B 1 371 ? -3.479 21.188 21.422 1 98.56 371 LEU B O 1
ATOM 5927 N N . ARG B 1 372 ? -4.086 19.219 20.641 1 98.56 372 ARG B N 1
ATOM 5928 C CA . ARG B 1 372 ? -4.352 19.766 19.312 1 98.56 372 ARG B CA 1
ATOM 5929 C C . ARG B 1 372 ? -5.836 19.688 18.969 1 98.56 372 ARG B C 1
ATOM 5931 O O . ARG B 1 372 ? -6.453 18.625 19.109 1 98.56 372 ARG B O 1
ATOM 5938 N N . PHE B 1 373 ? -6.434 20.812 18.625 1 98.69 373 PHE B N 1
ATOM 5939 C CA . PHE B 1 373 ? -7.816 20.953 18.188 1 98.69 373 PHE B CA 1
ATOM 5940 C C . PHE B 1 373 ? -7.883 21.219 16.688 1 98.69 373 PHE B C 1
ATOM 5942 O O . PHE B 1 373 ? -7.625 22.328 16.234 1 98.69 373 PHE B O 1
ATOM 5949 N N . GLY B 1 374 ? -8.219 20.172 15.922 1 98.31 374 GLY B N 1
ATOM 5950 C CA . GLY B 1 374 ? -8.289 20.297 14.469 1 98.31 374 GLY B CA 1
ATOM 5951 C C . GLY B 1 374 ? -9.711 20.219 13.938 1 98.31 374 GLY B C 1
ATOM 5952 O O . GLY B 1 374 ? -10.227 19.125 13.703 1 98.31 374 GLY B O 1
ATOM 5953 N N . PRO B 1 375 ? -10.391 21.359 13.742 1 98.31 375 PRO B N 1
ATOM 5954 C CA . PRO B 1 375 ? -11.758 21.359 13.219 1 98.31 375 PRO B CA 1
ATOM 5955 C C . PRO B 1 375 ? -11.82 20.984 11.742 1 98.31 375 PRO B C 1
ATOM 5957 O O . PRO B 1 375 ? -10.781 20.828 11.094 1 98.31 375 PRO B O 1
ATOM 5960 N N . ALA B 1 376 ? -13.016 20.703 11.25 1 97.94 376 ALA B N 1
ATOM 5961 C CA . ALA B 1 376 ? -13.289 20.359 9.859 1 97.94 376 ALA B CA 1
ATOM 5962 C C . ALA B 1 376 ? -14.477 21.156 9.32 1 97.94 376 ALA B C 1
ATOM 5964 O O . ALA B 1 376 ? -15.289 21.672 10.094 1 97.94 376 ALA B O 1
ATOM 5965 N N . PRO B 1 377 ? -14.586 21.203 8.023 1 97.88 377 PRO B N 1
ATOM 5966 C CA . PRO B 1 377 ? -15.625 22.047 7.426 1 97.88 377 PRO B CA 1
ATOM 5967 C C . PRO B 1 377 ? -17.031 21.625 7.836 1 97.88 377 PRO B C 1
ATOM 5969 O O . PRO B 1 377 ? -17.969 22.422 7.738 1 97.88 377 PRO B O 1
ATOM 5972 N N . TYR B 1 378 ? -17.219 20.453 8.367 1 98.12 378 TYR B N 1
ATOM 5973 C CA . TYR B 1 378 ? -18.547 19.953 8.695 1 98.12 378 TYR B CA 1
ATOM 5974 C C . TYR B 1 378 ? -18.906 20.281 10.141 1 98.12 378 TYR B C 1
ATOM 5976 O O . TYR B 1 378 ? -19.953 19.875 10.633 1 98.12 378 TYR B O 1
ATOM 5984 N N . LEU B 1 379 ? -18.125 21.047 10.883 1 98.44 379 LEU B N 1
ATOM 5985 C CA . LEU B 1 379 ? -18.406 21.406 12.266 1 98.44 379 LEU B CA 1
ATOM 5986 C C . LEU B 1 379 ? -18.984 22.828 12.352 1 98.44 379 LEU B C 1
ATOM 5988 O O . LEU B 1 379 ? -18.5 23.734 11.656 1 98.44 379 LEU B O 1
ATOM 5992 N N . SER B 1 380 ? -19.906 23.047 13.188 1 98.5 380 SER B N 1
ATOM 5993 C CA . SER B 1 380 ? -20.547 24.344 13.398 1 98.5 380 SER B CA 1
ATOM 5994 C C . SER B 1 380 ? -19.844 25.125 14.508 1 98.5 380 SER B C 1
ATOM 5996 O O . SER B 1 380 ? -19.078 24.547 15.281 1 98.5 380 SER B O 1
ATOM 5998 N N . ASP B 1 381 ? -20.156 26.438 14.531 1 98.69 381 ASP B N 1
ATOM 5999 C CA . ASP B 1 381 ? -19.641 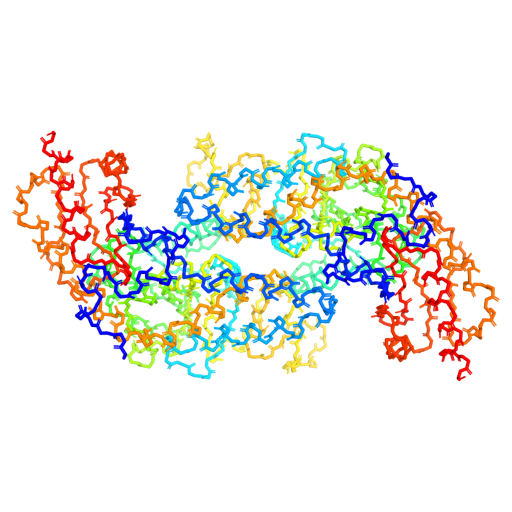27.266 15.617 1 98.69 381 ASP B CA 1
ATOM 6000 C C . ASP B 1 381 ? -20.188 26.797 16.969 1 98.69 381 ASP B C 1
ATOM 6002 O O . ASP B 1 381 ? -19.5 26.875 17.984 1 98.69 381 ASP B O 1
ATOM 6006 N N . THR B 1 382 ? -21.391 26.297 16.984 1 98.69 382 THR B N 1
ATOM 6007 C CA . THR B 1 382 ? -22 25.766 18.203 1 98.69 382 THR B CA 1
ATOM 6008 C C . THR B 1 382 ? -21.188 24.594 18.734 1 98.69 382 THR B C 1
ATOM 6010 O O . THR B 1 382 ? -20.984 24.484 19.953 1 98.69 382 THR B O 1
ATOM 6013 N N . GLN B 1 383 ? -20.797 23.75 17.891 1 98.69 383 GLN B N 1
ATOM 6014 C CA . GLN B 1 383 ? -19.984 22.609 18.297 1 98.69 383 GLN B CA 1
ATOM 6015 C C . GLN B 1 383 ? -18.609 23.047 18.812 1 98.69 383 GLN B C 1
ATOM 6017 O O . GLN B 1 383 ? -18.094 22.5 19.781 1 98.69 383 GLN B O 1
ATOM 6022 N N . LEU B 1 384 ? -18.047 24.062 18.172 1 98.81 384 LEU B N 1
ATOM 6023 C CA . LEU B 1 384 ? -16.766 24.609 18.656 1 98.81 384 LEU B CA 1
ATOM 6024 C C . LEU B 1 384 ? -16.938 25.234 20.031 1 98.81 384 LEU B C 1
ATOM 6026 O O . LEU B 1 384 ? -16.078 25.062 20.906 1 98.81 384 LEU B O 1
ATOM 6030 N N . ASP B 1 385 ? -18.047 25.891 20.219 1 98.56 385 ASP B N 1
ATOM 6031 C CA . ASP B 1 385 ? -18.359 26.484 21.516 1 98.56 385 ASP B CA 1
ATOM 6032 C C . ASP B 1 385 ? -18.469 25.391 22.594 1 98.56 385 ASP B C 1
ATOM 6034 O O . ASP B 1 385 ? -17.984 25.562 23.703 1 98.56 385 ASP B O 1
ATOM 6038 N N . SER B 1 386 ? -19.141 24.375 22.219 1 98.69 386 SER B N 1
ATOM 6039 C CA . SER B 1 386 ? -19.312 23.266 23.141 1 98.69 386 SER B CA 1
ATOM 6040 C C . SER B 1 386 ? -17.969 22.672 23.547 1 98.69 386 SER B C 1
ATOM 6042 O O . SER B 1 386 ? -17.766 22.312 24.703 1 98.69 386 SER B O 1
ATOM 6044 N N . ALA B 1 387 ? -17.078 22.531 22.594 1 98.81 387 ALA B N 1
ATOM 6045 C CA . ALA B 1 387 ? -15.742 22 22.891 1 98.81 387 ALA B CA 1
ATOM 6046 C C . ALA B 1 387 ? -15.008 22.906 23.875 1 98.81 387 ALA B C 1
ATOM 6048 O O . ALA B 1 387 ? -14.344 22.406 24.797 1 98.81 387 ALA B O 1
ATOM 6049 N N . LEU B 1 388 ? -15.117 24.203 23.703 1 98.75 388 LEU B N 1
ATOM 6050 C CA . LEU B 1 388 ? -14.461 25.156 24.594 1 98.75 388 LEU B CA 1
ATOM 6051 C C . LEU B 1 388 ? -15.055 25.094 26 1 98.75 388 LEU B C 1
ATOM 6053 O O . LEU B 1 388 ? -14.32 25.203 26.984 1 98.75 388 LEU B O 1
ATOM 6057 N N . ARG B 1 389 ? -16.328 24.922 26.047 1 98.5 389 ARG B N 1
ATOM 6058 C CA . ARG B 1 389 ? -16.969 24.797 27.344 1 98.5 389 ARG B CA 1
ATOM 6059 C C . ARG B 1 389 ? -16.484 23.562 28.078 1 98.5 389 ARG B C 1
ATOM 6061 O O . ARG B 1 389 ? -16.203 23.609 29.281 1 98.5 389 ARG B O 1
ATOM 6068 N N . VAL B 1 390 ? -16.438 22.453 27.344 1 98.75 390 VAL B N 1
ATOM 6069 C CA . VAL B 1 390 ? -15.969 21.203 27.953 1 98.75 390 VAL B CA 1
ATOM 6070 C C . VAL B 1 390 ? -14.516 21.359 28.391 1 98.75 390 VAL B C 1
ATOM 6072 O O . VAL B 1 390 ? -14.133 20.859 29.453 1 98.75 390 VAL B O 1
ATOM 6075 N N . LEU B 1 391 ? -13.672 22.031 27.578 1 98.75 391 LEU B N 1
ATOM 6076 C CA . LEU B 1 391 ? -12.289 22.281 27.969 1 98.75 391 LEU B CA 1
ATOM 6077 C C . LEU B 1 391 ? -12.211 23.047 29.281 1 98.75 391 LEU B C 1
ATOM 6079 O O . LEU B 1 391 ? -11.414 22.703 30.156 1 98.75 391 LEU B O 1
ATOM 6083 N N . GLU B 1 392 ? -13.047 24.047 29.391 1 98.5 392 GLU B N 1
ATOM 6084 C CA . GLU B 1 392 ? -13.094 24.828 30.609 1 98.5 392 GLU B CA 1
ATOM 6085 C C . GLU B 1 392 ? -13.43 23.953 31.812 1 98.5 392 GLU B C 1
ATOM 6087 O O . GLU B 1 392 ? -12.789 24.047 32.875 1 98.5 392 GLU B O 1
ATOM 6092 N N . GLU B 1 393 ? -14.375 23.109 31.641 1 98.12 393 GLU B N 1
ATOM 6093 C CA . GLU B 1 393 ? -14.805 22.203 32.719 1 98.12 393 GLU B CA 1
ATOM 6094 C C . GLU B 1 393 ? -13.695 21.234 33.094 1 98.12 393 GLU B C 1
ATOM 6096 O O . GLU B 1 393 ? -13.484 20.953 34.281 1 98.12 393 GLU B O 1
ATOM 6101 N N . VAL B 1 394 ? -13.031 20.719 32.094 1 98 394 VAL B N 1
ATOM 6102 C CA . VAL B 1 394 ? -12 19.703 32.281 1 98 394 VAL B CA 1
ATOM 6103 C C . VAL B 1 394 ? -10.797 20.328 33 1 98 394 VAL B C 1
ATOM 6105 O O . VAL B 1 394 ? -10.172 19.688 33.844 1 98 394 VAL B O 1
ATOM 6108 N N . VAL B 1 395 ? -10.414 21.562 32.625 1 97.75 395 VAL B N 1
ATOM 6109 C CA . VAL B 1 395 ? -9.242 22.219 33.188 1 97.75 395 VAL B CA 1
ATOM 6110 C C . VAL B 1 395 ? -9.547 22.688 34.594 1 97.75 395 VAL B C 1
ATOM 6112 O O . VAL B 1 395 ? -8.703 22.594 35.5 1 97.75 395 VAL B O 1
ATOM 6115 N N . ASN B 1 396 ? -10.734 23.141 34.781 1 93.75 396 ASN B N 1
ATOM 6116 C CA . ASN B 1 396 ? -11.109 23.703 36.094 1 93.75 396 ASN B CA 1
ATOM 6117 C C . ASN B 1 396 ? -11.609 22.609 37.031 1 93.75 396 ASN B C 1
ATOM 6119 O O . ASN B 1 396 ? -11.672 22.812 38.25 1 93.75 396 ASN B O 1
ATOM 6123 N N . GLY B 1 397 ? -11.719 21.375 36.844 1 81.62 397 GLY B N 1
ATOM 6124 C CA . GLY B 1 397 ? -12.148 20.312 37.75 1 81.62 397 GLY B CA 1
ATOM 6125 C C . GLY B 1 397 ? -13.656 20.156 37.812 1 81.62 397 GLY B C 1
ATOM 6126 O O . GLY B 1 397 ? -14.383 21.141 37.875 1 81.62 397 GLY B O 1
#